Protein 4XBJ (pdb70)

Radius of gyration: 47.72 Å; Cα contacts (8 Å, |Δi|>4): 3645; chains: 4; bounding box: 52×68×166 Å

GO terms:
  GO:0030170 pyridoxal phosphate binding (F, IDA)
  GO:0008784 alanine racemase activity (F, IDA)
  GO:0030632 D-alanine biosynthetic process (P, IMP)
  GO:0042803 protein homodimerization activity (F, IPI)

B-factor: mean 21.95, std 9.31, range [2.0, 69.24]

Sequence (1417 aa):
AATVVINRRALRHNLQRLRELAPASKMVAVVKANAYGHGLLETARTLPDADAFGVARLEEALRLRAGGITKPVLLLEGFFDARDLPTISAQHFHTAVHNEEQLAALEEASLDEPVVTVWMKLDTGMMHRLGVRPEQAEAFYHRLTQCCKNVRQPVNIVSHFARADEPKCGATEKQLAIFNTFCEGKPGQRSIAASGGILLWPQSHFDWVRPGIILYGVSPLEDRSTGADFGCQPVMSLTSSLIAVREHKAGEPVGYGGTWVSERDTRLGVVAMGFGDGYPRAAPSGTPVVLVNGREVPIVGRVAMDMICVDLGPQQAQDKAGDPVILWGEGLPVERIAEMTKVSAYELITRLTSRVAMKYVDQAATVVINRRALRRHNLQRLRELAPASKMVAVVKANAYGHGLLETARTLPDADAFGVARLEEALRLRAGGITKPVLLLEGFFDARDLPTISAQHFHTAVHNEEQLAALEEASLDEPVTVWMKLDTGMHRLGVRPEQAEAFYHRLTQCCKNVRQPVNIVSHFARADEPKCGATEKQLAIFNTFCEGKPGQRSIAASGGILLWPQSHFDWVRPGIILYGVSPLEDRSTGADFGCQPVMSLTSSLIAVREHKAGEPVGYGGTWVSERDTRLGVVAMGFGDGYPRAAPSGTPVLVNGRREVPIVGRVAMDMICVDLGPQAQDKAGDPVILWGEGLPVERIAEMTKVSAYELITRLTSRVAMKYVDAATVVINRRALRHNLQRLRELAPASKMVAVVKANAYGHGLLETARTLPDADAFGVARLEEALRLRAGGITKPVLLLEGFFDARDLPTISAQHFHTAVHNEEQLAALEEALDEPVTVWMKLDTGMHRLGVRPEQAEAFYHRLTQCCKNVRQPVNIVSHFARADEPKCGATEKQLAIFNTFCEGKPGQRSIAASGGILLWPQSHFDWVRPGIILYGVSPLEDRSTGADFGCQPVMSLTSSLIAVREHKAGEPVGYGGTWVSRDTRLGVVAMGFGDGYPRAAPSGTPVLVNREVPIVGRVAMDMICVDLGPQAQDKAGDPVILWGGLPVERIMTKVSAYELITRLTSRVAMKYVDATVVINRRALRHNLQRLRELAPASKMVAVVKANAYGHGLLETARTLPADAFGVARLEEALRLRAGGITKPVLLLEGFFDARDLPTISAQHFHTAVHNEEQLAALEEASDEPVTVWMKLDTGMHRLGVRPEQAEAFYHRLTQCKNVRQPVNIVSHFARADEPCGATEKQLAIFNTFCEGKPGQRSIAASGGILLWPQSHFDWVRPGIILYGVSPLRSTGADFGCQPVMSLTSSLIAVREHKAGEPVGYGGTWVSERRDTRLGVVAMGFGDGYPRAAPSGTPVLVNGREVPIVGRVAMDMICVDLGPQAQDKAGDPVILWGEGLPVERIAEMTKVSAYELITRLTSRVAMKYVD

Structure (mmCIF, N/CA/C/O backbone):
data_4XBJ
#
_entry.id   4XBJ
#
_cell.length_a   147.978
_cell.length_b   147.978
_cell.length_c   163.578
_cell.angle_alpha   90.00
_cell.angle_beta   90.00
_cell.angle_gamma   120.00
#
_symmetry.space_group_name_H-M   'P 6'
#
loop_
_entity.id
_entity.type
_entity.pdbx_description
1 polymer 'Alanine racemase, biosynthetic'
2 non-polymer '{1-[(3-HYDROXY-METHYL-5-PHOSPHONOOXY-METHYL-PYRIDIN-4-YLMETHYL)-AMINO]-ETHYL}-PHOSPHONIC ACID'
3 non-polymer 'SULFATE ION'
4 water water
#
loop_
_atom_site.group_PDB
_atom_site.id
_atom_site.type_symbol
_atom_site.label_atom_id
_atom_site.label_alt_id
_atom_site.label_comp_id
_atom_site.label_asym_id
_atom_site.label_entity_id
_atom_site.label_seq_id
_atom_site.pdbx_PDB_ins_code
_atom_site.Cartn_x
_atom_site.Cartn_y
_atom_site.Cartn_z
_atom_site.occupancy
_atom_site.B_iso_or_equiv
_atom_site.auth_seq_id
_atom_site.auth_comp_id
_atom_site.auth_asym_id
_atom_site.auth_atom_id
_atom_site.pdbx_PDB_model_num
ATOM 1 N N . ALA A 1 3 ? 58.500 12.802 -23.381 1.00 16.87 3 ALA A N 1
ATOM 2 C CA . ALA A 1 3 ? 57.163 12.154 -23.218 1.00 16.78 3 ALA A CA 1
ATOM 3 C C . ALA A 1 3 ? 56.902 11.906 -21.747 1.00 14.42 3 ALA A C 1
ATOM 4 O O . ALA A 1 3 ? 57.340 12.676 -20.910 1.00 16.27 3 ALA A O 1
ATOM 6 N N . ALA A 1 4 ? 56.246 10.793 -21.440 1.00 16.09 4 ALA A N 1
ATOM 7 C CA . ALA A 1 4 ? 55.739 10.529 -20.116 1.00 16.11 4 ALA A CA 1
ATOM 8 C C . ALA A 1 4 ? 56.810 10.791 -19.086 1.00 15.21 4 ALA A C 1
ATOM 9 O O . ALA A 1 4 ? 57.720 9.994 -18.933 1.00 15.74 4 ALA A O 1
ATOM 11 N N . THR A 1 5 ? 56.653 11.875 -18.338 1.00 14.65 5 THR A N 1
ATOM 12 C CA . THR A 1 5 ? 57.532 12.170 -17.220 1.00 13.77 5 THR A CA 1
ATOM 13 C C . THR A 1 5 ? 56.758 12.364 -15.914 1.00 13.17 5 THR A C 1
ATOM 14 O O . THR A 1 5 ? 55.689 12.937 -15.876 1.00 14.81 5 THR A O 1
ATOM 18 N N . VAL A 1 6 ? 57.294 11.777 -14.864 1.00 13.05 6 VAL A N 1
ATOM 19 C CA . VAL A 1 6 ? 56.874 12.034 -13.522 1.00 13.82 6 VAL A CA 1
ATOM 20 C C . VAL A 1 6 ? 57.771 13.136 -12.947 1.00 13.66 6 VAL A C 1
ATOM 21 O O . VAL A 1 6 ? 58.988 13.000 -12.972 1.00 13.78 6 VAL A O 1
ATOM 25 N N . VAL A 1 7 ? 57.177 14.273 -12.565 1.00 14.51 7 VAL A N 1
ATOM 26 C CA . VAL A 1 7 ? 57.917 15.365 -11.929 1.00 13.33 7 VAL A CA 1
ATOM 27 C C . VAL A 1 7 ? 57.638 15.366 -10.434 1.00 12.90 7 VAL A C 1
ATOM 28 O O . VAL A 1 7 ? 56.480 15.466 -10.002 1.00 13.35 7 VAL A O 1
ATOM 32 N N . ILE A 1 8 ? 58.694 15.223 -9.642 1.00 11.17 8 ILE A N 1
ATOM 33 C CA . ILE A 1 8 ? 58.547 15.061 -8.205 1.00 11.49 8 ILE A CA 1
ATOM 34 C C . ILE A 1 8 ? 59.096 16.307 -7.504 1.00 12.21 8 ILE A C 1
ATOM 35 O O . ILE A 1 8 ? 60.290 16.607 -7.615 1.00 13.45 8 ILE A O 1
ATOM 40 N N . ASN A 1 9 ? 58.220 17.042 -6.820 1.00 11.84 9 ASN A N 1
ATOM 41 C CA . ASN A 1 9 ? 58.598 18.269 -6.124 1.00 12.35 9 ASN A CA 1
ATOM 42 C C . ASN A 1 9 ? 59.150 18.015 -4.742 1.00 12.33 9 ASN A C 1
ATOM 43 O O . ASN A 1 9 ? 58.409 17.661 -3.817 1.00 12.36 9 ASN A O 1
ATOM 48 N N . ARG A 1 10 ? 60.455 18.217 -4.589 1.00 12.05 10 ARG A N 1
ATOM 49 C CA . ARG A 1 10 ? 61.132 17.918 -3.328 1.00 12.67 10 ARG A CA 1
ATOM 50 C C . ARG A 1 10 ? 60.696 18.901 -2.231 1.00 13.51 10 ARG A C 1
ATOM 51 O O . ARG A 1 10 ? 60.666 18.561 -1.047 1.00 15.21 10 ARG A O 1
ATOM 59 N N . ARG A 1 11 ? 60.307 20.107 -2.619 1.00 12.86 11 ARG A N 1
ATOM 60 C CA . ARG A 1 11 ? 59.939 21.118 -1.636 1.00 15.11 11 ARG A CA 1
ATOM 61 C C . ARG A 1 11 ? 58.556 20.840 -1.051 1.00 12.46 11 ARG A C 1
ATOM 62 O O . ARG A 1 11 ? 58.325 21.032 0.148 1.00 10.96 11 ARG A O 1
ATOM 70 N N . ALA A 1 12 ? 57.652 20.369 -1.896 1.00 10.87 12 ALA A N 1
ATOM 71 C CA . ALA A 1 12 ? 56.331 19.958 -1.441 1.00 11.35 12 ALA A CA 1
ATOM 72 C C . ALA A 1 12 ? 56.434 18.817 -0.455 1.00 9.79 12 ALA A C 1
ATOM 73 O O . ALA A 1 12 ? 55.710 18.773 0.502 1.00 8.86 12 ALA A O 1
ATOM 75 N N . LEU A 1 13 ? 57.371 17.914 -0.699 1.00 10.67 13 LEU A N 1
ATOM 76 C CA . LEU A 1 13 ? 57.570 16.747 0.149 1.00 12.47 13 LEU A CA 1
ATOM 77 C C . LEU A 1 13 ? 57.990 17.180 1.555 1.00 12.74 13 LEU A C 1
ATOM 78 O O . LEU A 1 13 ? 57.401 16.747 2.547 1.00 12.29 13 LEU A O 1
ATOM 83 N N . ARG A 1 14 ? 58.959 18.092 1.624 1.00 12.38 14 ARG A N 1
ATOM 84 C CA . ARG A 1 14 ? 59.479 18.557 2.903 1.00 14.00 14 ARG A CA 1
ATOM 85 C C . ARG A 1 14 ? 58.409 19.354 3.634 1.00 13.07 14 ARG A C 1
ATOM 86 O O . ARG A 1 14 ? 58.225 19.205 4.834 1.00 12.08 14 ARG A O 1
ATOM 94 N N . HIS A 1 15 ? 57.704 20.212 2.902 1.00 13.54 15 HIS A N 1
ATOM 95 C CA . HIS A 1 15 ? 56.582 20.935 3.481 1.00 13.00 15 HIS A CA 1
ATOM 96 C C . HIS A 1 15 ? 55.569 19.965 4.110 1.00 13.08 15 HIS A C 1
ATOM 97 O O . HIS A 1 15 ? 55.069 20.203 5.218 1.00 11.72 15 HIS A O 1
ATOM 104 N N . ASN A 1 16 ? 55.260 18.887 3.395 1.00 11.87 16 ASN A N 1
ATOM 105 C CA . ASN A 1 16 ? 54.191 17.980 3.823 1.00 11.51 16 ASN A CA 1
ATOM 106 C C . ASN A 1 16 ? 54.544 17.250 5.133 1.00 11.56 16 ASN A C 1
ATOM 107 O O . ASN A 1 16 ? 53.733 17.137 6.021 1.00 11.81 16 ASN A O 1
ATOM 112 N N . LEU A 1 17 ? 55.772 16.779 5.253 1.00 12.09 17 LEU A N 1
ATOM 113 C CA . LEU A 1 17 ? 56.229 16.181 6.483 1.00 13.21 17 LEU A CA 1
ATOM 114 C C . LEU A 1 17 ? 56.143 17.162 7.647 1.00 14.70 17 LEU A C 1
ATOM 115 O O . LEU A 1 17 ? 55.734 16.789 8.756 1.00 12.68 17 LEU A O 1
ATOM 120 N N . GLN A 1 18 ? 56.581 18.400 7.417 1.00 14.14 18 GLN A N 1
ATOM 121 C CA . GLN A 1 18 ? 56.528 19.399 8.484 1.00 16.42 18 GLN A CA 1
ATOM 122 C C . GLN A 1 18 ? 55.080 19.791 8.813 1.00 14.73 18 GLN A C 1
ATOM 123 O O . GLN A 1 18 ? 54.721 19.884 9.985 1.00 13.23 18 GLN A O 1
ATOM 129 N N . ARG A 1 19 ? 54.213 19.821 7.805 1.00 15.63 19 ARG A N 1
ATOM 130 C CA . ARG A 1 19 ? 52.770 20.069 8.029 1.00 14.85 19 ARG A CA 1
ATOM 131 C C . ARG A 1 19 ? 52.155 18.988 8.899 1.00 14.02 19 ARG A C 1
ATOM 132 O O . ARG A 1 19 ? 51.375 19.269 9.808 1.00 12.70 19 ARG A O 1
ATOM 140 N N . LEU A 1 20 ? 52.548 17.745 8.641 1.00 12.90 20 LEU A N 1
ATOM 141 C CA . LEU A 1 20 ? 52.015 16.610 9.367 1.00 13.27 20 LEU A CA 1
ATOM 142 C C . LEU A 1 20 ? 52.587 16.548 10.784 1.00 13.19 20 LEU A C 1
ATOM 143 O O . LEU A 1 20 ? 51.886 16.212 11.723 1.00 10.69 20 LEU A O 1
ATOM 148 N N . ARG A 1 21 ? 53.808 17.020 10.966 1.00 14.56 21 ARG A N 1
ATOM 149 C CA . ARG A 1 21 ? 54.308 17.188 12.321 1.00 15.66 21 ARG A CA 1
ATOM 150 C C . ARG A 1 21 ? 53.441 18.146 13.100 1.00 14.99 21 ARG A C 1
ATOM 151 O O . ARG A 1 21 ? 53.196 17.916 14.270 1.00 14.78 21 ARG A O 1
ATOM 159 N N . GLU A 1 22 ? 52.979 19.215 12.460 1.00 15.63 22 GLU A N 1
ATOM 160 C CA . GLU A 1 22 ? 52.127 20.191 13.159 1.00 18.23 22 GLU A CA 1
ATOM 161 C C . GLU A 1 22 ? 50.737 19.630 13.518 1.00 16.93 22 GLU A C 1
ATOM 162 O O . GLU A 1 22 ? 50.198 19.958 14.557 1.00 20.72 22 GLU A O 1
ATOM 168 N N . LEU A 1 23 ? 50.190 18.747 12.690 1.00 16.72 23 LEU A N 1
ATOM 169 C CA . LEU A 1 23 ? 48.910 18.079 13.006 1.00 17.11 23 LEU A CA 1
ATOM 170 C C . LEU A 1 23 ? 49.017 16.972 14.065 1.00 17.32 23 LEU A C 1
ATOM 171 O O . LEU A 1 23 ? 48.054 16.680 14.783 1.00 16.86 23 LEU A O 1
ATOM 176 N N . ALA A 1 24 ? 50.169 16.323 14.148 1.00 17.34 24 ALA A N 1
ATOM 177 C CA . ALA A 1 24 ? 50.406 15.387 15.243 1.00 18.57 24 ALA A CA 1
ATOM 178 C C . ALA A 1 24 ? 51.749 15.665 15.921 1.00 18.56 24 ALA A C 1
ATOM 179 O O . ALA A 1 24 ? 52.720 14.943 15.707 1.00 16.04 24 ALA A O 1
ATOM 181 N N . PRO A 1 25 ? 51.801 16.710 16.769 1.00 19.39 25 PRO A N 1
ATOM 182 C CA . PRO A 1 25 ? 53.114 17.229 17.179 1.00 19.26 25 PRO A CA 1
ATOM 183 C C . PRO A 1 25 ? 53.744 16.482 18.345 1.00 17.27 25 PRO A C 1
ATOM 184 O O . PRO A 1 25 ? 54.851 16.795 18.741 1.00 18.35 25 PRO A O 1
ATOM 188 N N . ALA A 1 26 ? 53.060 15.485 18.877 1.00 16.95 26 ALA A N 1
ATOM 189 C CA . ALA A 1 26 ? 53.629 14.691 19.954 1.00 19.73 26 ALA A CA 1
ATOM 190 C C . ALA A 1 26 ? 53.995 13.287 19.446 1.00 16.39 26 ALA A C 1
ATOM 191 O O . ALA A 1 26 ? 54.287 12.399 20.234 1.00 18.08 26 ALA A O 1
ATOM 193 N N . SER A 1 27 ? 54.014 13.101 18.129 1.00 15.25 27 SER A N 1
ATOM 194 C CA . SER A 1 27 ? 54.226 11.778 17.552 1.00 13.99 27 SER A CA 1
ATOM 195 C C . SER A 1 27 ? 55.415 11.754 16.591 1.00 13.81 27 SER A C 1
ATOM 196 O O . SER A 1 27 ? 55.652 12.692 15.816 1.00 13.43 27 SER A O 1
ATOM 199 N N . LYS A 1 28 ? 56.142 10.652 16.614 1.00 12.81 28 LYS A N 1
ATOM 200 C CA . LYS A 1 28 ? 57.176 10.412 15.625 1.00 11.76 28 LYS A CA 1
ATOM 201 C C . LYS A 1 28 ? 56.566 9.943 14.299 1.00 11.62 28 LYS A C 1
ATOM 202 O O . LYS A 1 28 ? 55.359 9.641 14.214 1.00 12.45 28 LYS A O 1
ATOM 208 N N . MET A 1 29 ? 57.361 10.003 13.246 1.00 10.42 29 MET A N 1
ATOM 209 C CA . MET A 1 29 ? 56.839 9.853 11.881 1.00 11.56 29 MET A CA 1
ATOM 210 C C . MET A 1 29 ? 57.548 8.723 11.213 1.00 10.73 29 MET A C 1
ATOM 211 O O . MET A 1 29 ? 58.758 8.773 11.071 1.00 10.03 29 MET A O 1
ATOM 216 N N . VAL A 1 30 ? 56.797 7.690 10.838 1.00 10.58 30 VAL A N 1
ATOM 217 C CA . VAL A 1 30 ? 57.253 6.761 9.840 1.00 10.54 30 VAL A CA 1
ATOM 218 C C . VAL A 1 30 ? 56.740 7.228 8.486 1.00 10.24 30 VAL A C 1
ATOM 219 O O . VAL A 1 30 ? 55.560 7.096 8.184 1.00 10.27 30 VAL A O 1
ATOM 223 N N . ALA A 1 31 ? 57.636 7.749 7.662 1.00 10.06 31 ALA A N 1
ATOM 224 C CA . ALA A 1 31 ? 57.276 8.104 6.312 1.00 9.88 31 ALA A CA 1
ATOM 225 C C . ALA A 1 31 ? 57.101 6.828 5.507 1.00 10.03 31 ALA A C 1
ATOM 226 O O . ALA A 1 31 ? 58.036 6.122 5.292 1.00 10.80 31 ALA A O 1
ATOM 228 N N . VAL A 1 32 ? 55.889 6.553 5.057 1.00 9.57 32 VAL A N 1
ATOM 229 C CA . VAL A 1 32 ? 55.607 5.346 4.301 1.00 10.31 32 VAL A CA 1
ATOM 230 C C . VAL A 1 32 ? 55.987 5.523 2.832 1.00 10.34 32 VAL A C 1
ATOM 231 O O . VAL A 1 32 ? 55.465 6.421 2.166 1.00 10.73 32 VAL A O 1
ATOM 235 N N . VAL A 1 33 ? 56.953 4.712 2.370 1.00 10.02 33 VAL A N 1
ATOM 236 C CA . VAL A 1 33 ? 57.625 4.906 1.084 1.00 9.27 33 VAL A CA 1
ATOM 237 C C . VAL A 1 33 ? 57.687 3.615 0.251 1.00 8.79 33 VAL A C 1
ATOM 238 O O . VAL A 1 33 ? 58.366 3.529 -0.762 1.00 8.32 33 VAL A O 1
ATOM 242 N N . LYS A 1 34 ? 56.947 2.617 0.681 1.00 9.57 34 LYS A N 1
ATOM 243 C CA . LYS A 1 34 ? 56.749 1.407 -0.096 1.00 9.60 34 LYS A CA 1
ATOM 244 C C . LYS A 1 34 ? 56.197 1.661 -1.483 1.00 9.82 34 LYS A C 1
ATOM 245 O O . LYS A 1 34 ? 55.718 2.739 -1.780 1.00 11.20 34 LYS A O 1
ATOM 251 N N . ALA A 1 35 ? 56.310 0.640 -2.327 1.00 10.13 35 ALA A N 1
ATOM 252 C CA . ALA A 1 35 ? 55.854 0.655 -3.712 1.00 9.88 35 ALA A CA 1
ATOM 253 C C . ALA A 1 35 ? 56.416 1.860 -4.457 1.00 9.65 35 ALA A C 1
ATOM 254 O O . ALA A 1 35 ? 55.679 2.693 -4.989 1.00 9.46 35 ALA A O 1
ATOM 256 N N . ASN A 1 36 ? 57.733 1.852 -4.587 1.00 9.26 36 ASN A N 1
ATOM 257 C CA . ASN A 1 36 ? 58.491 2.979 -5.145 1.00 9.38 36 ASN A CA 1
ATOM 258 C C . ASN A 1 36 ? 57.951 4.322 -4.646 1.00 8.00 36 ASN A C 1
ATOM 259 O O . ASN A 1 36 ? 57.693 5.231 -5.423 1.00 7.97 36 ASN A O 1
ATOM 264 N N . ALA A 1 37 ? 57.838 4.436 -3.326 1.00 7.34 37 ALA A N 1
ATOM 265 C CA . ALA A 1 37 ? 57.309 5.629 -2.669 1.00 7.68 37 ALA A CA 1
ATOM 266 C C . ALA A 1 37 ? 56.028 6.147 -3.304 1.00 7.87 37 ALA A C 1
ATOM 267 O O . ALA A 1 37 ? 55.889 7.345 -3.571 1.00 7.84 37 ALA A O 1
ATOM 269 N N . TYR A 1 38 ? 55.062 5.240 -3.425 1.00 8.60 38 TYR A N 1
ATOM 270 C CA . TYR A 1 38 ? 53.759 5.488 -4.025 1.00 8.82 38 TYR A CA 1
ATOM 271 C C . TYR A 1 38 ? 53.879 6.101 -5.411 1.00 9.16 38 TYR A C 1
ATOM 272 O O . TYR A 1 38 ? 53.005 6.910 -5.811 1.00 9.27 38 TYR A O 1
ATOM 281 N N . GLY A 1 39 ? 54.905 5.669 -6.146 1.00 8.55 39 GLY A N 1
ATOM 282 C CA . GLY A 1 39 ? 55.212 6.166 -7.517 1.00 9.07 39 GLY A CA 1
ATOM 283 C C . GLY A 1 39 ? 56.209 7.323 -7.623 1.00 9.89 39 GLY A C 1
ATOM 284 O O . GLY A 1 39 ? 56.559 7.753 -8.738 1.00 10.04 39 GLY A O 1
ATOM 285 N N . HIS A 1 40 ? 56.623 7.878 -6.479 1.00 9.73 40 HIS A N 1
ATOM 286 C CA . HIS A 1 40 ? 57.425 9.097 -6.459 1.00 9.12 40 HIS A CA 1
ATOM 287 C C . HIS A 1 40 ? 58.912 8.772 -6.397 1.00 9.65 40 HIS A C 1
ATOM 288 O O . HIS A 1 40 ? 59.762 9.674 -6.517 1.00 9.67 40 HIS A O 1
ATOM 295 N N . GLY A 1 41 ? 59.240 7.493 -6.189 1.00 9.24 41 GLY A N 1
ATOM 296 C CA . GLY A 1 41 ? 60.651 7.061 -6.167 1.00 9.65 41 GLY A CA 1
ATOM 297 C C . GLY A 1 41 ? 61.155 6.743 -4.770 1.00 9.93 41 GLY A C 1
ATOM 298 O O . GLY A 1 41 ? 61.382 7.637 -3.953 1.00 9.75 41 GLY A O 1
ATOM 299 N N . LEU A 1 42 ? 61.358 5.457 -4.509 1.00 11.13 42 LEU A N 1
ATOM 300 C CA . LEU A 1 42 ? 61.746 4.977 -3.181 1.00 10.92 42 LEU A CA 1
ATOM 301 C C . LEU A 1 42 ? 62.900 5.794 -2.626 1.00 11.24 42 LEU A C 1
ATOM 302 O O . LEU A 1 42 ? 62.785 6.456 -1.613 1.00 9.95 42 LEU A O 1
ATOM 307 N N . LEU A 1 43 ? 64.005 5.779 -3.340 1.00 12.95 43 LEU A N 1
ATOM 308 C CA . LEU A 1 43 ? 65.255 6.248 -2.792 1.00 13.07 43 LEU A CA 1
ATOM 309 C C . LEU A 1 43 ? 65.339 7.788 -2.802 1.00 12.86 43 LEU A C 1
ATOM 310 O O . LEU A 1 43 ? 65.740 8.405 -1.827 1.00 12.86 43 LEU A O 1
ATOM 315 N N . GLU A 1 44 ? 64.855 8.418 -3.859 1.00 12.49 44 GLU A N 1
ATOM 316 C CA . GLU A 1 44 ? 64.852 9.874 -3.891 1.00 13.05 44 GLU A CA 1
ATOM 317 C C . GLU A 1 44 ? 63.881 10.470 -2.879 1.00 11.60 44 GLU A C 1
ATOM 318 O O . GLU A 1 44 ? 64.160 11.517 -2.297 1.00 11.77 44 GLU A O 1
ATOM 324 N N . THR A 1 45 ? 62.751 9.813 -2.645 1.00 10.31 45 THR A N 1
ATOM 325 C CA . THR A 1 45 ? 61.835 10.286 -1.632 1.00 10.48 45 THR A CA 1
ATOM 326 C C . THR A 1 45 ? 62.479 10.270 -0.247 1.00 12.03 45 THR A C 1
ATOM 327 O O . THR A 1 45 ? 62.331 11.228 0.527 1.00 11.89 45 THR A O 1
ATOM 331 N N . ALA A 1 46 ? 63.170 9.177 0.066 1.00 12.42 46 ALA A N 1
ATOM 332 C CA . ALA A 1 46 ? 63.824 9.033 1.357 1.00 13.53 46 ALA A CA 1
ATOM 333 C C . ALA A 1 46 ? 64.958 10.047 1.532 1.00 15.17 46 ALA A C 1
ATOM 334 O O . ALA A 1 46 ? 65.136 10.585 2.625 1.00 16.51 46 ALA A O 1
ATOM 336 N N . ARG A 1 47 ? 65.721 10.314 0.470 1.00 15.78 47 ARG A N 1
ATOM 337 C CA . ARG A 1 47 ? 66.806 11.286 0.566 1.00 16.94 47 ARG A CA 1
ATOM 338 C C . ARG A 1 47 ? 66.285 12.736 0.667 1.00 16.54 47 ARG A C 1
ATOM 339 O O . ARG A 1 47 ? 66.980 13.615 1.152 1.00 15.84 47 ARG A O 1
ATOM 347 N N . THR A 1 48 ? 65.044 12.962 0.244 1.00 16.27 48 THR A N 1
ATOM 348 C CA . THR A 1 48 ? 64.397 14.260 0.389 1.00 14.56 48 THR A CA 1
ATOM 349 C C . THR A 1 48 ? 63.966 14.491 1.822 1.00 13.62 48 THR A C 1
ATOM 350 O O . THR A 1 48 ? 63.869 15.630 2.267 1.00 15.60 48 THR A O 1
ATOM 354 N N . LEU A 1 49 ? 63.771 13.414 2.570 1.00 13.49 49 LEU A N 1
ATOM 355 C CA . LEU A 1 49 ? 63.240 13.518 3.918 1.00 13.32 49 LEU A CA 1
ATOM 356 C C . LEU A 1 49 ? 64.178 13.017 5.041 1.00 13.77 49 LEU A C 1
ATOM 357 O O . LEU A 1 49 ? 63.808 12.127 5.815 1.00 14.44 49 LEU A O 1
ATOM 362 N N . PRO A 1 50 ? 65.313 13.698 5.259 1.00 16.03 50 PRO A N 1
ATOM 363 C CA . PRO A 1 50 ? 66.220 13.275 6.356 1.00 19.89 50 PRO A CA 1
ATOM 364 C C . PRO A 1 50 ? 65.618 13.358 7.756 1.00 19.19 50 PRO A C 1
ATOM 365 O O . PRO A 1 50 ? 66.057 12.643 8.649 1.00 22.18 50 PRO A O 1
ATOM 369 N N . ASP A 1 51 ? 64.614 14.212 7.922 1.00 19.78 51 ASP A N 1
ATOM 370 C CA . ASP A 1 51 ? 63.971 14.476 9.212 1.00 19.50 51 ASP A CA 1
ATOM 371 C C . ASP A 1 51 ? 62.957 13.399 9.615 1.00 19.34 51 ASP A C 1
ATOM 372 O O . ASP A 1 51 ? 62.418 13.438 10.732 1.00 16.44 51 ASP A O 1
ATOM 377 N N . ALA A 1 52 ? 62.692 12.427 8.742 1.00 16.97 52 ALA A N 1
ATOM 378 C CA . ALA A 1 52 ? 61.786 11.343 9.151 1.00 15.23 52 ALA A CA 1
ATOM 379 C C . ALA A 1 52 ? 62.393 10.615 10.319 1.00 14.26 52 ALA A C 1
ATOM 380 O O . ALA A 1 52 ? 63.606 10.456 10.387 1.00 14.67 52 ALA A O 1
ATOM 382 N N . ASP A 1 53 ? 61.557 10.109 11.212 1.00 13.39 53 ASP A N 1
ATOM 383 C CA . ASP A 1 53 ? 62.061 9.286 12.301 1.00 14.42 53 ASP A CA 1
ATOM 384 C C . ASP A 1 53 ? 62.248 7.843 11.866 1.00 13.82 53 ASP A C 1
ATOM 385 O O . ASP A 1 53 ? 63.154 7.196 12.320 1.00 14.50 53 ASP A O 1
ATOM 390 N N . ALA A 1 54 ? 61.491 7.404 10.865 1.00 13.34 54 ALA A N 1
ATOM 391 C CA . ALA A 1 54 ? 61.769 6.135 10.199 1.00 12.01 54 ALA A CA 1
ATOM 392 C C . ALA A 1 54 ? 61.116 6.134 8.839 1.00 11.23 54 ALA A C 1
ATOM 393 O O . ALA A 1 54 ? 60.280 6.980 8.566 1.00 11.51 54 ALA A O 1
ATOM 395 N N . PHE A 1 55 ? 61.466 5.141 8.029 1.00 10.30 55 PHE A N 1
ATOM 396 C CA . PHE A 1 55 ? 60.847 4.910 6.738 1.00 11.31 55 PHE A CA 1
ATOM 397 C C . PHE A 1 55 ? 60.096 3.577 6.807 1.00 11.66 55 PHE A C 1
ATOM 398 O O . PHE A 1 55 ? 60.624 2.593 7.313 1.00 12.78 55 PHE A O 1
ATOM 406 N N . GLY A 1 56 ? 58.865 3.541 6.311 1.00 10.53 56 GLY A N 1
ATOM 407 C CA . GLY A 1 56 ? 58.105 2.301 6.298 1.00 10.30 56 GLY A CA 1
ATOM 408 C C . GLY A 1 56 ? 58.075 1.657 4.922 1.00 10.76 56 GLY A C 1
ATOM 409 O O . GLY A 1 56 ? 57.794 2.341 3.927 1.00 11.39 56 GLY A O 1
ATOM 410 N N . VAL A 1 57 ? 58.328 0.344 4.862 1.00 10.03 57 VAL A N 1
ATOM 411 C CA . VAL A 1 57 ? 58.213 -0.404 3.605 1.00 10.87 57 VAL A CA 1
ATOM 412 C C . VAL A 1 57 ? 57.313 -1.628 3.803 1.00 11.26 57 VAL A C 1
ATOM 413 O O . VAL A 1 57 ? 57.128 -2.102 4.913 1.00 11.88 57 VAL A O 1
ATOM 417 N N . ALA A 1 58 ? 56.811 -2.167 2.704 1.00 11.70 58 ALA A N 1
ATOM 418 C CA . ALA A 1 58 ? 56.043 -3.433 2.717 1.00 11.68 58 ALA A CA 1
ATOM 419 C C . ALA A 1 58 ? 56.948 -4.680 2.857 1.00 11.58 58 ALA A C 1
ATOM 420 O O . ALA A 1 58 ? 56.586 -5.661 3.518 1.00 10.67 58 ALA A O 1
ATOM 422 N N . ARG A 1 59 ? 58.085 -4.662 2.170 1.00 11.03 59 ARG A N 1
ATOM 423 C CA . ARG A 1 59 ? 58.887 -5.873 1.974 1.00 12.03 59 ARG A CA 1
ATOM 424 C C . ARG A 1 59 ? 60.348 -5.614 2.283 1.00 10.83 59 ARG A C 1
ATOM 425 O O . ARG A 1 59 ? 60.822 -4.490 2.158 1.00 12.18 59 ARG A O 1
ATOM 433 N N . LEU A 1 60 ? 61.053 -6.664 2.686 1.00 10.85 60 LEU A N 1
ATOM 434 C CA . LEU A 1 60 ? 62.487 -6.588 3.003 1.00 11.83 60 LEU A CA 1
ATOM 435 C C . LEU A 1 60 ? 63.370 -6.104 1.863 1.00 11.60 60 LEU A C 1
ATOM 436 O O . LEU A 1 60 ? 64.368 -5.417 2.087 1.00 11.99 60 LEU A O 1
ATOM 441 N N . GLU A 1 61 ? 63.004 -6.453 0.642 1.00 11.38 61 GLU A N 1
ATOM 442 C CA . GLU A 1 61 ? 63.780 -6.068 -0.521 1.00 11.90 61 GLU A CA 1
ATOM 443 C C . GLU A 1 61 ? 63.792 -4.550 -0.682 1.00 12.18 61 GLU A C 1
ATOM 444 O O . GLU A 1 61 ? 64.831 -3.972 -1.005 1.00 13.51 61 GLU A O 1
ATOM 446 N N . GLU A 1 62 ? 62.653 -3.908 -0.419 1.00 11.80 62 GLU A N 1
ATOM 447 C CA . GLU A 1 62 ? 62.569 -2.447 -0.408 1.00 11.15 62 GLU A CA 1
ATOM 448 C C . GLU A 1 62 ? 63.486 -1.836 0.658 1.00 11.07 62 GLU A C 1
ATOM 449 O O . GLU A 1 62 ? 64.240 -0.899 0.393 1.00 10.82 62 GLU A O 1
ATOM 455 N N . ALA A 1 63 ? 63.435 -2.373 1.861 1.00 11.13 63 ALA A N 1
ATOM 456 C CA . ALA A 1 63 ? 64.334 -1.946 2.911 1.00 11.23 63 ALA A CA 1
ATOM 457 C C . ALA A 1 63 ? 65.837 -2.084 2.543 1.00 12.87 63 ALA A C 1
ATOM 458 O O . ALA A 1 63 ? 66.673 -1.234 2.911 1.00 11.12 63 ALA A O 1
ATOM 460 N N . LEU A 1 64 ? 66.189 -3.171 1.859 1.00 13.61 64 LEU A N 1
ATOM 461 C CA . LEU A 1 64 ? 67.571 -3.367 1.395 1.00 13.56 64 LEU A CA 1
ATOM 462 C C . LEU A 1 64 ? 67.933 -2.396 0.272 1.00 15.09 64 LEU A C 1
ATOM 463 O O . LEU A 1 64 ? 69.075 -1.925 0.188 1.00 14.70 64 LEU A O 1
ATOM 468 N N . ARG A 1 65 ? 66.954 -2.045 -0.564 1.00 14.72 65 ARG A N 1
ATOM 469 C CA . ARG A 1 65 ? 67.205 -1.068 -1.607 1.00 15.51 65 ARG A CA 1
ATOM 470 C C . ARG A 1 65 ? 67.543 0.289 -0.970 1.00 14.33 65 ARG A C 1
ATOM 471 O O . ARG A 1 65 ? 68.403 1.026 -1.469 1.00 13.00 65 ARG A O 1
ATOM 479 N N . LEU A 1 66 ? 66.905 0.594 0.149 1.00 12.12 66 LEU A N 1
ATOM 480 C CA . LEU A 1 66 ? 67.171 1.846 0.818 1.00 12.16 66 LEU A CA 1
ATOM 481 C C . LEU A 1 66 ? 68.625 1.834 1.277 1.00 13.33 66 LEU A C 1
ATOM 482 O O . LEU A 1 66 ? 69.405 2.710 0.897 1.00 13.97 66 LEU A O 1
ATOM 487 N N . ARG A 1 67 ? 68.991 0.819 2.055 1.00 12.66 67 ARG A N 1
ATOM 488 C CA . ARG A 1 67 ? 70.347 0.711 2.556 1.00 13.49 67 ARG A CA 1
ATOM 489 C C . ARG A 1 67 ? 71.378 0.735 1.422 1.00 13.63 67 ARG A C 1
ATOM 490 O O . ARG A 1 67 ? 72.401 1.368 1.568 1.00 12.33 67 ARG A O 1
ATOM 498 N N . ALA A 1 68 ? 71.067 0.121 0.276 1.00 14.81 68 ALA A N 1
ATOM 499 C CA . ALA A 1 68 ? 71.994 0.079 -0.860 1.00 14.89 68 ALA A CA 1
ATOM 500 C C . ALA A 1 68 ? 72.253 1.462 -1.429 1.00 16.23 68 ALA A C 1
ATOM 501 O O . ALA A 1 68 ? 73.365 1.729 -1.913 1.00 14.76 68 ALA A O 1
ATOM 503 N N . GLY A 1 69 ? 71.266 2.354 -1.293 1.00 16.12 69 GLY A N 1
ATOM 504 C CA . GLY A 1 69 ? 71.384 3.738 -1.764 1.00 14.16 69 GLY A CA 1
ATOM 505 C C . GLY A 1 69 ? 71.840 4.710 -0.691 1.00 14.36 69 GLY A C 1
ATOM 506 O O . GLY A 1 69 ? 71.825 5.936 -0.887 1.00 13.73 69 GLY A O 1
ATOM 507 N N . GLY A 1 70 ? 72.223 4.170 0.462 1.00 13.02 70 GLY A N 1
ATOM 508 C CA . GLY A 1 70 ? 72.889 4.953 1.474 1.00 12.99 70 GLY A CA 1
ATOM 509 C C . GLY A 1 70 ? 72.003 5.549 2.556 1.00 11.90 70 GLY A C 1
ATOM 510 O O . GLY A 1 70 ? 72.458 6.369 3.345 1.00 11.68 70 GLY A O 1
ATOM 511 N N . ILE A 1 71 ? 70.745 5.136 2.602 1.00 12.26 71 ILE A N 1
ATOM 512 C CA . ILE A 1 71 ? 69.818 5.539 3.663 1.00 11.39 71 ILE A CA 1
ATOM 513 C C . ILE A 1 71 ? 70.082 4.765 4.959 1.00 11.78 71 ILE A C 1
ATOM 514 O O . ILE A 1 71 ? 70.004 3.541 5.002 1.00 12.77 71 ILE A O 1
ATOM 519 N N . THR A 1 72 ? 70.348 5.491 6.028 1.00 13.69 72 THR A N 1
ATOM 520 C CA . THR A 1 72 ? 70.816 4.903 7.252 1.00 15.60 72 THR A CA 1
ATOM 521 C C . THR A 1 72 ? 69.744 5.010 8.324 1.00 16.66 72 THR A C 1
ATOM 522 O O . THR A 1 72 ? 69.956 4.611 9.458 1.00 16.70 72 THR A O 1
ATOM 526 N N . LYS A 1 73 ? 68.624 5.634 7.973 1.00 15.49 73 LYS A N 1
ATOM 527 C CA . LYS A 1 73 ? 67.552 5.862 8.926 1.00 16.22 73 LYS A CA 1
ATOM 528 C C . LYS A 1 73 ? 66.917 4.527 9.312 1.00 15.75 73 LYS A C 1
ATOM 529 O O . LYS A 1 73 ? 66.952 3.581 8.530 1.00 14.22 73 LYS A O 1
ATOM 535 N N . PRO A 1 74 ? 66.253 4.474 10.473 1.00 14.13 74 PRO A N 1
ATOM 536 C CA . PRO A 1 74 ? 65.540 3.226 10.735 1.00 14.22 74 PRO A CA 1
ATOM 537 C C . PRO A 1 74 ? 64.423 2.923 9.705 1.00 13.09 74 PRO A C 1
ATOM 538 O O . PRO A 1 74 ? 63.670 3.805 9.288 1.00 11.12 74 PRO A O 1
ATOM 542 N N . VAL A 1 75 ? 64.362 1.672 9.276 1.00 12.90 75 VAL A N 1
ATOM 543 C CA . VAL A 1 75 ? 63.375 1.231 8.309 1.00 12.14 75 VAL A CA 1
ATOM 544 C C . VAL A 1 75 ? 62.465 0.180 8.935 1.00 12.54 75 VAL A C 1
ATOM 545 O O . VAL A 1 75 ? 62.960 -0.791 9.510 1.00 12.68 75 VAL A O 1
ATOM 549 N N . LEU A 1 76 ? 61.148 0.408 8.878 1.00 12.04 76 LEU A N 1
ATOM 550 C CA . LEU A 1 76 ? 60.164 -0.552 9.422 1.00 11.10 76 LEU A CA 1
ATOM 551 C C . LEU A 1 76 ? 59.613 -1.464 8.345 1.00 10.06 76 LEU A C 1
ATOM 552 O O . LEU A 1 76 ? 58.960 -1.002 7.411 1.00 10.54 76 LEU A O 1
ATOM 557 N N . LEU A 1 77 ? 59.761 -2.765 8.553 1.00 8.73 77 LEU A N 1
ATOM 558 C CA . LEU A 1 77 ? 59.172 -3.772 7.679 1.00 9.11 77 LEU A CA 1
ATOM 559 C C . LEU A 1 77 ? 57.715 -4.025 8.092 1.00 9.71 77 LEU A C 1
ATOM 560 O O . LEU A 1 77 ? 57.445 -4.753 9.039 1.00 8.72 77 LEU A O 1
ATOM 565 N N . LEU A 1 78 ? 56.786 -3.384 7.390 1.00 9.29 78 LEU A N 1
ATOM 566 C CA . LEU A 1 78 ? 55.383 -3.341 7.812 1.00 9.52 78 LEU A CA 1
ATOM 567 C C . LEU A 1 78 ? 54.723 -4.704 7.840 1.00 9.24 78 LEU A C 1
ATOM 568 O O . LEU A 1 78 ? 53.765 -4.907 8.570 1.00 9.46 78 LEU A O 1
ATOM 573 N N . GLU A 1 79 ? 55.219 -5.638 7.039 1.00 9.68 79 GLU A N 1
ATOM 574 C CA . GLU A 1 79 ? 54.635 -6.970 7.002 1.00 9.91 79 GLU A CA 1
ATOM 575 C C . GLU A 1 79 ? 55.586 -7.993 7.604 1.00 10.34 79 GLU A C 1
ATOM 576 O O . GLU A 1 79 ? 55.365 -9.199 7.498 1.00 10.53 79 GLU A O 1
ATOM 582 N N . GLY A 1 80 ? 56.601 -7.505 8.306 1.00 10.29 80 GLY A N 1
ATOM 583 C CA . GLY A 1 80 ? 57.669 -8.350 8.782 1.00 9.98 80 GLY A CA 1
ATOM 584 C C . GLY A 1 80 ? 58.450 -9.039 7.679 1.00 11.40 80 GLY A C 1
ATOM 585 O O . GLY A 1 80 ? 58.665 -8.496 6.570 1.00 10.63 80 GLY A O 1
ATOM 586 N N . PHE A 1 81 ? 58.942 -10.223 8.012 1.00 11.09 81 PHE A N 1
ATOM 587 C CA . PHE A 1 81 ? 59.897 -10.917 7.161 1.00 12.67 81 PHE A CA 1
ATOM 588 C C . PHE A 1 81 ? 59.330 -12.274 6.774 1.00 12.14 81 PHE A C 1
ATOM 589 O O . PHE A 1 81 ? 58.588 -12.886 7.526 1.00 12.37 81 PHE A O 1
ATOM 597 N N . PHE A 1 82 ? 59.680 -12.738 5.590 1.00 15.61 82 PHE A N 1
ATOM 598 C CA . PHE A 1 82 ? 58.968 -13.836 4.970 1.00 18.06 82 PHE A CA 1
ATOM 599 C C . PHE A 1 82 ? 59.747 -15.148 5.057 1.00 17.60 82 PHE A C 1
ATOM 600 O O . PHE A 1 82 ? 59.203 -16.203 4.766 1.00 16.40 82 PHE A O 1
ATOM 608 N N . ASP A 1 83 ? 61.024 -15.078 5.431 1.00 19.97 83 ASP A N 1
ATOM 609 C CA . ASP A 1 83 ? 61.851 -16.290 5.621 1.00 18.91 83 ASP A CA 1
ATOM 610 C C . ASP A 1 83 ? 62.672 -16.143 6.902 1.00 20.16 83 ASP A C 1
ATOM 611 O O . ASP A 1 83 ? 63.223 -15.066 7.156 1.00 16.55 83 ASP A O 1
ATOM 616 N N . ALA A 1 84 ? 62.853 -17.241 7.635 1.00 17.32 84 ALA A N 1
ATOM 617 C CA . ALA A 1 84 ? 63.663 -17.242 8.857 1.00 16.64 84 ALA A CA 1
ATOM 618 C C . ALA A 1 84 ? 65.151 -16.899 8.609 1.00 16.86 84 ALA A C 1
ATOM 619 O O . ALA A 1 84 ? 65.807 -16.310 9.456 1.00 14.61 84 ALA A O 1
ATOM 621 N N . ARG A 1 85 ? 65.685 -17.258 7.452 1.00 17.60 85 ARG A N 1
ATOM 622 C CA . ARG A 1 85 ? 67.074 -16.923 7.138 1.00 19.94 85 ARG A CA 1
ATOM 623 C C . ARG A 1 85 ? 67.320 -15.422 6.877 1.00 17.83 85 ARG A C 1
ATOM 624 O O . ARG A 1 85 ? 68.471 -15.006 6.722 1.00 20.24 85 ARG A O 1
ATOM 632 N N . ASP A 1 86 ? 66.261 -14.616 6.847 1.00 17.10 86 ASP A N 1
ATOM 633 C CA . ASP A 1 86 ? 66.381 -13.150 6.735 1.00 16.56 86 ASP A CA 1
ATOM 634 C C . ASP A 1 86 ? 66.904 -12.473 7.998 1.00 14.55 86 ASP A C 1
ATOM 635 O O . ASP A 1 86 ? 67.237 -11.283 7.977 1.00 13.96 86 ASP A O 1
ATOM 640 N N . LEU A 1 87 ? 66.774 -13.150 9.128 1.00 15.11 87 LEU A N 1
ATOM 641 C CA . LEU A 1 87 ? 66.902 -12.502 10.427 1.00 14.44 87 LEU A CA 1
ATOM 642 C C . LEU A 1 87 ? 68.301 -11.943 10.719 1.00 12.67 87 LEU A C 1
ATOM 643 O O . LEU A 1 87 ? 68.412 -10.913 11.364 1.00 12.53 87 LEU A O 1
ATOM 648 N N . PRO A 1 88 ? 69.371 -12.651 10.311 1.00 12.52 88 PRO A N 1
ATOM 649 C CA . PRO A 1 88 ? 70.686 -12.032 10.522 1.00 11.55 88 PRO A CA 1
ATOM 650 C C . PRO A 1 88 ? 70.903 -10.725 9.747 1.00 11.95 88 PRO A C 1
ATOM 651 O O . PRO A 1 88 ? 71.478 -9.770 10.283 1.00 11.17 88 PRO A O 1
ATOM 655 N N . THR A 1 89 ? 70.409 -10.676 8.515 1.00 11.96 89 THR A N 1
ATOM 656 C CA . THR A 1 89 ? 70.429 -9.450 7.733 1.00 12.16 89 THR A CA 1
ATOM 657 C C . THR A 1 89 ? 69.623 -8.351 8.429 1.00 11.50 89 THR A C 1
ATOM 658 O O . THR A 1 89 ? 70.139 -7.276 8.713 1.00 12.93 89 THR A O 1
ATOM 662 N N . ILE A 1 90 ? 68.379 -8.660 8.771 1.00 11.33 90 ILE A N 1
ATOM 663 C CA . ILE A 1 90 ? 67.520 -7.728 9.506 1.00 12.53 90 ILE A CA 1
ATOM 664 C C . ILE A 1 90 ? 68.230 -7.182 10.735 1.00 12.63 90 ILE A C 1
ATOM 665 O O . ILE A 1 90 ? 68.138 -5.992 11.030 1.00 12.05 90 ILE A O 1
ATOM 670 N N . SER A 1 91 ? 68.838 -8.084 11.508 1.00 11.88 91 SER A N 1
ATOM 671 C CA . SER A 1 91 ? 69.532 -7.711 12.738 1.00 12.22 91 SER A CA 1
ATOM 672 C C . SER A 1 91 ? 70.710 -6.795 12.451 1.00 11.74 91 SER A C 1
ATOM 673 O O . SER A 1 91 ? 70.839 -5.714 13.023 1.00 13.48 91 SER A O 1
ATOM 676 N N . ALA A 1 92 ? 71.561 -7.229 11.536 1.00 12.04 92 ALA A N 1
ATOM 677 C CA . ALA A 1 92 ? 72.764 -6.489 11.184 1.00 12.13 92 ALA A CA 1
ATOM 678 C C . ALA A 1 92 ? 72.445 -5.190 10.418 1.00 12.48 92 ALA A C 1
ATOM 679 O O . ALA A 1 92 ? 73.214 -4.223 10.479 1.00 12.81 92 ALA A O 1
ATOM 681 N N . GLN A 1 93 ? 71.284 -5.124 9.763 1.00 13.01 93 GLN A N 1
ATOM 682 C CA . GLN A 1 93 ? 70.885 -3.885 9.058 1.00 12.77 93 GLN A CA 1
ATOM 683 C C . GLN A 1 93 ? 70.182 -2.889 9.939 1.00 14.60 93 GLN A C 1
ATOM 684 O O . GLN A 1 93 ? 69.876 -1.772 9.496 1.00 14.34 93 GLN A O 1
ATOM 690 N N . HIS A 1 94 ? 69.869 -3.304 11.167 1.00 15.81 94 HIS A N 1
ATOM 691 C CA . HIS A 1 94 ? 69.028 -2.510 12.066 1.00 18.19 94 HIS A CA 1
ATOM 692 C C . HIS A 1 94 ? 67.670 -2.168 11.455 1.00 16.55 94 HIS A C 1
ATOM 693 O O . HIS A 1 94 ? 67.195 -1.030 11.547 1.00 17.37 94 HIS A O 1
ATOM 700 N N . PHE A 1 95 ? 67.037 -3.162 10.841 1.00 15.36 95 PHE A N 1
ATOM 701 C CA . PHE A 1 95 ? 65.652 -3.012 10.416 1.00 14.52 95 PHE A CA 1
ATOM 702 C C . PHE A 1 95 ? 64.734 -3.316 11.583 1.00 14.03 95 PHE A C 1
ATOM 703 O O . PHE A 1 95 ? 64.908 -4.342 12.234 1.00 15.10 95 PHE A O 1
ATOM 711 N N . HIS A 1 96 ? 63.706 -2.487 11.768 1.00 13.70 96 HIS A N 1
ATOM 712 C CA . HIS A 1 96 ? 62.615 -2.783 12.716 1.00 14.21 96 HIS A CA 1
ATOM 713 C C . HIS A 1 96 ? 61.620 -3.637 11.989 1.00 13.68 96 HIS A C 1
ATOM 714 O O . HIS A 1 96 ? 61.356 -3.410 10.806 1.00 13.50 96 HIS A O 1
ATOM 721 N N . THR A 1 97 ? 61.102 -4.659 12.660 1.00 13.13 97 THR A N 1
ATOM 722 C CA . THR A 1 97 ? 60.232 -5.592 11.992 1.00 11.71 97 THR A CA 1
ATOM 723 C C . THR A 1 97 ? 58.892 -5.712 12.727 1.00 11.72 97 THR A C 1
ATOM 724 O O . THR A 1 97 ? 58.830 -5.837 13.954 1.00 10.46 97 THR A O 1
ATOM 728 N N . ALA A 1 98 ? 57.819 -5.685 11.951 1.00 11.52 98 ALA A N 1
ATOM 729 C CA . ALA A 1 98 ? 56.539 -6.184 12.397 1.00 11.48 98 ALA A CA 1
ATOM 730 C C . ALA A 1 98 ? 56.637 -7.704 12.545 1.00 11.96 98 ALA A C 1
ATOM 731 O O . ALA A 1 98 ? 57.401 -8.369 11.809 1.00 11.92 98 ALA A O 1
ATOM 733 N N . VAL A 1 99 ? 55.914 -8.229 13.529 1.00 11.16 99 VAL A N 1
ATOM 734 C CA . VAL A 1 99 ? 55.807 -9.661 13.771 1.00 11.50 99 VAL A CA 1
ATOM 735 C C . VAL A 1 99 ? 54.322 -10.009 13.925 1.00 12.41 99 VAL A C 1
ATOM 736 O O . VAL A 1 99 ? 53.671 -9.524 14.854 1.00 9.98 99 VAL A O 1
ATOM 740 N N . HIS A 1 100 ? 53.786 -10.815 12.997 1.00 12.24 100 HIS A N 1
ATOM 741 C CA . HIS A 1 100 ? 52.341 -11.070 12.953 1.00 12.79 100 HIS A CA 1
ATOM 742 C C . HIS A 1 100 ? 51.921 -12.543 12.906 1.00 13.01 100 HIS A C 1
ATOM 743 O O . HIS A 1 100 ? 50.737 -12.830 12.951 1.00 12.22 100 HIS A O 1
ATOM 750 N N . ASN A 1 101 ? 52.865 -13.471 12.818 1.00 13.59 101 ASN A N 1
ATOM 751 C CA . ASN A 1 101 ? 52.504 -14.878 12.757 1.00 13.73 101 ASN A CA 1
ATOM 752 C C . ASN A 1 101 ? 53.449 -15.786 13.535 1.00 13.82 101 ASN A C 1
ATOM 753 O O . ASN A 1 101 ? 54.448 -15.322 14.094 1.00 12.90 101 ASN A O 1
ATOM 758 N N . GLU A 1 102 ? 53.068 -17.055 13.653 1.00 15.01 102 GLU A N 1
ATOM 759 C CA . GLU A 1 102 ? 53.814 -18.043 14.470 1.00 13.75 102 GLU A CA 1
ATOM 760 C C . GLU A 1 102 ? 55.180 -18.298 13.886 1.00 14.77 102 GLU A C 1
ATOM 761 O O . GLU A 1 102 ? 56.148 -18.482 14.617 1.00 15.40 102 GLU A O 1
ATOM 767 N N . GLU A 1 103 ? 55.252 -18.357 12.565 1.00 14.08 103 GLU A N 1
ATOM 768 C CA . GLU A 1 103 ? 56.509 -18.663 11.893 1.00 15.58 103 GLU A CA 1
ATOM 769 C C . GLU A 1 103 ? 57.555 -17.613 12.266 1.00 13.82 103 GLU A C 1
ATOM 770 O O . GLU A 1 103 ? 58.690 -17.930 12.596 1.00 15.34 103 GLU A O 1
ATOM 776 N N . GLN A 1 104 ? 57.173 -16.348 12.198 1.00 14.24 104 GLN A N 1
ATOM 777 C CA . GLN A 1 104 ? 58.106 -15.275 12.504 1.00 14.36 104 GLN A CA 1
ATOM 778 C C . GLN A 1 104 ? 58.526 -15.333 13.976 1.00 13.67 104 GLN A C 1
ATOM 779 O O . GLN A 1 104 ? 59.692 -15.181 14.297 1.00 14.80 104 GLN A O 1
ATOM 785 N N . LEU A 1 105 ? 57.574 -15.579 14.860 1.00 13.04 105 LEU A N 1
ATOM 786 C CA . LEU A 1 105 ? 57.852 -15.613 16.307 1.00 14.88 105 LEU A CA 1
ATOM 787 C C . LEU A 1 105 ? 58.788 -16.793 16.653 1.00 15.71 105 LEU A C 1
ATOM 788 O O . LEU A 1 105 ? 59.736 -16.640 17.436 1.00 15.26 105 LEU A O 1
ATOM 793 N N . ALA A 1 106 ? 58.523 -17.963 16.068 1.00 14.56 106 ALA A N 1
ATOM 794 C CA . ALA A 1 106 ? 59.340 -19.144 16.330 1.00 15.70 106 ALA A CA 1
ATOM 795 C C . ALA A 1 106 ? 60.775 -18.953 15.814 1.00 16.50 106 ALA A C 1
ATOM 796 O O . ALA A 1 106 ? 61.737 -19.381 16.456 1.00 16.66 106 ALA A O 1
ATOM 798 N N . ALA A 1 107 ? 60.911 -18.276 14.674 1.00 15.33 107 ALA A N 1
ATOM 799 C CA . ALA A 1 107 ? 62.202 -17.969 14.105 1.00 14.57 107 ALA A CA 1
ATOM 800 C C . ALA A 1 107 ? 62.989 -16.997 14.979 1.00 15.79 107 ALA A C 1
ATOM 801 O O . ALA A 1 107 ? 64.203 -17.126 15.108 1.00 16.73 107 ALA A O 1
ATOM 803 N N . LEU A 1 108 ? 62.299 -16.015 15.561 1.00 16.72 108 LEU A N 1
ATOM 804 C CA . LEU A 1 108 ? 62.910 -15.138 16.565 1.00 15.46 108 LEU A CA 1
ATOM 805 C C . LEU A 1 108 ? 63.411 -15.872 17.808 1.00 16.76 108 LEU A C 1
ATOM 806 O O . LEU A 1 108 ? 64.431 -15.501 18.382 1.00 16.75 108 LEU A O 1
ATOM 811 N N . GLU A 1 109 ? 62.662 -16.870 18.264 1.00 19.20 109 GLU A N 1
ATOM 812 C CA . GLU A 1 109 ? 63.001 -17.610 19.492 1.00 18.23 109 GLU A CA 1
ATOM 813 C C . GLU A 1 109 ? 64.182 -18.572 19.287 1.00 19.18 109 GLU A C 1
ATOM 814 O O . GLU A 1 109 ? 64.946 -18.818 20.210 1.00 18.25 109 GLU A O 1
ATOM 820 N N . GLU A 1 110 ? 64.310 -19.117 18.080 1.00 20.62 110 GLU A N 1
ATOM 821 C CA . GLU A 1 110 ? 65.271 -20.182 17.779 1.00 21.72 110 GLU A CA 1
ATOM 822 C C . GLU A 1 110 ? 66.554 -19.647 17.139 1.00 23.51 110 GLU A C 1
ATOM 823 O O . GLU A 1 110 ? 67.556 -20.355 17.053 1.00 24.36 110 GLU A O 1
ATOM 829 N N . ALA A 1 111 ? 66.534 -18.387 16.718 1.00 22.77 111 ALA A N 1
ATOM 830 C CA . ALA A 1 111 ? 67.707 -17.771 16.099 1.00 22.40 111 ALA A CA 1
ATOM 831 C C . ALA A 1 111 ? 68.803 -17.507 17.128 1.00 22.51 111 ALA A C 1
ATOM 832 O O . ALA A 1 111 ? 68.542 -17.396 18.321 1.00 22.83 111 ALA A O 1
ATOM 834 N N . SER A 1 112 ? 70.029 -17.369 16.650 1.00 25.78 112 SER A N 1
ATOM 835 C CA . SER A 1 112 ? 71.114 -16.798 17.452 1.00 28.12 112 SER A CA 1
ATOM 836 C C . SER A 1 112 ? 71.701 -15.622 16.691 1.00 24.47 112 SER A C 1
ATOM 837 O O . SER A 1 112 ? 72.422 -15.823 15.735 1.00 28.57 112 SER A O 1
ATOM 840 N N . LEU A 1 113 ? 71.398 -14.406 17.116 1.00 25.79 113 LEU A N 1
ATOM 841 C CA . LEU A 1 113 ? 71.734 -13.238 16.323 1.00 26.51 113 LEU A CA 1
ATOM 842 C C . LEU A 1 113 ? 72.751 -12.391 17.078 1.00 25.98 113 LEU A C 1
ATOM 843 O O . LEU A 1 113 ? 72.795 -12.406 18.320 1.00 25.22 113 LEU A O 1
ATOM 848 N N . ASP A 1 114 ? 73.576 -11.666 16.334 1.00 23.96 114 ASP A N 1
ATOM 849 C CA . ASP A 1 114 ? 74.641 -10.858 16.940 1.00 24.62 114 ASP A CA 1
ATOM 850 C C . ASP A 1 114 ? 74.013 -9.719 17.750 1.00 25.90 114 ASP A C 1
ATOM 851 O O . ASP A 1 114 ? 74.534 -9.327 18.800 1.00 21.70 114 ASP A O 1
ATOM 856 N N . GLU A 1 115 ? 72.898 -9.183 17.255 1.00 21.65 115 GLU A N 1
ATOM 857 C CA . GLU A 1 115 ? 72.193 -8.114 17.964 1.00 24.42 115 GLU A CA 1
ATOM 858 C C . GLU A 1 115 ? 70.690 -8.368 18.003 1.00 21.10 115 GLU A C 1
ATOM 859 O O . GLU A 1 115 ? 70.098 -8.742 16.985 1.00 23.48 115 GLU A O 1
ATOM 865 N N . PRO A 1 116 ? 70.042 -8.018 19.122 1.00 17.85 116 PRO A N 1
ATOM 866 C CA . PRO A 1 116 ? 68.580 -8.112 19.173 1.00 17.83 116 PRO A CA 1
ATOM 867 C C . PRO A 1 116 ? 67.855 -7.167 18.197 1.00 16.34 116 PRO A C 1
ATOM 868 O O . PRO A 1 116 ? 68.377 -6.132 17.829 1.00 14.35 116 PRO A O 1
ATOM 872 N N A VAL A 1 117 ? 66.665 -7.547 17.751 0.50 17.17 117 VAL A N 1
ATOM 873 N N B VAL A 1 117 ? 66.618 -7.525 17.860 0.50 16.10 117 VAL A N 1
ATOM 874 C CA A VAL A 1 117 ? 65.944 -6.726 16.796 0.50 16.39 117 VAL A CA 1
ATOM 875 C CA B VAL A 1 117 ? 65.846 -6.849 16.829 0.50 14.72 117 VAL A CA 1
ATOM 876 C C A VAL A 1 117 ? 64.758 -6.040 17.460 0.50 15.44 117 VAL A C 1
ATOM 877 C C B VAL A 1 117 ? 64.729 -6.041 17.492 0.50 14.52 117 VAL A C 1
ATOM 878 O O A VAL A 1 117 ? 64.081 -6.614 18.305 0.50 16.76 117 VAL A O 1
ATOM 879 O O B VAL A 1 117 ? 64.060 -6.537 18.390 0.50 16.04 117 VAL A O 1
ATOM 886 N N . THR A 1 118 ? 64.502 -4.817 17.033 1.00 13.26 118 THR A N 1
ATOM 887 C CA . THR A 1 118 ? 63.340 -4.065 17.465 1.00 13.64 118 THR A CA 1
ATOM 888 C C . THR A 1 118 ? 62.133 -4.546 16.693 1.00 12.63 118 THR A C 1
ATOM 889 O O . THR A 1 118 ? 62.159 -4.594 15.471 1.00 12.15 118 THR A O 1
ATOM 893 N N . VAL A 1 119 ? 61.066 -4.847 17.425 1.00 11.30 119 VAL A N 1
ATOM 894 C CA . VAL A 1 119 ? 59.911 -5.499 16.882 1.00 12.09 119 VAL A CA 1
ATOM 895 C C . VAL A 1 119 ? 58.650 -4.696 17.194 1.00 11.42 119 VAL A C 1
ATOM 896 O O . VAL A 1 119 ? 58.555 -4.042 18.232 1.00 12.30 119 VAL A O 1
ATOM 900 N N . TRP A 1 120 ? 57.750 -4.652 16.222 1.00 11.04 120 TRP A N 1
ATOM 901 C CA . TRP A 1 120 ? 56.420 -4.098 16.389 1.00 11.32 120 TRP A CA 1
ATOM 902 C C . TRP A 1 120 ? 55.451 -5.262 16.278 1.00 11.27 120 TRP A C 1
ATOM 903 O O . TRP A 1 120 ? 55.270 -5.829 15.200 1.00 10.23 120 TRP A O 1
ATOM 914 N N . MET A 1 121 ? 54.809 -5.637 17.375 1.00 12.28 121 MET A N 1
ATOM 915 C CA . MET A 1 121 ? 53.846 -6.729 17.266 1.00 11.90 121 MET A CA 1
ATOM 916 C C . MET A 1 121 ? 52.580 -6.215 16.586 1.00 12.89 121 MET A C 1
ATOM 917 O O . MET A 1 121 ? 52.016 -5.195 16.989 1.00 13.08 121 MET A O 1
ATOM 922 N N . LYS A 1 122 ? 52.118 -6.946 15.577 1.00 13.64 122 LYS A N 1
ATOM 923 C CA . LYS A 1 122 ? 50.939 -6.555 14.827 1.00 14.81 122 LYS A CA 1
ATOM 924 C C . LYS A 1 122 ? 49.671 -7.190 15.378 1.00 16.04 122 LYS A C 1
ATOM 925 O O . LYS A 1 122 ? 49.514 -8.420 15.356 1.00 15.22 122 LYS A O 1
ATOM 931 N N . LEU A 1 123 ? 48.751 -6.333 15.809 1.00 15.81 123 LEU A N 1
ATOM 932 C CA . LEU A 1 123 ? 47.435 -6.753 16.308 1.00 16.06 123 LEU A CA 1
ATOM 933 C C . LEU A 1 123 ? 46.390 -6.584 15.205 1.00 15.47 123 LEU A C 1
ATOM 934 O O . LEU A 1 123 ? 46.403 -5.588 14.460 1.00 15.07 123 LEU A O 1
ATOM 939 N N . ASP A 1 124 ? 45.542 -7.596 15.050 1.00 13.44 124 ASP A N 1
ATOM 940 C CA . ASP A 1 124 ? 44.406 -7.520 14.156 1.00 13.01 124 ASP A CA 1
ATOM 941 C C . ASP A 1 124 ? 43.292 -6.948 14.990 1.00 12.77 124 ASP A C 1
ATOM 942 O O . ASP A 1 124 ? 42.763 -7.604 15.894 1.00 13.55 124 ASP A O 1
ATOM 947 N N . THR A 1 125 ? 43.017 -5.676 14.760 1.00 12.18 125 THR A N 1
ATOM 948 C CA . THR A 1 125 ? 41.949 -5.012 15.448 1.00 12.42 125 THR A CA 1
ATOM 949 C C . THR A 1 125 ? 40.634 -5.012 14.646 1.00 12.59 125 THR A C 1
ATOM 950 O O . THR A 1 125 ? 39.621 -4.549 15.166 1.00 13.01 125 THR A O 1
ATOM 954 N N . GLY A 1 126 ? 40.658 -5.407 13.370 1.00 12.02 126 GLY A N 1
ATOM 955 C CA . GLY A 1 126 ? 39.437 -5.351 12.549 1.00 13.38 126 GLY A CA 1
ATOM 956 C C . GLY A 1 126 ? 39.553 -5.401 11.031 1.00 15.84 126 GLY A C 1
ATOM 957 O O . GLY A 1 126 ? 38.585 -5.704 10.328 1.00 15.65 126 GLY A O 1
ATOM 958 N N A MET A 1 127 ? 40.729 -5.082 10.505 0.50 16.60 127 MET A N 1
ATOM 959 N N B MET A 1 127 ? 40.739 -5.072 10.534 0.50 17.56 127 MET A N 1
ATOM 960 C CA A MET A 1 127 ? 40.946 -5.177 9.071 0.50 16.79 127 MET A CA 1
ATOM 961 C CA B MET A 1 127 ? 41.049 -5.162 9.118 0.50 18.58 127 MET A CA 1
ATOM 962 C C A MET A 1 127 ? 40.956 -6.634 8.627 0.50 16.86 127 MET A C 1
ATOM 963 C C B MET A 1 127 ? 40.997 -6.608 8.637 0.50 17.78 127 MET A C 1
ATOM 964 O O A MET A 1 127 ? 40.598 -6.935 7.490 0.50 17.48 127 MET A O 1
ATOM 965 O O B MET A 1 127 ? 40.650 -6.873 7.488 0.50 18.18 127 MET A O 1
ATOM 974 N N . HIS A 1 128 ? 41.396 -7.524 9.513 1.00 16.73 128 HIS A N 1
ATOM 975 C CA . HIS A 1 128 ? 41.521 -8.953 9.191 1.00 15.64 128 HIS A CA 1
ATOM 976 C C . HIS A 1 128 ? 42.342 -9.189 7.925 1.00 15.24 128 HIS A C 1
ATOM 977 O O . HIS A 1 128 ? 41.928 -9.925 7.004 1.00 16.03 128 HIS A O 1
ATOM 984 N N . ARG A 1 129 ? 43.554 -8.647 7.947 1.00 13.29 129 ARG A N 1
ATOM 985 C CA . ARG A 1 129 ? 44.512 -8.857 6.897 1.00 13.65 129 ARG A CA 1
ATOM 986 C C . ARG A 1 129 ? 45.749 -9.545 7.462 1.00 13.10 129 ARG A C 1
ATOM 987 O O . ARG A 1 129 ? 45.888 -10.767 7.344 1.00 12.59 129 ARG A O 1
ATOM 995 N N . LEU A 1 130 ? 46.597 -8.789 8.152 1.00 12.91 130 LEU A N 1
ATOM 996 C CA . LEU A 1 130 ? 47.664 -9.366 8.939 1.00 12.22 130 LEU A CA 1
ATOM 997 C C . LEU A 1 130 ? 47.393 -9.111 10.407 1.00 12.32 130 LEU A C 1
ATOM 998 O O . LEU A 1 130 ? 46.609 -8.244 10.770 1.00 14.05 130 LEU A O 1
ATOM 1003 N N . GLY A 1 131 ? 48.115 -9.814 11.255 1.00 12.18 131 GLY A N 1
ATOM 1004 C CA . GLY A 1 131 ? 48.148 -9.492 12.664 1.00 13.37 131 GLY A CA 1
ATOM 1005 C C . GLY A 1 131 ? 47.616 -10.642 13.489 1.00 13.37 131 GLY A C 1
ATOM 1006 O O . GLY A 1 131 ? 47.038 -11.596 12.957 1.00 13.73 131 GLY A O 1
ATOM 1007 N N . VAL A 1 132 ? 47.904 -10.569 14.779 1.00 12.82 132 VAL A N 1
ATOM 1008 C CA . VAL A 1 132 ? 47.461 -11.536 15.743 1.00 13.30 132 VAL A CA 1
ATOM 1009 C C . VAL A 1 132 ? 46.089 -11.107 16.252 1.00 14.04 132 VAL A C 1
ATOM 1010 O O . VAL A 1 132 ? 45.884 -9.945 16.619 1.00 13.17 132 VAL A O 1
ATOM 1014 N N . ARG A 1 133 ? 45.140 -12.025 16.164 1.00 14.14 133 ARG A N 1
ATOM 1015 C CA . ARG A 1 133 ? 43.780 -11.835 16.685 1.00 15.54 133 ARG A CA 1
ATOM 1016 C C . ARG A 1 133 ? 43.756 -11.760 18.210 1.00 16.34 133 ARG A C 1
ATOM 1017 O O . ARG A 1 133 ? 44.591 -12.369 18.883 1.00 13.72 133 ARG A O 1
ATOM 1025 N N . PRO A 1 134 ? 42.786 -11.016 18.760 1.00 18.89 134 PRO A N 1
ATOM 1026 C CA . PRO A 1 134 ? 42.858 -10.646 20.179 1.00 18.03 134 PRO A CA 1
ATOM 1027 C C . PRO A 1 134 ? 42.986 -11.844 21.125 1.00 19.17 134 PRO A C 1
ATOM 1028 O O . PRO A 1 134 ? 43.676 -11.783 22.148 1.00 18.61 134 PRO A O 1
ATOM 1032 N N . GLU A 1 135 ? 42.407 -12.965 20.745 1.00 20.16 135 GLU A N 1
ATOM 1033 C CA . GLU A 1 135 ? 42.351 -14.101 21.645 1.00 23.15 135 GLU A CA 1
ATOM 1034 C C . GLU A 1 135 ? 43.673 -14.880 21.667 1.00 20.49 135 GLU A C 1
ATOM 1035 O O . GLU A 1 135 ? 43.874 -15.715 22.523 1.00 20.99 135 GLU A O 1
ATOM 1041 N N . GLN A 1 136 ? 44.572 -14.576 20.744 1.00 20.08 136 GLN A N 1
ATOM 1042 C CA . GLN A 1 136 ? 45.898 -15.185 20.719 1.00 19.73 136 GLN A CA 1
ATOM 1043 C C . GLN A 1 136 ? 46.974 -14.202 21.199 1.00 19.69 136 GLN A C 1
ATOM 1044 O O . GLN A 1 136 ? 48.139 -14.564 21.316 1.00 21.51 136 GLN A O 1
ATOM 1050 N N . ALA A 1 137 ? 46.586 -12.961 21.453 1.00 17.55 137 ALA A N 1
ATOM 1051 C CA . ALA A 1 137 ? 47.543 -11.847 21.548 1.00 17.05 137 ALA A CA 1
ATOM 1052 C C . ALA A 1 137 ? 48.361 -11.773 22.833 1.00 16.33 137 ALA A C 1
ATOM 1053 O O . ALA A 1 137 ? 49.460 -11.220 22.831 1.00 16.33 137 ALA A O 1
ATOM 1055 N N . GLU A 1 138 ? 47.793 -12.165 23.962 1.00 14.93 138 GLU A N 1
ATOM 1056 C CA . GLU A 1 138 ? 48.531 -12.009 25.203 1.00 14.75 138 GLU A CA 1
ATOM 1057 C C . GLU A 1 138 ? 49.672 -12.971 25.244 1.00 15.68 138 GLU A C 1
ATOM 1058 O O . GLU A 1 138 ? 50.794 -12.576 25.580 1.00 15.75 138 GLU A O 1
ATOM 1064 N N . ALA A 1 139 ? 49.417 -14.210 24.802 1.00 15.94 139 ALA A N 1
ATOM 1065 C CA . ALA A 1 139 ? 50.430 -15.253 24.811 1.00 16.21 139 ALA A CA 1
ATOM 1066 C C . ALA A 1 139 ? 51.494 -14.982 23.749 1.00 16.44 139 ALA A C 1
ATOM 1067 O O . ALA A 1 139 ? 52.683 -15.176 23.979 1.00 16.49 139 ALA A O 1
ATOM 1069 N N . PHE A 1 140 ? 51.057 -14.505 22.591 1.00 16.20 140 PHE A N 1
ATOM 1070 C CA . PHE A 1 140 ? 51.982 -14.106 21.529 1.00 16.25 140 PHE A CA 1
ATOM 1071 C C . PHE A 1 140 ? 52.859 -12.933 21.992 1.00 15.32 140 PHE A C 1
ATOM 1072 O O . PHE A 1 140 ? 54.088 -12.941 21.858 1.00 14.58 140 PHE A O 1
ATOM 1080 N N . TYR A 1 141 ? 52.235 -11.958 22.629 1.00 15.64 141 TYR A N 1
ATOM 1081 C CA . TYR A 1 141 ? 53.003 -10.851 23.193 1.00 15.18 141 TYR A CA 1
ATOM 1082 C C . TYR A 1 141 ? 54.011 -11.337 24.233 1.00 16.27 141 TYR A C 1
ATOM 1083 O O . TYR A 1 141 ? 55.196 -10.997 24.183 1.00 15.99 141 TYR A O 1
ATOM 1092 N N . HIS A 1 142 ? 53.535 -12.126 25.194 1.00 17.78 142 HIS A N 1
ATOM 1093 C CA . HIS A 1 142 ? 54.381 -12.618 26.291 1.00 18.25 142 HIS A CA 1
ATOM 1094 C C . HIS A 1 142 ? 55.629 -13.346 25.780 1.00 17.44 142 HIS A C 1
ATOM 1095 O O . HIS A 1 142 ? 56.738 -13.109 26.257 1.00 16.98 142 HIS A O 1
ATOM 1102 N N . ARG A 1 143 ? 55.460 -14.202 24.778 1.00 17.56 143 ARG A N 1
ATOM 1103 C CA . ARG A 1 143 ? 56.606 -14.818 24.120 1.00 16.38 143 ARG A CA 1
ATOM 1104 C C . ARG A 1 143 ? 57.615 -13.821 23.559 1.00 17.11 143 ARG A C 1
ATOM 1105 O O . ARG A 1 143 ? 58.818 -14.060 23.641 1.00 17.49 143 ARG A O 1
ATOM 1113 N N . LEU A 1 144 ? 57.150 -12.715 22.982 1.00 15.51 144 LEU A N 1
ATOM 1114 C CA . LEU A 1 144 ? 58.082 -11.751 22.397 1.00 14.93 144 LEU A CA 1
ATOM 1115 C C . LEU A 1 144 ? 58.918 -11.088 23.475 1.00 14.03 144 LEU A C 1
ATOM 1116 O O . LEU A 1 144 ? 60.071 -10.748 23.243 1.00 14.51 144 LEU A O 1
ATOM 1121 N N . THR A 1 145 ? 58.317 -10.889 24.645 1.00 15.31 145 THR A N 1
ATOM 1122 C CA . THR A 1 145 ? 58.949 -10.178 25.735 1.00 14.85 145 THR A CA 1
ATOM 1123 C C . THR A 1 145 ? 60.006 -11.073 26.379 1.00 15.78 145 THR A C 1
ATOM 1124 O O . THR A 1 145 ? 60.897 -10.594 27.078 1.00 14.11 145 THR A O 1
ATOM 1128 N N . GLN A 1 146 ? 59.925 -12.370 26.094 1.00 17.69 146 GLN A N 1
ATOM 1129 C CA . GLN A 1 146 ? 60.809 -13.346 26.707 1.00 17.57 146 GLN A CA 1
ATOM 1130 C C . GLN A 1 146 ? 61.937 -13.759 25.770 1.00 20.45 146 GLN A C 1
ATOM 1131 O O . GLN A 1 146 ? 62.727 -14.645 26.093 1.00 19.41 146 GLN A O 1
ATOM 1137 N N A CYS A 1 147 ? 62.019 -13.107 24.614 0.50 21.00 147 CYS A N 1
ATOM 1138 N N B CYS A 1 147 ? 62.029 -13.092 24.624 0.50 21.02 147 CYS A N 1
ATOM 1139 C CA A CYS A 1 147 ? 62.958 -13.517 23.577 0.50 22.24 147 CYS A CA 1
ATOM 1140 C CA B CYS A 1 147 ? 62.954 -13.503 23.576 0.50 22.27 147 CYS A CA 1
ATOM 1141 C C A CYS A 1 147 ? 64.221 -12.670 23.610 0.50 19.42 147 CYS A C 1
ATOM 1142 C C B CYS A 1 147 ? 64.223 -12.666 23.607 0.50 19.44 147 CYS A C 1
ATOM 1143 O O A CYS A 1 147 ? 64.158 -11.451 23.498 0.50 19.28 147 CYS A O 1
ATOM 1144 O O B CYS A 1 147 ? 64.167 -11.447 23.493 0.50 19.30 147 CYS A O 1
ATOM 1149 N N . LYS A 1 148 ? 65.371 -13.327 23.713 1.00 18.85 148 LYS A N 1
ATOM 1150 C CA . LYS A 1 148 ? 66.665 -12.630 23.756 1.00 20.40 148 LYS A CA 1
ATOM 1151 C C . LYS A 1 148 ? 66.973 -11.905 22.450 1.00 19.67 148 LYS A C 1
ATOM 1152 O O . LYS A 1 148 ? 67.749 -10.943 22.419 1.00 19.21 148 LYS A O 1
ATOM 1154 N N . ASN A 1 149 ? 66.415 -12.404 21.355 1.00 17.83 149 ASN A N 1
ATOM 1155 C CA . ASN A 1 149 ? 66.637 -11.786 20.065 1.00 17.48 149 ASN A CA 1
ATOM 1156 C C . ASN A 1 149 ? 65.721 -10.596 19.822 1.00 15.86 149 ASN A C 1
ATOM 1157 O O . ASN A 1 149 ? 65.838 -9.914 18.823 1.00 17.10 149 ASN A O 1
ATOM 1162 N N . VAL A 1 150 ? 64.873 -10.285 20.784 1.00 17.41 150 VAL A N 1
ATOM 1163 C CA . VAL A 1 150 ? 63.998 -9.134 20.658 1.00 17.00 150 VAL A CA 1
ATOM 1164 C C . VAL A 1 150 ? 64.396 -8.051 21.642 1.00 16.06 150 VAL A C 1
ATOM 1165 O O . VAL A 1 150 ? 64.431 -8.280 22.832 1.00 17.19 150 VAL A O 1
ATOM 1169 N N . ARG A 1 151 ? 64.706 -6.863 21.137 1.00 17.95 151 ARG A N 1
ATOM 1170 C CA . ARG A 1 151 ? 65.123 -5.754 21.996 1.00 20.39 151 ARG A CA 1
ATOM 1171 C C . ARG A 1 151 ? 63.909 -5.213 22.742 1.00 21.16 151 ARG A C 1
ATOM 1172 O O . ARG A 1 151 ? 62.935 -4.787 22.129 1.00 26.61 151 ARG A O 1
ATOM 1180 N N . GLN A 1 152 ? 63.924 -5.307 24.061 1.00 19.27 152 GLN A N 1
ATOM 1181 C CA . GLN A 1 152 ? 62.810 -4.824 24.872 1.00 18.20 152 GLN A CA 1
ATOM 1182 C C . GLN A 1 152 ? 62.829 -3.297 24.918 1.00 17.31 152 GLN A C 1
ATOM 1183 O O . GLN A 1 152 ? 63.902 -2.705 24.925 1.00 14.35 152 GLN A O 1
ATOM 1189 N N . PRO A 1 153 ? 61.654 -2.650 24.976 1.00 17.70 153 PRO A N 1
ATOM 1190 C CA . PRO A 1 153 ? 60.351 -3.310 24.991 1.00 16.90 153 PRO A CA 1
ATOM 1191 C C . PRO A 1 153 ? 59.811 -3.733 23.592 1.00 16.25 153 PRO A C 1
ATOM 1192 O O . PRO A 1 153 ? 60.312 -3.304 22.566 1.00 13.36 153 PRO A O 1
ATOM 1196 N N . VAL A 1 154 ? 58.777 -4.564 23.578 1.00 15.17 154 VAL A N 1
ATOM 1197 C CA . VAL A 1 154 ? 58.040 -4.877 22.341 1.00 13.08 154 VAL A CA 1
ATOM 1198 C C . VAL A 1 154 ? 57.035 -3.760 22.092 1.00 12.23 154 VAL A C 1
ATOM 1199 O O . VAL A 1 154 ? 56.291 -3.365 22.990 1.00 12.23 154 VAL A O 1
ATOM 1203 N N . ASN A 1 155 ? 57.015 -3.263 20.863 1.00 11.25 155 ASN A N 1
ATOM 1204 C CA . ASN A 1 155 ? 56.093 -2.226 20.459 1.00 11.37 155 ASN A CA 1
ATOM 1205 C C . ASN A 1 155 ? 54.870 -2.838 19.775 1.00 11.37 155 ASN A C 1
ATOM 1206 O O . ASN A 1 155 ? 54.839 -4.039 19.522 1.00 10.08 155 ASN A O 1
ATOM 1211 N N . ILE A 1 156 ? 53.828 -2.023 19.596 1.00 11.53 156 ILE A N 1
ATOM 1212 C CA . ILE A 1 156 ? 52.522 -2.519 19.204 1.00 10.58 156 ILE A CA 1
ATOM 1213 C C . ILE A 1 156 ? 51.949 -1.703 18.062 1.00 10.33 156 ILE A C 1
ATOM 1214 O O . ILE A 1 156 ? 51.824 -0.484 18.163 1.00 10.01 156 ILE A O 1
ATOM 1219 N N . VAL A 1 157 ? 51.597 -2.382 16.968 1.00 10.06 157 VAL A N 1
ATOM 1220 C CA . VAL A 1 157 ? 51.136 -1.695 15.747 1.00 9.40 157 VAL A CA 1
ATOM 1221 C C . VAL A 1 157 ? 49.840 -2.302 15.204 1.00 10.10 157 VAL A C 1
ATOM 1222 O O . VAL A 1 157 ? 49.734 -3.520 15.024 1.00 9.88 157 VAL A O 1
ATOM 1226 N N . SER A 1 158 ? 48.889 -1.449 14.834 1.00 9.54 158 SER A N 1
ATOM 1227 C CA . SER A 1 158 ? 47.770 -1.913 14.068 1.00 9.69 158 SER A CA 1
ATOM 1228 C C . SER A 1 158 ? 47.450 -0.909 12.978 1.00 10.42 158 SER A C 1
ATOM 1229 O O . SER A 1 158 ? 48.219 0.033 12.748 1.00 10.02 158 SER A O 1
ATOM 1232 N N . HIS A 1 159 ? 46.379 -1.167 12.243 1.00 10.29 159 HIS A N 1
ATOM 1233 C CA . HIS A 1 159 ? 46.066 -0.370 11.053 1.00 11.45 159 HIS A CA 1
ATOM 1234 C C . HIS A 1 159 ? 44.565 -0.314 10.818 1.00 10.67 159 HIS A C 1
ATOM 1235 O O . HIS A 1 159 ? 43.876 -1.313 11.004 1.00 12.39 159 HIS A O 1
ATOM 1242 N N . PHE A 1 160 ? 44.060 0.889 10.557 1.00 11.87 160 PHE A N 1
ATOM 1243 C CA . PHE A 1 160 ? 42.615 1.152 10.401 1.00 13.65 160 PHE A CA 1
ATOM 1244 C C . PHE A 1 160 ? 42.104 0.695 9.030 1.00 15.67 160 PHE A C 1
ATOM 1245 O O . PHE A 1 160 ? 42.751 0.922 7.993 1.00 18.26 160 PHE A O 1
ATOM 1253 N N . ALA A 1 161 ? 40.905 0.139 9.024 1.00 15.52 161 ALA A N 1
ATOM 1254 C CA . ALA A 1 161 ? 40.299 -0.401 7.822 1.00 16.79 161 ALA A CA 1
ATOM 1255 C C . ALA A 1 161 ? 39.348 0.597 7.163 1.00 17.37 161 ALA A C 1
ATOM 1256 O O . ALA A 1 161 ? 39.075 0.480 5.981 1.00 16.14 161 ALA A O 1
ATOM 1258 N N . ARG A 1 162 ? 38.809 1.526 7.951 1.00 19.47 162 ARG A N 1
ATOM 1259 C CA . ARG A 1 162 ? 37.748 2.433 7.507 1.00 22.98 162 ARG A CA 1
ATOM 1260 C C . ARG A 1 162 ? 37.894 3.839 8.133 1.00 23.81 162 ARG A C 1
ATOM 1261 O O . ARG A 1 162 ? 36.891 4.453 8.497 1.00 23.55 162 ARG A O 1
ATOM 1269 N N . ALA A 1 163 ? 39.121 4.352 8.243 1.00 22.47 163 ALA A N 1
ATOM 1270 C CA . ALA A 1 163 ? 39.354 5.675 8.848 1.00 24.70 163 ALA A CA 1
ATOM 1271 C C . ALA A 1 163 ? 38.915 6.815 7.946 1.00 26.42 163 ALA A C 1
ATOM 1272 O O . ALA A 1 163 ? 38.892 7.960 8.368 1.00 25.62 163 ALA A O 1
ATOM 1274 N N . ASP A 1 164 ? 38.639 6.501 6.685 1.00 27.62 164 ASP A N 1
ATOM 1275 C CA . ASP A 1 164 ? 38.126 7.477 5.732 1.00 28.12 164 ASP A CA 1
ATOM 1276 C C . ASP A 1 164 ? 36.587 7.585 5.736 1.00 28.44 164 ASP A C 1
ATOM 1277 O O . ASP A 1 164 ? 35.994 8.094 4.782 1.00 29.59 164 ASP A O 1
ATOM 1282 N N . GLU A 1 165 ? 35.943 7.025 6.754 1.00 31.71 165 GLU A N 1
ATOM 1283 C CA . GLU A 1 165 ? 34.479 7.055 6.865 1.00 30.02 165 GLU A CA 1
ATOM 1284 C C . GLU A 1 165 ? 34.110 7.318 8.317 1.00 34.85 165 GLU A C 1
ATOM 1285 O O . GLU A 1 165 ? 33.821 6.377 9.057 1.00 26.98 165 GLU A O 1
ATOM 1291 N N . PRO A 1 166 ? 34.085 8.596 8.725 1.00 37.01 166 PRO A N 1
ATOM 1292 C CA . PRO A 1 166 ? 33.932 8.904 10.149 1.00 42.59 166 PRO A CA 1
ATOM 1293 C C . PRO A 1 166 ? 32.548 8.562 10.703 1.00 44.35 166 PRO A C 1
ATOM 1294 O O . PRO A 1 166 ? 32.408 8.297 11.897 1.00 50.67 166 PRO A O 1
ATOM 1298 N N . LYS A 1 167 ? 31.539 8.550 9.841 1.00 47.16 167 LYS A N 1
ATOM 1299 C CA . LYS A 1 167 ? 30.180 8.266 10.275 1.00 49.29 167 LYS A CA 1
ATOM 1300 C C . LYS A 1 167 ? 29.988 6.794 10.623 1.00 49.54 167 LYS A C 1
ATOM 1301 O O . LYS A 1 167 ? 28.899 6.394 11.036 1.00 46.66 167 LYS A O 1
ATOM 1307 N N . CYS A 1 168 ? 31.043 5.992 10.472 1.00 46.46 168 CYS A N 1
ATOM 1308 C CA . CYS A 1 168 ? 30.892 4.538 10.461 1.00 46.68 168 CYS A CA 1
ATOM 1309 C C . CYS A 1 168 ? 30.838 3.936 11.868 1.00 39.78 168 CYS A C 1
ATOM 1310 O O . CYS A 1 168 ? 29.893 3.214 12.192 1.00 43.76 168 CYS A O 1
ATOM 1313 N N . GLY A 1 169 ? 31.857 4.208 12.683 1.00 35.83 169 GLY A N 1
ATOM 1314 C CA . GLY A 1 169 ? 31.998 3.566 14.004 1.00 33.36 169 GLY A CA 1
ATOM 1315 C C . GLY A 1 169 ? 32.951 2.373 14.023 1.00 29.51 169 GLY A C 1
ATOM 1316 O O . GLY A 1 169 ? 33.155 1.726 15.057 1.00 22.47 169 GLY A O 1
ATOM 1317 N N . ALA A 1 170 ? 33.552 2.073 12.878 1.00 29.28 170 ALA A N 1
ATOM 1318 C CA . ALA A 1 170 ? 34.503 0.962 12.799 1.00 25.85 170 ALA A CA 1
ATOM 1319 C C . ALA A 1 170 ? 35.831 1.377 13.428 1.00 24.67 170 ALA A C 1
ATOM 1320 O O . ALA A 1 170 ? 36.438 0.634 14.206 1.00 23.34 170 ALA A O 1
ATOM 1322 N N . THR A 1 171 ? 36.219 2.618 13.164 1.00 21.38 171 THR A N 1
ATOM 1323 C CA . THR A 1 171 ? 37.451 3.158 13.718 1.00 22.23 171 THR A CA 1
ATOM 1324 C C . THR A 1 171 ? 37.451 3.177 15.262 1.00 20.21 171 THR A C 1
ATOM 1325 O O . THR A 1 171 ? 38.435 2.759 15.878 1.00 22.40 171 THR A O 1
ATOM 1329 N N . GLU A 1 172 ? 36.353 3.598 15.883 0.50 17.93 172 GLU A N 1
ATOM 1330 C CA . GLU A 1 172 ? 36.286 3.622 17.345 0.50 17.35 172 GLU A CA 1
ATOM 1331 C C . GLU A 1 172 ? 36.336 2.216 17.945 0.50 17.01 172 GLU A C 1
ATOM 1332 O O . GLU A 1 172 ? 36.958 2.017 18.976 0.50 15.73 172 GLU A O 1
ATOM 1338 N N . LYS A 1 173 ? 35.721 1.230 17.289 1.00 17.95 173 LYS A N 1
ATOM 1339 C CA . LYS A 1 173 ? 35.865 -0.158 17.737 1.00 18.79 173 LYS A CA 1
ATOM 1340 C C . LYS A 1 173 ? 37.306 -0.629 17.609 1.00 19.21 173 LYS A C 1
ATOM 1341 O O . LYS A 1 173 ? 37.823 -1.305 18.493 1.00 17.34 173 LYS A O 1
ATOM 1347 N N . GLN A 1 174 ? 37.915 -0.380 16.451 1.00 19.40 174 GLN A N 1
ATOM 1348 C CA . GLN A 1 174 ? 39.286 -0.800 16.245 1.00 17.31 174 GLN A CA 1
ATOM 1349 C C . GLN A 1 174 ? 40.170 -0.208 17.382 1.00 16.21 174 GLN A C 1
ATOM 1350 O O . GLN A 1 174 ? 41.023 -0.888 17.924 1.00 17.59 174 GLN A O 1
ATOM 1356 N N . LEU A 1 175 ? 39.939 1.049 17.719 1.00 14.85 175 LEU A N 1
ATOM 1357 C CA . LEU A 1 175 ? 40.688 1.770 18.755 1.00 17.00 175 LEU A CA 1
ATOM 1358 C C . LEU A 1 175 ? 40.487 1.192 20.159 1.00 17.13 175 LEU A C 1
ATOM 1359 O O . LEU A 1 175 ? 41.431 1.170 20.966 1.00 17.61 175 LEU A O 1
ATOM 1364 N N . ALA A 1 176 ? 39.273 0.749 20.463 1.00 16.37 176 ALA A N 1
ATOM 1365 C CA . ALA A 1 176 ? 38.981 0.191 21.801 1.00 19.49 176 ALA A CA 1
ATOM 1366 C C . ALA A 1 176 ? 39.634 -1.174 21.991 1.00 18.54 176 ALA A C 1
ATOM 1367 O O . ALA A 1 176 ? 40.068 -1.529 23.090 1.00 18.05 176 ALA A O 1
ATOM 1369 N N . ILE A 1 177 ? 39.663 -1.967 20.929 1.00 16.89 177 ILE A N 1
ATOM 1370 C CA . ILE A 1 177 ? 40.417 -3.216 20.957 1.00 16.48 177 ILE A CA 1
ATOM 1371 C C . ILE A 1 177 ? 41.894 -2.901 21.162 1.00 16.20 177 ILE A C 1
ATOM 1372 O O . ILE A 1 177 ? 42.556 -3.501 22.004 1.00 16.97 177 ILE A O 1
ATOM 1377 N N . PHE A 1 178 ? 42.388 -1.904 20.432 1.00 17.18 178 PHE A N 1
ATOM 1378 C CA . PHE A 1 178 ? 43.789 -1.464 20.546 1.00 17.26 178 PHE A CA 1
ATOM 1379 C C . PHE A 1 178 ? 44.139 -0.997 21.962 1.00 16.17 178 PHE A C 1
ATOM 1380 O O . PHE A 1 178 ? 45.167 -1.383 22.509 1.00 16.81 178 PHE A O 1
ATOM 1388 N N . ASN A 1 179 ? 43.335 -0.100 22.522 1.00 16.83 179 ASN A N 1
ATOM 1389 C CA . ASN A 1 179 ? 43.638 0.470 23.847 1.00 16.49 179 ASN A CA 1
ATOM 1390 C C . ASN A 1 179 ? 43.524 -0.599 24.939 1.00 18.22 179 ASN A C 1
ATOM 1391 O O . ASN A 1 179 ? 44.393 -0.722 25.793 1.00 18.63 179 ASN A O 1
ATOM 1396 N N . THR A 1 180 ? 42.497 -1.432 24.852 1.00 18.45 180 THR A N 1
ATOM 1397 C CA . THR A 1 180 ? 42.358 -2.552 25.767 1.00 17.76 180 THR A CA 1
ATOM 1398 C C . THR A 1 180 ? 43.641 -3.377 25.782 1.00 18.08 180 THR A C 1
ATOM 1399 O O . THR A 1 180 ? 44.205 -3.623 26.838 1.00 19.63 180 THR A O 1
ATOM 1403 N N . PHE A 1 181 ? 44.187 -3.692 24.616 1.00 18.32 181 PHE A N 1
ATOM 1404 C CA . PHE A 1 181 ? 45.359 -4.561 24.578 1.00 16.48 181 PHE A CA 1
ATOM 1405 C C . PHE A 1 181 ? 46.608 -3.867 25.107 1.00 17.74 181 PHE A C 1
ATOM 1406 O O . PHE A 1 181 ? 47.477 -4.510 25.701 1.00 14.33 181 PHE A O 1
ATOM 1414 N N . CYS A 1 182 ? 46.747 -2.585 24.774 1.00 18.20 182 CYS A N 1
ATOM 1415 C CA . CYS A 1 182 ? 47.915 -1.803 25.157 1.00 18.33 182 CYS A CA 1
ATOM 1416 C C . CYS A 1 182 ? 47.993 -1.491 26.651 1.00 19.03 182 CYS A C 1
ATOM 1417 O O . CYS A 1 182 ? 49.085 -1.274 27.175 1.00 18.12 182 CYS A O 1
ATOM 1420 N N . GLU A 1 183 ? 46.846 -1.418 27.329 1.00 19.94 183 GLU A N 1
ATOM 1421 C CA . GLU A 1 183 ? 46.825 -1.089 28.760 1.00 19.62 183 GLU A CA 1
ATOM 1422 C C . GLU A 1 183 ? 47.915 -1.822 29.473 1.00 19.04 183 GLU A C 1
ATOM 1423 O O . GLU A 1 183 ? 47.964 -3.049 29.430 1.00 20.27 183 GLU A O 1
ATOM 1429 N N . GLY A 1 184 ? 48.794 -1.073 30.125 1.00 19.36 184 GLY A N 1
ATOM 1430 C CA . GLY A 1 184 ? 49.734 -1.663 31.064 1.00 20.36 184 GLY A CA 1
ATOM 1431 C C . GLY A 1 184 ? 50.994 -2.229 30.430 1.00 19.82 184 GLY A C 1
ATOM 1432 O O . GLY A 1 184 ? 51.764 -2.905 31.108 1.00 19.86 184 GLY A O 1
ATOM 1433 N N . LYS A 1 185 ? 51.216 -1.956 29.143 1.00 17.63 185 LYS A N 1
ATOM 1434 C CA . LYS A 1 185 ? 52.437 -2.428 28.450 1.00 15.29 185 LYS A CA 1
ATOM 1435 C C . LYS A 1 185 ? 53.382 -1.283 28.096 1.00 14.11 185 LYS A C 1
ATOM 1436 O O . LYS A 1 185 ? 52.957 -0.159 27.947 1.00 13.30 185 LYS A O 1
ATOM 1442 N N . PRO A 1 186 ? 54.696 -1.550 28.075 1.00 14.50 186 PRO A N 1
ATOM 1443 C CA . PRO A 1 186 ? 55.673 -0.477 28.052 1.00 14.47 186 PRO A CA 1
ATOM 1444 C C . PRO A 1 186 ? 55.988 0.058 26.642 1.00 16.27 186 PRO A C 1
ATOM 1445 O O . PRO A 1 186 ? 56.560 1.143 26.498 1.00 14.73 186 PRO A O 1
ATOM 1449 N N . GLY A 1 187 ? 55.650 -0.715 25.621 1.00 15.54 187 GLY A N 1
ATOM 1450 C CA . GLY A 1 187 ? 56.177 -0.452 24.292 1.00 16.91 187 GLY A CA 1
ATOM 1451 C C . GLY A 1 187 ? 55.525 0.742 23.636 1.00 15.58 187 GLY A C 1
ATOM 1452 O O . GLY A 1 187 ? 54.451 1.169 24.042 1.00 16.08 187 GLY A O 1
ATOM 1453 N N . GLN A 1 188 ? 56.160 1.258 22.594 1.00 15.14 188 GLN A N 1
ATOM 1454 C CA . GLN A 1 188 ? 55.528 2.276 21.769 1.00 15.14 188 GLN A CA 1
ATOM 1455 C C . GLN A 1 188 ? 54.257 1.729 21.114 1.00 13.78 188 GLN A C 1
ATOM 1456 O O . GLN A 1 188 ? 54.102 0.510 20.969 1.00 12.95 188 GLN A O 1
ATOM 1462 N N . ARG A 1 189 ? 53.395 2.648 20.667 1.00 15.15 189 ARG A N 1
ATOM 1463 C CA . ARG A 1 189 ? 52.111 2.321 20.017 1.00 14.05 189 ARG A CA 1
ATOM 1464 C C . ARG A 1 189 ? 51.852 3.140 18.721 1.00 13.47 189 ARG A C 1
ATOM 1465 O O . ARG A 1 189 ? 52.020 4.351 18.686 1.00 11.05 189 ARG A O 1
ATOM 1473 N N . SER A 1 190 ? 51.356 2.474 17.684 1.00 12.58 190 SER A N 1
ATOM 1474 C CA . SER A 1 190 ? 51.105 3.132 16.406 1.00 12.56 190 SER A CA 1
ATOM 1475 C C . SER A 1 190 ? 49.913 2.514 15.686 1.00 11.42 190 SER A C 1
ATOM 1476 O O . SER A 1 190 ? 49.882 1.324 15.477 1.00 10.84 190 SER A O 1
ATOM 1479 N N . ILE A 1 191 ? 48.904 3.311 15.350 1.00 13.39 191 ILE A N 1
ATOM 1480 C CA . ILE A 1 191 ? 47.736 2.790 14.597 1.00 12.49 191 ILE A CA 1
ATOM 1481 C C . ILE A 1 191 ? 47.358 3.649 13.382 1.00 11.17 191 ILE A C 1
ATOM 1482 O O . ILE A 1 191 ? 46.731 3.164 12.432 1.00 10.33 191 ILE A O 1
ATOM 1487 N N . ALA A 1 192 ? 47.752 4.918 13.388 1.00 11.45 192 ALA A N 1
ATOM 1488 C CA . ALA A 1 192 ? 47.241 5.857 12.391 1.00 10.41 192 ALA A CA 1
ATOM 1489 C C . ALA A 1 192 ? 48.164 6.011 11.205 1.00 10.79 192 ALA A C 1
ATOM 1490 O O . ALA A 1 192 ? 49.372 6.194 11.357 1.00 11.93 192 ALA A O 1
ATOM 1492 N N . ALA A 1 193 ? 47.561 5.915 10.023 1.00 10.26 193 ALA A N 1
ATOM 1493 C CA . ALA A 1 193 ? 48.145 6.314 8.769 1.00 10.14 193 ALA A CA 1
ATOM 1494 C C . ALA A 1 193 ? 47.516 7.654 8.376 1.00 10.92 193 ALA A C 1
ATOM 1495 O O . ALA A 1 193 ? 47.059 8.392 9.253 1.00 12.02 193 ALA A O 1
ATOM 1497 N N . SER A 1 194 ? 47.461 7.969 7.080 1.00 10.21 194 SER A N 1
ATOM 1498 C CA . SER A 1 194 ? 47.009 9.301 6.650 1.00 11.44 194 SER A CA 1
ATOM 1499 C C . SER A 1 194 ? 45.657 9.688 7.254 1.00 11.57 194 SER A C 1
ATOM 1500 O O . SER A 1 194 ? 45.480 10.809 7.751 1.00 14.15 194 SER A O 1
ATOM 1503 N N . GLY A 1 195 ? 44.701 8.769 7.203 1.00 11.18 195 GLY A N 1
ATOM 1504 C CA . GLY A 1 195 ? 43.352 9.036 7.689 1.00 11.71 195 GLY A CA 1
ATOM 1505 C C . GLY A 1 195 ? 43.261 9.281 9.181 1.00 11.74 195 GLY A C 1
ATOM 1506 O O . GLY A 1 195 ? 42.500 10.152 9.647 1.00 11.84 195 GLY A O 1
ATOM 1507 N N . GLY A 1 196 ? 43.974 8.471 9.948 1.00 11.68 196 GLY A N 1
ATOM 1508 C CA . GLY A 1 196 ? 44.006 8.638 11.394 1.00 12.62 196 GLY A CA 1
ATOM 1509 C C . GLY A 1 196 ? 44.628 9.959 11.796 1.00 14.18 196 GLY A C 1
ATOM 1510 O O . GLY A 1 196 ? 44.132 10.646 12.701 1.00 15.60 196 GLY A O 1
ATOM 1511 N N . ILE A 1 197 ? 45.690 10.357 11.095 1.00 13.16 197 ILE A N 1
ATOM 1512 C CA . ILE A 1 197 ? 46.344 11.603 11.436 1.00 12.54 197 ILE A CA 1
ATOM 1513 C C . ILE A 1 197 ? 45.397 12.760 11.208 1.00 14.02 197 ILE A C 1
ATOM 1514 O O . ILE A 1 197 ? 45.382 13.707 11.977 1.00 15.08 197 ILE A O 1
ATOM 1519 N N . LEU A 1 198 ? 44.689 12.740 10.085 1.00 16.00 198 LEU A N 1
ATOM 1520 C CA . LEU A 1 198 ? 43.857 13.868 9.716 1.00 15.32 198 LEU A CA 1
ATOM 1521 C C . LEU A 1 198 ? 42.573 13.947 10.552 1.00 15.94 198 LEU A C 1
ATOM 1522 O O . LEU A 1 198 ? 42.240 15.014 11.046 1.00 17.53 198 LEU A O 1
ATOM 1527 N N . LEU A 1 199 ? 41.878 12.828 10.744 1.00 16.60 199 LEU A N 1
ATOM 1528 C CA . LEU A 1 199 ? 40.504 12.872 11.253 1.00 17.50 199 LEU A CA 1
ATOM 1529 C C . LEU A 1 199 ? 40.268 12.288 12.649 1.00 19.61 199 LEU A C 1
ATOM 1530 O O . LEU A 1 199 ? 39.134 12.347 13.146 1.00 18.43 199 LEU A O 1
ATOM 1535 N N . TRP A 1 200 ? 41.329 11.783 13.285 1.00 19.80 200 TRP A N 1
ATOM 1536 C CA . TRP A 1 200 ? 41.218 11.027 14.541 1.00 19.48 200 TRP A CA 1
ATOM 1537 C C . TRP A 1 200 ? 42.398 11.345 15.469 1.00 19.75 200 TRP A C 1
ATOM 1538 O O . TRP A 1 200 ? 43.309 10.536 15.630 1.00 18.39 200 TRP A O 1
ATOM 1549 N N . PRO A 1 201 ? 42.384 12.535 16.097 1.00 21.03 201 PRO A N 1
ATOM 1550 C CA . PRO A 1 201 ? 43.544 12.946 16.894 1.00 19.68 201 PRO A CA 1
ATOM 1551 C C . PRO A 1 201 ? 43.796 12.052 18.103 1.00 18.66 201 PRO A C 1
ATOM 1552 O O . PRO A 1 201 ? 44.927 11.933 18.561 1.00 18.29 201 PRO A O 1
ATOM 1556 N N . GLN A 1 202 ? 42.759 11.382 18.570 1.00 15.76 202 GLN A N 1
ATOM 1557 C CA . GLN A 1 202 ? 42.916 10.412 19.620 1.00 17.80 202 GLN A CA 1
ATOM 1558 C C . GLN A 1 202 ? 43.590 9.107 19.136 1.00 15.56 202 GLN A C 1
ATOM 1559 O O . GLN A 1 202 ? 43.861 8.248 19.942 1.00 16.60 202 GLN A O 1
ATOM 1565 N N . SER A 1 203 ? 43.958 9.022 17.855 1.00 15.81 203 SER A N 1
ATOM 1566 C CA . SER A 1 203 ? 44.639 7.844 17.293 1.00 13.72 203 SER A CA 1
ATOM 1567 C C . SER A 1 203 ? 46.130 8.044 17.035 1.00 14.28 203 SER A C 1
ATOM 1568 O O . SER A 1 203 ? 46.758 7.209 16.405 1.00 15.38 203 SER A O 1
ATOM 1571 N N . HIS A 1 204 ? 46.703 9.150 17.503 1.00 14.76 204 HIS A N 1
ATOM 1572 C CA . HIS A 1 204 ? 48.073 9.532 17.113 1.00 13.78 204 HIS A CA 1
ATOM 1573 C C . HIS A 1 204 ? 49.137 8.767 17.901 1.00 15.41 204 HIS A C 1
ATOM 1574 O O . HIS A 1 204 ? 50.159 8.347 17.343 1.00 13.70 204 HIS A O 1
ATOM 1581 N N . PHE A 1 205 ? 48.926 8.640 19.210 1.00 15.43 205 PHE A N 1
ATOM 1582 C CA . PHE A 1 205 ? 49.853 7.893 20.093 1.00 15.49 205 PHE A CA 1
ATOM 1583 C C . PHE A 1 205 ? 51.339 8.258 19.910 1.00 15.02 205 PHE A C 1
ATOM 1584 O O . PHE A 1 205 ? 51.672 9.438 19.871 1.00 15.25 205 PHE A O 1
ATOM 1592 N N . ASP A 1 206 ? 52.243 7.268 19.811 1.00 12.91 206 ASP A N 1
ATOM 1593 C CA . ASP A 1 206 ? 53.677 7.570 19.842 1.00 12.23 206 ASP A CA 1
ATOM 1594 C C . ASP A 1 206 ? 54.222 7.858 18.449 1.00 11.93 206 ASP A C 1
ATOM 1595 O O . ASP A 1 206 ? 55.154 8.636 18.288 1.00 13.34 206 ASP A O 1
ATOM 1600 N N . TRP A 1 207 ? 53.740 7.095 17.487 1.00 11.45 207 TRP A N 1
ATOM 1601 C CA . TRP A 1 207 ? 54.197 7.155 16.100 1.00 12.14 207 TRP A CA 1
ATOM 1602 C C . TRP A 1 207 ? 52.980 7.139 15.206 1.00 10.82 207 TRP A C 1
ATOM 1603 O O . TRP A 1 207 ? 52.027 6.384 15.436 1.00 9.87 207 TRP A O 1
ATOM 1614 N N . VAL A 1 208 ? 53.038 7.915 14.136 1.00 11.85 208 VAL A N 1
ATOM 1615 C CA . VAL A 1 208 ? 52.042 7.815 13.076 1.00 10.40 208 VAL A CA 1
ATOM 1616 C C . VAL A 1 208 ? 52.751 7.469 11.774 1.00 9.97 208 VAL A C 1
ATOM 1617 O O . VAL A 1 208 ? 53.967 7.591 11.693 1.00 11.24 208 VAL A O 1
ATOM 1621 N N . ARG A 1 209 ? 51.992 7.139 10.729 1.00 9.82 209 ARG A N 1
ATOM 1622 C CA . ARG A 1 209 ? 52.576 6.556 9.535 1.00 10.08 209 ARG A CA 1
ATOM 1623 C C . ARG A 1 209 ? 51.957 7.120 8.267 1.00 9.88 209 ARG A C 1
ATOM 1624 O O . ARG A 1 209 ? 51.215 6.436 7.575 1.00 9.07 209 ARG A O 1
ATOM 1632 N N . PRO A 1 210 ? 52.301 8.364 7.923 1.00 10.71 210 PRO A N 1
ATOM 1633 C CA . PRO A 1 210 ? 51.739 8.901 6.681 1.00 10.15 210 PRO A CA 1
ATOM 1634 C C . PRO A 1 210 ? 52.267 8.213 5.439 1.00 10.02 210 PRO A C 1
ATOM 1635 O O . PRO A 1 210 ? 53.491 8.146 5.235 1.00 10.27 210 PRO A O 1
ATOM 1639 N N . GLY A 1 211 ? 51.346 7.735 4.596 1.00 9.40 211 GLY A N 1
ATOM 1640 C CA . GLY A 1 211 ? 51.653 7.451 3.196 1.00 9.71 211 GLY A CA 1
ATOM 1641 C C . GLY A 1 211 ? 51.097 8.518 2.250 1.00 10.15 211 GLY A C 1
ATOM 1642 O O . GLY A 1 211 ? 51.774 9.502 1.938 1.00 9.46 211 GLY A O 1
ATOM 1643 N N . ILE A 1 212 ? 49.832 8.370 1.870 1.00 9.91 212 ILE A N 1
ATOM 1644 C CA . ILE A 1 212 ? 49.282 9.158 0.770 1.00 10.85 212 ILE A CA 1
ATOM 1645 C C . ILE A 1 212 ? 49.332 10.660 1.021 1.00 10.16 212 ILE A C 1
ATOM 1646 O O . ILE A 1 212 ? 49.762 11.394 0.144 1.00 10.43 212 ILE A O 1
ATOM 1651 N N . ILE A 1 213 ? 49.037 11.106 2.246 1.00 10.16 213 ILE A N 1
ATOM 1652 C CA . ILE A 1 213 ? 49.021 12.533 2.541 1.00 10.25 213 ILE A CA 1
ATOM 1653 C C . ILE A 1 213 ? 50.427 13.157 2.493 1.00 10.06 213 ILE A C 1
ATOM 1654 O O . ILE A 1 213 ? 50.587 14.327 2.145 1.00 9.75 213 ILE A O 1
ATOM 1659 N N . LEU A 1 214 ? 51.451 12.364 2.771 1.00 9.74 214 LEU A N 1
ATOM 1660 C CA . LEU A 1 214 ? 52.824 12.825 2.618 1.00 10.30 214 LEU A CA 1
ATOM 1661 C C . LEU A 1 214 ? 53.153 13.297 1.196 1.00 9.52 214 LEU A C 1
ATOM 1662 O O . LEU A 1 214 ? 53.922 14.232 1.000 1.00 10.84 214 LEU A O 1
ATOM 1667 N N . TYR A 1 215 ? 52.536 12.675 0.209 1.00 9.26 215 TYR A N 1
ATOM 1668 C CA . TYR A 1 215 ? 52.695 13.080 -1.178 1.00 9.00 215 TYR A CA 1
ATOM 1669 C C . TYR A 1 215 ? 51.674 14.114 -1.638 1.00 8.62 215 TYR A C 1
ATOM 1670 O O . TYR A 1 215 ? 51.574 14.388 -2.830 1.00 8.65 215 TYR A O 1
ATOM 1679 N N . GLY A 1 216 ? 50.877 14.630 -0.706 1.00 7.61 216 GLY A N 1
ATOM 1680 C CA . GLY A 1 216 ? 49.949 15.728 -1.002 1.00 8.00 216 GLY A CA 1
ATOM 1681 C C . GLY A 1 216 ? 48.699 15.297 -1.738 1.00 7.34 216 GLY A C 1
ATOM 1682 O O . GLY A 1 216 ? 48.151 16.047 -2.532 1.00 7.28 216 GLY A O 1
ATOM 1683 N N . VAL A 1 217 ? 48.263 14.073 -1.473 1.00 8.53 217 VAL A N 1
ATOM 1684 C CA . VAL A 1 217 ? 47.060 13.498 -2.061 1.00 8.38 217 VAL A CA 1
ATOM 1685 C C . VAL A 1 217 ? 46.185 12.977 -0.920 1.00 8.80 217 VAL A C 1
ATOM 1686 O O . VAL A 1 217 ? 46.689 12.378 0.027 1.00 9.11 217 VAL A O 1
ATOM 1690 N N . SER A 1 218 ? 44.880 13.207 -1.007 1.00 8.68 218 SER A N 1
ATOM 1691 C CA . SER A 1 218 ? 43.980 12.951 0.113 1.00 8.94 218 SER A CA 1
ATOM 1692 C C . SER A 1 218 ? 43.723 11.461 0.251 1.00 9.09 218 SER A C 1
ATOM 1693 O O . SER A 1 218 ? 43.518 10.784 -0.729 1.00 8.00 218 SER A O 1
ATOM 1696 N N . PRO A 1 219 ? 43.590 10.978 1.488 1.00 9.59 219 PRO A N 1
ATOM 1697 C CA . PRO A 1 219 ? 43.265 9.568 1.642 1.00 10.60 219 PRO A CA 1
ATOM 1698 C C . PRO A 1 219 ? 41.780 9.285 1.447 1.00 11.29 219 PRO A C 1
ATOM 1699 O O . PRO A 1 219 ? 41.402 8.136 1.456 1.00 9.88 219 PRO A O 1
ATOM 1703 N N . LEU A 1 220 ? 40.957 10.323 1.303 1.00 12.97 220 LEU A N 1
ATOM 1704 C CA . LEU A 1 220 ? 39.511 10.189 1.460 1.00 16.12 220 LEU A CA 1
ATOM 1705 C C . LEU A 1 220 ? 38.813 10.155 0.118 1.00 17.86 220 LEU A C 1
ATOM 1706 O O . LEU A 1 220 ? 39.364 10.602 -0.887 1.00 24.06 220 LEU A O 1
ATOM 1711 N N . GLU A 1 221 ? 37.570 9.684 0.101 1.00 22.41 221 GLU A N 1
ATOM 1712 C CA . GLU A 1 221 ? 36.793 9.623 -1.149 1.00 24.03 221 GLU A CA 1
ATOM 1713 C C . GLU A 1 221 ? 35.564 10.525 -1.031 1.00 28.23 221 GLU A C 1
ATOM 1714 O O . GLU A 1 221 ? 34.423 10.051 -1.061 1.00 32.64 221 GLU A O 1
ATOM 1720 N N . ASP A 1 222 ? 35.816 11.824 -0.902 1.00 24.97 222 ASP A N 1
ATOM 1721 C CA . ASP A 1 222 ? 34.773 12.825 -0.767 1.00 25.56 222 ASP A CA 1
ATOM 1722 C C . ASP A 1 222 ? 35.152 14.070 -1.583 1.00 26.81 222 ASP A C 1
ATOM 1723 O O . ASP A 1 222 ? 34.635 15.171 -1.348 1.00 30.28 222 ASP A O 1
ATOM 1728 N N . ARG A 1 223 ? 36.062 13.885 -2.531 1.00 22.14 223 ARG A N 1
ATOM 1729 C CA . ARG A 1 223 ? 36.570 14.960 -3.383 1.00 22.88 223 ARG A CA 1
ATOM 1730 C C . ARG A 1 223 ? 37.494 15.978 -2.718 1.00 17.78 223 ARG A C 1
ATOM 1731 O O . ARG A 1 223 ? 37.909 16.944 -3.354 1.00 20.86 223 ARG A O 1
ATOM 1739 N N . SER A 1 224 ? 37.903 15.725 -1.485 1.00 16.59 224 SER A N 1
ATOM 1740 C CA . SER A 1 224 ? 39.003 16.480 -0.871 1.00 14.36 224 SER A CA 1
ATOM 1741 C C . SER A 1 224 ? 40.331 16.153 -1.543 1.00 14.03 224 SER A C 1
ATOM 1742 O O . SER A 1 224 ? 40.515 15.082 -2.132 1.00 13.57 224 SER A O 1
ATOM 1745 N N . THR A 1 225 ? 41.232 17.119 -1.498 1.00 13.10 225 THR A N 1
ATOM 1746 C CA . THR A 1 225 ? 42.546 17.000 -2.102 1.00 11.96 225 THR A CA 1
ATOM 1747 C C . THR A 1 225 ? 43.497 17.282 -0.952 1.00 11.68 225 THR A C 1
ATOM 1748 O O . THR A 1 225 ? 43.054 17.714 0.104 1.00 10.80 225 THR A O 1
ATOM 1752 N N . GLY A 1 226 ? 44.781 17.013 -1.137 1.00 10.76 226 GLY A N 1
ATOM 1753 C CA . GLY A 1 226 ? 45.754 17.256 -0.092 1.00 11.30 226 GLY A CA 1
ATOM 1754 C C . GLY A 1 226 ? 45.731 18.695 0.397 1.00 11.75 226 GLY A C 1
ATOM 1755 O O . GLY A 1 226 ? 45.849 18.940 1.590 1.00 12.85 226 GLY A O 1
ATOM 1756 N N . ALA A 1 227 ? 45.499 19.635 -0.509 1.00 11.41 227 ALA A N 1
ATOM 1757 C CA . ALA A 1 227 ? 45.488 21.068 -0.178 1.00 12.05 227 ALA A CA 1
ATOM 1758 C C . ALA A 1 227 ? 44.358 21.421 0.799 1.00 12.15 227 ALA A C 1
ATOM 1759 O O . ALA A 1 227 ? 44.447 22.426 1.493 1.00 13.41 227 ALA A O 1
ATOM 1761 N N . ASP A 1 228 ? 43.325 20.579 0.882 1.00 12.30 228 ASP A N 1
ATOM 1762 C CA . ASP A 1 228 ? 42.301 20.695 1.929 1.00 12.39 228 ASP A CA 1
ATOM 1763 C C . ASP A 1 228 ? 42.893 20.502 3.303 1.00 12.48 228 ASP A C 1
ATOM 1764 O O . ASP A 1 228 ? 42.302 20.909 4.286 1.00 12.99 228 ASP A O 1
ATOM 1769 N N . PHE A 1 229 ? 43.990 19.758 3.363 1.00 12.82 229 PHE A N 1
ATOM 1770 C CA . PHE A 1 229 ? 44.690 19.478 4.606 1.00 11.92 229 PHE A CA 1
ATOM 1771 C C . PHE A 1 229 ? 46.027 20.179 4.680 1.00 12.56 229 PHE A C 1
ATOM 1772 O O . PHE A 1 229 ? 46.787 19.977 5.629 1.00 13.83 229 PHE A O 1
ATOM 1780 N N . GLY A 1 230 ? 46.240 21.122 3.770 1.00 12.54 230 GLY A N 1
ATOM 1781 C CA . GLY A 1 230 ? 47.404 22.006 3.842 1.00 12.30 230 GLY A CA 1
ATOM 1782 C C . GLY A 1 230 ? 48.672 21.341 3.333 1.00 12.84 230 GLY A C 1
ATOM 1783 O O . GLY A 1 230 ? 49.786 21.783 3.630 1.00 12.28 230 GLY A O 1
ATOM 1784 N N . CYS A 1 231 ? 48.499 20.308 2.512 1.00 12.49 231 CYS A N 1
ATOM 1785 C CA . CYS A 1 231 ? 49.631 19.548 1.986 1.00 13.04 231 CYS A CA 1
ATOM 1786 C C . CYS A 1 231 ? 49.674 19.808 0.489 1.00 13.91 231 CYS A C 1
ATOM 1787 O O . CYS A 1 231 ? 48.645 20.069 -0.137 1.00 16.01 231 CYS A O 1
ATOM 1790 N N . GLN A 1 232 ? 50.874 19.884 -0.056 1.00 13.22 232 GLN A N 1
ATOM 1791 C CA . GLN A 1 232 ? 51.044 20.308 -1.429 1.00 13.48 232 GLN A CA 1
ATOM 1792 C C . GLN A 1 232 ? 51.283 19.100 -2.326 1.00 12.01 232 GLN A C 1
ATOM 1793 O O . GLN A 1 232 ? 52.030 18.203 -1.975 1.00 12.39 232 GLN A O 1
ATOM 1799 N N . PRO A 1 233 ? 50.600 19.043 -3.468 1.00 11.75 233 PRO A N 1
ATOM 1800 C CA . PRO A 1 233 ? 50.790 17.852 -4.310 1.00 11.45 233 PRO A CA 1
ATOM 1801 C C . PRO A 1 233 ? 52.233 17.695 -4.770 1.00 10.03 233 PRO A C 1
ATOM 1802 O O . PRO A 1 233 ? 52.823 18.653 -5.218 1.00 10.96 233 PRO A O 1
ATOM 1806 N N . VAL A 1 234 ? 52.798 16.500 -4.619 1.00 9.54 234 VAL A N 1
ATOM 1807 C CA . VAL A 1 234 ? 54.198 16.274 -4.923 1.00 9.63 234 VAL A CA 1
ATOM 1808 C C . VAL A 1 234 ? 54.418 15.920 -6.384 1.00 10.15 234 VAL A C 1
ATOM 1809 O O . VAL A 1 234 ? 55.367 16.396 -6.998 1.00 9.68 234 VAL A O 1
ATOM 1813 N N . MET A 1 235 ? 53.592 15.025 -6.912 1.00 10.09 235 MET A N 1
ATOM 1814 C CA . MET A 1 235 ? 53.764 14.522 -8.258 1.00 9.84 235 MET A CA 1
ATOM 1815 C C . MET A 1 235 ? 52.994 15.327 -9.307 1.00 10.03 235 MET A C 1
ATOM 1816 O O . MET A 1 235 ? 51.800 15.586 -9.134 1.00 8.81 235 MET A O 1
ATOM 1821 N N . SER A 1 236 ? 53.662 15.615 -10.433 1.00 9.66 236 SER A N 1
ATOM 1822 C CA . SER A 1 236 ? 52.987 15.938 -11.695 1.00 10.75 236 SER A CA 1
ATOM 1823 C C . SER A 1 236 ? 53.302 14.836 -12.689 1.00 10.69 236 SER A C 1
ATOM 1824 O O . SER A 1 236 ? 54.464 14.464 -12.863 1.00 13.58 236 SER A O 1
ATOM 1827 N N . LEU A 1 237 ? 52.287 14.330 -13.372 1.00 10.34 237 LEU A N 1
ATOM 1828 C CA . LEU A 1 237 ? 52.509 13.465 -14.537 1.00 10.40 237 LEU A CA 1
ATOM 1829 C C . LE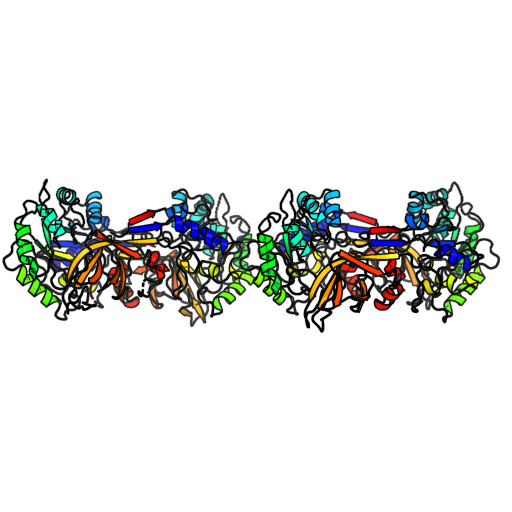U A 1 237 ? 52.366 14.309 -15.797 1.00 10.48 237 LEU A C 1
ATOM 1830 O O . LEU A 1 237 ? 51.289 14.816 -16.070 1.00 11.34 237 LEU A O 1
ATOM 1835 N N . THR A 1 238 ? 53.400 14.378 -16.620 1.00 10.54 238 THR A N 1
ATOM 1836 C CA . THR A 1 238 ? 53.333 15.250 -17.783 1.00 10.80 238 THR A CA 1
ATOM 1837 C C . THR A 1 238 ? 53.830 14.609 -19.071 1.00 10.68 238 THR A C 1
ATOM 1838 O O . THR A 1 238 ? 54.440 13.541 -19.078 1.00 11.59 238 THR A O 1
ATOM 1842 N N . SER A 1 239 ? 53.590 15.294 -20.172 1.00 10.69 239 SER A N 1
ATOM 1843 C CA . SER A 1 239 ? 54.024 14.797 -21.480 1.00 10.18 239 SER A CA 1
ATOM 1844 C C . SER A 1 239 ? 53.982 15.944 -22.479 1.00 10.12 239 SER A C 1
ATOM 1845 O O . SER A 1 239 ? 5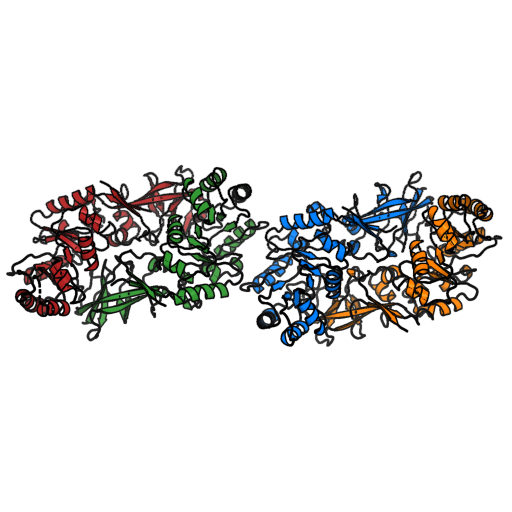4.022 17.101 -22.083 1.00 10.03 239 SER A O 1
ATOM 1848 N N . SER A 1 240 ? 53.774 15.615 -23.746 1.00 10.39 240 SER A N 1
ATOM 1849 C CA . SER A 1 240 ? 53.587 16.604 -24.781 1.00 11.25 240 SER A CA 1
ATOM 1850 C C . SER A 1 240 ? 52.720 16.043 -25.916 1.00 11.50 240 SER A C 1
ATOM 1851 O O . SER A 1 240 ? 52.578 14.826 -26.078 1.00 10.33 240 SER A O 1
ATOM 1854 N N . LEU A 1 241 ? 52.179 16.941 -26.724 1.00 11.08 241 LEU A N 1
ATOM 1855 C CA . LEU A 1 241 ? 51.488 16.534 -27.918 1.00 12.76 241 LEU A CA 1
ATOM 1856 C C . LEU A 1 241 ? 52.514 15.978 -28.895 1.00 13.49 241 LEU A C 1
ATOM 1857 O O . LEU A 1 241 ? 53.627 16.518 -29.015 1.00 11.61 241 LEU A O 1
ATOM 1862 N N . ILE A 1 242 ? 52.124 14.937 -29.621 1.00 12.64 242 ILE A N 1
ATOM 1863 C CA . ILE A 1 242 ? 52.892 14.513 -30.788 1.00 15.09 242 ILE A CA 1
ATOM 1864 C C . ILE A 1 242 ? 52.192 14.812 -32.108 1.00 13.40 242 ILE A C 1
ATOM 1865 O O . ILE A 1 242 ? 52.817 14.783 -33.161 1.00 13.80 242 ILE A O 1
ATOM 1870 N N . ALA A 1 243 ? 50.895 15.080 -32.060 1.00 12.73 243 ALA A N 1
ATOM 1871 C CA . ALA A 1 243 ? 50.172 15.461 -33.254 1.00 11.61 243 ALA A CA 1
ATOM 1872 C C . ALA A 1 243 ? 48.944 16.323 -32.985 1.00 11.61 243 ALA A C 1
ATOM 1873 O O . ALA A 1 243 ? 48.341 16.273 -31.924 1.00 9.96 243 ALA A O 1
ATOM 1875 N N . VAL A 1 244 ? 48.660 17.183 -33.957 1.00 12.32 244 VAL A N 1
ATOM 1876 C CA . VAL A 1 244 ? 47.446 17.971 -33.975 1.00 12.15 244 VAL A CA 1
ATOM 1877 C C . VAL A 1 244 ? 46.880 17.844 -35.372 1.00 10.73 244 VAL A C 1
ATOM 1878 O O . VAL A 1 244 ? 47.548 18.179 -36.349 1.00 9.96 244 VAL A O 1
ATOM 1882 N N . ARG A 1 245 ? 45.676 17.309 -35.462 1.00 11.21 245 ARG A N 1
ATOM 1883 C CA . ARG A 1 245 ? 45.135 16.860 -36.736 1.00 12.54 245 ARG A CA 1
ATOM 1884 C C . ARG A 1 245 ? 43.728 17.422 -36.918 1.00 13.12 245 ARG A C 1
ATOM 1885 O O . ARG A 1 245 ? 42.984 17.602 -35.951 1.00 12.33 245 ARG A O 1
ATOM 1893 N N . GLU A 1 246 ? 43.344 17.599 -38.172 1.00 14.19 246 GLU A N 1
ATOM 1894 C CA . GLU A 1 246 ? 41.961 17.909 -38.537 1.00 13.93 246 GLU A CA 1
ATOM 1895 C C . GLU A 1 246 ? 41.076 16.681 -38.375 1.00 14.97 246 GLU A C 1
ATOM 1896 O O . GLU A 1 246 ? 41.551 15.543 -38.481 1.00 16.61 246 GLU A O 1
ATOM 1902 N N . HIS A 1 247 ? 39.825 16.923 -37.983 1.00 14.57 247 HIS A N 1
ATOM 1903 C CA . HIS A 1 247 ? 38.841 15.880 -37.761 1.00 14.43 247 HIS A CA 1
ATOM 1904 C C . HIS A 1 247 ? 37.447 16.443 -38.079 1.00 15.86 247 HIS A C 1
ATOM 1905 O O . HIS A 1 247 ? 37.216 17.638 -37.912 1.00 15.55 247 HIS A O 1
ATOM 1912 N N . LYS A 1 248 ? 36.524 15.592 -38.529 1.00 16.45 248 LYS A N 1
ATOM 1913 C CA . LYS A 1 248 ? 35.215 16.070 -39.006 1.00 17.00 248 LYS A CA 1
ATOM 1914 C C . LYS A 1 248 ? 34.000 15.594 -38.218 1.00 17.85 248 LYS A C 1
ATOM 1915 O O . LYS A 1 248 ? 34.081 14.692 -37.379 1.00 15.03 248 LYS A O 1
ATOM 1921 N N . ALA A 1 249 ? 32.883 16.289 -38.422 1.00 18.52 249 ALA A N 1
ATOM 1922 C CA . ALA A 1 249 ? 31.666 15.977 -37.700 1.00 18.39 249 ALA A CA 1
ATOM 1923 C C . ALA A 1 249 ? 31.222 14.601 -38.147 1.00 18.02 249 ALA A C 1
ATOM 1924 O O . ALA A 1 249 ? 31.422 14.238 -39.301 1.00 17.42 249 ALA A O 1
ATOM 1926 N N . GLY A 1 250 ? 30.684 13.822 -37.207 1.00 16.99 250 GLY A N 1
ATOM 1927 C CA . GLY A 1 250 ? 30.227 12.465 -37.477 1.00 15.75 250 GLY A CA 1
ATOM 1928 C C . GLY A 1 250 ? 31.343 11.431 -37.518 1.00 17.62 250 GLY A C 1
ATOM 1929 O O . GLY A 1 250 ? 31.113 10.268 -37.882 1.00 17.86 250 GLY A O 1
ATOM 1930 N N . GLU A 1 251 ? 32.561 11.828 -37.161 1.00 17.20 251 GLU A N 1
ATOM 1931 C CA . GLU A 1 251 ? 33.706 10.908 -37.267 1.00 14.35 251 GLU A CA 1
ATOM 1932 C C . GLU A 1 251 ? 34.117 10.310 -35.908 1.00 14.81 251 GLU A C 1
ATOM 1933 O O . GLU A 1 251 ? 34.244 11.027 -34.920 1.00 13.98 251 GLU A O 1
ATOM 1939 N N . PRO A 1 252 ? 34.258 8.972 -35.840 1.00 14.51 252 PRO A N 1
ATOM 1940 C CA . PRO A 1 252 ? 34.705 8.352 -34.601 1.00 14.22 252 PRO A CA 1
ATOM 1941 C C . PRO A 1 252 ? 36.189 8.590 -34.290 1.00 12.81 252 PRO A C 1
ATOM 1942 O O . PRO A 1 252 ? 36.930 9.095 -35.123 1.00 12.89 252 PRO A O 1
ATOM 1946 N N . VAL A 1 253 ? 36.591 8.301 -33.059 1.00 12.36 253 VAL A N 1
ATOM 1947 C CA . VAL A 1 253 ? 37.993 8.280 -32.692 1.00 12.90 253 VAL A CA 1
ATOM 1948 C C . VAL A 1 253 ? 38.276 7.061 -31.848 1.00 13.14 253 VAL A C 1
ATOM 1949 O O . VAL A 1 253 ? 37.564 6.768 -30.880 1.00 13.65 253 VAL A O 1
ATOM 1953 N N . GLY A 1 254 ? 39.302 6.336 -32.249 1.00 14.51 254 GLY A N 1
ATOM 1954 C CA . GLY A 1 254 ? 39.904 5.326 -31.415 1.00 16.50 254 GLY A CA 1
ATOM 1955 C C . GLY A 1 254 ? 39.263 3.975 -31.571 1.00 17.09 254 GLY A C 1
ATOM 1956 O O . GLY A 1 254 ? 38.364 3.793 -32.394 1.00 17.13 254 GLY A O 1
ATOM 1957 N N . TYR A 1 255 ? 39.739 3.037 -30.756 1.00 18.16 255 TYR A N 1
ATOM 1958 C CA . TYR A 1 255 ? 39.243 1.656 -30.747 1.00 20.64 255 TYR A CA 1
ATOM 1959 C C . TYR A 1 255 ? 37.758 1.635 -30.429 1.00 20.73 255 TYR A C 1
ATOM 1960 O O . TYR A 1 255 ? 37.318 2.331 -29.525 1.00 20.90 255 TYR A O 1
ATOM 1969 N N . GLY A 1 256 ? 37.015 0.781 -31.132 1.00 20.16 256 GLY A N 1
ATOM 1970 C CA . GLY A 1 256 ? 35.596 0.627 -30.893 1.00 19.34 256 GLY A CA 1
ATOM 1971 C C . GLY A 1 256 ? 34.783 1.816 -31.362 1.00 20.21 256 GLY A C 1
ATOM 1972 O O . GLY A 1 256 ? 33.559 1.799 -31.284 1.00 23.02 256 GLY A O 1
ATOM 1973 N N . GLY A 1 257 ? 35.452 2.822 -31.927 1.00 25.01 257 GLY A N 1
ATOM 1974 C CA . GLY A 1 257 ? 34.786 4.059 -32.298 1.00 22.83 257 GLY A CA 1
ATOM 1975 C C . GLY A 1 257 ? 33.872 4.595 -31.204 1.00 26.02 257 GLY A C 1
ATOM 1976 O O . GLY A 1 257 ? 32.744 5.012 -31.486 1.00 29.09 257 GLY A O 1
ATOM 1977 N N . THR A 1 258 ? 34.359 4.607 -29.961 1.00 22.32 258 THR A N 1
ATOM 1978 C CA . THR A 1 258 ? 33.511 4.885 -28.787 1.00 22.80 258 THR A CA 1
ATOM 1979 C C . THR A 1 258 ? 33.135 6.368 -28.580 1.00 22.91 258 THR A C 1
ATOM 1980 O O . THR A 1 258 ? 32.118 6.679 -27.933 1.00 21.39 258 THR A O 1
ATOM 1984 N N . TRP A 1 259 ? 33.920 7.282 -29.148 1.00 20.74 259 TRP A N 1
ATOM 1985 C CA . TRP A 1 259 ? 33.503 8.679 -29.208 1.00 18.77 259 TRP A CA 1
ATOM 1986 C C . TRP A 1 259 ? 33.328 9.152 -30.647 1.00 17.85 259 TRP A C 1
ATOM 1987 O O . TRP A 1 259 ? 34.218 8.967 -31.494 1.00 17.57 259 TRP A O 1
ATOM 1998 N N . VAL A 1 260 ? 32.203 9.813 -30.899 1.00 16.00 260 VAL A N 1
ATOM 1999 C CA . VAL A 1 260 ? 31.909 10.393 -32.202 1.00 17.05 260 VAL A CA 1
ATOM 2000 C C . VAL A 1 260 ? 31.829 11.927 -32.110 1.00 17.18 260 VAL A C 1
ATOM 2001 O O . VAL A 1 260 ? 31.115 12.471 -31.263 1.00 17.25 260 VAL A O 1
ATOM 2005 N N . SER A 1 261 ? 32.518 12.624 -33.010 1.00 17.24 261 SER A N 1
ATOM 2006 C CA . SER A 1 261 ? 32.533 14.095 -32.980 1.00 16.92 261 SER A CA 1
ATOM 2007 C C . SER A 1 261 ? 31.243 14.644 -33.587 1.00 18.34 261 SER A C 1
ATOM 2008 O O . SER A 1 261 ? 30.765 14.160 -34.616 1.00 17.46 261 SER A O 1
ATOM 2011 N N . GLU A 1 262 ? 30.664 15.633 -32.923 1.00 17.48 262 GLU A N 1
ATOM 2012 C CA . GLU A 1 262 ? 29.458 16.248 -33.413 1.00 20.13 262 GLU A CA 1
ATOM 2013 C C . GLU A 1 262 ? 29.759 17.545 -34.191 1.00 20.34 262 GLU A C 1
ATOM 2014 O O . GLU A 1 262 ? 28.866 18.105 -34.830 1.00 19.46 262 GLU A O 1
ATOM 2020 N N . ARG A 1 263 ? 31.031 17.946 -34.214 1.00 17.61 263 ARG A N 1
ATOM 2021 C CA . ARG A 1 263 ? 31.482 19.108 -34.990 1.00 17.63 263 ARG A CA 1
ATOM 2022 C C . ARG A 1 263 ? 32.821 18.809 -35.647 1.00 17.42 263 ARG A C 1
ATOM 2023 O O . ARG A 1 263 ? 33.553 17.905 -35.214 1.00 17.64 263 ARG A O 1
ATOM 2031 N N . ASP A 1 264 ? 33.160 19.599 -36.659 1.00 15.91 264 ASP A N 1
ATOM 2032 C CA . ASP A 1 264 ? 34.531 19.687 -37.125 1.00 15.91 264 ASP A CA 1
ATOM 2033 C C . ASP A 1 264 ? 35.425 20.243 -36.012 1.00 15.49 264 ASP A C 1
ATOM 2034 O O . ASP A 1 264 ? 35.072 21.192 -35.327 1.00 11.79 264 ASP A O 1
ATOM 2039 N N . THR A 1 265 ? 36.617 19.681 -35.882 1.00 15.05 265 THR A N 1
ATOM 2040 C CA . THR A 1 265 ? 37.467 20.016 -34.771 1.00 14.41 265 THR A CA 1
ATOM 2041 C C . THR A 1 265 ? 38.900 19.646 -35.058 1.00 14.09 265 THR A C 1
ATOM 2042 O O . THR A 1 265 ? 39.208 19.112 -36.133 1.00 14.26 265 THR A O 1
ATOM 2046 N N . ARG A 1 266 ? 39.783 20.042 -34.141 1.00 13.40 266 ARG A N 1
ATOM 2047 C CA . ARG A 1 266 ? 41.160 19.583 -34.143 1.00 13.64 266 ARG A CA 1
ATOM 2048 C C . ARG A 1 266 ? 41.390 18.714 -32.908 1.00 12.78 266 ARG A C 1
ATOM 2049 O O . ARG A 1 266 ? 40.974 19.069 -31.781 1.00 12.66 266 ARG A O 1
ATOM 2057 N N . LEU A 1 267 ? 41.954 17.532 -33.136 1.00 11.66 267 LEU A N 1
ATOM 2058 C CA . LEU A 1 267 ? 42.281 16.618 -32.041 1.00 11.73 267 LEU A CA 1
ATOM 2059 C C . LEU A 1 267 ? 43.775 16.675 -31.756 1.00 12.64 267 LEU A C 1
ATOM 2060 O O . LEU A 1 267 ? 44.583 16.881 -32.668 1.00 12.00 267 LEU A O 1
ATOM 2065 N N . GLY A 1 268 ? 44.134 16.486 -30.493 1.00 11.20 268 GLY A N 1
ATOM 2066 C CA . GLY A 1 268 ? 45.537 16.405 -30.115 1.00 11.76 268 GLY A CA 1
ATOM 2067 C C . GLY A 1 268 ? 45.903 14.999 -29.690 1.00 11.37 268 GLY A C 1
ATOM 2068 O O . GLY A 1 268 ? 45.095 14.314 -29.088 1.00 11.19 268 GLY A O 1
ATOM 2069 N N . VAL A 1 269 ? 47.128 14.572 -29.982 1.00 11.01 269 VAL A N 1
ATOM 2070 C CA . VAL A 1 269 ? 47.599 13.275 -29.487 1.00 9.85 269 VAL A CA 1
ATOM 2071 C C . VAL A 1 269 ? 48.745 13.434 -28.472 1.00 10.12 269 VAL A C 1
ATOM 2072 O O . VAL A 1 269 ? 49.757 14.102 -28.734 1.00 8.72 269 VAL A O 1
ATOM 2076 N N . VAL A 1 270 ? 48.534 12.869 -27.286 1.00 9.67 270 VAL A N 1
ATOM 2077 C CA . VAL A 1 270 ? 49.484 13.006 -26.187 1.00 10.14 270 VAL A CA 1
ATOM 2078 C C . VAL A 1 270 ? 50.356 11.739 -26.165 1.00 10.07 270 VAL A C 1
ATOM 2079 O O . VAL A 1 270 ? 49.826 10.653 -26.319 1.00 10.75 270 VAL A O 1
ATOM 2083 N N . ALA A 1 271 ? 51.675 11.883 -26.010 1.00 9.70 271 ALA A N 1
ATOM 2084 C CA . ALA A 1 271 ? 52.568 10.731 -25.806 1.00 8.86 271 ALA A CA 1
ATOM 2085 C C . ALA A 1 271 ? 52.424 10.166 -24.397 1.00 9.31 271 ALA A C 1
ATOM 2086 O O . ALA A 1 271 ? 53.348 10.222 -23.605 1.00 8.59 271 ALA A O 1
ATOM 2088 N N . MET A 1 272 ? 51.252 9.607 -24.107 1.00 9.95 272 MET A N 1
ATOM 2089 C CA . MET A 1 272 ? 50.937 9.029 -22.818 1.00 9.54 272 MET A CA 1
ATOM 2090 C C . MET A 1 272 ? 49.842 7.970 -23.043 1.00 9.63 272 MET A C 1
ATOM 2091 O O . MET A 1 272 ? 48.864 8.221 -23.725 1.00 9.34 272 MET A O 1
ATOM 2096 N N . GLY A 1 273 ? 49.992 6.809 -22.422 1.00 9.67 273 GLY A N 1
ATOM 2097 C CA . GLY A 1 273 ? 48.924 5.814 -22.376 1.00 9.64 273 GLY A CA 1
ATOM 2098 C C . GLY A 1 273 ? 49.015 4.904 -21.167 1.00 8.85 273 GLY A C 1
ATOM 2099 O O . GLY A 1 273 ? 49.660 5.229 -20.165 1.00 8.56 273 GLY A O 1
ATOM 2100 N N . PHE A 1 274 ? 48.364 3.754 -21.250 1.00 8.55 274 PHE A N 1
ATOM 2101 C CA . PHE A 1 274 ? 48.408 2.841 -20.139 1.00 8.45 274 PHE A CA 1
ATOM 2102 C C . PHE A 1 274 ? 49.745 2.098 -20.039 1.00 8.79 274 PHE A C 1
ATOM 2103 O O . PHE A 1 274 ? 50.077 1.584 -18.986 1.00 10.15 274 PHE A O 1
ATOM 2111 N N . GLY A 1 275 ? 50.556 2.151 -21.089 1.00 9.34 275 GLY A N 1
ATOM 2112 C CA . GLY A 1 275 ? 51.893 1.545 -21.081 1.00 9.68 275 GLY A CA 1
ATOM 2113 C C . GLY A 1 275 ? 52.843 2.385 -20.261 1.00 9.06 275 GLY A C 1
ATOM 2114 O O . GLY A 1 275 ? 53.983 2.005 -19.987 1.00 9.20 275 GLY A O 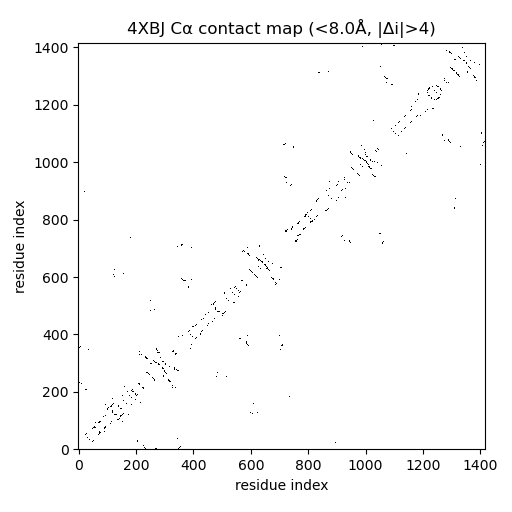1
ATOM 2115 N N . ASP A 1 276 ? 52.325 3.510 -19.799 1.00 8.98 276 ASP A N 1
ATOM 2116 C CA . ASP A 1 276 ? 53.059 4.408 -18.946 1.00 8.40 276 ASP A CA 1
ATOM 2117 C C . ASP A 1 276 ? 52.492 4.363 -17.534 1.00 8.35 276 ASP A C 1
ATOM 2118 O O . ASP A 1 276 ? 53.139 4.778 -16.594 1.00 8.56 276 ASP A O 1
ATOM 2123 N N . GLY A 1 277 ? 51.259 3.921 -17.394 1.00 8.37 277 GLY A N 1
ATOM 2124 C CA . GLY A 1 277 ? 50.608 3.961 -16.102 1.00 9.57 277 GLY A CA 1
ATOM 2125 C C . GLY A 1 277 ? 49.275 4.682 -16.081 1.00 10.59 277 GLY A C 1
ATOM 2126 O O . GLY A 1 277 ? 48.527 4.553 -15.097 1.00 9.83 277 GLY A O 1
ATOM 2127 N N . TYR A 1 278 ? 48.986 5.458 -17.139 1.00 10.30 278 TYR A N 1
ATOM 2128 C CA . TYR A 1 278 ? 47.719 6.194 -17.226 1.00 10.61 278 TYR A CA 1
ATOM 2129 C C . TYR A 1 278 ? 46.546 5.244 -17.378 1.00 9.59 278 TYR A C 1
ATOM 2130 O O . TYR A 1 278 ? 46.655 4.240 -18.059 1.00 9.98 278 TYR A O 1
ATOM 2139 N N . PRO A 1 279 ? 45.440 5.505 -16.676 1.00 10.57 279 PRO A N 1
ATOM 2140 C CA . PRO A 1 279 ? 44.396 4.446 -16.608 1.00 11.52 279 PRO A CA 1
ATOM 2141 C C . PRO A 1 279 ? 43.600 4.260 -17.881 1.00 13.18 279 PRO A C 1
ATOM 2142 O O . PRO A 1 279 ? 43.072 5.222 -18.431 1.00 13.31 279 PRO A O 1
ATOM 2146 N N . ARG A 1 280 ? 43.458 3.019 -18.322 1.00 14.43 280 ARG A N 1
ATOM 2147 C CA . ARG A 1 280 ? 42.618 2.755 -19.479 1.00 14.31 280 ARG A CA 1
ATOM 2148 C C . ARG A 1 280 ? 41.153 2.925 -19.156 1.00 14.14 280 ARG A C 1
ATOM 2149 O O . ARG A 1 280 ? 40.352 3.119 -20.048 1.00 15.57 280 ARG A O 1
ATOM 2157 N N . ALA A 1 281 ? 40.791 2.892 -17.881 1.00 14.80 281 ALA A N 1
ATOM 2158 C CA . ALA A 1 281 ? 39.392 3.149 -17.511 1.00 18.14 281 ALA A CA 1
ATOM 2159 C C . ALA A 1 281 ? 38.962 4.635 -17.599 1.00 19.34 281 ALA A C 1
ATOM 2160 O O . ALA A 1 281 ? 37.822 4.948 -17.283 1.00 18.14 281 ALA A O 1
ATOM 2162 N N . ALA A 1 282 ? 39.860 5.550 -17.975 1.00 18.77 282 ALA A N 1
ATOM 2163 C CA . ALA A 1 282 ? 39.491 6.978 -18.020 1.00 19.84 282 ALA A CA 1
ATOM 2164 C C . ALA A 1 282 ? 38.547 7.247 -19.183 1.00 16.99 282 ALA A C 1
ATOM 2165 O O . ALA A 1 282 ? 38.900 6.958 -20.320 1.00 16.75 282 ALA A O 1
ATOM 2167 N N . PRO A 1 283 ? 37.327 7.756 -18.898 1.00 16.52 283 PRO A N 1
ATOM 2168 C CA . PRO A 1 283 ? 36.306 7.933 -19.934 1.00 17.04 283 PRO A CA 1
ATOM 2169 C C . PRO A 1 283 ? 36.554 9.167 -20.798 1.00 16.90 283 PRO A C 1
ATOM 2170 O O . PRO A 1 283 ? 37.282 10.072 -20.386 1.00 17.50 283 PRO A O 1
ATOM 2174 N N . SER A 1 284 ? 35.880 9.215 -21.944 1.00 14.94 284 SER A N 1
ATOM 2175 C CA . SER A 1 284 ? 35.798 10.416 -22.732 1.00 15.73 284 SER A CA 1
ATOM 2176 C C . SER A 1 284 ? 35.322 11.548 -21.846 1.00 14.30 284 SER A C 1
ATOM 2177 O O . SER A 1 284 ? 34.461 11.344 -20.987 1.00 12.84 284 SER A O 1
ATOM 2180 N N . GLY A 1 285 ? 35.993 12.689 -21.957 1.00 12.24 285 GLY A N 1
ATOM 2181 C CA . GLY A 1 285 ? 35.638 13.849 -21.151 1.00 13.08 285 GLY A CA 1
ATOM 2182 C C . GLY A 1 285 ? 36.517 13.970 -19.925 1.00 13.54 285 GLY A C 1
ATOM 2183 O O . GLY A 1 285 ? 36.555 14.990 -19.296 1.00 13.83 285 GLY A O 1
ATOM 2184 N N . THR A 1 286 ? 37.330 12.967 -19.640 1.00 14.66 286 THR A N 1
ATOM 2185 C CA . THR A 1 286 ? 38.340 13.159 -18.616 1.00 13.36 286 THR A CA 1
ATOM 2186 C C . THR A 1 286 ? 39.215 14.355 -18.969 1.00 13.05 286 THR A C 1
ATOM 2187 O O . THR A 1 286 ? 39.634 14.493 -20.109 1.00 13.48 286 THR A O 1
ATOM 2191 N N . PRO A 1 287 ? 39.525 15.215 -17.981 1.00 13.01 287 PRO A N 1
ATOM 2192 C CA . PRO A 1 287 ? 40.316 16.395 -18.304 1.00 11.37 287 PRO A CA 1
ATOM 2193 C C . PRO A 1 287 ? 41.824 16.177 -18.418 1.00 11.54 287 PRO A C 1
ATOM 2194 O O . PRO A 1 287 ? 42.419 15.445 -17.644 1.00 11.57 287 PRO A O 1
ATOM 2198 N N A VAL A 1 288 ? 42.428 16.784 -19.428 0.50 12.18 288 VAL A N 1
ATOM 2199 N N B VAL A 1 288 ? 42.416 16.852 -19.396 0.50 11.44 288 VAL A N 1
ATOM 2200 C CA A VAL A 1 288 ? 43.863 16.959 -19.460 0.50 12.51 288 VAL A CA 1
ATOM 2201 C CA B VAL A 1 288 ? 43.854 16.933 -19.568 0.50 11.21 288 VAL A CA 1
ATOM 2202 C C A VAL A 1 288 ? 44.122 18.428 -19.691 0.50 12.45 288 VAL A C 1
ATOM 2203 C C B VAL A 1 288 ? 44.159 18.409 -19.782 0.50 11.73 288 VAL A C 1
ATOM 2204 O O A VAL A 1 288 ? 43.288 19.116 -20.275 0.50 12.88 288 VAL A O 1
ATOM 2205 O O B VAL A 1 288 ? 43.369 19.099 -20.427 0.50 12.17 288 VAL A O 1
ATOM 2212 N N . LEU A 1 289 ? 45.293 18.897 -19.275 1.00 11.37 289 LEU A N 1
ATOM 2213 C CA . LEU A 1 289 ? 45.700 20.270 -19.546 1.00 11.80 289 LEU A CA 1
ATOM 2214 C C . LEU A 1 289 ? 46.670 20.289 -20.709 1.00 12.54 289 LEU A C 1
ATOM 2215 O O . LEU A 1 289 ? 47.662 19.531 -20.722 1.00 11.98 289 LEU A O 1
ATOM 2220 N N . VAL A 1 290 ? 46.338 21.117 -21.699 1.00 12.22 290 VAL A N 1
ATOM 2221 C CA . VAL A 1 290 ? 47.234 21.438 -22.812 1.00 13.26 290 VAL A CA 1
ATOM 2222 C C . VAL A 1 290 ? 47.521 22.948 -22.902 1.00 13.65 290 VAL A C 1
ATOM 2223 O O . VAL A 1 290 ? 46.611 23.759 -23.002 1.00 13.58 290 VAL A O 1
ATOM 2227 N N . ASN A 1 291 ? 48.795 23.317 -22.837 1.00 14.84 291 ASN A N 1
ATOM 2228 C CA . ASN A 1 291 ? 49.187 24.707 -22.660 1.00 15.76 291 ASN A CA 1
ATOM 2229 C C . ASN A 1 291 ? 48.369 25.362 -21.548 1.00 18.48 291 ASN A C 1
ATOM 2230 O O . ASN A 1 291 ? 47.898 26.479 -21.704 1.00 18.07 291 ASN A O 1
ATOM 2235 N N . GLY A 1 292 ? 48.153 24.632 -20.451 1.00 19.68 292 GLY A N 1
ATOM 2236 C CA . GLY A 1 292 ? 47.500 25.192 -19.268 1.00 20.01 292 GLY A CA 1
ATOM 2237 C C . GLY A 1 292 ? 45.985 25.337 -19.339 1.00 19.67 292 GLY A C 1
ATOM 2238 O O . GLY A 1 292 ? 45.386 25.875 -18.430 1.00 18.82 292 GLY A O 1
ATOM 2239 N N . ARG A 1 293 ? 45.357 24.965 -20.448 1.00 18.34 293 ARG A N 1
ATOM 2240 C CA . ARG A 1 293 ? 43.903 24.937 -20.466 1.00 17.31 293 ARG A CA 1
ATOM 2241 C C . ARG A 1 293 ? 43.375 23.526 -20.537 1.00 15.49 293 ARG A C 1
ATOM 2242 O O . ARG A 1 293 ? 43.983 22.655 -21.135 1.00 15.20 293 ARG A O 1
ATOM 2250 N N . GLU A 1 294 ? 42.275 23.295 -19.838 1.00 14.47 294 GLU A N 1
ATOM 2251 C CA . GLU A 1 294 ? 41.639 21.998 -19.806 1.00 13.68 294 GLU A CA 1
ATOM 2252 C C . GLU A 1 294 ? 41.000 21.622 -21.144 1.00 12.96 294 GLU A C 1
ATOM 2253 O O . GLU A 1 294 ? 40.243 22.403 -21.754 1.00 11.74 294 GLU A O 1
ATOM 2259 N N . VAL A 1 295 ? 41.327 20.427 -21.616 1.00 11.19 295 VAL A N 1
ATOM 2260 C CA . VAL A 1 295 ? 40.622 19.842 -22.731 1.00 10.63 295 VAL A CA 1
ATOM 2261 C C . VAL A 1 295 ? 40.262 18.411 -22.399 1.00 12.31 295 VAL A C 1
ATOM 2262 O O . VAL A 1 295 ? 40.833 17.818 -21.450 1.00 12.00 295 VAL A O 1
ATOM 2266 N N . PRO A 1 296 ? 39.309 17.839 -23.160 1.00 11.77 296 PRO A N 1
ATOM 2267 C CA . PRO A 1 296 ? 38.859 16.516 -22.776 1.00 12.06 296 PRO A CA 1
ATOM 2268 C C . PRO A 1 296 ? 39.488 15.360 -23.570 1.00 12.21 296 PRO A C 1
ATOM 2269 O O . PRO A 1 296 ? 39.703 15.445 -24.788 1.00 11.08 296 PRO A O 1
ATOM 2273 N N . ILE A 1 297 ? 39.728 14.257 -22.867 1.00 12.30 297 ILE A N 1
ATOM 2274 C CA . ILE A 1 297 ? 40.066 12.996 -23.518 1.00 11.76 297 ILE A CA 1
ATOM 2275 C C . ILE A 1 297 ? 38.908 12.549 -24.400 1.00 10.69 297 ILE A C 1
ATOM 2276 O O . ILE A 1 297 ? 37.747 12.614 -24.003 1.00 10.05 297 ILE A O 1
ATOM 2281 N N . VAL A 1 298 ? 39.206 12.170 -25.634 1.00 11.30 298 VAL A N 1
ATOM 2282 C CA . VAL A 1 298 ? 38.163 11.642 -26.480 1.00 12.05 298 VAL A CA 1
ATOM 2283 C C . VAL A 1 298 ? 38.518 10.259 -27.010 1.00 12.84 298 VAL A C 1
ATOM 2284 O O . VAL A 1 298 ? 39.651 10.004 -27.423 1.00 13.42 298 VAL A O 1
ATOM 2288 N N . GLY A 1 299 ? 37.545 9.354 -26.962 1.00 12.48 299 GLY A N 1
ATOM 2289 C CA . GLY A 1 299 ? 37.790 7.956 -27.336 1.00 13.95 299 GLY A CA 1
ATOM 2290 C C . GLY A 1 299 ? 38.644 7.238 -26.309 1.00 13.08 299 GLY A C 1
ATOM 2291 O O . GLY A 1 299 ? 39.111 7.846 -25.372 1.00 14.16 299 GLY A O 1
ATOM 2292 N N . ARG A 1 300 ? 38.856 5.941 -26.500 1.00 15.16 300 ARG A N 1
ATOM 2293 C CA . ARG A 1 300 ? 39.598 5.133 -25.540 1.00 17.86 300 ARG A CA 1
ATOM 2294 C C . ARG A 1 300 ? 41.066 5.533 -25.424 1.00 17.51 300 ARG A C 1
ATOM 2295 O O . ARG A 1 300 ? 41.718 5.845 -26.412 1.00 13.07 300 ARG A O 1
ATOM 2303 N N . VAL A 1 301 ? 41.569 5.532 -24.185 1.00 16.87 301 VAL A N 1
ATOM 2304 C CA . VAL A 1 301 ? 43.003 5.587 -23.927 1.00 15.85 301 VAL A CA 1
ATOM 2305 C C . VAL A 1 301 ? 43.701 4.373 -24.550 1.00 16.27 301 VAL A C 1
ATOM 2306 O O . VAL A 1 301 ? 43.208 3.260 -24.457 1.00 15.82 301 VAL A O 1
ATOM 2310 N N . ALA A 1 302 ? 44.869 4.591 -25.141 1.00 13.97 302 ALA A N 1
ATOM 2311 C CA . ALA A 1 302 ? 45.600 3.510 -25.779 1.00 14.33 302 ALA A CA 1
ATOM 2312 C C . ALA A 1 302 ? 46.850 3.195 -24.967 1.00 11.68 302 ALA A C 1
ATOM 2313 O O . ALA A 1 302 ? 47.080 3.802 -23.919 1.00 12.69 302 ALA A O 1
ATOM 2315 N N . MET A 1 303 ? 47.663 2.261 -25.444 1.00 11.47 303 MET A N 1
ATOM 2316 C CA . MET A 1 303 ? 48.876 1.864 -24.710 1.00 11.69 303 MET A CA 1
ATOM 2317 C C . MET A 1 303 ? 49.892 3.000 -24.594 1.00 12.35 303 MET A C 1
ATOM 2318 O O . MET A 1 303 ? 50.531 3.158 -23.545 1.00 12.96 303 MET A O 1
ATOM 2323 N N . ASP A 1 304 ? 50.035 3.804 -25.651 1.00 12.30 304 ASP A N 1
ATOM 2324 C CA . ASP A 1 304 ? 51.096 4.831 -25.696 1.00 11.07 304 ASP A CA 1
ATOM 2325 C C . ASP A 1 304 ? 50.562 6.233 -26.027 1.00 11.39 304 ASP A C 1
ATOM 2326 O O . ASP A 1 304 ? 51.322 7.242 -26.062 1.00 11.20 304 ASP A O 1
ATOM 2331 N N . MET A 1 305 ? 49.262 6.308 -26.277 1.00 11.01 305 MET A N 1
ATOM 2332 C CA . MET A 1 305 ? 48.670 7.520 -26.808 1.00 11.04 305 MET A CA 1
ATOM 2333 C C . MET A 1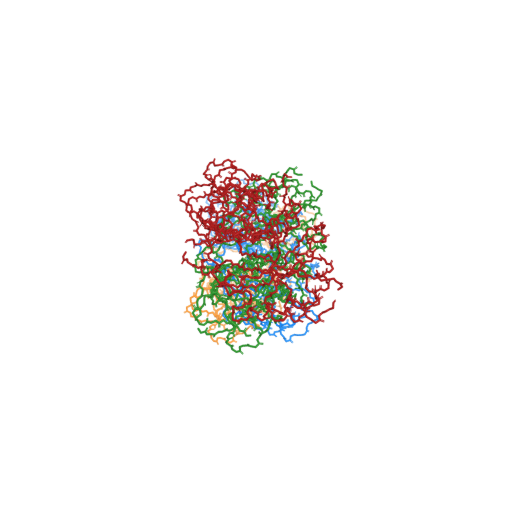 305 ? 47.284 7.781 -26.220 1.00 11.80 305 MET A C 1
ATOM 2334 O O . MET A 1 305 ? 46.464 6.874 -26.090 1.00 11.03 305 MET A O 1
ATOM 2339 N N . ILE A 1 306 ? 47.011 9.059 -25.965 1.00 12.04 306 ILE A N 1
ATOM 2340 C CA . ILE A 1 306 ? 45.671 9.518 -25.631 1.00 11.47 306 ILE A CA 1
ATOM 2341 C C . ILE A 1 306 ? 45.292 10.599 -26.627 1.00 10.18 306 ILE A C 1
ATOM 2342 O O . ILE A 1 306 ? 46.128 11.349 -27.050 1.00 10.43 306 ILE A O 1
ATOM 2347 N N . CYS A 1 307 ? 44.036 10.618 -27.045 1.00 11.34 307 CYS A N 1
ATOM 2348 C CA . CYS A 1 307 ? 43.514 11.648 -27.931 1.00 12.53 307 CYS A CA 1
ATOM 2349 C C . CYS A 1 307 ? 42.643 12.637 -27.135 1.00 11.89 307 CYS A C 1
ATOM 2350 O O . CYS A 1 307 ? 41.874 12.232 -26.275 1.00 10.71 307 CYS A O 1
ATOM 2353 N N . VAL A 1 308 ? 42.839 13.928 -27.385 1.00 11.72 308 VAL A N 1
ATOM 2354 C CA . VAL A 1 308 ? 42.063 14.984 -26.756 1.00 12.81 308 VAL A CA 1
ATOM 2355 C C . VAL A 1 308 ? 41.456 15.889 -27.831 1.00 13.80 308 VAL A C 1
ATOM 2356 O O . VAL A 1 308 ? 42.011 16.016 -28.899 1.00 13.89 308 VAL A O 1
ATOM 2360 N N . ASP A 1 309 ? 40.303 16.491 -27.538 1.00 15.12 309 ASP A N 1
ATOM 2361 C CA . ASP A 1 309 ? 39.659 17.453 -28.439 1.00 15.56 309 ASP A CA 1
ATOM 2362 C C . ASP A 1 309 ? 40.100 18.900 -28.140 1.00 14.35 309 ASP A C 1
ATOM 2363 O O . ASP A 1 309 ? 39.805 19.458 -27.083 1.00 13.36 309 ASP A O 1
ATOM 2368 N N . LEU A 1 310 ? 40.774 19.508 -29.102 1.00 14.35 310 LEU A N 1
ATOM 2369 C CA . LEU A 1 310 ? 41.363 20.822 -28.897 1.00 13.33 310 LEU A CA 1
ATOM 2370 C C . LEU A 1 310 ? 40.473 21.966 -29.401 1.00 13.45 310 LEU A C 1
ATOM 2371 O O . LEU A 1 310 ? 40.620 23.094 -28.938 1.00 14.58 310 LEU A O 1
ATOM 2376 N N . GLY A 1 311 ? 39.646 21.693 -30.412 1.00 13.88 311 GLY A N 1
ATOM 2377 C CA . GLY A 1 311 ? 38.744 22.699 -31.025 1.00 14.64 311 GLY A CA 1
ATOM 2378 C C . GLY A 1 311 ? 39.145 23.080 -32.447 1.00 13.90 311 GLY A C 1
ATOM 2379 O O . GLY A 1 311 ? 40.296 22.857 -32.838 1.00 14.58 311 GLY A O 1
ATOM 2380 N N . PRO A 1 312 ? 38.207 23.653 -33.236 1.00 13.30 312 PRO A N 1
ATOM 2381 C CA . PRO A 1 312 ? 38.448 23.630 -34.697 1.00 13.14 312 PRO A CA 1
ATOM 2382 C C . PRO A 1 312 ? 39.562 24.531 -35.205 1.00 13.60 312 PRO A C 1
ATOM 2383 O O . PRO A 1 312 ? 40.139 24.260 -36.249 1.00 16.71 312 PRO A O 1
ATOM 2387 N N A GLN A 1 313 ? 39.847 25.613 -34.494 0.50 13.87 313 GLN A N 1
ATOM 2388 N N B GLN A 1 313 ? 39.859 25.601 -34.480 0.50 13.16 313 GLN A N 1
ATOM 2389 C CA A GLN A 1 313 ? 40.902 26.518 -34.911 0.50 14.19 313 GLN A CA 1
ATOM 2390 C CA B GLN A 1 313 ? 40.893 26.526 -34.905 0.50 13.00 313 GLN A CA 1
ATOM 2391 C C A GLN A 1 313 ? 41.914 26.748 -33.805 0.50 13.43 313 GLN A C 1
ATOM 2392 C C B GLN A 1 313 ? 41.918 26.748 -33.808 0.50 12.81 313 GLN A C 1
ATOM 2393 O O A GLN A 1 313 ? 42.515 27.814 -33.728 0.50 12.76 313 GLN A O 1
ATOM 2394 O O B GLN A 1 313 ? 42.529 27.808 -33.739 0.50 12.25 313 GLN A O 1
ATOM 2405 N N . ALA A 1 314 ? 42.139 25.718 -32.992 1.00 14.11 314 ALA A N 1
ATOM 2406 C CA . ALA A 1 314 ? 43.106 25.770 -31.892 1.00 13.26 314 ALA A CA 1
ATOM 2407 C C . ALA A 1 314 ? 44.502 25.838 -32.431 1.00 12.76 314 ALA A C 1
ATOM 2408 O O . ALA A 1 314 ? 44.790 25.232 -33.446 1.00 14.66 314 ALA A O 1
ATOM 2410 N N . GLN A 1 315 ? 45.394 26.539 -31.730 1.00 13.64 315 GLN A N 1
ATOM 2411 C CA . GLN A 1 315 ? 46.735 26.783 -32.239 1.00 13.06 315 GLN A CA 1
ATOM 2412 C C . GLN A 1 315 ? 47.799 25.934 -31.543 1.00 13.21 315 GLN A C 1
ATOM 2413 O O . GLN A 1 315 ? 49.007 26.151 -31.738 1.00 10.94 315 GLN A O 1
ATOM 2419 N N . ASP A 1 316 ? 47.347 24.939 -30.776 1.00 13.49 316 ASP A N 1
ATOM 2420 C CA . ASP A 1 316 ? 48.226 23.965 -30.142 1.00 12.96 316 ASP A CA 1
ATOM 2421 C C . ASP A 1 316 ? 48.957 23.181 -31.217 1.00 13.32 316 ASP A C 1
ATOM 2422 O O . ASP A 1 316 ? 48.436 22.976 -32.314 1.00 12.51 316 ASP A O 1
ATOM 2427 N N . LYS A 1 317 ? 50.199 22.832 -30.923 1.00 13.11 317 LYS A N 1
ATOM 2428 C CA . LYS A 1 317 ? 51.079 22.195 -31.892 1.00 13.75 317 LYS A CA 1
ATOM 2429 C C . LYS A 1 317 ? 51.788 20.996 -31.273 1.00 12.32 317 LYS A C 1
ATOM 2430 O O . LYS A 1 317 ? 52.113 20.990 -30.093 1.00 10.90 317 LYS A O 1
ATOM 2436 N N . ALA A 1 318 ? 52.079 20.002 -32.090 1.00 12.90 318 ALA A N 1
ATOM 2437 C CA . ALA A 1 318 ? 53.045 19.000 -31.715 1.00 12.86 318 ALA A CA 1
ATOM 2438 C C . ALA A 1 318 ? 54.223 19.630 -30.940 1.00 12.85 318 ALA A C 1
ATOM 2439 O O . ALA A 1 318 ? 54.757 20.664 -31.317 1.00 12.53 318 ALA A O 1
ATOM 2441 N N . GLY A 1 319 ? 54.577 19.025 -29.816 1.00 12.58 319 GLY A N 1
ATOM 2442 C CA . GLY A 1 319 ? 55.653 19.531 -28.984 1.00 11.42 319 GLY A CA 1
ATOM 2443 C C . GLY A 1 319 ? 55.152 20.382 -27.833 1.00 11.19 319 GLY A C 1
ATOM 2444 O O . GLY A 1 319 ? 55.930 20.777 -27.010 1.00 11.80 319 GLY A O 1
ATOM 2445 N N . ASP A 1 320 ? 53.855 20.675 -27.764 1.00 10.15 320 ASP A N 1
ATOM 2446 C CA . ASP A 1 320 ? 53.350 21.548 -26.694 1.00 10.90 320 ASP A CA 1
ATOM 2447 C C . ASP A 1 320 ? 53.113 20.753 -25.408 1.00 10.51 320 ASP A C 1
ATOM 2448 O O . ASP A 1 320 ? 52.744 19.580 -25.468 1.00 10.73 320 ASP A O 1
ATOM 2453 N N . PRO A 1 321 ? 53.326 21.389 -24.243 1.00 10.57 321 PRO A N 1
ATOM 2454 C CA . PRO A 1 321 ? 53.299 20.666 -22.970 1.00 10.45 321 PRO A CA 1
ATOM 2455 C C . PRO A 1 321 ? 51.916 20.186 -22.575 1.00 10.50 321 PRO A C 1
ATOM 2456 O O . PRO A 1 321 ? 50.934 20.894 -22.771 1.00 10.92 321 PRO A O 1
ATOM 2460 N N . VAL A 1 322 ? 51.851 19.000 -21.969 1.00 10.08 322 VAL A N 1
ATOM 2461 C CA . VAL A 1 322 ? 50.589 18.446 -21.495 1.00 9.45 322 VAL A CA 1
ATOM 2462 C C . VAL A 1 322 ? 50.707 18.031 -20.013 1.00 9.07 322 VAL A C 1
ATOM 2463 O O . VAL A 1 322 ? 51.751 17.567 -19.574 1.00 8.93 322 VAL A O 1
ATOM 2467 N N . ILE A 1 323 ? 49.640 18.213 -19.242 1.00 10.03 323 ILE A N 1
ATOM 2468 C CA . ILE A 1 323 ? 49.670 17.855 -17.806 1.00 10.52 323 ILE A CA 1
ATOM 2469 C C . ILE A 1 323 ? 48.512 16.905 -17.522 1.00 10.30 323 ILE A C 1
ATOM 2470 O O . ILE A 1 323 ? 47.352 17.304 -17.573 1.00 10.44 323 ILE A O 1
ATOM 2475 N N . LEU A 1 324 ? 48.833 15.652 -17.234 1.00 9.16 324 LEU A N 1
ATOM 2476 C CA . LEU A 1 324 ? 47.812 14.644 -16.933 1.00 9.38 324 LEU A CA 1
ATOM 2477 C C . LEU A 1 324 ? 47.324 14.809 -15.507 1.00 9.96 324 LEU A C 1
ATOM 2478 O O . LEU A 1 324 ? 46.156 14.536 -15.214 1.00 10.73 324 LEU A O 1
ATOM 2483 N N . TRP A 1 325 ? 48.247 15.151 -14.614 1.00 9.95 325 TRP A N 1
ATOM 2484 C CA . TRP A 1 325 ? 47.916 15.703 -13.304 1.00 11.58 325 TRP A CA 1
ATOM 2485 C C . TRP A 1 325 ? 49.132 16.413 -12.715 1.00 13.30 325 TRP A C 1
ATOM 2486 O O . TRP A 1 325 ? 50.286 16.119 -13.063 1.00 12.99 325 TRP A O 1
ATOM 2497 N N . GLY A 1 326 ? 48.855 17.502 -12.018 1.00 15.65 326 GLY A N 1
ATOM 2498 C CA . GLY A 1 326 ? 49.906 18.382 -11.502 1.00 17.69 326 GLY A CA 1
ATOM 2499 C C . GLY A 1 326 ? 49.300 19.710 -11.105 1.00 19.85 326 GLY A C 1
ATOM 2500 O O . GLY A 1 326 ? 48.242 19.727 -10.450 1.00 18.51 326 GLY A O 1
ATOM 2501 N N . GLU A 1 327 ? 49.919 20.802 -11.574 1.00 20.15 327 GLU A N 1
ATOM 2502 C CA . GLU A 1 327 ? 49.464 22.167 -11.262 1.00 22.31 327 GLU A CA 1
ATOM 2503 C C . GLU A 1 327 ? 48.222 22.537 -12.049 1.00 20.23 327 GLU A C 1
ATOM 2504 O O . GLU A 1 327 ? 48.264 22.673 -13.279 1.00 26.52 327 GLU A O 1
ATOM 2510 N N . GLY A 1 328 ? 47.126 22.739 -11.339 1.00 17.63 328 GLY A N 1
ATOM 2511 C CA . GLY A 1 328 ? 45.883 23.100 -11.977 1.00 15.53 328 GLY A CA 1
ATOM 2512 C C . GLY A 1 328 ? 45.006 21.892 -12.169 1.00 13.31 328 GLY A C 1
ATOM 2513 O O . GLY A 1 328 ? 43.840 22.021 -12.524 1.00 16.11 328 GLY A O 1
ATOM 2514 N N . LEU A 1 329 ? 45.515 20.715 -11.860 1.00 13.22 329 LEU A N 1
ATOM 2515 C CA . LEU A 1 329 ? 44.724 19.479 -12.059 1.00 12.69 329 LEU A CA 1
ATOM 2516 C C . LEU A 1 329 ? 45.142 18.397 -11.071 1.00 14.30 329 LEU A C 1
ATOM 2517 O O . LEU A 1 329 ? 45.947 17.534 -11.406 1.00 12.98 329 LEU A O 1
ATOM 2522 N N . PRO A 1 330 ? 44.567 18.430 -9.853 1.00 14.13 330 PRO A N 1
ATOM 2523 C CA . PRO A 1 330 ? 44.906 17.452 -8.857 1.00 13.15 330 PRO A CA 1
ATOM 2524 C C . PRO A 1 330 ? 44.538 16.029 -9.271 1.00 13.66 330 PRO A C 1
ATOM 2525 O O . PRO A 1 330 ? 43.457 15.797 -9.828 1.00 12.49 330 PRO A O 1
ATOM 2529 N N . VAL A 1 331 ? 45.405 15.081 -8.904 1.00 12.60 331 VAL A N 1
ATOM 2530 C CA . VAL A 1 331 ? 45.189 13.671 -9.142 1.00 11.53 331 VAL A CA 1
ATOM 2531 C C . VAL A 1 331 ? 43.906 13.107 -8.518 1.00 11.64 331 VAL A C 1
ATOM 2532 O O . VAL A 1 331 ? 43.324 12.181 -9.058 1.00 12.15 331 VAL A O 1
ATOM 2536 N N . GLU A 1 332 ? 43.372 13.753 -7.494 1.00 12.52 332 GLU A N 1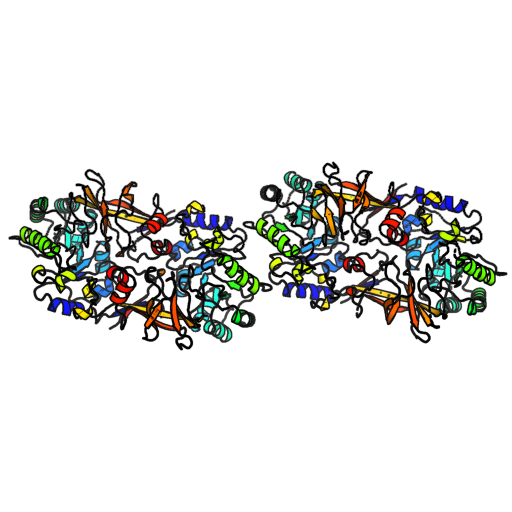
ATOM 2537 C CA . GLU A 1 332 ? 42.047 13.375 -6.984 1.00 13.55 332 GLU A CA 1
ATOM 2538 C C . GLU A 1 332 ? 40.886 13.626 -7.974 1.00 14.30 332 GLU A C 1
ATOM 2539 O O . GLU A 1 332 ? 39.898 12.873 -8.003 1.00 14.65 332 GLU A O 1
ATOM 2545 N N . ARG A 1 333 ? 40.981 14.701 -8.744 1.00 15.22 333 ARG A N 1
ATOM 2546 C CA . ARG A 1 333 ? 39.982 15.006 -9.767 1.00 16.82 333 ARG A CA 1
ATOM 2547 C C . ARG A 1 333 ? 40.048 13.961 -10.886 1.00 15.70 333 ARG A C 1
ATOM 2548 O O . ARG A 1 333 ? 39.018 13.553 -11.421 1.00 16.46 333 ARG A O 1
ATOM 2556 N N . ILE A 1 334 ? 41.241 13.441 -11.179 1.00 14.46 334 ILE A N 1
ATOM 2557 C CA . ILE A 1 334 ? 41.334 12.369 -12.165 1.00 14.18 334 ILE A CA 1
ATOM 2558 C C . ILE A 1 334 ? 40.716 11.084 -11.610 1.00 14.79 334 ILE A C 1
ATOM 2559 O O . ILE A 1 334 ? 40.002 10.374 -12.313 1.00 11.03 334 ILE A O 1
ATOM 2564 N N . ALA A 1 335 ? 40.887 10.864 -10.308 1.00 16.53 335 ALA A N 1
ATOM 2565 C CA . ALA A 1 335 ? 40.396 9.643 -9.654 1.00 16.60 335 ALA A CA 1
ATOM 2566 C C . ALA A 1 335 ? 38.868 9.586 -9.664 1.00 18.63 335 ALA A C 1
ATOM 2567 O O . ALA A 1 335 ? 38.265 8.522 -9.877 1.00 20.34 335 ALA A O 1
ATOM 2569 N N . GLU A 1 336 ? 38.275 10.702 -9.264 1.00 21.18 336 GLU A N 1
ATOM 2570 C CA . GLU A 1 336 ? 36.840 10.894 -9.283 1.00 24.38 336 GLU A CA 1
ATOM 2571 C C . GLU A 1 336 ? 36.301 10.594 -10.683 1.00 25.26 336 GLU A C 1
ATOM 2572 O O . GLU A 1 336 ? 35.412 9.753 -10.832 1.00 23.60 336 GLU A O 1
ATOM 2578 N N . MET A 1 337 ? 36.844 11.268 -11.700 1.00 23.69 337 MET A N 1
ATOM 2579 C CA . MET A 1 337 ? 36.335 11.130 -13.078 1.00 23.94 337 MET A CA 1
ATOM 2580 C C . MET A 1 337 ? 36.540 9.715 -13.609 1.00 23.13 337 MET A C 1
ATOM 2581 O O . MET A 1 337 ? 35.686 9.175 -14.305 1.00 23.90 337 MET A O 1
ATOM 2586 N N . THR A 1 338 ? 37.651 9.084 -13.247 1.00 22.82 338 THR A N 1
ATOM 2587 C CA . THR A 1 338 ? 37.935 7.740 -13.750 1.00 18.16 338 THR A CA 1
ATOM 2588 C C . THR A 1 338 ? 37.407 6.645 -12.826 1.00 18.47 338 THR A C 1
ATOM 2589 O O . THR A 1 338 ? 37.375 5.475 -13.191 1.00 18.60 338 THR A O 1
ATOM 2593 N N . LYS A 1 339 ? 37.058 7.017 -11.598 1.00 20.82 339 LYS A N 1
ATOM 2594 C CA . LYS A 1 339 ? 36.559 6.058 -10.603 1.00 20.37 339 LYS A CA 1
ATOM 2595 C C . LYS A 1 339 ? 37.658 5.039 -10.266 1.00 20.93 339 LYS A C 1
ATOM 2596 O O . LYS A 1 339 ? 37.407 3.835 -10.146 1.00 21.91 339 LYS A O 1
ATOM 2602 N N . VAL A 1 340 ? 38.884 5.541 -10.186 1.00 19.50 340 VAL A N 1
ATOM 2603 C CA . VAL A 1 340 ? 40.027 4.769 -9.731 1.00 20.04 340 VAL A CA 1
ATOM 2604 C C . VAL A 1 340 ? 40.533 5.425 -8.441 1.00 19.21 340 VAL A C 1
ATOM 2605 O O . VAL A 1 340 ? 40.549 6.644 -8.319 1.00 18.43 340 VAL A O 1
ATOM 2609 N N . SER A 1 341 ? 40.928 4.620 -7.472 1.00 15.62 341 SER A N 1
ATOM 2610 C CA . SER A 1 341 ? 41.576 5.163 -6.292 1.00 14.50 341 SER A CA 1
ATOM 2611 C C . SER A 1 341 ? 42.781 6.019 -6.641 1.00 12.65 341 SER A C 1
ATOM 2612 O O . SER A 1 341 ? 43.653 5.640 -7.407 1.00 12.64 341 SER A O 1
ATOM 2615 N N . ALA A 1 342 ? 42.869 7.169 -6.013 1.00 12.58 342 ALA A N 1
ATOM 2616 C CA . ALA A 1 342 ? 44.025 8.002 -6.217 1.00 11.22 342 ALA A CA 1
ATOM 2617 C C . ALA A 1 342 ? 45.304 7.260 -5.787 1.00 10.33 342 ALA A C 1
ATOM 2618 O O . ALA A 1 342 ? 46.358 7.501 -6.322 1.00 10.39 342 ALA A O 1
ATOM 2620 N N . TYR A 1 343 ? 45.202 6.371 -4.807 1.00 10.60 343 TYR A N 1
ATOM 2621 C CA . TYR A 1 343 ? 46.331 5.526 -4.416 1.00 10.44 343 TYR A CA 1
ATOM 2622 C C . TYR A 1 343 ? 46.896 4.779 -5.601 1.00 9.48 343 TYR A C 1
ATOM 2623 O O . TYR A 1 343 ? 48.119 4.634 -5.738 1.00 9.07 343 TYR A O 1
ATOM 2632 N N . GLU A 1 344 ? 46.004 4.208 -6.396 1.00 10.01 344 GLU A N 1
ATOM 2633 C CA . GLU A 1 344 ? 46.421 3.409 -7.533 1.00 10.32 344 GLU A CA 1
ATOM 2634 C C . GLU A 1 344 ? 46.919 4.239 -8.700 1.00 10.78 344 GLU A C 1
ATOM 2635 O O . GLU A 1 344 ? 47.878 3.849 -9.384 1.00 10.84 344 GLU A O 1
ATOM 2641 N N . LEU A 1 345 ? 46.313 5.402 -8.920 1.00 10.88 345 LEU A N 1
ATOM 2642 C CA . LEU A 1 345 ? 46.766 6.266 -9.996 1.00 11.38 345 LEU A CA 1
ATOM 2643 C C . LEU A 1 345 ? 48.222 6.706 -9.811 1.00 10.50 345 LEU A C 1
ATOM 2644 O O . LEU A 1 345 ? 49.007 6.633 -10.723 1.00 9.35 345 LEU A O 1
ATOM 2649 N N . ILE A 1 346 ? 48.573 7.186 -8.629 1.00 11.26 346 ILE A N 1
ATOM 2650 C CA . ILE A 1 346 ? 49.944 7.625 -8.401 1.00 9.89 346 ILE A CA 1
ATOM 2651 C C . ILE A 1 346 ? 50.937 6.468 -8.309 1.00 9.80 346 ILE A C 1
ATOM 2652 O O . ILE A 1 346 ? 52.135 6.663 -8.507 1.00 9.54 346 ILE A O 1
ATOM 2657 N N . THR A 1 347 ? 50.463 5.274 -7.960 1.00 9.50 347 THR A N 1
ATOM 2658 C CA . THR A 1 347 ? 51.378 4.197 -7.672 1.00 9.15 347 THR A CA 1
ATOM 2659 C C . THR A 1 347 ? 51.596 3.292 -8.884 1.00 9.66 347 THR A C 1
ATOM 2660 O O . THR A 1 347 ? 52.662 2.701 -9.016 1.00 9.98 347 THR A O 1
ATOM 2664 N N . ARG A 1 348 ? 50.545 3.042 -9.653 1.00 10.21 348 ARG A N 1
ATOM 2665 C CA . ARG A 1 348 ? 50.591 1.990 -10.677 1.00 11.09 348 ARG A CA 1
ATOM 2666 C C . ARG A 1 348 ? 51.058 2.543 -12.025 1.00 10.77 348 ARG A C 1
ATOM 2667 O O . ARG A 1 348 ? 50.446 2.318 -13.076 1.00 11.52 348 ARG A O 1
ATOM 2675 N N . LEU A 1 349 ? 52.228 3.158 -11.986 1.00 10.97 349 LEU A N 1
ATOM 2676 C CA . LEU A 1 349 ? 52.890 3.655 -13.168 1.00 10.49 349 LEU A CA 1
ATOM 2677 C C . LEU A 1 349 ? 54.037 2.723 -13.494 1.00 11.09 349 LEU A C 1
ATOM 2678 O O . LEU A 1 349 ? 54.609 2.096 -12.598 1.00 13.38 349 LEU A O 1
ATOM 2683 N N . THR A 1 350 ? 54.34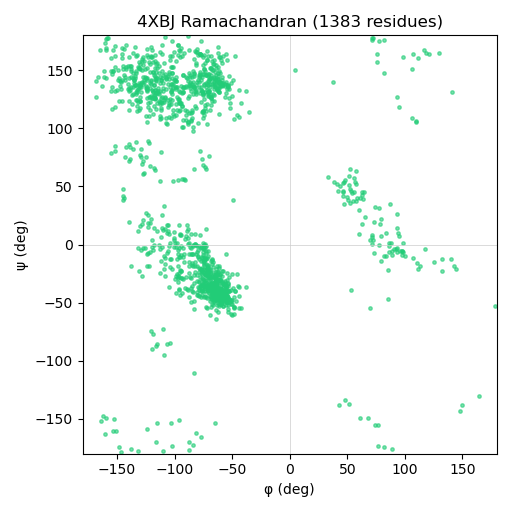3 2.587 -14.782 1.00 11.32 350 THR A N 1
ATOM 2684 C CA . THR A 1 350 ? 55.319 1.610 -15.251 1.00 10.49 350 THR A CA 1
ATOM 2685 C C . THR A 1 350 ? 56.705 2.222 -15.234 1.00 10.90 350 THR A C 1
ATOM 2686 O O . THR A 1 350 ? 56.865 3.405 -14.905 1.00 10.28 350 THR A O 1
ATOM 2690 N N . SER A 1 351 ? 57.699 1.427 -15.639 1.00 11.69 351 SER A N 1
ATOM 2691 C CA . SER A 1 351 ? 59.089 1.903 -15.760 1.00 12.75 351 SER A CA 1
ATOM 2692 C C . SER A 1 351 ? 59.316 2.819 -16.976 1.00 13.22 351 SER A C 1
ATOM 2693 O O . SER A 1 351 ? 60.364 3.490 -17.098 1.00 13.49 351 SER A O 1
ATOM 2696 N N . ARG A 1 352 ? 58.365 2.871 -17.891 1.00 12.33 352 ARG A N 1
ATOM 2697 C CA . ARG A 1 352 ? 58.580 3.727 -19.043 1.00 13.63 352 ARG A CA 1
ATOM 2698 C C . ARG A 1 352 ? 58.659 5.224 -18.718 1.00 13.71 352 ARG A C 1
ATOM 2699 O O . ARG A 1 352 ? 59.281 5.947 -19.436 1.00 14.34 352 ARG A O 1
ATOM 2707 N N . VAL A 1 353 ? 58.021 5.686 -17.652 1.00 15.01 353 VAL A N 1
ATOM 2708 C CA . VAL A 1 353 ? 58.027 7.105 -17.352 1.00 15.91 353 VAL A CA 1
ATOM 2709 C C . VAL A 1 353 ? 59.391 7.563 -16.840 1.00 16.15 353 VAL A C 1
ATOM 2710 O O . VAL A 1 353 ? 60.014 6.906 -16.011 1.00 16.57 353 VAL A O 1
ATOM 2714 N N . ALA A 1 354 ? 59.865 8.692 -17.344 1.00 15.80 354 ALA A N 1
ATOM 2715 C CA . ALA A 1 354 ? 61.088 9.284 -16.824 1.00 16.32 354 ALA A CA 1
ATOM 2716 C C . ALA A 1 354 ? 60.773 9.889 -15.447 1.00 16.61 354 ALA A C 1
ATOM 2717 O O . ALA A 1 354 ? 59.614 10.250 -15.196 1.00 17.54 354 ALA A O 1
ATOM 2719 N N . MET A 1 355 ? 61.743 9.851 -14.527 1.00 16.24 355 MET A N 1
ATOM 2720 C CA . MET A 1 355 ? 61.618 10.486 -13.206 1.00 16.35 355 MET A CA 1
ATOM 2721 C C . MET A 1 355 ? 62.448 11.758 -13.191 1.00 15.86 355 MET A C 1
ATOM 2722 O O . MET A 1 355 ? 63.641 11.722 -13.460 1.00 15.49 355 MET A O 1
ATOM 2727 N N . LYS A 1 356 ? 61.801 12.884 -12.914 1.00 14.71 356 LYS A N 1
ATOM 2728 C CA . LYS A 1 356 ? 62.494 14.158 -12.778 1.00 15.55 356 LYS A CA 1
ATOM 2729 C C . LYS A 1 356 ? 62.246 14.756 -11.392 1.00 14.59 356 LYS A C 1
ATOM 2730 O O . LYS A 1 356 ? 61.135 14.698 -10.864 1.00 13.53 356 LYS A O 1
ATOM 2732 N N . TYR A 1 357 ? 63.286 15.324 -10.803 1.00 14.39 357 TYR A N 1
ATOM 2733 C CA . TYR A 1 357 ? 63.178 15.863 -9.469 1.00 13.74 357 TYR A CA 1
ATOM 2734 C C . TYR A 1 357 ? 63.450 17.350 -9.535 1.00 15.09 357 TYR A C 1
ATOM 2735 O O . TYR A 1 357 ? 64.453 17.785 -10.106 1.00 15.63 357 TYR A O 1
ATOM 2744 N N . VAL A 1 358 ? 62.540 18.133 -8.967 1.00 16.43 358 VAL A N 1
ATOM 2745 C CA . VAL A 1 358 ? 62.746 19.573 -8.882 1.00 18.37 358 VAL A CA 1
ATOM 2746 C C . VAL A 1 358 ? 62.726 20.124 -7.457 1.00 20.60 358 VAL A C 1
ATOM 2747 O O . VAL A 1 358 ? 62.116 19.550 -6.536 1.00 17.73 358 VAL A O 1
ATOM 2751 N N . ASP A 1 359 ? 63.392 21.267 -7.321 1.00 23.41 359 ASP A N 1
ATOM 2752 C CA . ASP A 1 359 ? 63.445 22.052 -6.085 1.00 28.13 359 ASP A CA 1
ATOM 2753 C C . ASP A 1 359 ? 64.238 21.279 -5.020 1.00 28.63 359 ASP A C 1
ATOM 2754 O O . ASP A 1 359 ? 63.887 21.301 -3.834 1.00 39.18 359 ASP A O 1
ATOM 2759 N N . GLN B 1 2 ? 60.410 -15.634 -5.135 1.00 32.73 2 GLN B N 1
ATOM 2760 C CA . GLN B 1 2 ? 59.287 -16.065 -4.243 1.00 31.47 2 GLN B CA 1
ATOM 2761 C C . GLN B 1 2 ? 58.267 -14.955 -4.064 1.00 31.33 2 GLN B C 1
ATOM 2762 O O . GLN B 1 2 ? 57.084 -15.220 -3.844 1.00 35.29 2 GLN B O 1
ATOM 2768 N N . ALA B 1 3 ? 58.722 -13.712 -4.140 1.00 29.08 3 ALA B N 1
ATOM 2769 C CA . ALA B 1 3 ? 57.806 -12.574 -4.168 1.00 27.62 3 ALA B CA 1
ATOM 2770 C C . ALA B 1 3 ? 57.352 -12.243 -5.590 1.00 21.84 3 ALA B C 1
ATOM 2771 O O . ALA B 1 3 ? 57.647 -12.964 -6.539 1.00 26.39 3 ALA B O 1
ATOM 2773 N N . ALA B 1 4 ? 56.690 -11.105 -5.721 1.00 19.96 4 ALA B N 1
ATOM 2774 C CA . ALA B 1 4 ? 56.086 -10.680 -6.963 1.00 18.81 4 ALA B CA 1
ATOM 2775 C C . ALA B 1 4 ? 57.024 -10.903 -8.143 1.00 17.34 4 ALA B C 1
ATOM 2776 O O . ALA B 1 4 ? 58.062 -10.263 -8.260 1.00 17.82 4 ALA B O 1
ATOM 2778 N N . THR B 1 5 ? 56.684 -11.868 -8.984 1.00 16.66 5 THR B N 1
ATOM 2779 C CA . THR B 1 5 ? 57.567 -12.259 -10.075 1.00 16.57 5 THR B CA 1
ATOM 2780 C C . THR B 1 5 ? 56.772 -12.542 -11.357 1.00 15.82 5 THR B C 1
ATOM 2781 O O . THR B 1 5 ? 55.746 -13.197 -11.325 1.00 19.13 5 THR B O 1
ATOM 2785 N N . VAL B 1 6 ? 57.240 -11.966 -12.457 1.00 15.72 6 VAL B N 1
ATOM 2786 C CA . VAL B 1 6 ? 56.760 -12.245 -13.801 1.00 14.50 6 VAL B CA 1
ATOM 2787 C C . VAL B 1 6 ? 57.712 -13.242 -14.461 1.00 14.01 6 VAL B C 1
ATOM 2788 O O . VAL B 1 6 ? 58.893 -12.936 -14.675 1.00 14.08 6 VAL B O 1
ATOM 2792 N N . VAL B 1 7 ? 57.232 -14.462 -14.695 1.00 13.47 7 VAL B N 1
ATOM 2793 C CA . VAL B 1 7 ? 58.046 -15.496 -15.326 1.00 12.42 7 VAL B CA 1
ATOM 2794 C C . VAL B 1 7 ? 57.739 -15.490 -16.827 1.00 13.48 7 VAL B C 1
ATOM 2795 O O . VAL B 1 7 ? 56.565 -15.587 -17.239 1.00 13.75 7 VAL B O 1
ATOM 2799 N N . ILE B 1 8 ? 58.780 -15.284 -17.636 1.00 11.44 8 ILE B N 1
ATOM 2800 C CA . ILE B 1 8 ? 58.637 -15.198 -19.084 1.00 12.02 8 ILE B CA 1
ATOM 2801 C C . ILE B 1 8 ? 59.158 -16.476 -19.742 1.00 12.20 8 ILE B C 1
ATOM 2802 O O . ILE B 1 8 ? 60.284 -16.873 -19.515 1.00 13.70 8 ILE B O 1
ATOM 2807 N N . ASN B 1 9 ? 58.275 -17.185 -20.426 1.00 13.57 9 ASN B N 1
ATOM 2808 C CA . ASN B 1 9 ? 58.590 -18.470 -21.041 1.00 14.78 9 ASN B CA 1
ATOM 2809 C C . ASN B 1 9 ? 59.026 -18.224 -22.473 1.00 13.86 9 ASN B C 1
ATOM 2810 O O . ASN B 1 9 ? 58.199 -17.961 -23.339 1.00 13.41 9 ASN B O 1
ATOM 2815 N N . ARG B 1 10 ? 60.336 -18.260 -22.703 1.00 16.62 10 ARG B N 1
ATOM 2816 C CA . ARG B 1 10 ? 60.913 -17.945 -24.016 1.00 16.67 10 ARG B CA 1
ATOM 2817 C C . ARG B 1 10 ? 60.466 -18.911 -25.090 1.00 16.26 10 ARG B C 1
ATOM 2818 O O . ARG B 1 10 ? 60.362 -18.525 -26.258 1.00 18.80 10 ARG B O 1
ATOM 2826 N N . ARG B 1 11 ? 60.257 -20.167 -24.707 1.00 15.16 11 ARG B N 1
ATOM 2827 C CA . ARG B 1 11 ? 59.828 -21.209 -25.652 1.00 16.28 11 ARG B CA 1
ATOM 2828 C C . ARG B 1 11 ? 58.438 -20.918 -26.200 1.00 13.62 11 ARG B C 1
ATOM 2829 O O . ARG B 1 11 ? 58.150 -21.152 -27.371 1.00 13.05 11 ARG B O 1
ATOM 2837 N N . ALA B 1 12 ? 57.599 -20.327 -25.364 1.00 13.42 12 ALA B N 1
ATOM 2838 C CA . ALA B 1 12 ? 56.264 -19.955 -25.770 1.00 12.86 12 ALA B CA 1
ATOM 2839 C C . ALA B 1 12 ? 56.349 -18.874 -26.812 1.00 12.02 12 ALA B C 1
ATOM 2840 O O . ALA B 1 12 ? 55.601 -18.878 -27.779 1.00 11.78 12 ALA B O 1
ATOM 2842 N N . LEU B 1 13 ? 57.271 -17.947 -26.582 1.00 11.95 13 LEU B N 1
ATOM 2843 C CA . LEU B 1 13 ? 57.492 -16.803 -27.459 1.00 12.73 13 LEU B CA 1
ATOM 2844 C C . LEU B 1 13 ? 57.961 -17.251 -28.833 1.00 13.22 13 LEU B C 1
ATOM 2845 O O . LEU B 1 13 ? 57.338 -16.909 -29.834 1.00 14.14 13 LEU B O 1
ATOM 2850 N N A ARG B 1 14 ? 59.034 -18.042 -28.870 0.50 12.40 14 ARG B N 1
ATOM 2851 N N B ARG B 1 14 ? 59.020 -18.056 -28.877 0.50 12.92 14 ARG B N 1
ATOM 2852 C CA A ARG B 1 14 ? 59.550 -18.577 -30.126 0.50 13.04 14 ARG B CA 1
ATOM 2853 C CA B ARG B 1 14 ? 59.535 -18.551 -30.146 0.50 13.96 14 ARG B CA 1
ATOM 2854 C C A ARG B 1 14 ? 58.449 -19.298 -30.895 0.50 13.32 14 ARG B C 1
ATOM 2855 C C B ARG B 1 14 ? 58.467 -19.326 -30.909 0.50 13.84 14 ARG B C 1
ATOM 2856 O O A ARG B 1 14 ? 58.249 -19.051 -32.089 0.50 14.36 14 ARG B O 1
ATOM 2857 O O B ARG B 1 14 ? 58.284 -19.118 -32.113 0.50 14.91 14 ARG B O 1
ATOM 2872 N N . HIS B 1 15 ? 57.688 -20.131 -30.189 1.00 13.75 15 HIS B N 1
ATOM 2873 C CA . HIS B 1 15 ? 56.560 -20.844 -30.798 1.00 13.23 15 HIS B CA 1
ATOM 2874 C C . HIS B 1 15 ? 55.565 -19.876 -31.420 1.00 12.08 15 HIS B C 1
ATOM 2875 O O . HIS B 1 15 ? 55.098 -20.104 -32.538 1.00 12.12 15 HIS B O 1
ATOM 2882 N N . ASN B 1 16 ? 55.182 -18.841 -30.680 1.00 11.06 16 ASN B N 1
ATOM 2883 C CA . ASN B 1 16 ? 54.140 -17.921 -31.163 1.00 10.92 16 ASN B CA 1
ATOM 2884 C C . ASN B 1 16 ? 54.514 -17.230 -32.475 1.00 11.94 16 ASN B C 1
ATOM 2885 O O . ASN B 1 16 ? 53.683 -17.057 -33.344 1.00 11.66 16 ASN B O 1
ATOM 2890 N N . LEU B 1 17 ? 55.772 -16.832 -32.616 1.00 13.13 17 LEU B N 1
ATOM 2891 C CA . LEU B 1 17 ? 56.202 -16.163 -33.833 1.00 13.54 17 LEU B CA 1
ATOM 2892 C C . LEU B 1 17 ? 56.113 -17.125 -35.007 1.00 15.38 17 LEU B C 1
ATOM 2893 O O . LEU B 1 17 ? 55.649 -16.765 -36.096 1.00 13.15 17 LEU B O 1
ATOM 2898 N N . GLN B 1 18 ? 56.621 -18.339 -34.796 1.00 15.20 18 GLN B N 1
ATOM 2899 C CA . GLN B 1 18 ? 56.520 -19.371 -35.800 1.00 14.71 18 GLN B CA 1
ATOM 2900 C C . GLN B 1 18 ? 55.058 -19.657 -36.145 1.00 14.70 18 GLN B C 1
ATOM 2901 O O . GLN B 1 18 ? 54.657 -19.648 -37.320 1.00 13.12 18 GLN B O 1
ATOM 2907 N N . ARG B 1 19 ? 54.236 -19.816 -35.121 1.00 14.27 19 ARG B N 1
ATOM 2908 C CA . ARG B 1 19 ? 52.832 -20.120 -35.341 1.00 14.42 19 ARG B CA 1
ATOM 2909 C C . ARG B 1 19 ? 52.131 -18.995 -36.120 1.00 14.95 19 ARG B C 1
ATOM 2910 O O . ARG B 1 19 ? 51.226 -19.261 -36.928 1.00 12.04 19 ARG B O 1
ATOM 2918 N N . LEU B 1 20 ? 52.563 -17.747 -35.906 1.00 13.34 20 LEU B N 1
ATOM 2919 C CA . LEU B 1 20 ? 51.988 -16.618 -36.628 1.00 15.32 20 LEU B CA 1
ATOM 2920 C C . LEU B 1 20 ? 52.477 -16.543 -38.076 1.00 16.32 20 LEU B C 1
ATOM 2921 O O . LEU B 1 20 ? 51.738 -16.123 -38.958 1.00 14.90 20 LEU B O 1
ATOM 2926 N N . ARG B 1 21 ? 53.726 -16.936 -38.319 1.00 18.09 21 ARG B N 1
ATOM 2927 C CA . ARG B 1 21 ? 54.194 -17.102 -39.681 1.00 19.64 21 ARG B CA 1
ATOM 2928 C C . ARG B 1 21 ? 53.360 -18.137 -40.430 1.00 18.70 21 ARG B C 1
ATOM 2929 O O . ARG B 1 21 ? 53.084 -17.977 -41.612 1.00 21.44 21 ARG B O 1
ATOM 2937 N N . GLU B 1 22 ? 52.951 -19.188 -39.736 1.00 19.41 22 GLU B N 1
ATOM 2938 C CA . GLU B 1 22 ? 52.111 -20.212 -40.340 1.00 20.58 22 GLU B CA 1
ATOM 2939 C C . GLU B 1 22 ? 50.752 -19.651 -40.748 1.00 17.73 22 GLU B C 1
ATOM 2940 O O . GLU B 1 22 ? 50.161 -20.122 -41.696 1.00 18.24 22 GLU B O 1
ATOM 2946 N N . LEU B 1 23 ? 50.257 -18.650 -40.028 1.00 16.37 23 LEU B N 1
ATOM 2947 C CA . LEU B 1 23 ? 48.928 -18.093 -40.305 1.00 17.37 23 LEU B CA 1
ATOM 2948 C C . LEU B 1 23 ? 48.980 -16.983 -41.358 1.00 19.28 23 LEU B C 1
ATOM 2949 O O . LEU B 1 23 ? 47.962 -16.646 -41.997 1.00 18.00 23 LEU B O 1
ATOM 2954 N N . ALA B 1 24 ? 50.150 -16.359 -41.469 1.00 17.89 24 ALA B N 1
ATOM 2955 C CA . ALA B 1 24 ? 50.390 -15.328 -42.474 1.00 17.51 24 ALA B CA 1
ATOM 2956 C C . ALA B 1 24 ? 51.648 -15.684 -43.254 1.00 16.01 24 ALA B C 1
ATOM 2957 O O . ALA B 1 24 ? 52.664 -15.020 -43.110 1.00 13.69 24 ALA B O 1
ATOM 2959 N N . PRO B 1 25 ? 51.564 -16.713 -44.116 1.00 16.22 25 PRO B N 1
ATOM 2960 C CA . PRO B 1 25 ? 52.755 -17.346 -44.667 1.00 16.72 25 PRO B CA 1
ATOM 2961 C C . PRO B 1 25 ? 53.521 -16.514 -45.661 1.00 15.48 25 PRO B C 1
ATOM 2962 O O . PRO B 1 25 ? 54.681 -16.796 -45.913 1.00 16.32 25 PRO B O 1
ATOM 2966 N N . ALA B 1 26 ? 52.882 -15.540 -46.287 1.00 16.29 26 ALA B N 1
ATOM 2967 C CA . ALA B 1 26 ? 53.589 -14.742 -47.285 1.00 17.97 26 ALA B CA 1
ATOM 2968 C C . ALA B 1 26 ? 54.041 -13.382 -46.710 1.00 16.39 26 ALA B C 1
ATOM 2969 O O . ALA B 1 26 ? 54.526 -12.537 -47.452 1.00 16.10 26 ALA B O 1
ATOM 2971 N N . SER B 1 27 ? 53.937 -13.198 -45.386 1.00 17.96 27 SER B N 1
ATOM 2972 C CA . SER B 1 27 ? 54.144 -11.883 -44.751 1.00 15.37 27 SER B CA 1
ATOM 2973 C C . SER B 1 27 ? 55.350 -11.873 -43.809 1.00 16.91 27 SER B C 1
ATOM 2974 O O . SER B 1 27 ? 55.567 -12.797 -43.013 1.00 14.83 27 SER B O 1
ATOM 2977 N N . LYS B 1 28 ? 56.076 -10.764 -43.822 1.00 16.53 28 LYS B N 1
ATOM 2978 C CA . LYS B 1 28 ? 57.137 -10.545 -42.859 1.00 15.03 28 LYS B CA 1
ATOM 2979 C C . LYS B 1 28 ? 56.570 -9.985 -41.537 1.00 13.66 28 LYS B C 1
ATOM 2980 O O . LYS B 1 28 ? 55.452 -9.476 -41.515 1.00 12.61 28 LYS B O 1
ATOM 2986 N N . MET B 1 29 ? 57.323 -10.122 -40.448 1.00 13.17 29 MET B N 1
ATOM 2987 C CA . MET B 1 29 ? 56.800 -9.899 -39.078 1.00 13.26 29 MET B CA 1
ATOM 2988 C C . MET B 1 29 ? 57.517 -8.726 -38.426 1.00 12.22 29 MET B C 1
ATOM 2989 O O . MET B 1 29 ? 58.732 -8.757 -38.282 1.00 10.97 29 MET B O 1
ATOM 2994 N N . VAL B 1 30 ? 56.771 -7.657 -38.118 1.00 12.16 30 VAL B N 1
ATOM 2995 C CA . VAL B 1 30 ? 57.183 -6.691 -37.107 1.00 10.81 30 VAL B CA 1
ATOM 2996 C C . VAL B 1 30 ? 56.726 -7.200 -35.744 1.00 10.52 30 VAL B C 1
ATOM 2997 O O . VAL B 1 30 ? 55.554 -7.132 -35.401 1.00 9.98 30 VAL B O 1
ATOM 3001 N N . ALA B 1 31 ? 57.670 -7.664 -34.948 1.00 10.60 31 ALA B N 1
ATOM 3002 C CA . ALA B 1 31 ? 57.390 -8.064 -33.585 1.00 9.88 31 ALA B CA 1
ATOM 3003 C C . ALA B 1 31 ? 57.220 -6.807 -32.756 1.00 9.57 31 ALA B C 1
ATOM 3004 O O . ALA B 1 31 ? 58.138 -6.022 -32.639 1.00 9.74 31 ALA B O 1
ATOM 3006 N N . VAL B 1 32 ? 56.018 -6.584 -32.235 1.00 8.79 32 VAL B N 1
ATOM 3007 C CA . VAL B 1 32 ? 55.749 -5.390 -31.520 1.00 8.72 32 VAL B CA 1
ATOM 3008 C C . VAL B 1 32 ? 56.115 -5.546 -30.038 1.00 8.77 32 VAL B C 1
ATOM 3009 O O . VAL B 1 32 ? 55.511 -6.333 -29.316 1.00 8.70 32 VAL B O 1
ATOM 3013 N N . VAL B 1 33 ? 57.131 -4.800 -29.610 1.00 8.35 33 VAL B N 1
ATOM 3014 C CA . VAL B 1 33 ? 57.724 -4.938 -28.283 1.00 8.73 33 VAL B CA 1
ATOM 3015 C C . VAL B 1 33 ? 57.682 -3.606 -27.495 1.00 8.99 33 VAL B C 1
ATOM 3016 O O . VAL B 1 33 ? 58.376 -3.429 -26.491 1.00 8.06 33 VAL B O 1
ATOM 3020 N N . LYS B 1 34 ? 56.827 -2.690 -27.925 1.00 9.42 34 LYS B N 1
ATOM 3021 C CA . LYS B 1 34 ? 56.602 -1.453 -27.200 1.00 9.85 34 LYS B CA 1
ATOM 3022 C C . LYS B 1 34 ? 56.093 -1.636 -25.757 1.00 10.75 34 LYS B C 1
ATOM 3023 O O . LYS B 1 34 ? 55.583 -2.693 -25.398 1.00 11.62 34 LYS B O 1
ATOM 3029 N N . ALA B 1 35 ? 56.286 -0.608 -24.922 1.00 10.16 35 ALA B N 1
ATOM 3030 C CA . ALA B 1 35 ? 55.920 -0.640 -23.502 1.00 9.78 35 ALA B CA 1
ATOM 3031 C C . ALA B 1 35 ? 56.486 -1.877 -22.803 1.00 10.38 35 ALA B C 1
ATOM 3032 O O . ALA B 1 35 ? 55.751 -2.669 -22.184 1.00 10.12 35 ALA B O 1
ATOM 3034 N N . ASN B 1 36 ? 57.803 -1.981 -22.854 1.00 9.86 36 ASN B N 1
ATOM 3035 C CA . ASN B 1 36 ? 58.535 -3.076 -22.247 1.00 10.23 36 ASN B CA 1
ATOM 3036 C C . ASN B 1 36 ? 58.003 -4.428 -22.709 1.00 9.06 36 ASN B C 1
ATOM 3037 O O . ASN B 1 36 ? 57.842 -5.358 -21.927 1.00 8.41 36 ASN B O 1
ATOM 3042 N N . ALA B 1 37 ? 57.807 -4.535 -24.016 1.00 9.42 37 ALA B N 1
ATOM 3043 C CA . ALA B 1 37 ? 57.265 -5.734 -24.645 1.00 9.04 37 ALA B CA 1
ATOM 3044 C C . ALA B 1 37 ? 55.976 -6.189 -23.968 1.00 9.41 37 ALA B C 1
ATOM 3045 O O . ALA B 1 37 ? 55.854 -7.344 -23.551 1.00 9.05 37 ALA B O 1
ATOM 3047 N N . TYR B 1 38 ? 55.038 -5.264 -23.808 1.00 9.96 38 TYR B N 1
ATOM 3048 C CA . TYR B 1 38 ? 53.747 -5.575 -23.191 1.00 9.46 38 TYR B CA 1
ATOM 3049 C C . TYR B 1 38 ? 53.968 -6.201 -21.808 1.00 8.72 38 TYR B C 1
ATOM 3050 O O . TYR B 1 38 ? 53.174 -7.043 -21.353 1.00 8.72 38 TYR B O 1
ATOM 3059 N N . GLY B 1 39 ? 54.971 -5.694 -21.105 1.00 8.39 39 GLY B N 1
ATOM 3060 C CA . GLY B 1 39 ? 55.279 -6.120 -19.724 1.00 8.35 39 GLY B CA 1
ATOM 3061 C C . GLY B 1 39 ? 56.262 -7.269 -19.607 1.00 7.93 39 GLY B C 1
ATOM 3062 O O . GLY B 1 39 ? 56.636 -7.663 -18.502 1.00 8.86 39 GLY B O 1
ATOM 3063 N N . HIS B 1 40 ? 56.675 -7.825 -20.738 1.00 7.65 40 HIS B N 1
ATOM 3064 C CA . HIS B 1 40 ? 57.499 -9.022 -20.754 1.00 7.53 40 HIS B CA 1
ATOM 3065 C C . HIS B 1 40 ? 58.994 -8.739 -20.797 1.00 7.48 40 HIS B C 1
ATOM 3066 O O . HIS B 1 40 ? 59.794 -9.637 -20.514 1.00 8.01 40 HIS B O 1
ATOM 3073 N N . GLY B 1 41 ? 59.377 -7.488 -21.032 1.00 6.97 41 GLY B N 1
ATOM 3074 C CA . GLY B 1 41 ? 60.784 -7.134 -21.064 1.00 7.88 41 GLY B CA 1
ATOM 3075 C C . GLY B 1 41 ? 61.188 -6.803 -22.491 1.00 8.65 41 GLY B C 1
ATOM 3076 O O . GLY B 1 41 ? 61.391 -7.695 -23.311 1.00 8.15 41 GLY B O 1
ATOM 3077 N N . LEU B 1 42 ? 61.382 -5.519 -22.755 1.00 9.75 42 LEU B N 1
ATOM 3078 C CA . LEU B 1 42 ? 61.710 -5.046 -24.093 1.00 11.07 42 LEU B CA 1
ATOM 3079 C C . LEU B 1 42 ? 62.923 -5.757 -24.696 1.00 11.46 42 LEU B C 1
ATOM 3080 O O . LEU B 1 42 ? 62.829 -6.341 -25.765 1.00 11.26 42 LEU B O 1
ATOM 3085 N N . LEU B 1 43 ? 64.066 -5.682 -24.032 1.00 12.88 43 LEU B N 1
ATOM 3086 C CA . LEU B 1 43 ? 65.319 -6.164 -24.616 1.00 12.33 43 LEU B CA 1
ATOM 3087 C C . LEU B 1 43 ? 65.378 -7.693 -24.642 1.00 12.61 43 LEU B C 1
ATOM 3088 O O . LEU B 1 43 ? 65.697 -8.289 -25.670 1.00 14.35 43 LEU B O 1
ATOM 3093 N N . GLU B 1 44 ? 64.990 -8.329 -23.544 1.00 11.96 44 GLU B N 1
ATOM 3094 C CA . GLU B 1 44 ? 64.950 -9.793 -23.479 1.00 11.49 44 GLU B CA 1
ATOM 3095 C C . GLU B 1 44 ? 63.961 -10.429 -24.440 1.00 10.49 44 GLU B C 1
ATOM 3096 O O . GLU B 1 44 ? 64.199 -11.544 -24.933 1.00 11.20 44 GLU B O 1
ATOM 3102 N N . THR B 1 45 ? 62.830 -9.772 -24.672 1.00 9.73 45 THR B N 1
ATOM 3103 C CA . THR B 1 45 ? 61.892 -10.259 -25.670 1.00 9.49 45 THR B CA 1
ATOM 3104 C C . THR B 1 45 ? 62.490 -10.182 -27.075 1.00 9.78 45 THR B C 1
ATOM 3105 O O . THR B 1 45 ? 62.281 -11.091 -27.867 1.00 10.70 45 THR B O 1
ATOM 3109 N N . ALA B 1 46 ? 63.163 -9.084 -27.413 1.00 10.44 46 ALA B N 1
ATOM 3110 C CA . ALA B 1 46 ? 63.849 -8.998 -28.704 1.00 12.41 46 ALA B CA 1
ATOM 3111 C C . ALA B 1 46 ? 64.949 -10.050 -28.838 1.00 12.38 46 ALA B C 1
ATOM 3112 O O . ALA B 1 46 ? 65.100 -10.656 -29.901 1.00 13.62 46 ALA B O 1
ATOM 3114 N N . ARG B 1 47 ? 65.658 -10.321 -27.743 1.00 12.33 47 ARG B N 1
ATOM 3115 C CA . ARG B 1 47 ? 66.728 -11.313 -27.751 1.00 12.22 47 ARG B CA 1
ATOM 3116 C C . ARG B 1 47 ? 66.209 -12.720 -28.009 1.00 12.25 47 ARG B C 1
ATOM 3117 O O . ARG B 1 47 ? 66.898 -13.531 -28.590 1.00 12.96 47 ARG B O 1
ATOM 3125 N N . THR B 1 48 ? 64.988 -12.987 -27.558 1.00 12.26 48 THR B N 1
ATOM 3126 C CA . THR B 1 48 ? 64.322 -14.261 -27.747 1.00 11.13 48 THR B CA 1
ATOM 3127 C C . THR B 1 48 ? 63.904 -14.478 -29.184 1.00 11.85 48 THR B C 1
ATOM 3128 O O . THR B 1 48 ? 63.687 -15.619 -29.589 1.00 13.09 48 THR B O 1
ATOM 3132 N N . LEU B 1 49 ? 63.851 -13.408 -29.981 1.00 12.32 49 LEU B N 1
ATOM 3133 C CA . LEU B 1 49 ? 63.226 -13.488 -31.307 1.00 12.37 49 LEU B CA 1
ATOM 3134 C C . LEU B 1 49 ? 64.133 -12.985 -32.442 1.00 13.65 49 LEU B C 1
ATOM 3135 O O . LEU B 1 49 ? 63.761 -12.079 -33.200 1.00 12.59 49 LEU B O 1
ATOM 3140 N N . PRO B 1 50 ? 65.291 -13.632 -32.631 1.00 14.63 50 PRO B N 1
ATOM 3141 C CA . PRO B 1 50 ? 66.110 -13.191 -33.757 1.00 17.85 50 PRO B CA 1
ATOM 3142 C C . PRO B 1 50 ? 65.522 -13.585 -35.125 1.00 17.60 50 PRO B C 1
ATOM 3143 O O . PRO B 1 50 ? 65.931 -13.034 -36.124 1.00 19.99 50 PRO B O 1
ATOM 3147 N N . ASP B 1 51 ? 64.507 -14.449 -35.167 1.00 23.19 51 ASP B N 1
ATOM 3148 C CA . ASP B 1 51 ? 63.783 -14.712 -36.450 1.00 23.93 51 ASP B CA 1
ATOM 3149 C C . ASP B 1 51 ? 62.836 -13.582 -36.902 1.00 22.05 51 ASP B C 1
ATOM 3150 O O . ASP B 1 51 ? 62.354 -13.597 -38.036 1.00 21.63 51 ASP B O 1
ATOM 3155 N N . ALA B 1 52 ? 62.502 -12.646 -36.014 1.00 19.08 52 ALA B N 1
ATOM 3156 C CA . ALA B 1 52 ? 61.613 -11.532 -36.419 1.00 16.38 52 ALA B CA 1
ATOM 3157 C C . ALA B 1 52 ? 62.252 -10.732 -37.559 1.00 14.42 52 ALA B C 1
ATOM 3158 O O . ALA B 1 52 ? 63.470 -10.544 -37.583 1.00 15.13 52 ALA B O 1
ATOM 3160 N N . ASP B 1 53 ? 61.443 -10.184 -38.456 1.00 13.49 53 ASP B N 1
ATOM 3161 C CA . ASP B 1 53 ? 61.994 -9.336 -39.524 1.00 13.97 53 ASP B CA 1
ATOM 3162 C C . ASP B 1 53 ? 62.279 -7.911 -39.053 1.00 13.22 53 ASP B C 1
ATOM 3163 O O . ASP B 1 53 ? 63.212 -7.298 -39.511 1.00 13.58 53 ASP B O 1
ATOM 3168 N N . ALA B 1 54 ? 61.490 -7.409 -38.108 1.00 12.63 54 ALA B N 1
ATOM 3169 C CA . ALA B 1 54 ? 61.785 -6.140 -37.459 1.00 11.38 54 ALA B CA 1
ATOM 3170 C C . ALA B 1 54 ? 61.222 -6.132 -36.048 1.00 10.78 54 ALA B C 1
ATOM 3171 O O . ALA B 1 54 ? 60.400 -6.957 -35.714 1.00 10.26 54 ALA B O 1
ATOM 3173 N N . PHE B 1 55 ? 61.578 -5.115 -35.272 1.00 10.23 55 PHE B N 1
ATOM 3174 C CA . PHE B 1 55 ? 60.923 -4.857 -34.020 1.00 10.50 55 PHE B CA 1
ATOM 3175 C C . PHE B 1 55 ? 60.127 -3.559 -34.109 1.00 10.97 55 PHE B C 1
ATOM 3176 O O . PHE B 1 55 ? 60.561 -2.609 -34.736 1.00 13.71 55 PHE B O 1
ATOM 3184 N N . GLY B 1 56 ? 58.955 -3.528 -33.492 1.00 10.05 56 GLY B N 1
ATOM 3185 C CA . GLY B 1 56 ? 58.082 -2.356 -33.554 1.00 9.67 56 GLY B CA 1
ATOM 3186 C C . GLY B 1 56 ? 57.991 -1.708 -32.190 1.00 9.38 56 GLY B C 1
ATOM 3187 O O . GLY B 1 56 ? 57.678 -2.381 -31.223 1.00 8.60 56 GLY B O 1
ATOM 3188 N N . VAL B 1 57 ? 58.380 -0.431 -32.101 1.00 9.00 57 VAL B N 1
ATOM 3189 C CA . VAL B 1 57 ? 58.300 0.312 -30.857 1.00 8.98 57 VAL B CA 1
ATOM 3190 C C . VAL B 1 57 ? 57.416 1.542 -31.016 1.00 8.95 57 VAL B C 1
ATOM 3191 O O . VAL B 1 57 ? 57.230 2.029 -32.130 1.00 9.15 57 VAL B O 1
ATOM 3195 N N . ALA B 1 58 ? 56.972 2.101 -29.887 1.00 9.28 58 ALA B N 1
ATOM 3196 C CA . ALA B 1 58 ? 56.139 3.331 -29.857 1.00 9.34 58 ALA B CA 1
ATOM 3197 C C . ALA B 1 58 ? 56.937 4.638 -29.941 1.00 9.35 58 ALA B C 1
ATOM 3198 O O . ALA B 1 58 ? 56.457 5.636 -30.488 1.00 9.59 58 ALA B O 1
ATOM 3200 N N . ARG B 1 59 ? 58.130 4.641 -29.370 1.00 9.12 59 ARG B N 1
ATOM 3201 C CA . ARG B 1 59 ? 58.924 5.871 -29.211 1.00 9.35 59 ARG B CA 1
ATOM 3202 C C . ARG B 1 59 ? 60.391 5.646 -29.518 1.00 8.73 59 ARG B C 1
ATOM 3203 O O . ARG B 1 59 ? 60.918 4.564 -29.261 1.00 9.98 59 ARG B O 1
ATOM 3211 N N . LEU B 1 60 ? 61.073 6.696 -29.984 1.00 8.93 60 LEU B N 1
ATOM 3212 C CA . LEU B 1 60 ? 62.500 6.619 -30.338 1.00 8.95 60 LEU B CA 1
ATOM 3213 C C . LEU B 1 60 ? 63.367 6.052 -29.213 1.00 9.94 60 LEU B C 1
ATOM 3214 O O . LEU B 1 60 ? 64.297 5.273 -29.474 1.00 10.18 60 LEU B O 1
ATOM 3219 N N . GLU B 1 61 ? 63.065 6.457 -27.978 1.00 9.44 61 GLU B N 1
ATOM 3220 C CA . GLU B 1 61 ? 63.783 6.003 -26.774 1.00 10.88 61 GLU B CA 1
ATOM 3221 C C . GLU B 1 61 ? 63.806 4.467 -26.670 1.00 10.10 61 GLU B C 1
ATOM 3222 O O . GLU B 1 61 ? 64.813 3.889 -26.293 1.00 10.15 61 GLU B O 1
ATOM 3228 N N . GLU B 1 62 ? 62.670 3.822 -26.947 1.00 10.08 62 GLU B N 1
ATOM 3229 C CA . GLU B 1 62 ? 62.593 2.350 -26.979 1.00 9.25 62 GLU B CA 1
ATOM 3230 C C . GLU B 1 62 ? 63.522 1.704 -28.004 1.00 9.31 62 GLU B C 1
ATOM 3231 O O . GLU B 1 62 ? 64.204 0.742 -27.696 1.00 9.31 62 GLU B O 1
ATOM 3237 N N . ALA B 1 63 ? 63.566 2.254 -29.209 1.00 11.22 63 ALA B N 1
ATOM 3238 C CA . ALA B 1 63 ? 64.464 1.784 -30.257 1.00 11.85 63 ALA B CA 1
ATOM 3239 C C . ALA B 1 63 ? 65.942 1.881 -29.844 1.00 13.72 63 ALA B C 1
ATOM 3240 O O . ALA B 1 63 ? 66.704 0.904 -29.922 1.00 12.10 63 ALA B O 1
ATOM 3242 N N . LEU B 1 64 ? 66.315 3.045 -29.340 1.00 13.12 64 LEU B N 1
ATOM 3243 C CA . LEU B 1 64 ? 67.653 3.262 -28.805 1.00 13.33 64 LEU B CA 1
ATOM 3244 C C . LEU B 1 64 ? 68.025 2.274 -27.710 1.00 14.03 64 LEU B C 1
ATOM 3245 O O . LEU B 1 64 ? 69.158 1.797 -27.668 1.00 14.53 64 LEU B O 1
ATOM 3250 N N . ARG B 1 65 ? 67.089 1.964 -26.821 1.00 13.64 65 ARG B N 1
ATOM 3251 C CA . ARG B 1 65 ? 67.366 0.984 -25.769 1.00 14.95 65 ARG B CA 1
ATOM 3252 C C . ARG B 1 65 ? 67.698 -0.383 -26.383 1.00 14.72 65 ARG B C 1
ATOM 3253 O O . ARG B 1 65 ? 68.576 -1.093 -25.890 1.00 14.20 65 ARG B O 1
ATOM 3261 N N . LEU B 1 66 ? 66.945 -0.762 -27.414 1.00 13.45 66 LEU B N 1
ATOM 3262 C CA . LEU B 1 66 ? 67.226 -1.963 -28.173 1.00 13.71 66 LEU B CA 1
ATOM 3263 C C . LEU B 1 66 ? 68.625 -1.913 -28.768 1.00 14.43 66 LEU B C 1
ATOM 3264 O O . LEU B 1 66 ? 69.425 -2.812 -28.516 1.00 17.01 66 LEU B O 1
ATOM 3269 N N . ARG B 1 67 ? 68.956 -0.847 -29.500 1.00 14.17 67 ARG B N 1
ATOM 3270 C CA . ARG B 1 67 ? 70.323 -0.696 -29.985 1.00 14.81 67 ARG B CA 1
ATOM 3271 C C . ARG B 1 67 ? 71.342 -0.788 -28.835 1.00 14.12 67 ARG B C 1
ATOM 3272 O O . ARG B 1 67 ? 72.359 -1.444 -28.975 1.00 14.22 67 ARG B O 1
ATOM 3280 N N . ALA B 1 68 ? 71.032 -0.194 -27.690 1.00 13.60 68 ALA B N 1
ATOM 3281 C CA . ALA B 1 68 ? 71.937 -0.177 -26.545 1.00 14.24 68 ALA B CA 1
ATOM 3282 C C . ALA B 1 68 ? 72.220 -1.564 -25.962 1.00 14.23 68 ALA B C 1
ATOM 3283 O O . ALA B 1 68 ? 73.270 -1.784 -25.341 1.00 14.40 68 ALA B O 1
ATOM 3285 N N . GLY B 1 69 ? 71.263 -2.469 -26.100 1.00 15.23 69 GLY B N 1
ATOM 3286 C CA . GLY B 1 69 ? 71.400 -3.823 -25.561 1.00 15.24 69 GLY B CA 1
ATOM 3287 C C . GLY B 1 69 ? 71.911 -4.787 -26.609 1.00 14.49 69 GLY B C 1
ATOM 3288 O O . GLY B 1 69 ? 71.964 -6.003 -26.383 1.00 14.82 69 GLY B O 1
ATOM 3289 N N . GLY B 1 70 ? 72.313 -4.238 -27.753 1.00 14.70 70 GLY B N 1
ATOM 3290 C CA . GLY B 1 70 ? 73.029 -4.996 -28.791 1.00 13.51 70 GLY B CA 1
ATOM 3291 C C . GLY B 1 70 ? 72.139 -5.589 -29.867 1.00 12.15 70 GLY B C 1
ATOM 3292 O O . GLY B 1 70 ? 72.569 -6.437 -30.632 1.00 12.45 70 GLY B O 1
ATOM 3293 N N . ILE B 1 71 ? 70.893 -5.141 -29.934 1.00 11.82 71 ILE B N 1
ATOM 3294 C CA . ILE B 1 71 ? 69.973 -5.551 -31.001 1.00 11.34 71 ILE B CA 1
ATOM 3295 C C . ILE B 1 71 ? 70.225 -4.726 -32.260 1.00 10.92 71 ILE B C 1
ATOM 3296 O O . ILE B 1 71 ? 70.371 -3.502 -32.205 1.00 12.30 71 ILE B O 1
ATOM 3301 N N . THR B 1 72 ? 70.304 -5.392 -33.394 1.00 10.84 72 THR B N 1
ATOM 3302 C CA . THR B 1 72 ? 70.821 -4.779 -34.588 1.00 11.94 72 THR B CA 1
ATOM 3303 C C . THR B 1 72 ? 69.821 -4.820 -35.729 1.00 14.44 72 THR B C 1
ATOM 3304 O O . THR B 1 72 ? 69.954 -4.067 -36.691 1.00 14.46 72 THR B O 1
ATOM 3308 N N . LYS B 1 73 ? 68.827 -5.698 -35.624 1.00 13.07 73 LYS B N 1
ATOM 3309 C CA . LYS B 1 73 ? 67.742 -5.773 -36.610 1.00 13.70 73 LYS B CA 1
ATOM 3310 C C . LYS B 1 73 ? 66.988 -4.418 -36.850 1.00 14.31 73 LYS B C 1
ATOM 3311 O O . LYS B 1 73 ? 67.006 -3.498 -36.019 1.00 12.77 73 LYS B O 1
ATOM 3317 N N . PRO B 1 74 ? 66.323 -4.294 -37.999 1.00 13.48 74 PRO B N 1
ATOM 3318 C CA . PRO B 1 74 ? 65.508 -3.116 -38.194 1.00 13.19 74 PRO B CA 1
ATOM 3319 C C . PRO B 1 74 ? 64.534 -2.846 -37.042 1.00 14.04 74 PRO B C 1
ATOM 3320 O O . PRO B 1 74 ? 63.905 -3.765 -36.504 1.00 12.82 74 PRO B O 1
ATOM 3324 N N . VAL B 1 75 ? 64.414 -1.581 -36.678 1.00 14.45 75 VAL B N 1
ATOM 3325 C CA . VAL B 1 75 ? 63.380 -1.155 -35.783 1.00 14.34 75 VAL B CA 1
ATOM 3326 C C . VAL B 1 75 ? 62.476 -0.154 -36.471 1.00 13.81 75 VAL B C 1
ATOM 3327 O O . VAL B 1 75 ? 62.940 0.825 -37.037 1.00 15.08 75 VAL B O 1
ATOM 3331 N N . LEU B 1 76 ? 61.182 -0.395 -36.345 1.00 13.67 76 LEU B N 1
ATOM 3332 C CA . LEU B 1 76 ? 60.146 0.496 -36.817 1.00 12.28 76 LEU B CA 1
ATOM 3333 C C . LEU B 1 76 ? 59.653 1.437 -35.705 1.00 11.41 76 LEU B C 1
ATOM 3334 O O . LEU B 1 76 ? 59.178 0.985 -34.673 1.00 10.18 76 LEU B O 1
ATOM 3339 N N . LEU B 1 77 ? 59.756 2.745 -35.932 1.00 10.45 77 LEU B N 1
ATOM 3340 C CA . LEU B 1 77 ? 59.111 3.718 -35.086 1.00 10.61 77 LEU B CA 1
ATOM 3341 C C . LEU B 1 77 ? 57.645 3.920 -35.520 1.00 11.49 77 LEU B C 1
ATOM 3342 O O . LEU B 1 77 ? 57.337 4.616 -36.489 1.00 10.41 77 LEU B O 1
ATOM 3347 N N . LEU B 1 78 ? 56.741 3.299 -34.781 1.00 11.76 78 LEU B N 1
ATOM 3348 C CA . LEU B 1 78 ? 55.339 3.259 -35.163 1.00 12.02 78 LEU B CA 1
ATOM 3349 C C . LEU B 1 78 ? 54.673 4.630 -35.087 1.00 12.14 78 LEU B C 1
ATOM 3350 O O . LEU B 1 78 ? 53.789 4.924 -35.884 1.00 12.26 78 LEU B O 1
ATOM 3355 N N . GLU B 1 79 ? 55.172 5.514 -34.228 1.00 12.37 79 GLU B N 1
ATOM 3356 C CA . GLU B 1 79 ? 54.640 6.866 -34.176 1.00 12.77 79 GLU B CA 1
ATOM 3357 C C . GLU B 1 79 ? 55.551 7.898 -34.843 1.00 14.23 79 GLU B C 1
ATOM 3358 O O . GLU B 1 79 ? 55.285 9.094 -34.781 1.00 15.43 79 GLU B O 1
ATOM 3364 N N . GLY B 1 80 ? 56.672 7.459 -35.399 1.00 13.43 80 GLY B N 1
ATOM 3365 C CA . GLY B 1 80 ? 57.654 8.392 -35.924 1.00 13.22 80 GLY B CA 1
ATOM 3366 C C . GLY B 1 80 ? 58.497 9.073 -34.857 1.00 14.60 80 GLY B C 1
ATOM 3367 O O . GLY B 1 80 ? 58.735 8.520 -33.752 1.00 14.09 80 GLY B O 1
ATOM 3368 N N . PHE B 1 81 ? 59.004 10.251 -35.214 1.00 12.72 81 PHE B N 1
ATOM 3369 C CA . PHE B 1 81 ? 59.897 11.009 -34.345 1.00 13.68 81 PHE B CA 1
ATOM 3370 C C . PHE B 1 81 ? 59.292 12.358 -34.001 1.00 14.77 81 PHE B C 1
ATOM 3371 O O . PHE B 1 81 ? 58.524 12.931 -34.776 1.00 13.03 81 PHE B O 1
ATOM 3379 N N . PHE B 1 82 ? 59.611 12.839 -32.809 1.00 15.39 82 PHE B N 1
ATOM 3380 C CA . PHE B 1 82 ? 58.921 13.980 -32.245 1.00 17.10 82 PHE B CA 1
ATOM 3381 C C . PHE B 1 82 ? 59.791 15.240 -32.276 1.00 16.03 82 PHE B C 1
ATOM 3382 O O . PHE B 1 82 ? 59.323 16.307 -31.912 1.00 14.93 82 PHE B O 1
ATOM 3390 N N . ASP B 1 83 ? 61.067 15.104 -32.651 1.00 18.05 83 ASP B N 1
ATOM 3391 C CA . ASP B 1 83 ? 61.963 16.263 -32.865 1.00 18.33 83 ASP B CA 1
ATOM 3392 C C . ASP B 1 83 ? 62.848 16.035 -34.110 1.00 20.07 83 ASP B C 1
ATOM 3393 O O . ASP B 1 83 ? 63.655 15.094 -34.145 1.00 19.69 83 ASP B O 1
ATOM 3398 N N . ALA B 1 84 ? 62.778 16.969 -35.058 1.00 20.76 84 ALA B N 1
ATOM 3399 C CA . ALA B 1 84 ? 63.644 17.009 -36.259 1.00 20.83 84 ALA B CA 1
ATOM 3400 C C . ALA B 1 84 ? 65.136 16.784 -35.973 1.00 20.69 84 ALA B C 1
ATOM 3401 O O . ALA B 1 84 ? 65.884 16.325 -36.840 1.00 17.97 84 ALA B O 1
ATOM 3403 N N . ARG B 1 85 ? 65.578 17.082 -34.758 1.00 22.30 85 ARG B N 1
ATOM 3404 C CA . ARG B 1 85 ? 66.995 16.902 -34.437 1.00 23.02 85 ARG B CA 1
ATOM 3405 C C . ARG B 1 85 ? 67.371 15.432 -34.241 1.00 19.48 85 ARG B C 1
ATOM 3406 O O . ARG B 1 85 ? 68.550 15.111 -34.136 1.00 17.46 85 ARG B O 1
ATOM 3414 N N . ASP B 1 86 ? 66.379 14.545 -34.314 1.00 18.73 86 ASP B N 1
ATOM 3415 C CA . ASP B 1 86 ? 66.581 13.108 -34.120 1.00 16.66 86 ASP B CA 1
ATOM 3416 C C . ASP B 1 86 ? 66.865 12.363 -35.413 1.00 15.84 86 ASP B C 1
ATOM 3417 O O . ASP B 1 86 ? 67.210 11.183 -35.397 1.00 13.91 86 ASP B O 1
ATOM 3422 N N . LEU B 1 87 ? 66.731 13.048 -36.537 1.00 15.14 87 LEU B N 1
ATOM 3423 C CA . LEU B 1 87 ? 66.828 12.398 -37.815 1.00 15.64 87 LEU B CA 1
ATOM 3424 C C . LEU B 1 87 ? 68.236 11.835 -38.060 1.00 16.01 87 LEU B C 1
ATOM 3425 O O . LEU B 1 87 ? 68.376 10.734 -38.632 1.00 17.83 87 LEU B O 1
ATOM 3430 N N . PRO B 1 88 ? 69.279 12.536 -37.567 1.00 14.09 88 PRO B N 1
ATOM 3431 C CA . PRO B 1 88 ? 70.609 12.001 -37.796 1.00 12.96 88 PRO B CA 1
ATOM 3432 C C . PRO B 1 88 ? 70.822 10.669 -37.103 1.00 12.53 88 PRO B C 1
ATOM 3433 O O . PRO B 1 88 ? 71.394 9.763 -37.680 1.00 11.94 88 PRO B O 1
ATOM 3437 N N . THR B 1 89 ? 70.351 10.583 -35.868 1.00 13.93 89 THR B N 1
ATOM 3438 C CA . THR B 1 89 ? 70.376 9.375 -35.079 1.00 13.42 89 THR B CA 1
ATOM 3439 C C . THR B 1 89 ? 69.551 8.262 -35.735 1.00 12.45 89 THR B C 1
ATOM 3440 O O . THR B 1 89 ? 69.955 7.103 -35.783 1.00 16.01 89 THR B O 1
ATOM 3444 N N . ILE B 1 90 ? 68.423 8.630 -36.297 1.00 12.37 90 ILE B N 1
ATOM 3445 C CA . ILE B 1 90 ? 67.548 7.668 -36.978 1.00 12.73 90 ILE B CA 1
ATOM 3446 C C . ILE B 1 90 ? 68.184 7.137 -38.262 1.00 12.46 90 ILE B C 1
ATOM 3447 O O . ILE B 1 90 ? 68.088 5.957 -38.598 1.00 12.72 90 ILE B O 1
ATOM 3452 N N . SER B 1 91 ? 68.883 8.002 -38.971 1.00 12.94 91 SER B N 1
ATOM 3453 C CA . SER B 1 91 ? 69.594 7.563 -40.153 1.00 13.65 91 SER B CA 1
ATOM 3454 C C . SER B 1 91 ? 70.714 6.612 -39.777 1.00 13.19 91 SER B C 1
ATOM 3455 O O . SER B 1 91 ? 70.898 5.576 -40.414 1.00 14.71 91 SER B O 1
ATOM 3458 N N . ALA B 1 92 ? 71.449 6.945 -38.724 1.00 13.21 92 ALA B N 1
ATOM 3459 C CA . ALA B 1 92 ? 72.696 6.250 -38.414 1.00 13.42 92 ALA B CA 1
ATOM 3460 C C . ALA B 1 92 ? 72.436 4.956 -37.652 1.00 14.39 92 ALA B C 1
ATOM 3461 O O . ALA B 1 92 ? 73.261 4.028 -37.694 1.00 13.95 92 ALA B O 1
ATOM 3463 N N . GLN B 1 93 ? 71.283 4.882 -36.970 1.00 14.76 93 GLN B N 1
ATOM 3464 C CA . GLN B 1 93 ? 70.838 3.627 -36.340 1.00 14.24 93 GLN B CA 1
ATOM 3465 C C . GLN B 1 93 ? 70.059 2.756 -37.292 1.00 14.88 93 GLN B C 1
ATOM 3466 O O . GLN B 1 93 ? 69.663 1.636 -36.937 1.00 14.96 93 GLN B O 1
ATOM 3472 N N . HIS B 1 94 ? 69.857 3.238 -38.510 1.00 13.70 94 HIS B N 1
ATOM 3473 C CA . HIS B 1 94 ? 68.991 2.530 -39.463 1.00 16.32 94 HIS B CA 1
ATOM 3474 C C . HIS B 1 94 ? 67.663 2.107 -38.794 1.00 15.38 94 HIS B C 1
ATOM 3475 O O . HIS B 1 94 ? 67.300 0.932 -38.776 1.00 15.42 94 HIS B O 1
ATOM 3482 N N . PHE B 1 95 ? 66.977 3.076 -38.188 1.00 13.37 95 PHE B N 1
ATOM 3483 C CA . PHE B 1 95 ? 65.596 2.889 -37.813 1.00 13.23 95 PHE B CA 1
ATOM 3484 C C . PHE B 1 95 ? 64.710 3.244 -38.998 1.00 12.95 95 PHE B C 1
ATOM 3485 O O . PHE B 1 95 ? 64.973 4.201 -39.726 1.00 15.08 95 PHE B O 1
ATOM 3493 N N . HIS B 1 96 ? 63.628 2.504 -39.148 1.00 12.59 96 HIS B N 1
ATOM 3494 C CA . HIS B 1 96 ? 62.556 2.889 -40.048 1.00 12.43 96 HIS B CA 1
ATOM 3495 C C . HIS B 1 96 ? 61.603 3.730 -39.229 1.00 12.48 96 HIS B C 1
ATOM 3496 O O . HIS B 1 96 ? 61.352 3.419 -38.061 1.00 13.82 96 HIS B O 1
ATOM 3503 N N . THR B 1 97 ? 61.003 4.741 -39.837 1.00 11.37 97 THR B N 1
ATOM 3504 C CA . THR B 1 97 ? 60.099 5.589 -39.115 1.00 10.13 97 THR B CA 1
ATOM 3505 C C . THR B 1 97 ? 58.797 5.789 -39.853 1.00 11.26 97 THR B C 1
ATOM 3506 O O . THR B 1 97 ? 58.779 5.933 -41.077 1.00 10.33 97 THR B O 1
ATOM 3510 N N . ALA B 1 98 ? 57.689 5.763 -39.105 1.00 11.05 98 ALA B N 1
ATOM 3511 C CA . ALA B 1 98 ? 56.442 6.299 -39.606 1.00 10.35 98 ALA B CA 1
ATOM 3512 C C . ALA B 1 98 ? 56.585 7.785 -39.823 1.00 10.43 98 ALA B C 1
ATOM 3513 O O . ALA B 1 98 ? 57.432 8.426 -39.219 1.00 10.37 98 ALA B O 1
ATOM 3515 N N . VAL B 1 99 ? 55.777 8.311 -40.730 1.00 10.03 99 VAL B N 1
ATOM 3516 C CA . VAL B 1 99 ? 55.693 9.735 -40.972 1.00 10.56 99 VAL B CA 1
ATOM 3517 C C . VAL B 1 99 ? 54.206 10.044 -41.120 1.00 10.84 99 VAL B C 1
ATOM 3518 O O . VAL B 1 99 ? 53.529 9.398 -41.930 1.00 10.06 99 VAL B O 1
ATOM 3522 N N . HIS B 1 100 ? 53.684 10.921 -40.253 1.00 9.82 100 HIS B N 1
ATOM 3523 C CA . HIS B 1 100 ? 52.252 11.184 -40.207 1.00 10.33 100 HIS B CA 1
ATOM 3524 C C . HIS B 1 100 ? 51.859 12.647 -40.195 1.00 11.34 100 HIS B C 1
ATOM 3525 O O . HIS B 1 100 ? 50.681 12.939 -40.159 1.00 12.20 100 HIS B O 1
ATOM 3532 N N . ASN B 1 101 ? 52.814 13.568 -40.165 1.00 12.18 101 ASN B N 1
ATOM 3533 C CA . ASN B 1 101 ? 52.459 14.981 -40.151 1.00 12.60 101 ASN B CA 1
ATOM 3534 C C . ASN B 1 101 ? 53.451 15.838 -40.913 1.00 13.66 101 ASN B C 1
ATOM 3535 O O . ASN B 1 101 ? 54.500 15.349 -41.354 1.00 13.80 101 ASN B O 1
ATOM 3540 N N . GLU B 1 102 ? 53.067 17.092 -41.129 1.00 14.60 102 GLU B N 1
ATOM 3541 C CA . GLU B 1 102 ? 53.823 18.062 -41.941 1.00 14.17 102 GLU B CA 1
ATOM 3542 C C . GLU B 1 102 ? 55.162 18.353 -41.305 1.00 16.29 102 GLU B C 1
ATOM 3543 O O . GLU B 1 102 ? 56.158 18.508 -42.004 1.00 16.92 102 GLU B O 1
ATOM 3549 N N . GLU B 1 103 ? 55.186 18.407 -39.970 1.00 17.15 103 GLU B N 1
ATOM 3550 C CA . GLU B 1 103 ? 56.411 18.665 -39.224 1.00 16.65 103 GLU B CA 1
ATOM 3551 C C . GLU B 1 103 ? 57.479 17.644 -39.581 1.00 15.49 103 GLU B C 1
ATOM 3552 O O . GLU B 1 103 ? 58.644 17.987 -39.780 1.00 15.54 103 GLU B O 1
ATOM 3558 N N . GLN B 1 104 ? 57.100 16.374 -39.548 1.00 14.60 104 GLN B N 1
ATOM 3559 C CA . GLN B 1 104 ? 58.029 15.304 -39.881 1.00 12.81 104 GLN B CA 1
ATOM 3560 C C . GLN B 1 104 ? 58.408 15.359 -41.343 1.00 12.07 104 GLN B C 1
ATOM 3561 O O . GLN B 1 104 ? 59.557 15.155 -41.711 1.00 12.62 104 GLN B O 1
ATOM 3567 N N . LEU B 1 105 ? 57.432 15.596 -42.193 1.00 12.08 105 LEU B N 1
ATOM 3568 C CA . LEU B 1 105 ? 57.699 15.631 -43.649 1.00 13.30 105 LEU B CA 1
ATOM 3569 C C . LEU B 1 105 ? 58.711 16.727 -43.977 1.00 12.75 105 LEU B C 1
ATOM 3570 O O . LEU B 1 105 ? 59.713 16.494 -44.662 1.00 11.51 105 LEU B O 1
ATOM 3575 N N . ALA B 1 106 ? 58.423 17.927 -43.474 1.00 12.97 106 ALA B N 1
ATOM 3576 C CA . ALA B 1 106 ? 59.287 19.072 -43.649 1.00 14.11 106 ALA B CA 1
ATOM 3577 C C . ALA B 1 106 ? 60.678 18.785 -43.097 1.00 14.53 106 ALA B C 1
ATOM 3578 O O . ALA B 1 106 ? 61.680 19.068 -43.750 1.00 15.50 106 ALA B O 1
ATOM 3580 N N . ALA B 1 107 ? 60.746 18.125 -41.945 1.00 14.27 107 ALA B N 1
ATOM 3581 C CA . ALA B 1 107 ? 62.052 17.859 -41.328 1.00 14.98 107 ALA B CA 1
ATOM 3582 C C . ALA B 1 107 ? 62.936 17.010 -42.232 1.00 15.77 107 ALA B C 1
ATOM 3583 O O . ALA B 1 107 ? 64.135 17.234 -42.312 1.00 16.21 107 ALA B O 1
ATOM 3585 N N . LEU B 1 108 ? 62.347 16.021 -42.900 1.00 16.60 108 LEU B N 1
ATOM 3586 C CA . LEU B 1 108 ? 63.086 15.189 -43.830 1.00 15.96 108 LEU B CA 1
ATOM 3587 C C . LEU B 1 108 ? 63.465 15.951 -45.103 1.00 18.11 108 LEU B C 1
ATOM 3588 O O . LEU B 1 108 ? 64.516 15.725 -45.700 1.00 18.84 108 LEU B O 1
ATOM 3593 N N . GLU B 1 109 ? 62.546 16.752 -45.605 1.00 19.03 109 GLU B N 1
ATOM 3594 C CA . GLU B 1 109 ? 62.826 17.520 -46.786 1.00 20.34 109 GLU B CA 1
ATOM 3595 C C . GLU B 1 109 ? 64.033 18.456 -46.548 1.00 24.96 109 GLU B C 1
ATOM 3596 O O . GLU B 1 109 ? 64.821 18.701 -47.462 1.00 21.16 109 GLU B O 1
ATOM 3602 N N . GLU B 1 110 ? 64.194 18.931 -45.314 1.00 24.93 110 GLU B N 1
ATOM 3603 C CA . GLU B 1 110 ? 65.149 20.003 -45.012 1.00 26.38 110 GLU B CA 1
ATOM 3604 C C . GLU B 1 110 ? 66.507 19.485 -44.537 1.00 27.93 110 GLU B C 1
ATOM 3605 O O . GLU B 1 110 ? 67.537 20.137 -44.747 1.00 24.70 110 GLU B O 1
ATOM 3611 N N . ALA B 1 111 ? 66.516 18.314 -43.900 1.00 25.45 111 ALA B N 1
ATOM 3612 C CA . ALA B 1 111 ? 67.722 17.829 -43.228 1.00 23.05 111 ALA B CA 1
ATOM 3613 C C . ALA B 1 111 ? 68.837 17.527 -44.252 1.00 24.40 111 ALA B C 1
ATOM 3614 O O . ALA B 1 111 ? 68.571 17.239 -45.427 1.00 23.01 111 ALA B O 1
ATOM 3616 N N . SER B 1 112 ? 70.081 17.577 -43.797 1.00 25.80 112 SER B N 1
ATOM 3617 C CA . SER B 1 112 ? 71.195 16.932 -44.524 1.00 29.65 112 SER B CA 1
ATOM 3618 C C . SER B 1 112 ? 71.661 15.677 -43.786 1.00 24.80 112 SER B C 1
ATOM 3619 O O . SER B 1 112 ? 72.166 15.761 -42.676 1.00 30.18 112 SER B O 1
ATOM 3622 N N . LEU B 1 113 ? 71.370 14.509 -44.359 1.00 24.89 113 LEU B N 1
ATOM 3623 C CA . LEU B 1 113 ? 71.630 13.232 -43.698 1.00 23.42 113 LEU B CA 1
ATOM 3624 C C . LEU B 1 113 ? 72.708 12.477 -44.462 1.00 23.55 113 LEU B C 1
ATOM 3625 O O . LEU B 1 113 ? 72.777 12.586 -45.680 1.00 20.91 113 LEU B O 1
ATOM 3630 N N . ASP B 1 114 ? 73.535 11.702 -43.756 1.00 24.39 114 ASP B N 1
ATOM 3631 C CA . ASP B 1 114 ? 74.639 10.953 -44.396 1.00 24.88 114 ASP B CA 1
ATOM 3632 C C . ASP B 1 114 ? 74.109 9.705 -45.106 1.00 26.26 114 ASP B C 1
ATOM 3633 O O . ASP B 1 114 ? 74.784 9.115 -45.956 1.00 25.23 114 ASP B O 1
ATOM 3638 N N . GLU B 1 115 ? 72.925 9.262 -44.708 1.00 21.96 115 GLU B N 1
ATOM 3639 C CA . GLU B 1 115 ? 72.289 8.129 -45.360 1.00 24.57 115 GLU B CA 1
ATOM 3640 C C . GLU B 1 115 ? 70.795 8.394 -45.330 1.00 22.49 115 GLU B C 1
ATOM 3641 O O . GLU B 1 115 ? 70.286 8.938 -44.357 1.00 22.92 115 GLU B O 1
ATOM 3647 N N . PRO B 1 116 ? 70.089 8.046 -46.408 1.00 21.09 116 PRO B N 1
ATOM 3648 C CA . PRO B 1 116 ? 68.639 8.204 -46.395 1.00 21.79 116 PRO B CA 1
ATOM 3649 C C . PRO B 1 116 ? 67.963 7.231 -45.438 1.00 19.71 116 PRO B C 1
ATOM 3650 O O . PRO B 1 116 ? 68.546 6.236 -45.049 1.00 18.51 116 PRO B O 1
ATOM 3654 N N . VAL B 1 117 ? 66.723 7.507 -45.066 1.00 19.96 117 VAL B N 1
ATOM 3655 C CA . VAL B 1 117 ? 66.048 6.606 -44.180 1.00 17.95 117 VAL B CA 1
ATOM 3656 C C . VAL B 1 117 ? 64.808 6.005 -44.809 1.00 16.32 117 VAL B C 1
ATOM 3657 O O . VAL B 1 117 ? 64.116 6.634 -45.599 1.00 16.41 117 VAL B O 1
ATOM 3661 N N . THR B 1 118 ? 64.558 4.763 -44.436 1.00 14.70 118 THR B N 1
ATOM 3662 C CA . THR B 1 118 ? 63.342 4.046 -44.776 1.00 15.63 118 THR B CA 1
ATOM 3663 C C . THR B 1 118 ? 62.132 4.621 -44.037 1.00 15.02 118 THR B C 1
ATOM 3664 O O . THR B 1 118 ? 62.194 4.900 -42.839 1.00 16.36 118 THR B O 1
ATOM 3668 N N . VAL B 1 119 ? 61.042 4.788 -44.773 1.00 12.95 119 VAL B N 1
ATOM 3669 C CA . VAL B 1 119 ? 59.889 5.526 -44.305 1.00 12.44 119 VAL B CA 1
ATOM 3670 C C . VAL B 1 119 ? 58.661 4.660 -44.556 1.00 12.54 119 VAL B C 1
ATOM 3671 O O . VAL B 1 119 ? 58.618 3.922 -45.552 1.00 11.97 119 VAL B O 1
ATOM 3675 N N . TRP B 1 120 ? 57.778 4.609 -43.557 1.00 11.35 120 TRP B N 1
ATOM 3676 C CA . TRP B 1 120 ? 56.425 4.097 -43.700 1.00 11.93 120 TRP B CA 1
ATOM 3677 C C . TRP B 1 120 ? 55.466 5.263 -43.517 1.00 12.22 120 TRP B C 1
ATOM 3678 O O . TRP B 1 120 ? 55.286 5.778 -42.397 1.00 9.88 120 TRP B O 1
ATOM 3689 N N . MET B 1 121 ? 54.854 5.682 -44.621 1.00 13.72 121 MET B N 1
ATOM 3690 C CA . MET B 1 121 ? 53.829 6.721 -44.559 1.00 13.29 121 MET B CA 1
ATOM 3691 C C . MET B 1 121 ? 52.569 6.166 -43.883 1.00 14.29 121 MET B C 1
ATOM 3692 O O . MET B 1 121 ? 52.050 5.110 -44.246 1.00 12.75 121 MET B O 1
ATOM 3697 N N . LYS B 1 122 ? 52.104 6.891 -42.878 1.00 14.12 122 LYS B N 1
ATOM 3698 C CA . LYS B 1 122 ? 50.999 6.457 -42.051 1.00 15.43 122 LYS B CA 1
ATOM 3699 C C . LYS B 1 122 ? 49.696 7.047 -42.565 1.00 16.34 122 LYS B C 1
ATOM 3700 O O . LYS B 1 122 ? 49.559 8.271 -42.706 1.00 14.35 122 LYS B O 1
ATOM 3706 N N . LEU B 1 123 ? 48.761 6.164 -42.897 1.00 15.04 123 LEU B N 1
ATOM 3707 C CA . LEU B 1 123 ? 47.520 6.573 -43.519 1.00 16.45 123 LEU B CA 1
ATOM 3708 C C . LEU B 1 123 ? 46.400 6.392 -42.516 1.00 16.16 123 LEU B C 1
ATOM 3709 O O . LEU B 1 123 ? 46.216 5.304 -41.961 1.00 16.83 123 LEU B O 1
ATOM 3714 N N . ASP B 1 124 ? 45.665 7.463 -42.261 1.00 13.98 124 ASP B N 1
ATOM 3715 C CA . ASP B 1 124 ? 44.523 7.365 -41.405 1.00 15.03 124 ASP B CA 1
ATOM 3716 C C . ASP B 1 124 ? 43.363 6.854 -42.233 1.00 14.45 124 ASP B C 1
ATOM 3717 O O . ASP B 1 124 ? 42.973 7.470 -43.207 1.00 15.41 124 ASP B O 1
ATOM 3722 N N . THR B 1 125 ? 42.838 5.703 -41.843 1.00 15.35 125 THR B N 1
ATOM 3723 C CA . THR B 1 125 ? 41.788 5.047 -42.598 1.00 16.83 125 THR B CA 1
ATOM 3724 C C . THR B 1 125 ? 40.555 4.849 -41.739 1.00 14.04 125 THR B C 1
ATOM 3725 O O . THR B 1 125 ? 39.745 3.959 -42.026 1.00 14.04 125 THR B O 1
ATOM 3729 N N . GLY B 1 126 ? 40.454 5.593 -40.640 1.00 12.75 126 GLY B N 1
ATOM 3730 C CA . GLY B 1 126 ? 39.242 5.561 -39.818 1.00 13.03 126 GLY B CA 1
ATOM 3731 C C . GLY B 1 126 ? 39.458 5.391 -38.322 1.00 14.05 126 GLY B C 1
ATOM 3732 O O . GLY B 1 126 ? 38.576 5.653 -37.524 1.00 16.62 126 GLY B O 1
ATOM 3733 N N . MET B 1 127 ? 40.664 5.043 -37.922 1.00 16.07 127 MET B N 1
ATOM 3734 C CA . MET B 1 127 ? 41.016 5.091 -36.512 1.00 16.11 127 MET B CA 1
ATOM 3735 C C . MET B 1 127 ? 40.928 6.529 -36.012 1.00 15.95 127 MET B C 1
ATOM 3736 O O . MET B 1 127 ? 40.564 6.764 -34.866 1.00 16.84 127 MET B O 1
ATOM 3741 N N . HIS B 1 128 ? 41.340 7.469 -36.865 1.00 15.74 128 HIS B N 1
ATOM 3742 C CA . HIS B 1 128 ? 41.472 8.897 -36.542 1.00 13.15 128 HIS B CA 1
ATOM 3743 C C . HIS B 1 128 ? 42.340 9.218 -35.316 1.00 12.51 128 HIS B C 1
ATOM 3744 O O . HIS B 1 128 ? 42.073 10.153 -34.546 1.00 12.52 128 HIS B O 1
ATOM 3751 N N . ARG B 1 129 ? 43.477 8.544 -35.232 1.00 12.58 129 ARG B N 1
ATOM 3752 C CA . ARG B 1 129 ? 44.426 8.808 -34.174 1.00 12.58 129 ARG B CA 1
ATOM 3753 C C . ARG B 1 129 ? 45.677 9.481 -34.734 1.00 12.47 129 ARG B C 1
ATOM 3754 O O . ARG B 1 129 ? 45.854 10.701 -34.595 1.00 11.39 129 ARG B O 1
ATOM 3762 N N . LEU B 1 130 ? 46.496 8.719 -35.444 1.00 12.09 130 LEU B N 1
ATOM 3763 C CA . LEU B 1 130 ? 47.604 9.295 -36.179 1.00 11.78 130 LEU B CA 1
ATOM 3764 C C . LEU B 1 130 ? 47.387 9.044 -37.646 1.00 12.34 130 LEU B C 1
ATOM 3765 O O . LEU B 1 130 ? 46.748 8.054 -38.021 1.00 13.75 130 LEU B O 1
ATOM 3770 N N . GLY B 1 131 ? 48.034 9.860 -38.475 1.00 12.58 131 GLY B N 1
ATOM 3771 C CA . GLY B 1 131 ? 48.138 9.577 -39.902 1.00 12.76 131 GLY B CA 1
ATOM 3772 C C . GLY B 1 131 ? 47.552 10.680 -40.767 1.00 13.75 131 GLY B C 1
ATOM 3773 O O . GLY B 1 131 ? 46.806 11.541 -40.284 1.00 13.60 131 GLY B O 1
ATOM 3774 N N . VAL B 1 132 ? 47.905 10.653 -42.049 1.00 12.88 132 VAL B N 1
ATOM 3775 C CA . VAL B 1 132 ? 47.413 11.624 -43.005 1.00 13.58 132 VAL B CA 1
ATOM 3776 C C . VAL B 1 132 ? 46.068 11.157 -43.566 1.00 15.25 132 VAL B C 1
ATOM 3777 O O . VAL B 1 132 ? 45.850 9.963 -43.807 1.00 16.08 132 VAL B O 1
ATOM 3781 N N . ARG B 1 133 ? 45.158 12.103 -43.720 1.00 13.89 133 ARG B N 1
ATOM 3782 C CA . ARG B 1 133 ? 43.793 11.830 -44.134 1.00 14.53 133 ARG B CA 1
ATOM 3783 C C . ARG B 1 133 ? 43.791 11.674 -45.639 1.00 15.47 133 ARG B C 1
ATOM 3784 O O . ARG B 1 133 ? 44.688 12.182 -46.299 1.00 14.90 133 ARG B O 1
ATOM 3792 N N . PRO B 1 134 ? 42.810 10.932 -46.177 1.00 17.01 134 PRO B N 1
ATOM 3793 C CA . PRO B 1 134 ? 42.708 10.567 -47.595 1.00 16.81 134 PRO B CA 1
ATOM 3794 C C . PRO B 1 134 ? 42.839 11.749 -48.518 1.00 16.74 134 PRO B C 1
ATOM 3795 O O . PRO B 1 134 ? 43.632 11.746 -49.472 1.00 16.27 134 PRO B O 1
ATOM 3799 N N . GLU B 1 135 ? 42.089 12.786 -48.204 1.00 18.28 135 GLU B N 1
ATOM 3800 C CA . GLU B 1 135 ? 42.066 13.957 -49.031 1.00 20.56 135 GLU B CA 1
ATOM 3801 C C . GLU B 1 135 ? 43.414 14.717 -49.045 1.00 18.97 135 GLU B C 1
ATOM 3802 O O . GLU B 1 135 ? 43.652 15.492 -49.966 1.00 16.83 135 GLU B O 1
ATOM 3808 N N . GLN B 1 136 ? 44.322 14.427 -48.098 1.00 16.50 136 GLN B N 1
ATOM 3809 C CA . GLN B 1 136 ? 45.687 15.021 -48.104 1.00 16.52 136 GLN B CA 1
ATOM 3810 C C . GLN B 1 136 ? 46.767 14.028 -48.570 1.00 14.79 136 GLN B C 1
ATOM 3811 O O . GLN B 1 136 ? 47.895 14.418 -48.809 1.00 14.98 136 GLN B O 1
ATOM 3817 N N . ALA B 1 137 ? 46.474 12.742 -48.523 1.00 14.72 137 ALA B N 1
ATOM 3818 C CA . ALA B 1 137 ? 47.536 11.725 -48.502 1.00 16.26 137 ALA B CA 1
ATOM 3819 C C . ALA B 1 137 ? 48.360 11.712 -49.789 1.00 16.19 137 ALA B C 1
ATOM 3820 O O . ALA B 1 137 ? 49.555 11.439 -49.769 1.00 15.13 137 ALA B O 1
ATOM 3822 N N . GLU B 1 138 ? 47.707 12.008 -50.905 1.00 17.39 138 GLU B N 1
ATOM 3823 C CA . GLU B 1 138 ? 48.329 11.898 -52.226 1.00 19.77 138 GLU B CA 1
ATOM 3824 C C . GLU B 1 138 ? 49.466 12.890 -52.410 1.00 16.21 138 GLU B C 1
ATOM 3825 O O . GLU B 1 138 ? 50.575 12.516 -52.804 1.00 17.11 138 GLU B O 1
ATOM 3831 N N . ALA B 1 139 ? 49.236 14.144 -52.042 1.00 15.68 139 ALA B N 1
ATOM 3832 C CA . ALA B 1 139 ? 50.301 15.143 -52.144 1.00 15.59 139 ALA B CA 1
ATOM 3833 C C . ALA B 1 139 ? 51.419 14.872 -51.124 1.00 16.27 139 ALA B C 1
ATOM 3834 O O . ALA B 1 139 ? 52.603 15.065 -51.405 1.00 14.93 139 ALA B O 1
ATOM 3836 N N . PHE B 1 140 ? 51.036 14.372 -49.957 1.00 14.60 140 PHE B N 1
ATOM 3837 C CA . PHE B 1 140 ? 51.994 14.101 -48.900 1.00 14.73 140 PHE B CA 1
ATOM 3838 C C . PHE B 1 140 ? 52.902 12.979 -49.412 1.00 13.97 140 PHE B C 1
ATOM 3839 O O . PHE B 1 140 ? 54.123 13.118 -49.453 1.00 12.47 140 PHE B O 1
ATOM 3847 N N . TYR B 1 141 ? 52.287 11.919 -49.923 1.00 14.28 141 TYR B N 1
ATOM 3848 C CA . TYR B 1 141 ? 53.046 10.813 -50.524 1.00 14.46 141 TYR B CA 1
ATOM 3849 C C . TYR B 1 141 ? 54.058 11.281 -51.572 1.00 14.81 141 TYR B C 1
ATOM 3850 O O . TYR B 1 141 ? 55.234 10.888 -51.560 1.00 13.81 141 TYR B O 1
ATOM 3859 N N . HIS B 1 142 ? 53.616 12.141 -52.476 1.00 16.04 142 HIS B N 1
ATOM 3860 C CA . HIS B 1 142 ? 54.496 12.529 -53.573 1.00 17.30 142 HIS B CA 1
ATOM 3861 C C . HIS B 1 142 ? 55.710 13.275 -53.036 1.00 15.83 142 HIS B C 1
ATOM 3862 O O . HIS B 1 142 ? 56.807 13.098 -53.531 1.00 16.23 142 HIS B O 1
ATOM 3869 N N . ARG B 1 143 ? 55.522 14.113 -52.024 1.00 17.42 143 ARG B N 1
ATOM 3870 C CA . ARG B 1 143 ? 56.651 14.792 -51.412 1.00 17.20 143 ARG B CA 1
ATOM 3871 C C . ARG B 1 143 ? 57.658 13.791 -50.840 1.00 17.58 143 ARG B C 1
ATOM 3872 O O . ARG B 1 143 ? 58.854 14.020 -50.923 1.00 16.81 143 ARG B O 1
ATOM 3880 N N . LEU B 1 144 ? 57.182 12.699 -50.244 1.00 17.04 144 LEU B N 1
ATOM 3881 C CA . LEU B 1 144 ? 58.091 11.679 -49.722 1.00 15.69 144 LEU B CA 1
ATOM 3882 C C . LEU B 1 144 ? 58.893 10.978 -50.839 1.00 16.10 144 LEU B C 1
ATOM 3883 O O . LEU B 1 144 ? 60.024 10.549 -50.606 1.00 15.70 144 LEU B O 1
ATOM 3888 N N . THR B 1 145 ? 58.304 10.813 -52.024 1.00 14.84 145 THR B N 1
ATOM 3889 C CA . THR B 1 145 ? 59.008 10.159 -53.124 1.00 16.36 145 THR B CA 1
ATOM 3890 C C . THR B 1 145 ? 60.124 11.047 -53.695 1.00 15.46 145 THR B C 1
ATOM 3891 O O . THR B 1 145 ? 61.132 10.526 -54.165 1.00 13.05 145 THR B O 1
ATOM 3895 N N . GLN B 1 146 ? 59.999 12.365 -53.502 1.00 15.37 146 GLN B N 1
ATOM 3896 C CA . GLN B 1 146 ? 60.975 13.345 -54.002 1.00 16.06 146 GLN B CA 1
ATOM 3897 C C . GLN B 1 146 ? 62.030 13.765 -52.978 1.00 18.49 146 GLN B C 1
ATOM 3898 O O . GLN B 1 146 ? 62.922 14.562 -53.289 1.00 16.91 146 GLN B O 1
ATOM 3904 N N A CYS B 1 147 ? 61.914 13.261 -51.756 0.70 20.10 147 CYS B N 1
ATOM 3905 N N B CYS B 1 147 ? 61.883 13.282 -51.744 0.30 17.05 147 CYS B N 1
ATOM 3906 C CA A CYS B 1 147 ? 62.890 13.576 -50.726 0.70 19.74 147 CYS B CA 1
ATOM 3907 C CA B CYS B 1 147 ? 62.891 13.485 -50.702 0.30 15.99 147 CYS B CA 1
ATOM 3908 C C A CYS B 1 147 ? 64.106 12.678 -50.877 0.70 17.49 147 CYS B C 1
ATOM 3909 C C B CYS B 1 147 ? 64.114 12.640 -50.982 0.30 16.61 147 CYS B C 1
ATOM 3910 O O A CYS B 1 147 ? 63.991 11.468 -50.806 0.70 17.96 147 CYS B O 1
ATOM 3911 O O B CYS B 1 147 ? 64.024 11.418 -51.034 0.30 17.14 147 CYS B O 1
ATOM 3916 N N . LYS B 1 148 ? 65.269 13.283 -51.100 1.00 18.90 148 LYS B N 1
ATOM 3917 C CA . LYS B 1 148 ? 66.535 12.551 -51.198 1.00 20.27 148 LYS B CA 1
ATOM 3918 C C . LYS B 1 148 ? 66.928 11.889 -49.869 1.00 18.29 148 LYS B C 1
ATOM 3919 O O . LYS B 1 148 ? 67.711 10.944 -49.853 1.00 18.00 148 LYS B O 1
ATOM 3925 N N . ASN B 1 149 ? 66.433 12.411 -48.751 1.00 17.16 149 ASN B N 1
ATOM 3926 C CA . ASN B 1 149 ? 66.699 11.786 -47.456 1.00 17.13 149 ASN B CA 1
ATOM 3927 C C . ASN B 1 149 ? 65.778 10.605 -47.120 1.00 16.11 149 ASN B C 1
ATOM 3928 O O . ASN B 1 149 ? 65.773 10.120 -45.991 1.00 16.79 149 ASN B O 1
ATOM 3933 N N . VAL B 1 150 ? 64.979 10.160 -48.075 1.00 16.09 150 VAL B N 1
ATOM 3934 C CA . VAL B 1 150 ? 64.079 9.035 -47.839 1.00 16.84 150 VAL B CA 1
ATOM 3935 C C . VAL B 1 150 ? 64.390 7.916 -48.838 1.00 17.44 150 VAL B C 1
ATOM 3936 O O . VAL B 1 150 ? 64.489 8.173 -50.020 1.00 18.40 150 VAL B O 1
ATOM 3940 N N . ARG B 1 151 ? 64.619 6.698 -48.351 1.00 18.49 151 ARG B N 1
ATOM 3941 C CA . ARG B 1 151 ? 64.809 5.537 -49.238 1.00 22.52 151 ARG B CA 1
ATOM 3942 C C . ARG B 1 151 ? 63.560 5.296 -50.087 1.00 22.36 151 ARG B C 1
ATOM 3943 O O . ARG B 1 151 ? 62.431 5.415 -49.600 1.00 24.87 151 ARG B O 1
ATOM 3951 N N . GLN B 1 152 ? 63.756 4.956 -51.349 1.00 17.25 152 GLN B N 1
ATOM 3952 C CA . GLN B 1 152 ? 62.632 4.648 -52.232 1.00 16.75 152 GLN B CA 1
ATOM 3953 C C . GLN B 1 152 ? 62.585 3.146 -52.437 1.00 16.74 152 GLN B C 1
ATOM 3954 O O . GLN B 1 152 ? 63.625 2.499 -52.399 1.00 16.30 152 GLN B O 1
ATOM 3960 N N . PRO B 1 153 ? 61.392 2.562 -52.552 1.00 15.76 153 PRO B N 1
ATOM 3961 C CA . PRO B 1 153 ? 60.114 3.249 -52.448 1.00 16.10 153 PRO B CA 1
ATOM 3962 C C . PRO B 1 153 ? 59.624 3.557 -51.007 1.00 15.21 153 PRO B C 1
ATOM 3963 O O . PRO B 1 153 ? 60.154 3.042 -50.036 1.00 15.79 153 PRO B O 1
ATOM 3967 N N . VAL B 1 154 ? 58.666 4.469 -50.904 1.00 14.40 154 VAL B N 1
ATOM 3968 C CA . VAL B 1 154 ? 58.007 4.814 -49.649 1.00 14.28 154 VAL B CA 1
ATOM 3969 C C . VAL B 1 154 ? 56.990 3.697 -49.367 1.00 15.64 154 VAL B C 1
ATOM 3970 O O . VAL B 1 154 ? 56.257 3.267 -50.280 1.00 16.46 154 VAL B O 1
ATOM 3974 N N . ASN B 1 155 ? 57.031 3.164 -48.152 1.00 14.32 155 ASN B N 1
ATOM 3975 C CA . ASN B 1 155 ? 56.084 2.145 -47.709 1.00 15.74 155 ASN B CA 1
ATOM 3976 C C . ASN B 1 155 ? 54.875 2.791 -47.024 1.00 15.45 155 ASN B C 1
ATOM 3977 O O . ASN B 1 155 ? 54.901 3.972 -46.715 1.00 15.36 155 ASN B O 1
ATOM 3982 N N . ILE B 1 156 ? 53.793 2.031 -46.845 1.00 15.49 156 ILE B N 1
ATOM 3983 C CA . ILE B 1 156 ? 52.528 2.599 -46.396 1.00 13.90 156 ILE B CA 1
ATOM 3984 C C . ILE B 1 156 ? 51.976 1.754 -45.301 1.00 14.72 156 ILE B C 1
ATOM 3985 O O . ILE B 1 156 ? 51.821 0.539 -45.469 1.00 15.36 156 ILE B O 1
ATOM 3990 N N . VAL B 1 157 ? 51.606 2.400 -44.198 1.00 13.72 157 VAL B N 1
ATOM 3991 C CA . VAL B 1 157 ? 51.110 1.673 -43.048 1.00 13.09 157 VAL B CA 1
ATOM 3992 C C . VAL B 1 157 ? 49.769 2.251 -42.609 1.00 13.48 157 VAL B C 1
ATOM 3993 O O . VAL B 1 157 ? 49.495 3.429 -42.830 1.00 12.98 157 VAL B O 1
ATOM 3997 N N . SER B 1 158 ? 48.958 1.421 -41.947 1.00 11.99 158 SER B N 1
ATOM 3998 C CA . SER B 1 158 ? 47.768 1.886 -41.273 1.00 11.86 158 SER B CA 1
ATOM 3999 C C . SER B 1 158 ? 47.403 0.860 -40.198 1.00 12.63 158 SER B C 1
ATOM 4000 O O . SER B 1 158 ? 48.086 -0.156 -40.034 1.00 11.92 158 SER B O 1
ATOM 4003 N N . HIS B 1 159 ? 46.356 1.138 -39.436 1.00 13.58 159 HIS B N 1
ATOM 4004 C CA . HIS B 1 159 ? 46.013 0.308 -38.266 1.00 13.43 159 HIS B CA 1
ATOM 4005 C C . HIS B 1 159 ? 44.499 0.291 -38.074 1.00 13.84 159 HIS B C 1
ATOM 4006 O O . HIS B 1 159 ? 43.861 1.338 -38.089 1.00 16.51 159 HIS B O 1
ATOM 4013 N N . PHE B 1 160 ? 43.939 -0.883 -37.801 1.00 14.59 160 PHE B N 1
ATOM 4014 C CA . PHE B 1 160 ? 42.488 -1.023 -37.608 1.00 15.30 160 PHE B CA 1
ATOM 4015 C C . PHE B 1 160 ? 42.016 -0.551 -36.234 1.00 15.77 160 PHE B C 1
ATOM 4016 O O . PHE B 1 160 ? 42.718 -0.720 -35.224 1.00 14.84 160 PHE B O 1
ATOM 4024 N N . ALA B 1 161 ? 40.789 -0.034 -36.202 1.00 16.13 161 ALA B N 1
ATOM 4025 C CA . ALA B 1 161 ? 40.156 0.438 -34.965 1.00 17.25 161 ALA B CA 1
ATOM 4026 C C . ALA B 1 161 ? 39.213 -0.618 -34.367 1.00 18.39 161 ALA B C 1
ATOM 4027 O O . ALA B 1 161 ? 38.957 -0.616 -33.161 1.00 19.17 161 ALA B O 1
ATOM 4029 N N . ARG B 1 162 ? 38.699 -1.512 -35.206 1.00 19.59 162 ARG B N 1
ATOM 4030 C CA . ARG B 1 162 ? 37.693 -2.487 -34.780 1.00 21.47 162 ARG B CA 1
ATOM 4031 C C . ARG B 1 162 ? 37.851 -3.847 -35.493 1.00 21.13 162 ARG B C 1
ATOM 4032 O O . ARG B 1 162 ? 36.860 -4.465 -35.881 1.00 23.37 162 ARG B O 1
ATOM 4040 N N . ALA B 1 163 ? 39.086 -4.320 -35.657 1.00 20.70 163 ALA B N 1
ATOM 4041 C CA . ALA B 1 163 ? 39.336 -5.661 -36.219 1.00 21.59 163 ALA B CA 1
ATOM 4042 C C . ALA B 1 163 ? 38.886 -6.791 -35.296 1.00 25.35 163 ALA B C 1
ATOM 4043 O O . ALA B 1 163 ? 38.848 -7.965 -35.702 1.00 24.84 163 ALA B O 1
ATOM 4045 N N . ASP B 1 164 ? 38.617 -6.441 -34.041 1.00 25.31 164 ASP B N 1
ATOM 4046 C CA . ASP B 1 164 ? 38.168 -7.398 -33.039 1.00 27.36 164 ASP B CA 1
ATOM 4047 C C . ASP B 1 164 ? 36.638 -7.551 -33.027 1.00 27.86 164 ASP B C 1
ATOM 4048 O O . ASP B 1 164 ? 36.083 -8.195 -32.149 1.00 27.49 164 ASP B O 1
ATOM 4053 N N . GLU B 1 165 ? 35.957 -6.910 -33.971 1.00 31.28 165 GLU B N 1
ATOM 4054 C CA . GLU B 1 165 ? 34.518 -7.098 -34.139 1.00 28.52 165 GLU B CA 1
ATOM 4055 C C . GLU B 1 165 ? 34.254 -7.570 -35.556 1.00 30.53 165 GLU B C 1
ATOM 4056 O O . GLU B 1 165 ? 33.987 -6.745 -36.441 1.00 25.90 165 GLU B O 1
ATOM 4062 N N . PRO B 1 166 ? 34.313 -8.897 -35.782 1.00 26.78 166 PRO B N 1
ATOM 4063 C CA . PRO B 1 166 ? 34.238 -9.409 -37.143 1.00 27.71 166 PRO B CA 1
ATOM 4064 C C . PRO B 1 166 ? 32.844 -9.258 -37.734 1.00 29.82 166 PRO B C 1
ATOM 4065 O O . PRO B 1 166 ? 32.690 -9.315 -38.954 1.00 31.90 166 PRO B O 1
ATOM 4069 N N . LYS B 1 167 ? 31.847 -9.069 -36.869 1.00 32.38 167 LYS B N 1
ATOM 4070 C CA . LYS B 1 167 ? 30.463 -8.820 -37.297 1.00 36.57 167 LYS B CA 1
ATOM 4071 C C . LYS B 1 167 ? 30.265 -7.427 -37.884 1.00 34.73 167 LYS B C 1
ATOM 4072 O O . LYS B 1 167 ? 29.241 -7.153 -38.506 1.00 36.51 167 LYS B O 1
ATOM 4078 N N . CYS B 1 168 ? 31.207 -6.529 -37.622 1.00 36.06 168 CYS B N 1
ATOM 4079 C CA . CYS B 1 168 ? 31.019 -5.103 -37.903 1.00 32.92 168 CYS B CA 1
ATOM 4080 C C . CYS B 1 168 ? 31.776 -4.674 -39.171 1.00 29.22 168 CYS B C 1
ATOM 4081 O O . CYS B 1 168 ? 32.807 -5.259 -39.514 1.00 29.39 168 CYS B O 1
ATOM 4084 N N . GLY B 1 169 ? 31.275 -3.632 -39.842 1.00 26.98 169 GLY B N 1
ATOM 4085 C CA . GLY B 1 169 ? 31.752 -3.253 -41.187 1.00 27.15 169 GLY B CA 1
ATOM 4086 C C . GLY B 1 169 ? 32.952 -2.300 -41.249 1.00 24.79 169 GLY B C 1
ATOM 4087 O O . GLY B 1 169 ? 33.375 -1.899 -42.326 1.00 23.72 169 GLY B O 1
ATOM 4088 N N . ALA B 1 170 ? 33.499 -1.904 -40.108 1.00 24.52 170 ALA B N 1
ATOM 4089 C CA . ALA B 1 170 ? 34.539 -0.863 -40.099 1.00 21.83 170 ALA B CA 1
ATOM 4090 C C . ALA B 1 170 ? 35.845 -1.363 -40.707 1.00 21.00 170 ALA B C 1
ATOM 4091 O O . ALA B 1 170 ? 36.523 -0.641 -41.432 1.00 22.81 170 ALA B O 1
ATOM 4093 N N . THR B 1 171 ? 36.166 -2.623 -40.468 1.00 17.88 171 THR B N 1
ATOM 4094 C CA . THR B 1 171 ? 37.410 -3.171 -40.959 1.00 19.69 171 THR B CA 1
ATOM 4095 C C . THR B 1 171 ? 37.427 -3.204 -42.498 1.00 21.80 171 THR B C 1
ATOM 4096 O O . THR B 1 171 ? 38.378 -2.717 -43.136 1.00 20.03 171 THR B O 1
ATOM 4100 N N . GLU B 1 172 ? 36.322 -3.653 -43.077 1.00 20.32 172 GLU B N 1
ATOM 4101 C CA . GLU B 1 172 ? 36.176 -3.683 -44.525 1.00 24.10 172 GLU B CA 1
ATOM 4102 C C . GLU B 1 172 ? 36.196 -2.272 -45.141 1.00 22.58 172 GLU B C 1
ATOM 4103 O O . GLU B 1 172 ? 36.650 -2.089 -46.255 1.00 23.20 172 GLU B O 1
ATOM 4109 N N . LYS B 1 173 ? 35.736 -1.262 -44.413 1.00 21.82 173 LYS B N 1
ATOM 4110 C CA . LYS B 1 173 ? 35.799 0.114 -44.938 1.00 23.92 173 LYS B CA 1
ATOM 4111 C C . LYS B 1 173 ? 37.196 0.747 -44.805 1.00 23.50 173 LYS B C 1
ATOM 4112 O O . LYS B 1 173 ? 37.599 1.583 -45.621 1.00 20.31 173 LYS B O 1
ATOM 4118 N N . GLN B 1 174 ? 37.929 0.359 -43.766 1.00 22.49 174 GLN B N 1
ATOM 4119 C CA . GLN B 1 174 ? 39.318 0.769 -43.641 1.00 21.16 174 GLN B CA 1
ATOM 4120 C C . GLN B 1 174 ? 40.144 0.135 -44.794 1.00 17.72 174 GLN B C 1
ATOM 4121 O O . GLN B 1 174 ? 40.967 0.793 -45.408 1.00 17.55 174 GLN B O 1
ATOM 4127 N N . LEU B 1 175 ? 39.948 -1.152 -45.024 1.00 16.25 175 LEU B N 1
ATOM 4128 C CA . LEU B 1 175 ? 40.635 -1.871 -46.086 1.00 17.81 175 LEU B CA 1
ATOM 4129 C C . LEU B 1 175 ? 40.416 -1.219 -47.438 1.00 16.80 175 LEU B C 1
ATOM 4130 O O . LEU B 1 175 ? 41.373 -0.995 -48.179 1.00 18.08 175 LEU B O 1
ATOM 4135 N N . ALA B 1 176 ? 39.174 -0.866 -47.740 1.00 16.69 176 ALA B N 1
ATOM 4136 C CA . ALA B 1 176 ? 38.872 -0.259 -49.033 1.00 18.58 176 ALA B CA 1
ATOM 4137 C C . ALA B 1 176 ? 39.560 1.088 -49.188 1.00 16.83 176 ALA B C 1
ATOM 4138 O O . ALA B 1 176 ? 40.134 1.372 -50.223 1.00 16.63 176 ALA B O 1
ATOM 4140 N N . ILE B 1 177 ? 39.567 1.894 -48.132 1.00 17.66 177 ILE B N 1
ATOM 4141 C CA . ILE B 1 177 ? 40.315 3.149 -48.151 1.00 17.65 177 ILE B CA 1
ATOM 4142 C C . ILE B 1 177 ? 41.821 2.896 -48.349 1.00 16.72 177 ILE B C 1
ATOM 4143 O O . ILE B 1 177 ? 42.444 3.494 -49.223 1.00 16.42 177 ILE B O 1
ATOM 4148 N N . PHE B 1 178 ? 42.388 1.966 -47.587 1.00 16.47 178 PHE B N 1
ATOM 4149 C CA . PHE B 1 178 ? 43.818 1.577 -47.732 1.00 17.21 178 PHE B CA 1
ATOM 4150 C C . PHE B 1 178 ? 44.129 1.051 -49.131 1.00 18.15 178 PHE B C 1
ATOM 4151 O O . PHE B 1 178 ? 45.124 1.441 -49.753 1.00 18.69 178 PHE B O 1
ATOM 4159 N N . ASN B 1 179 ? 43.315 0.117 -49.607 1.00 20.22 179 ASN B N 1
ATOM 4160 C CA . ASN B 1 179 ? 43.494 -0.447 -50.952 1.00 20.56 179 ASN B CA 1
ATOM 4161 C C . ASN B 1 179 ? 43.422 0.593 -52.081 1.00 19.83 179 ASN B C 1
ATOM 4162 O O . ASN B 1 179 ? 44.184 0.524 -53.034 1.00 19.96 179 ASN B O 1
ATOM 4167 N N . THR B 1 180 ? 42.564 1.596 -51.933 1.00 20.16 180 THR B N 1
ATOM 4168 C CA . THR B 1 180 ? 42.433 2.658 -52.936 1.00 19.67 180 THR B CA 1
ATOM 4169 C C . THR B 1 180 ? 43.747 3.434 -53.018 1.00 19.59 180 THR B C 1
ATOM 4170 O O . THR B 1 180 ? 44.298 3.664 -54.103 1.00 17.89 180 THR B O 1
ATOM 4174 N N . PHE B 1 181 ? 44.296 3.767 -51.858 1.00 17.59 181 PHE B N 1
ATOM 4175 C CA . PHE B 1 181 ? 45.510 4.568 -51.804 1.00 16.71 181 PHE B CA 1
ATOM 4176 C C . PHE B 1 181 ? 46.706 3.811 -52.374 1.00 17.19 181 PHE B C 1
ATOM 4177 O O . PHE B 1 181 ? 47.536 4.380 -53.092 1.00 16.42 181 PHE B O 1
ATOM 4185 N N . CYS B 1 182 ? 46.826 2.540 -52.013 1.00 16.35 182 CYS B N 1
ATOM 4186 C CA . CYS B 1 182 ? 47.984 1.754 -52.404 1.00 17.13 182 CYS B CA 1
ATOM 4187 C C . CYS B 1 182 ? 47.930 1.256 -53.841 1.00 19.31 182 CYS B C 1
ATOM 4188 O O . CYS B 1 182 ? 48.935 0.765 -54.339 1.00 18.40 182 CYS B O 1
ATOM 4191 N N . GLU B 1 183 ? 46.769 1.358 -54.499 1.00 20.04 183 GLU B N 1
ATOM 4192 C CA . GLU B 1 183 ? 46.661 1.011 -55.930 1.00 20.45 183 GLU B CA 1
ATOM 4193 C C . GLU B 1 183 ? 47.806 1.620 -56.697 1.00 17.23 183 GLU B C 1
ATOM 4194 O O . GLU B 1 183 ? 47.794 2.815 -56.939 1.00 20.57 183 GLU B O 1
ATOM 4200 N N . GLY B 1 184 ? 48.713 0.798 -57.201 1.00 16.83 184 GLY B N 1
ATOM 4201 C CA . GLY B 1 184 ? 49.676 1.248 -58.210 1.00 18.56 184 GLY B CA 1
ATOM 4202 C C . GLY B 1 184 ? 50.934 1.879 -57.629 1.00 20.46 184 GLY B C 1
ATOM 4203 O O . GLY B 1 184 ? 51.853 2.281 -58.364 1.00 21.72 184 GLY B O 1
ATOM 4204 N N . LYS B 1 185 ? 50.995 1.971 -56.312 1.00 16.54 185 LYS B N 1
ATOM 4205 C CA . LYS B 1 185 ? 52.194 2.492 -55.678 1.00 15.74 185 LYS B CA 1
ATOM 4206 C C . LYS B 1 185 ? 53.156 1.348 -55.447 1.00 14.24 185 LYS B C 1
ATOM 4207 O O . LYS B 1 185 ? 52.739 0.207 -55.375 1.00 13.85 185 LYS B O 1
ATOM 4213 N N . PRO B 1 186 ? 54.463 1.629 -55.520 1.00 15.67 186 PRO B N 1
ATOM 4214 C CA . PRO B 1 186 ? 55.446 0.634 -55.163 1.00 16.39 186 PRO B CA 1
ATOM 4215 C C . PRO B 1 186 ? 55.514 0.542 -53.636 1.00 17.33 186 PRO B C 1
ATOM 4216 O O . PRO B 1 186 ? 54.670 1.094 -52.953 1.00 20.08 186 PRO B O 1
ATOM 4220 N N . GLY B 1 187 ? 56.534 -0.094 -53.095 1.00 16.87 187 GLY B N 1
ATOM 4221 C CA . GLY B 1 187 ? 56.694 -0.083 -51.646 1.00 18.53 187 GLY B CA 1
ATOM 4222 C C . GLY B 1 187 ? 55.737 -0.997 -50.904 1.00 15.74 187 GLY B C 1
ATOM 4223 O O . GLY B 1 187 ? 54.660 -1.316 -51.376 1.00 16.03 187 GLY B O 1
ATOM 4224 N N . GLN B 1 188 ? 56.146 -1.362 -49.701 1.00 15.92 188 GLN B N 1
ATOM 4225 C CA . GLN B 1 188 ? 55.492 -2.376 -48.894 1.00 15.97 188 GLN B CA 1
ATOM 4226 C C . GLN B 1 188 ? 54.218 -1.875 -48.206 1.00 16.08 188 GLN B C 1
ATOM 4227 O O . GLN B 1 188 ? 54.137 -0.703 -47.822 1.00 13.40 188 GLN B O 1
ATOM 4233 N N . ARG B 1 189 ? 53.244 -2.787 -48.047 1.00 15.59 189 ARG B N 1
ATOM 4234 C CA . ARG B 1 189 ? 51.974 -2.499 -47.377 1.00 14.46 189 ARG B CA 1
ATOM 4235 C C . ARG B 1 189 ? 51.871 -3.209 -46.013 1.00 13.54 189 ARG B C 1
ATOM 4236 O O . ARG B 1 189 ? 52.180 -4.402 -45.910 1.00 12.97 189 ARG B O 1
ATOM 4244 N N . SER B 1 190 ? 51.348 -2.513 -45.000 1.00 11.23 190 SER B N 1
ATOM 4245 C CA . SER B 1 190 ? 51.127 -3.122 -43.671 1.00 10.96 190 SER B CA 1
ATOM 4246 C C . SER B 1 190 ? 49.892 -2.549 -43.027 1.00 10.37 190 SER B C 1
ATOM 4247 O O . SER B 1 190 ? 49.744 -1.332 -42.892 1.00 10.14 190 SER B O 1
ATOM 4250 N N . ILE B 1 191 ? 48.955 -3.408 -42.674 1.00 10.73 191 ILE B N 1
ATOM 4251 C CA . ILE B 1 191 ? 47.790 -2.916 -41.939 1.00 11.10 191 ILE B CA 1
ATOM 4252 C C . ILE B 1 191 ? 47.371 -3.826 -40.787 1.00 10.03 191 ILE B C 1
ATOM 4253 O O . ILE B 1 191 ? 46.681 -3.383 -39.867 1.00 10.88 191 ILE B O 1
ATOM 4258 N N . ALA B 1 192 ? 47.811 -5.083 -40.809 1.00 10.40 192 ALA B N 1
ATOM 4259 C CA . ALA B 1 192 ? 47.376 -6.051 -39.787 1.00 10.96 192 ALA B CA 1
ATOM 4260 C C . ALA B 1 192 ? 48.305 -6.119 -38.607 1.00 10.99 192 ALA B C 1
ATOM 4261 O O . ALA B 1 192 ? 49.530 -6.227 -38.770 1.00 10.75 192 ALA B O 1
ATOM 4263 N N . ALA B 1 193 ? 47.683 -6.135 -37.430 1.00 10.13 193 ALA B N 1
ATOM 4264 C CA . ALA B 1 193 ? 48.291 -6.533 -36.182 1.00 9.57 193 ALA B CA 1
ATOM 4265 C C . ALA B 1 193 ? 47.553 -7.813 -35.727 1.00 10.61 193 ALA B C 1
ATOM 4266 O O . ALA B 1 193 ? 47.006 -8.538 -36.563 1.00 10.85 193 ALA B O 1
ATOM 4268 N N . SER B 1 194 ? 47.522 -8.090 -34.420 1.00 10.34 194 SER B N 1
ATOM 4269 C CA . SER B 1 194 ? 46.969 -9.355 -33.922 1.00 11.63 194 SER B CA 1
ATOM 4270 C C . SER B 1 194 ? 45.578 -9.669 -34.507 1.00 12.07 194 SER B C 1
ATOM 4271 O O . SER B 1 194 ? 45.376 -10.725 -35.131 1.00 12.18 194 SER B O 1
ATOM 4274 N N . GLY B 1 195 ? 44.611 -8.792 -34.250 1.00 11.85 195 GLY B N 1
ATOM 4275 C CA . GLY B 1 195 ? 43.265 -8.970 -34.800 1.00 13.01 195 GLY B CA 1
ATOM 4276 C C . GLY B 1 195 ? 43.314 -9.280 -36.287 1.00 13.19 195 GLY B C 1
ATOM 4277 O O . GLY B 1 195 ? 42.800 -10.306 -36.754 1.00 13.89 195 GLY B O 1
ATOM 4278 N N . GLY B 1 196 ? 43.970 -8.411 -37.037 1.00 13.16 196 GLY B N 1
ATOM 4279 C CA . GLY B 1 196 ? 43.977 -8.530 -38.484 1.00 12.83 196 GLY B CA 1
ATOM 4280 C C . GLY B 1 196 ? 44.549 -9.846 -38.935 1.00 13.73 196 GLY B C 1
ATOM 4281 O O . GLY B 1 196 ? 44.014 -10.506 -39.857 1.00 15.04 196 GLY B O 1
ATOM 4282 N N . ILE B 1 197 ? 45.664 -10.214 -38.314 1.00 12.74 197 ILE B N 1
ATOM 4283 C CA . ILE B 1 197 ? 46.343 -11.457 -38.634 1.00 13.64 197 ILE B CA 1
ATOM 4284 C C . ILE B 1 197 ? 45.429 -12.670 -38.412 1.00 15.73 197 ILE B C 1
ATOM 4285 O O . ILE B 1 197 ? 45.427 -13.598 -39.211 1.00 15.32 197 ILE B O 1
ATOM 4290 N N . LEU B 1 198 ? 44.750 -12.704 -37.261 1.00 15.51 198 LEU B N 1
ATOM 4291 C CA . LEU B 1 198 ? 44.003 -13.881 -36.845 1.00 13.89 198 LEU B CA 1
ATOM 4292 C C . LEU B 1 198 ? 42.694 -14.003 -37.604 1.00 14.44 198 LEU B C 1
ATOM 4293 O O . LEU B 1 198 ? 42.311 -15.104 -37.976 1.00 12.83 198 LEU B O 1
ATOM 4298 N N . LEU B 1 199 ? 42.025 -12.877 -37.852 1.00 14.68 199 LEU B N 1
ATOM 4299 C CA . LEU B 1 199 ? 40.669 -12.905 -38.422 1.00 15.10 199 LEU B CA 1
ATOM 4300 C C . LEU B 1 199 ? 40.586 -12.516 -39.907 1.00 15.65 199 LEU B C 1
ATOM 4301 O O . LEU B 1 199 ? 39.801 -13.126 -40.641 1.00 15.79 199 LEU B O 1
ATOM 4306 N N . TRP B 1 200 ? 41.396 -11.548 -40.353 1.00 15.27 200 TRP B N 1
ATOM 4307 C CA . TRP B 1 200 ? 41.264 -10.964 -41.716 1.00 15.04 200 TRP B CA 1
ATOM 4308 C C . TRP B 1 200 ? 42.411 -11.277 -42.713 1.00 15.52 200 TRP B C 1
ATOM 4309 O O . TRP B 1 200 ? 43.279 -10.429 -42.970 1.00 14.07 200 TRP B O 1
ATOM 4320 N N . PRO B 1 201 ? 42.401 -12.474 -43.325 1.00 17.29 201 PRO B N 1
ATOM 4321 C CA . PRO B 1 201 ? 43.564 -12.851 -44.147 1.00 16.44 201 PRO B CA 1
ATOM 4322 C C . PRO B 1 201 ? 43.839 -11.952 -45.376 1.00 16.45 201 PRO B C 1
ATOM 4323 O O . PRO B 1 201 ? 44.971 -11.903 -45.871 1.00 15.04 201 PRO B O 1
ATOM 4327 N N . GLN B 1 202 ? 42.825 -11.262 -45.871 1.00 15.50 202 GLN B N 1
ATOM 4328 C CA . GLN B 1 202 ? 43.021 -10.375 -47.011 1.00 20.02 202 GLN B CA 1
ATOM 4329 C C . GLN B 1 202 ? 43.697 -9.047 -46.614 1.00 17.94 202 GLN B C 1
ATOM 4330 O O . GLN B 1 202 ? 43.983 -8.233 -47.479 1.00 19.63 202 GLN B O 1
ATOM 4336 N N . SER B 1 203 ? 43.971 -8.863 -45.316 1.00 17.53 203 SER B N 1
ATOM 4337 C CA . SER B 1 203 ? 44.685 -7.694 -44.805 1.00 14.59 203 SER B CA 1
ATOM 4338 C C . SER B 1 203 ? 46.172 -7.943 -44.610 1.00 14.14 203 SER B C 1
ATOM 4339 O O . SER B 1 203 ? 46.911 -7.025 -44.289 1.00 13.95 203 SER B O 1
ATOM 4342 N N . HIS B 1 204 ? 46.633 -9.166 -44.851 1.00 13.24 204 HIS B N 1
ATOM 4343 C CA . HIS B 1 204 ? 48.000 -9.532 -44.468 1.00 12.42 204 HIS B CA 1
ATOM 4344 C C . HIS B 1 204 ? 49.050 -8.764 -45.272 1.00 12.38 204 HIS B C 1
ATOM 4345 O O . HIS B 1 204 ? 50.041 -8.285 -44.729 1.00 12.00 204 HIS B O 1
ATOM 4352 N N . PHE B 1 205 ? 48.835 -8.639 -46.577 1.00 12.14 205 PHE B N 1
ATOM 4353 C CA . PHE B 1 205 ? 49.785 -7.946 -47.455 1.00 11.28 205 PHE B CA 1
ATOM 4354 C C . PHE B 1 205 ? 51.258 -8.285 -47.186 1.00 10.34 205 PHE B C 1
ATOM 4355 O O . PHE B 1 205 ? 51.608 -9.450 -47.039 1.00 10.01 205 PHE B O 1
ATOM 4363 N N . ASP B 1 206 ? 52.143 -7.284 -47.209 1.00 9.55 206 ASP B N 1
ATOM 4364 C CA . ASP B 1 206 ? 53.576 -7.550 -47.151 1.00 9.29 206 ASP B CA 1
ATOM 4365 C C . ASP B 1 206 ? 54.125 -7.737 -45.711 1.00 9.09 206 ASP B C 1
ATOM 4366 O O . ASP B 1 206 ? 55.047 -8.500 -45.491 1.00 8.85 206 ASP B O 1
ATOM 4371 N N . TRP B 1 207 ? 53.658 -6.928 -44.771 1.00 9.14 207 TRP B N 1
ATOM 4372 C CA . TRP B 1 207 ? 54.153 -6.991 -43.388 1.00 9.76 207 TRP B CA 1
ATOM 4373 C C . TRP B 1 207 ? 52.995 -7.028 -42.395 1.00 9.17 207 TRP B C 1
ATOM 4374 O O . TRP B 1 207 ? 52.006 -6.302 -42.526 1.00 9.58 207 TRP B O 1
ATOM 4385 N N . VAL B 1 208 ? 53.078 -7.919 -41.427 1.00 10.12 208 VAL B N 1
ATOM 4386 C CA . VAL B 1 208 ? 52.108 -7.920 -40.334 1.00 10.65 208 VAL B CA 1
ATOM 4387 C C . VAL B 1 208 ? 52.807 -7.648 -39.019 1.00 9.87 208 VAL B C 1
ATOM 4388 O O . VAL B 1 208 ? 53.999 -7.913 -38.874 1.00 10.29 208 VAL B O 1
ATOM 4392 N N . ARG B 1 209 ? 52.079 -7.062 -38.077 1.00 9.60 209 ARG B N 1
ATOM 4393 C CA . ARG B 1 209 ? 52.707 -6.502 -36.901 1.00 9.73 209 ARG B CA 1
ATOM 4394 C C . ARG B 1 209 ? 52.101 -7.075 -35.648 1.00 9.54 209 ARG B C 1
ATOM 4395 O O . ARG B 1 209 ? 51.375 -6.392 -34.937 1.00 9.42 209 ARG B O 1
ATOM 4403 N N . PRO B 1 210 ? 52.447 -8.324 -35.329 1.00 9.59 210 PRO B N 1
ATOM 4404 C CA . PRO B 1 210 ? 51.816 -8.895 -34.142 1.00 9.38 210 PRO B CA 1
ATOM 4405 C C . PRO B 1 210 ? 52.307 -8.276 -32.853 1.00 10.19 210 PRO B C 1
ATOM 4406 O O . PRO B 1 210 ? 53.510 -8.311 -32.580 1.00 10.08 210 PRO B O 1
ATOM 4410 N N . GLY B 1 211 ? 51.359 -7.888 -31.997 1.00 10.51 211 GLY B N 1
ATOM 4411 C CA . GLY B 1 211 ? 51.652 -7.525 -30.618 1.00 10.30 211 GLY B CA 1
ATOM 4412 C C . GLY B 1 211 ? 51.113 -8.586 -29.661 1.00 10.53 211 GLY B C 1
ATOM 4413 O O . GLY B 1 211 ? 51.755 -9.620 -29.433 1.00 10.18 211 GLY B O 1
ATOM 4414 N N . ILE B 1 212 ? 49.908 -8.350 -29.155 1.00 9.50 212 ILE B N 1
ATOM 4415 C CA . ILE B 1 212 ? 49.390 -9.115 -28.040 1.00 10.41 212 ILE B CA 1
ATOM 4416 C C . ILE B 1 212 ? 49.340 -10.606 -28.293 1.00 10.27 212 ILE B C 1
ATOM 4417 O O . ILE B 1 212 ? 49.659 -11.372 -27.405 1.00 10.77 212 ILE B O 1
ATOM 4422 N N . ILE B 1 213 ? 49.056 -11.026 -29.520 1.00 10.11 213 ILE B N 1
ATOM 4423 C CA . ILE B 1 213 ? 48.952 -12.452 -29.789 1.00 11.04 213 ILE B CA 1
ATOM 4424 C C . ILE B 1 213 ? 50.322 -13.132 -29.798 1.00 10.71 213 ILE B C 1
ATOM 4425 O O . ILE B 1 213 ? 50.434 -14.292 -29.420 1.00 9.45 213 ILE B O 1
ATOM 4430 N N . LEU B 1 214 ? 51.376 -12.373 -30.097 1.00 10.29 214 LEU B N 1
ATOM 4431 C CA . LEU B 1 214 ? 52.745 -12.882 -29.998 1.00 10.08 214 LEU B CA 1
ATOM 4432 C C . LEU B 1 214 ? 53.112 -13.302 -28.588 1.00 9.60 214 LEU B C 1
ATOM 4433 O O . LEU B 1 214 ? 53.897 -14.221 -28.394 1.00 10.26 214 LEU B O 1
ATOM 4438 N N . TYR B 1 215 ? 52.528 -12.639 -27.600 1.00 10.86 215 TYR B N 1
ATOM 4439 C CA . TYR B 1 215 ? 52.694 -13.017 -26.196 1.00 10.94 215 TYR B CA 1
ATOM 4440 C C . TYR B 1 215 ? 51.651 -14.028 -25.735 1.00 12.19 215 TYR B C 1
ATOM 4441 O O . TYR B 1 215 ? 51.460 -14.238 -24.519 1.00 11.55 215 TYR B O 1
ATOM 4450 N N . GLY B 1 216 ? 50.998 -14.676 -26.710 1.00 11.15 216 GLY B N 1
ATOM 4451 C CA . GLY B 1 216 ? 50.039 -15.738 -26.426 1.00 11.85 216 GLY B CA 1
ATOM 4452 C C . GLY B 1 216 ? 48.809 -15.285 -25.662 1.00 10.65 216 GLY B C 1
ATOM 4453 O O . GLY B 1 216 ? 48.331 -15.975 -24.779 1.00 11.67 216 GLY B O 1
ATOM 4454 N N . VAL B 1 217 ? 48.238 -14.171 -26.080 1.00 11.77 217 VAL B N 1
ATOM 4455 C CA . VAL B 1 217 ? 47.081 -13.572 -25.425 1.00 10.80 217 VAL B CA 1
ATOM 4456 C C . VAL B 1 217 ? 46.139 -13.047 -26.505 1.00 10.58 217 VAL B C 1
ATOM 4457 O O . VAL B 1 217 ? 46.572 -12.463 -27.490 1.00 10.63 217 VAL B O 1
ATOM 4461 N N . SER B 1 218 ? 44.858 -13.334 -26.372 1.00 10.50 218 SER B N 1
ATOM 4462 C CA . SER B 1 218 ? 43.896 -13.048 -27.419 1.00 10.45 218 SER B CA 1
ATOM 4463 C C . SER B 1 218 ? 43.688 -11.552 -27.506 1.00 11.01 218 SER B C 1
ATOM 4464 O O . SER B 1 218 ? 43.534 -10.894 -26.498 1.00 9.84 218 SER B O 1
ATOM 4467 N N . PRO B 1 219 ? 43.567 -11.023 -28.725 1.00 11.88 219 PRO B N 1
ATOM 4468 C CA . PRO B 1 219 ? 43.201 -9.627 -28.852 1.00 12.53 219 PRO B CA 1
ATOM 4469 C C . PRO B 1 219 ? 41.698 -9.402 -28.744 1.00 12.76 219 PRO B C 1
ATOM 4470 O O . PRO B 1 219 ? 41.258 -8.273 -28.847 1.00 10.89 219 PRO B O 1
ATOM 4474 N N . LEU B 1 220 ? 40.924 -10.464 -28.553 1.00 14.69 220 LEU B N 1
ATOM 4475 C CA . LEU B 1 220 ? 39.458 -10.341 -28.468 1.00 17.25 220 LEU B CA 1
ATOM 4476 C C . LEU B 1 220 ? 38.917 -10.322 -27.030 1.00 19.21 220 LEU B C 1
ATOM 4477 O O . LEU B 1 220 ? 39.526 -10.861 -26.093 1.00 21.13 220 LEU B O 1
ATOM 4482 N N . GLU B 1 221 ? 37.722 -9.777 -26.872 1.00 20.91 221 GLU B N 1
ATOM 4483 C CA . GLU B 1 221 ? 37.035 -9.823 -25.586 1.00 20.88 221 GLU B CA 1
ATOM 4484 C C . GLU B 1 221 ? 35.794 -10.707 -25.696 1.00 21.72 221 GLU B C 1
ATOM 4485 O O . GLU B 1 221 ? 34.669 -10.269 -25.438 1.00 23.15 221 GLU B O 1
ATOM 4491 N N . ASP B 1 222 ? 36.015 -11.935 -26.140 1.00 19.92 222 ASP B N 1
ATOM 4492 C CA . ASP B 1 222 ? 34.954 -12.834 -26.532 1.00 22.07 222 ASP B CA 1
ATOM 4493 C C . ASP B 1 222 ? 35.160 -14.185 -25.846 1.00 22.37 222 ASP B C 1
ATOM 4494 O O . ASP B 1 222 ? 34.520 -15.175 -26.204 1.00 26.75 222 ASP B O 1
ATOM 4499 N N . ARG B 1 223 ? 36.011 -14.187 -24.819 1.00 22.25 223 ARG B N 1
ATOM 4500 C CA . ARG B 1 223 ? 36.351 -15.372 -24.029 1.00 22.26 223 ARG B CA 1
ATOM 4501 C C . ARG B 1 223 ? 37.442 -16.245 -24.637 1.00 18.64 223 ARG B C 1
ATOM 4502 O O . ARG B 1 223 ? 37.963 -17.138 -23.975 1.00 21.49 223 ARG B O 1
ATOM 4510 N N . SER B 1 224 ? 37.828 -15.973 -25.874 1.00 17.81 224 SER B N 1
ATOM 4511 C CA . SER B 1 224 ? 38.995 -16.629 -26.463 1.00 15.55 224 SER B CA 1
ATOM 4512 C C . SER B 1 224 ? 40.292 -16.322 -25.680 1.00 15.94 224 SER B C 1
ATOM 4513 O O . SER B 1 224 ? 40.452 -15.250 -25.087 1.00 14.49 224 SER B O 1
ATOM 4516 N N . THR B 1 225 ? 41.206 -17.281 -25.694 1.00 13.83 225 THR B N 1
ATOM 4517 C CA . THR B 1 225 ? 42.513 -17.127 -25.091 1.00 13.16 225 THR B CA 1
ATOM 4518 C C . THR B 1 225 ? 43.520 -17.310 -26.205 1.00 13.09 225 THR B C 1
ATOM 4519 O O . THR B 1 225 ? 43.184 -17.798 -27.284 1.00 14.66 225 THR B O 1
ATOM 4523 N N . GLY B 1 226 ? 44.765 -16.969 -25.942 1.00 12.01 226 GLY B N 1
ATOM 4524 C CA . GLY B 1 226 ? 45.805 -17.226 -26.917 1.00 14.06 226 GLY B CA 1
ATOM 4525 C C . GLY B 1 226 ? 45.784 -18.644 -27.447 1.00 13.94 226 GLY B C 1
ATOM 4526 O O . GLY B 1 226 ? 46.085 -18.871 -28.615 1.00 13.74 226 GLY B O 1
ATOM 4527 N N . ALA B 1 227 ? 45.474 -19.605 -26.577 1.00 14.50 227 ALA B N 1
ATOM 4528 C CA . ALA B 1 227 ? 45.465 -21.014 -26.975 1.00 14.36 227 ALA B CA 1
ATOM 4529 C C . ALA B 1 227 ? 44.390 -21.317 -28.039 1.00 15.09 227 ALA B C 1
ATOM 4530 O O . ALA B 1 227 ? 44.578 -22.216 -28.836 1.00 17.03 227 ALA B O 1
ATOM 4532 N N . ASP B 1 228 ? 43.316 -20.518 -28.097 1.00 14.73 228 ASP B N 1
ATOM 4533 C CA . ASP B 1 228 ? 42.317 -20.595 -29.168 1.00 14.86 228 ASP B CA 1
ATOM 4534 C C . ASP B 1 228 ? 42.901 -20.481 -30.571 1.00 14.86 228 ASP B C 1
ATOM 4535 O O . ASP B 1 228 ? 42.267 -20.884 -31.542 1.00 17.06 228 ASP B O 1
ATOM 4540 N N . PHE B 1 229 ? 44.055 -19.847 -30.683 1.00 14.75 229 PHE B N 1
ATOM 4541 C CA . PHE B 1 229 ? 44.713 -19.601 -31.969 1.00 14.46 229 PHE B CA 1
ATOM 4542 C C . PHE B 1 229 ? 46.079 -20.289 -32.029 1.00 14.31 229 PHE B C 1
ATOM 4543 O O . PHE B 1 229 ? 46.881 -20.033 -32.923 1.00 12.97 229 PHE B O 1
ATOM 4551 N N . GLY B 1 230 ? 46.332 -21.200 -31.097 1.00 14.35 230 GLY B N 1
ATOM 4552 C CA . GLY B 1 230 ? 47.550 -22.009 -31.154 1.00 13.35 230 GLY B CA 1
ATOM 4553 C C . GLY B 1 230 ? 48.792 -21.289 -30.689 1.00 12.65 230 GLY B C 1
ATOM 4554 O O . GLY B 1 230 ? 49.912 -21.742 -30.929 1.00 14.64 230 GLY B O 1
ATOM 4555 N N . CYS B 1 231 ? 48.592 -20.192 -29.970 1.00 12.14 231 CYS B N 1
ATOM 4556 C CA . CYS B 1 231 ? 49.686 -19.448 -29.368 1.00 12.75 231 CYS B CA 1
ATOM 4557 C C . CYS B 1 231 ? 49.691 -19.730 -27.871 1.00 12.92 231 CYS B C 1
ATOM 4558 O O . CYS B 1 231 ? 48.646 -19.952 -27.285 1.00 12.45 231 CYS B O 1
ATOM 4561 N N . GLN B 1 232 ? 50.881 -19.843 -27.302 1.00 12.82 232 GLN B N 1
ATOM 4562 C CA . GLN B 1 232 ? 51.046 -20.334 -25.940 1.00 12.98 232 GLN B CA 1
ATOM 4563 C C . GLN B 1 232 ? 51.322 -19.149 -25.010 1.00 11.62 232 GLN B C 1
ATOM 4564 O O . GLN B 1 232 ? 52.120 -18.273 -25.334 1.00 12.02 232 GLN B O 1
ATOM 4570 N N . PRO B 1 233 ? 50.605 -19.070 -23.887 1.00 11.55 233 PRO B N 1
ATOM 4571 C CA . PRO B 1 233 ? 50.843 -17.901 -23.030 1.00 11.54 233 PRO B CA 1
ATOM 4572 C C . PRO B 1 233 ? 52.301 -17.752 -22.575 1.00 10.63 233 PRO B C 1
ATOM 4573 O O . PRO B 1 233 ? 52.962 -18.744 -22.255 1.00 12.74 233 PRO B O 1
ATOM 4577 N N . VAL B 1 234 ? 52.810 -16.521 -22.578 1.00 10.33 234 VAL B N 1
ATOM 4578 C CA . VAL B 1 234 ? 54.229 -16.280 -22.325 1.00 9.83 234 VAL B CA 1
ATOM 4579 C C . VAL B 1 234 ? 54.442 -15.861 -20.873 1.00 10.36 234 VAL B C 1
ATOM 4580 O O . VAL B 1 234 ? 55.407 -16.276 -20.251 1.00 9.66 234 VAL B O 1
ATOM 4584 N N . MET B 1 235 ? 53.559 -15.008 -20.348 1.00 11.49 235 MET B N 1
ATOM 4585 C CA . MET B 1 235 ? 53.719 -14.465 -19.006 1.00 9.91 235 MET B CA 1
ATOM 4586 C C . MET B 1 235 ? 52.959 -15.280 -17.971 1.00 9.27 235 MET B C 1
ATOM 4587 O O . MET B 1 235 ? 51.783 -15.598 -18.161 1.00 8.17 235 MET B O 1
ATOM 4592 N N . SER B 1 236 ? 53.616 -15.528 -16.839 1.00 9.01 236 SER B N 1
ATOM 4593 C CA . SER B 1 236 ? 52.949 -15.937 -15.600 1.00 9.52 236 SER B CA 1
ATOM 4594 C C . SER B 1 236 ? 53.237 -14.897 -14.547 1.00 9.89 236 SER B C 1
ATOM 4595 O O . SER B 1 236 ? 54.391 -14.582 -14.293 1.00 11.14 236 SER B O 1
ATOM 4598 N N . LEU B 1 237 ? 52.199 -14.358 -13.926 1.00 10.09 237 LEU B N 1
ATOM 4599 C CA . LEU B 1 237 ? 52.387 -13.504 -12.764 1.00 10.11 237 LEU B CA 1
ATOM 4600 C C . LEU B 1 237 ? 52.228 -14.330 -11.490 1.00 10.76 237 LEU B C 1
ATOM 4601 O O . LEU B 1 237 ? 51.146 -14.827 -11.207 1.00 12.97 237 LEU B O 1
ATOM 4606 N N . THR B 1 238 ? 53.306 -14.450 -10.727 1.00 9.95 238 THR B N 1
ATOM 4607 C CA . THR B 1 238 ? 53.386 -15.373 -9.605 1.00 11.51 238 THR B CA 1
ATOM 4608 C C . THR B 1 238 ? 53.806 -14.683 -8.305 1.00 9.63 238 THR B C 1
ATOM 4609 O O . THR B 1 238 ? 54.426 -13.632 -8.316 1.00 10.03 238 THR B O 1
ATOM 4613 N N . SER B 1 239 ? 53.479 -15.297 -7.176 1.00 9.92 239 SER B N 1
ATOM 4614 C CA . SER B 1 239 ? 54.002 -14.842 -5.901 1.00 9.72 239 SER B CA 1
ATOM 4615 C C . SER B 1 239 ? 53.933 -15.913 -4.844 1.00 10.17 239 SER B C 1
ATOM 4616 O O . SER B 1 239 ? 53.971 -17.089 -5.164 1.00 12.06 239 SER B O 1
ATOM 4619 N N . SER B 1 240 ? 53.771 -15.478 -3.596 1.00 11.32 240 SER B N 1
ATOM 4620 C CA . SER B 1 240 ? 53.845 -16.303 -2.400 1.00 12.22 240 SER B CA 1
ATOM 4621 C C . SER B 1 240 ? 52.771 -15.873 -1.413 1.00 11.27 240 SER B C 1
ATOM 4622 O O . SER B 1 240 ? 52.478 -14.686 -1.294 1.00 10.30 240 SER B O 1
ATOM 4625 N N . LEU B 1 241 ? 52.352 -16.803 -0.564 1.00 10.51 241 LEU B N 1
ATOM 4626 C CA . LEU B 1 241 ? 51.605 -16.465 0.631 1.00 10.41 241 LEU B CA 1
ATOM 4627 C C . LEU B 1 241 ? 52.568 -15.977 1.698 1.00 11.25 241 LEU B C 1
ATOM 4628 O O . LEU B 1 241 ? 53.647 -16.547 1.899 1.00 10.08 241 LEU B O 1
ATOM 4633 N N . ILE B 1 242 ? 52.121 -14.974 2.444 1.00 12.08 242 ILE B N 1
ATOM 4634 C CA . ILE B 1 242 ? 52.890 -14.476 3.565 1.00 12.45 242 ILE B CA 1
ATOM 4635 C C . ILE B 1 242 ? 52.149 -14.655 4.863 1.00 11.42 242 ILE B C 1
ATOM 4636 O O . ILE B 1 242 ? 52.705 -14.420 5.936 1.00 12.80 242 ILE B O 1
ATOM 4641 N N . ALA B 1 243 ? 50.946 -15.206 4.784 1.00 10.40 243 ALA B N 1
ATOM 4642 C CA . ALA B 1 243 ? 50.189 -15.493 5.976 1.00 10.42 243 ALA B CA 1
ATOM 4643 C C . ALA B 1 243 ? 48.992 -16.409 5.715 1.00 10.40 243 ALA B C 1
ATOM 4644 O O . ALA B 1 243 ? 48.339 -16.327 4.693 1.00 9.70 243 ALA B O 1
ATOM 4646 N N . VAL B 1 244 ? 48.721 -17.281 6.677 1.00 10.51 244 VAL B N 1
ATOM 4647 C CA . VAL B 1 244 ? 47.491 -18.056 6.689 1.00 11.34 244 VAL B CA 1
ATOM 4648 C C . VAL B 1 244 ? 46.899 -17.880 8.080 1.00 10.87 244 VAL B C 1
ATOM 4649 O O . VAL B 1 244 ? 47.587 -18.135 9.069 1.00 10.05 244 VAL B O 1
ATOM 4653 N N . ARG B 1 245 ? 45.656 -17.402 8.126 1.00 10.64 245 ARG B N 1
ATOM 4654 C CA . ARG B 1 245 ? 45.046 -16.861 9.336 1.00 11.34 245 ARG B CA 1
ATOM 4655 C C . ARG B 1 245 ? 43.638 -17.420 9.495 1.00 11.74 245 ARG B C 1
ATOM 4656 O O . ARG B 1 245 ? 42.892 -17.552 8.515 1.00 11.94 245 ARG B O 1
ATOM 4664 N N . GLU B 1 246 ? 43.250 -17.639 10.746 1.00 11.23 246 GLU B N 1
ATOM 4665 C CA . GLU B 1 246 ? 41.856 -17.908 11.112 1.00 11.75 246 GLU B CA 1
ATOM 4666 C C . GLU B 1 246 ? 40.967 -16.682 10.929 1.00 12.09 246 GLU B C 1
ATOM 4667 O O . GLU B 1 246 ? 41.415 -15.546 11.014 1.00 12.64 246 GLU B O 1
ATOM 4673 N N . HIS B 1 247 ? 39.697 -16.931 10.663 1.00 12.19 247 HIS B N 1
ATOM 4674 C CA . HIS B 1 247 ? 38.742 -15.888 10.416 1.00 13.21 247 HIS B CA 1
ATOM 4675 C C . HIS B 1 247 ? 37.344 -16.415 10.784 1.00 15.31 247 HIS B C 1
ATOM 4676 O O . HIS B 1 247 ? 37.101 -17.609 10.649 1.00 15.73 247 HIS B O 1
ATOM 4683 N N . LYS B 1 248 ? 36.452 -15.550 11.278 1.00 16.30 248 LYS B N 1
ATOM 4684 C CA . LYS B 1 248 ? 35.122 -15.996 11.728 1.00 17.54 248 LYS B CA 1
ATOM 4685 C C . LYS B 1 248 ? 33.947 -15.456 10.923 1.00 19.09 248 LYS B C 1
ATOM 4686 O O . LYS B 1 248 ? 34.076 -14.506 10.161 1.00 17.55 248 LYS B O 1
ATOM 4692 N N . ALA B 1 249 ? 32.847 -16.200 10.984 1.00 20.56 249 ALA B N 1
ATOM 4693 C CA . ALA B 1 249 ? 31.581 -15.817 10.393 1.00 19.93 249 ALA B CA 1
ATOM 4694 C C . ALA B 1 249 ? 31.212 -14.397 10.776 1.00 18.79 249 ALA B C 1
ATOM 4695 O O . ALA B 1 249 ? 31.337 -14.006 11.940 1.00 20.76 249 ALA B O 1
ATOM 4697 N N . GLY B 1 250 ? 30.639 -13.674 9.819 1.00 17.56 250 GLY B N 1
ATOM 4698 C CA . GLY B 1 250 ? 30.253 -12.288 10.032 1.00 16.76 250 GLY B CA 1
ATOM 4699 C C . GLY B 1 250 ? 31.411 -11.298 10.082 1.00 15.79 250 GLY B C 1
ATOM 4700 O O . GLY B 1 250 ? 31.187 -10.090 10.183 1.00 14.69 250 GLY B O 1
ATOM 4701 N N . GLU B 1 251 ? 32.652 -11.778 10.076 1.00 15.84 251 GLU B N 1
ATOM 4702 C CA . GLU B 1 251 ? 33.796 -10.846 10.102 1.00 15.00 251 GLU B CA 1
ATOM 4703 C C . GLU B 1 251 ? 34.151 -10.331 8.701 1.00 15.05 251 GLU B C 1
ATOM 4704 O O . GLU B 1 251 ? 34.258 -11.108 7.766 1.00 15.36 251 GLU B O 1
ATOM 4710 N N . PRO B 1 252 ? 34.276 -9.008 8.529 1.00 15.75 252 PRO B N 1
ATOM 4711 C CA . PRO B 1 252 ? 34.631 -8.474 7.203 1.00 15.31 252 PRO B CA 1
ATOM 4712 C C . PRO B 1 252 ? 36.135 -8.542 6.903 1.00 14.62 252 PRO B C 1
ATOM 4713 O O . PRO B 1 252 ? 36.929 -8.782 7.799 1.00 14.51 252 PRO B O 1
ATOM 4717 N N . VAL B 1 253 ? 36.518 -8.361 5.646 1.00 13.95 253 VAL B N 1
ATOM 4718 C CA . VAL B 1 253 ? 37.920 -8.289 5.293 1.00 14.39 253 VAL B CA 1
ATOM 4719 C C . VAL B 1 253 ? 38.210 -7.030 4.508 1.00 14.96 253 VAL B C 1
ATOM 4720 O O . VAL B 1 253 ? 37.434 -6.642 3.634 1.00 14.41 253 VAL B O 1
ATOM 4724 N N . GLY B 1 254 ? 39.346 -6.419 4.811 1.00 16.53 254 GLY B N 1
ATOM 4725 C CA . GLY B 1 254 ? 39.941 -5.404 3.949 1.00 18.90 254 GLY B CA 1
ATOM 4726 C C . GLY B 1 254 ? 39.327 -4.034 4.130 1.00 19.08 254 GLY B C 1
ATOM 4727 O O . GLY B 1 254 ? 38.588 -3.801 5.093 1.00 19.95 254 GLY B O 1
ATOM 4728 N N . TYR B 1 255 ? 39.747 -3.096 3.285 1.00 18.49 255 TYR B N 1
ATOM 4729 C CA . TYR B 1 255 ? 39.344 -1.697 3.428 1.00 20.10 255 TYR B CA 1
ATOM 4730 C C . TYR B 1 255 ? 37.839 -1.599 3.231 1.00 20.35 255 TYR B C 1
ATOM 4731 O O . TYR B 1 255 ? 37.287 -2.287 2.384 1.00 19.21 255 TYR B O 1
ATOM 4740 N N . GLY B 1 256 ? 37.187 -0.691 3.945 1.00 18.31 256 GLY B N 1
ATOM 4741 C CA . GLY B 1 256 ? 35.745 -0.523 3.772 1.00 19.52 256 GLY B CA 1
ATOM 4742 C C . GLY B 1 256 ? 34.904 -1.760 4.072 1.00 18.87 256 GLY B C 1
ATOM 4743 O O . GLY B 1 256 ? 33.684 -1.717 3.933 1.00 18.26 256 GLY B O 1
ATOM 4744 N N . GLY B 1 257 ? 35.526 -2.799 4.640 1.00 19.46 257 GLY B N 1
ATOM 4745 C CA . GLY B 1 257 ? 34.821 -4.027 4.971 1.00 20.15 257 GLY B CA 1
ATOM 4746 C C . GLY B 1 257 ? 33.866 -4.518 3.888 1.00 20.12 257 GLY B C 1
ATOM 4747 O O . GLY B 1 257 ? 32.732 -4.890 4.183 1.00 21.22 257 GLY B O 1
ATOM 4748 N N . THR B 1 258 ? 34.352 -4.606 2.653 1.00 20.03 258 THR B N 1
ATOM 4749 C CA . THR B 1 258 ? 33.489 -4.891 1.493 1.00 20.04 258 THR B CA 1
ATOM 4750 C C . THR B 1 258 ? 33.110 -6.364 1.328 1.00 20.22 258 THR B C 1
ATOM 4751 O O . THR B 1 258 ? 32.103 -6.667 0.695 1.00 19.27 258 THR B O 1
ATOM 4755 N N . TRP B 1 259 ? 33.860 -7.288 1.934 1.00 20.52 259 TRP B N 1
ATOM 4756 C CA . TRP B 1 259 ? 33.418 -8.688 1.947 1.00 18.52 259 TRP B CA 1
ATOM 4757 C C . TRP B 1 259 ? 33.324 -9.222 3.372 1.00 17.52 259 TRP B C 1
ATOM 4758 O O . TRP B 1 259 ? 34.223 -8.994 4.184 1.00 19.55 259 TRP B O 1
ATOM 4769 N N . VAL B 1 260 ? 32.219 -9.899 3.667 1.00 17.25 260 VAL B N 1
ATOM 4770 C CA . VAL B 1 260 ? 31.960 -10.528 4.965 1.00 17.04 260 VAL B CA 1
ATOM 4771 C C . VAL B 1 260 ? 31.836 -12.053 4.791 1.00 16.57 260 VAL B C 1
ATOM 4772 O O . VAL B 1 260 ? 31.072 -12.519 3.947 1.00 15.68 260 VAL B O 1
ATOM 4776 N N . SER B 1 261 ? 32.614 -12.827 5.553 1.00 15.67 261 SER B N 1
ATOM 4777 C CA . SER B 1 261 ? 32.517 -14.302 5.503 1.00 15.31 261 SER B CA 1
ATOM 4778 C C . SER B 1 261 ? 31.197 -14.813 6.108 1.00 16.97 261 SER B C 1
ATOM 4779 O O . SER B 1 261 ? 30.775 -14.360 7.176 1.00 16.64 261 SER B O 1
ATOM 4782 N N . GLU B 1 262 ? 30.600 -15.798 5.441 1.00 16.66 262 GLU B N 1
ATOM 4783 C CA . GLU B 1 262 ? 29.430 -16.506 5.939 1.00 18.42 262 GLU B CA 1
ATOM 4784 C C . GLU B 1 262 ? 29.769 -17.664 6.872 1.00 18.96 262 GLU B C 1
ATOM 4785 O O . GLU B 1 262 ? 28.867 -18.280 7.423 1.00 17.00 262 GLU B O 1
ATOM 4791 N N . ARG B 1 263 ? 31.053 -18.005 6.988 1.00 17.14 263 ARG B N 1
ATOM 4792 C CA . ARG B 1 263 ? 31.487 -19.153 7.771 1.00 16.74 263 ARG B CA 1
ATOM 4793 C C . ARG B 1 263 ? 32.843 -18.837 8.419 1.00 15.47 263 ARG B C 1
ATOM 4794 O O . ARG B 1 263 ? 33.538 -17.904 8.003 1.00 15.83 263 ARG B O 1
ATOM 4802 N N . ASP B 1 264 ? 33.218 -19.623 9.418 1.00 14.29 264 ASP B N 1
ATOM 4803 C CA . ASP B 1 264 ? 34.587 -19.615 9.913 1.00 14.31 264 ASP B CA 1
ATOM 4804 C C . ASP B 1 264 ? 35.454 -20.117 8.795 1.00 14.82 264 ASP B C 1
ATOM 4805 O O . ASP B 1 264 ? 35.097 -21.079 8.110 1.00 11.88 264 ASP B O 1
ATOM 4810 N N . THR B 1 265 ? 36.638 -19.536 8.664 1.00 14.17 265 THR B N 1
ATOM 4811 C CA . THR B 1 265 ? 37.494 -19.951 7.597 1.00 13.53 265 THR B CA 1
ATOM 4812 C C . THR B 1 265 ? 38.935 -19.608 7.834 1.00 13.18 265 THR B C 1
ATOM 4813 O O . THR B 1 265 ? 39.312 -19.109 8.900 1.00 13.49 265 THR B O 1
ATOM 4817 N N . ARG B 1 266 ? 39.768 -20.040 6.899 1.00 13.85 266 ARG B N 1
ATOM 4818 C CA . ARG B 1 266 ? 41.151 -19.617 6.877 1.00 13.40 266 ARG B CA 1
ATOM 4819 C C . ARG B 1 266 ? 41.378 -18.693 5.688 1.00 12.97 266 ARG B C 1
ATOM 4820 O O . ARG B 1 266 ? 40.964 -18.983 4.561 1.00 14.05 266 ARG B O 1
ATOM 4828 N N . LEU B 1 267 ? 42.021 -17.564 5.957 1.00 11.55 267 LEU B N 1
ATOM 4829 C CA . LEU B 1 267 ? 42.407 -16.641 4.913 1.00 11.76 267 LEU B CA 1
ATOM 4830 C C . LEU B 1 267 ? 43.895 -16.778 4.597 1.00 12.29 267 LEU B C 1
ATOM 4831 O O . LEU B 1 267 ? 44.717 -16.994 5.490 1.00 10.80 267 LEU B O 1
ATOM 4836 N N . GLY B 1 268 ? 44.217 -16.640 3.315 1.00 10.67 268 GLY B N 1
ATOM 4837 C CA . GLY B 1 268 ? 45.585 -16.509 2.868 1.00 11.04 268 GLY B CA 1
ATOM 4838 C C . GLY B 1 268 ? 45.880 -15.088 2.426 1.00 10.95 268 GLY B C 1
ATOM 4839 O O . GLY B 1 268 ? 45.005 -14.403 1.886 1.00 9.33 268 GLY B O 1
ATOM 4840 N N . VAL B 1 269 ? 47.097 -14.627 2.707 1.00 10.77 269 VAL B N 1
ATOM 4841 C CA . VAL B 1 269 ? 47.519 -13.294 2.268 1.00 10.81 269 VAL B CA 1
ATOM 4842 C C . VAL B 1 269 ? 48.693 -13.440 1.309 1.00 11.19 269 VAL B C 1
ATOM 4843 O O . VAL B 1 269 ? 49.673 -14.200 1.594 1.00 10.35 269 VAL B O 1
ATOM 4847 N N . VAL B 1 270 ? 48.519 -12.854 0.121 1.00 9.61 270 VAL B N 1
ATOM 4848 C CA . VAL B 1 270 ? 49.494 -12.997 -0.956 1.00 10.12 270 VAL B CA 1
ATOM 4849 C C . VAL B 1 270 ? 50.352 -11.739 -0.963 1.00 9.93 270 VAL B C 1
ATOM 4850 O O . VAL B 1 270 ? 49.818 -10.651 -0.805 1.00 10.51 270 VAL B O 1
ATOM 4854 N N . ALA B 1 271 ? 51.654 -11.905 -1.212 1.00 9.78 271 ALA B N 1
ATOM 4855 C CA . ALA B 1 271 ? 52.578 -10.801 -1.492 1.00 9.48 271 ALA B CA 1
ATOM 4856 C C . ALA B 1 271 ? 52.397 -10.262 -2.923 1.00 10.47 271 ALA B C 1
ATOM 4857 O O . ALA B 1 271 ? 53.258 -10.453 -3.782 1.00 8.52 271 ALA B O 1
ATOM 4859 N N . MET B 1 272 ? 51.305 -9.539 -3.146 1.00 10.45 272 MET B N 1
ATOM 4860 C CA . MET B 1 272 ? 50.986 -9.001 -4.462 1.00 10.11 272 MET B CA 1
ATOM 4861 C C . MET B 1 272 ? 49.947 -7.905 -4.277 1.00 10.05 272 MET B C 1
ATOM 4862 O O . MET B 1 272 ? 48.962 -8.104 -3.579 1.00 9.29 272 MET B O 1
ATOM 4867 N N . GLY B 1 273 ? 50.128 -6.779 -4.965 1.00 10.40 273 GLY B N 1
ATOM 4868 C CA . GLY B 1 273 ? 49.061 -5.768 -5.035 1.00 10.57 273 GLY B CA 1
ATOM 4869 C C . GLY B 1 273 ? 49.193 -4.789 -6.179 1.00 9.98 273 GLY B C 1
ATOM 4870 O O . GLY B 1 273 ? 49.934 -5.026 -7.125 1.00 9.82 273 GLY B O 1
ATOM 4871 N N . PHE B 1 274 ? 48.470 -3.675 -6.090 1.00 10.31 274 PHE B N 1
ATOM 4872 C CA . PHE B 1 274 ? 48.415 -2.749 -7.193 1.00 9.51 274 PHE B CA 1
ATOM 4873 C C . PHE B 1 274 ? 49.717 -1.947 -7.320 1.00 10.12 274 PHE B C 1
ATOM 4874 O O . PHE B 1 274 ? 50.070 -1.514 -8.417 1.00 10.74 274 PHE B O 1
ATOM 4882 N N . GLY B 1 275 ? 50.553 -2.007 -6.294 1.00 10.27 275 GLY B N 1
ATOM 4883 C CA . GLY B 1 275 ? 51.904 -1.469 -6.386 1.00 10.77 275 GLY B CA 1
ATOM 4884 C C . GLY B 1 275 ? 52.849 -2.365 -7.166 1.00 11.17 275 GLY B C 1
ATOM 4885 O O . GLY B 1 275 ? 53.963 -1.951 -7.557 1.00 10.91 275 GLY B O 1
ATOM 4886 N N . ASP B 1 276 ? 52.390 -3.583 -7.436 1.00 10.25 276 ASP B N 1
ATOM 4887 C CA . ASP B 1 276 ? 53.074 -4.468 -8.344 1.00 10.29 276 ASP B CA 1
ATOM 4888 C C . ASP B 1 276 ? 52.488 -4.360 -9.744 1.00 9.83 276 ASP B C 1
ATOM 4889 O O . ASP B 1 276 ? 53.106 -4.776 -10.711 1.00 9.13 276 ASP B O 1
ATOM 4894 N N . GLY B 1 277 ? 51.256 -3.891 -9.835 1.00 10.35 277 GLY B N 1
ATOM 4895 C CA . GLY B 1 277 ? 50.544 -3.932 -11.098 1.00 11.18 277 GLY B CA 1
ATOM 4896 C C . GLY B 1 277 ? 49.279 -4.768 -11.129 1.00 11.30 277 GLY B C 1
ATOM 4897 O O . GLY B 1 277 ? 48.608 -4.777 -12.135 1.00 11.04 277 GLY B O 1
ATOM 4898 N N . TYR B 1 278 ? 48.932 -5.462 -10.046 1.00 11.56 278 TYR B N 1
ATOM 4899 C CA . TYR B 1 278 ? 47.641 -6.175 -9.993 1.00 11.44 278 TYR B CA 1
ATOM 4900 C C . TYR B 1 278 ? 46.485 -5.186 -9.784 1.00 12.54 278 TYR B C 1
ATOM 4901 O O . TYR B 1 278 ? 46.531 -4.323 -8.888 1.00 12.71 278 TYR B O 1
ATOM 4910 N N . PRO B 1 279 ? 45.457 -5.269 -10.639 1.00 13.13 279 PRO B N 1
ATOM 4911 C CA . PRO B 1 279 ? 44.464 -4.195 -10.700 1.00 12.56 279 PRO B CA 1
ATOM 4912 C C . PRO B 1 279 ? 43.662 -4.090 -9.443 1.00 13.91 279 PRO B C 1
ATOM 4913 O O . PRO B 1 279 ? 43.128 -5.099 -8.943 1.00 14.05 279 PRO B O 1
ATOM 4917 N N . ARG B 1 280 ? 43.573 -2.883 -8.911 1.00 13.44 280 ARG B N 1
ATOM 4918 C CA . ARG B 1 280 ? 42.730 -2.679 -7.748 1.00 14.16 280 ARG B CA 1
ATOM 4919 C C . ARG B 1 280 ? 41.286 -3.065 -8.068 1.00 13.95 280 ARG B C 1
ATOM 4920 O O . ARG B 1 280 ? 40.529 -3.436 -7.172 1.00 14.60 280 ARG B O 1
ATOM 4928 N N . ALA B 1 281 ? 40.901 -2.973 -9.337 1.00 13.46 281 ALA B N 1
ATOM 4929 C CA . ALA B 1 281 ? 39.511 -3.222 -9.736 1.00 16.75 281 ALA B CA 1
ATOM 4930 C C . ALA B 1 281 ? 38.981 -4.647 -9.443 1.00 17.62 281 ALA B C 1
ATOM 4931 O O . ALA B 1 281 ? 37.774 -4.860 -9.449 1.00 17.48 281 ALA B O 1
ATOM 4933 N N . ALA B 1 282 ? 39.869 -5.615 -9.219 1.00 17.31 282 ALA B N 1
ATOM 4934 C CA . ALA B 1 282 ? 39.453 -7.024 -9.056 1.00 18.73 282 ALA B CA 1
ATOM 4935 C C . ALA B 1 282 ? 38.363 -7.195 -8.008 1.00 15.41 282 ALA B C 1
ATOM 4936 O O . ALA B 1 282 ? 38.596 -6.895 -6.831 1.00 16.56 282 ALA B O 1
ATOM 4938 N N . PRO B 1 283 ? 37.169 -7.682 -8.416 1.00 16.15 283 PRO B N 1
ATOM 4939 C CA . PRO B 1 283 ? 36.160 -7.896 -7.384 1.00 16.19 283 PRO B CA 1
ATOM 4940 C C . PRO B 1 283 ? 36.457 -9.138 -6.564 1.00 16.22 283 PRO B C 1
ATOM 4941 O O . PRO B 1 283 ? 37.227 -9.985 -6.987 1.00 14.98 283 PRO B O 1
ATOM 4945 N N . SER B 1 284 ? 35.855 -9.222 -5.388 1.00 15.29 284 SER B N 1
ATOM 4946 C CA . SER B 1 284 ? 35.869 -10.442 -4.625 1.00 15.07 284 SER B CA 1
ATOM 4947 C C . SER B 1 284 ? 35.328 -11.566 -5.510 1.00 14.30 284 SER B C 1
ATOM 4948 O O . SER B 1 284 ? 34.410 -11.343 -6.281 1.00 13.71 284 SER B O 1
ATOM 4951 N N . GLY B 1 285 ? 35.965 -12.733 -5.461 1.00 14.11 285 GLY B N 1
ATOM 4952 C CA . GLY B 1 285 ? 35.567 -13.861 -6.303 1.00 15.87 285 GLY B CA 1
ATOM 4953 C C . GLY B 1 285 ? 36.426 -14.008 -7.552 1.00 16.93 285 GLY B C 1
ATOM 4954 O O . GLY B 1 285 ? 36.341 -15.009 -8.226 1.00 16.86 285 GLY B O 1
ATOM 4955 N N . THR B 1 286 ? 37.329 -13.061 -7.811 1.00 16.72 286 THR B N 1
ATOM 4956 C CA . THR B 1 286 ? 38.328 -13.247 -8.867 1.00 15.30 286 THR B CA 1
ATOM 4957 C C . THR B 1 286 ? 39.238 -14.400 -8.461 1.00 15.43 286 THR B C 1
ATOM 4958 O O . THR B 1 286 ? 39.646 -14.477 -7.301 1.00 15.97 286 THR B O 1
ATOM 4962 N N . PRO B 1 287 ? 39.568 -15.294 -9.413 1.00 14.35 287 PRO B N 1
ATOM 4963 C CA . PRO B 1 287 ? 40.372 -16.454 -9.070 1.00 13.60 287 PRO B CA 1
ATOM 4964 C C . PRO B 1 287 ? 41.867 -16.184 -8.939 1.00 13.97 287 PRO B C 1
ATOM 4965 O O . PRO B 1 287 ? 42.419 -15.329 -9.630 1.00 12.75 287 PRO B O 1
ATOM 4969 N N . VAL B 1 288 ? 42.482 -16.907 -8.007 1.00 13.28 288 VAL B N 1
ATOM 4970 C CA . VAL B 1 288 ? 43.928 -16.962 -7.829 1.00 12.90 288 VAL B CA 1
ATOM 4971 C C . VAL B 1 288 ? 44.220 -18.440 -7.610 1.00 12.31 288 VAL B C 1
ATOM 4972 O O . VAL B 1 288 ? 43.388 -19.140 -7.047 1.00 11.53 288 VAL B O 1
ATOM 4976 N N . LEU B 1 289 ? 45.370 -18.930 -8.053 1.00 10.37 289 LEU B N 1
ATOM 4977 C CA . LEU B 1 289 ? 45.743 -20.308 -7.758 1.00 10.96 289 LEU B CA 1
ATOM 4978 C C . LEU B 1 289 ? 46.681 -20.314 -6.573 1.00 11.83 289 LEU B C 1
ATOM 4979 O O . LEU B 1 289 ? 47.723 -19.622 -6.576 1.00 12.94 289 LEU B O 1
ATOM 4984 N N . VAL B 1 290 ? 46.316 -21.110 -5.571 1.00 11.26 290 VAL B N 1
ATOM 4985 C CA . VAL B 1 290 ? 47.196 -21.413 -4.468 1.00 11.48 290 VAL B CA 1
ATOM 4986 C C . VAL B 1 290 ? 47.475 -22.919 -4.454 1.00 11.52 290 VAL B C 1
ATOM 4987 O O . VAL B 1 290 ? 46.563 -23.722 -4.330 1.00 10.91 290 VAL B O 1
ATOM 4991 N N . ASN B 1 291 ? 48.752 -23.269 -4.453 1.00 12.01 291 ASN B N 1
ATOM 4992 C CA . ASN B 1 291 ? 49.177 -24.647 -4.564 1.00 13.18 291 ASN B CA 1
ATOM 4993 C C . ASN B 1 291 ? 48.462 -25.314 -5.736 1.00 14.06 291 ASN B C 1
ATOM 4994 O O . ASN B 1 291 ? 47.969 -26.420 -5.626 1.00 13.88 291 ASN B O 1
ATOM 4999 N N . GLY B 1 292 ? 48.329 -24.588 -6.840 1.00 15.41 292 GLY B N 1
ATOM 5000 C CA . GLY B 1 292 ? 47.669 -25.142 -8.011 1.00 15.42 292 GLY B CA 1
ATOM 5001 C C . GLY B 1 292 ? 46.148 -25.039 -8.082 1.00 14.88 292 GLY B C 1
ATOM 5002 O O . GLY B 1 292 ? 45.591 -25.127 -9.168 1.00 15.90 292 GLY B O 1
ATOM 5003 N N . ARG B 1 293 ? 45.452 -24.878 -6.959 1.00 13.35 293 ARG B N 1
ATOM 5004 C CA A ARG B 1 293 ? 43.993 -24.879 -6.969 0.50 12.37 293 ARG B CA 1
ATOM 5005 C CA B ARG B 1 293 ? 43.993 -24.874 -6.997 0.50 12.01 293 ARG B CA 1
ATOM 5006 C C . ARG B 1 293 ? 43.454 -23.467 -6.863 1.00 12.24 293 ARG B C 1
ATOM 5007 O O . ARG B 1 293 ? 44.131 -22.578 -6.367 1.00 11.98 293 ARG B O 1
ATOM 5022 N N . GLU B 1 294 ? 42.227 -23.291 -7.330 1.00 12.21 294 GLU B N 1
ATOM 5023 C CA . GLU B 1 294 ? 41.562 -21.995 -7.436 1.00 13.51 294 GLU B CA 1
ATOM 5024 C C . GLU B 1 294 ? 40.856 -21.584 -6.131 1.00 12.91 294 GLU B C 1
ATOM 5025 O O . GLU B 1 294 ? 40.105 -22.363 -5.540 1.00 13.91 294 GLU B O 1
ATOM 5031 N N . VAL B 1 295 ? 41.086 -20.341 -5.717 1.00 12.09 295 VAL B N 1
ATOM 5032 C CA . VAL B 1 295 ? 40.480 -19.753 -4.534 1.00 12.04 295 VAL B CA 1
ATOM 5033 C C . VAL B 1 295 ? 40.166 -18.266 -4.811 1.00 12.67 295 VAL B C 1
ATOM 5034 O O . VAL B 1 295 ? 40.940 -17.577 -5.481 1.00 12.44 295 VAL B O 1
ATOM 5038 N N . PRO B 1 296 ? 39.046 -17.758 -4.273 1.00 12.48 296 PRO B N 1
ATOM 5039 C CA . PRO B 1 296 ? 38.576 -16.433 -4.628 1.00 12.30 296 PRO B CA 1
ATOM 5040 C C . PRO B 1 296 ? 39.221 -15.305 -3.810 1.00 13.56 296 PRO B C 1
ATOM 5041 O O . PRO B 1 296 ? 39.520 -15.470 -2.629 1.00 13.08 296 PRO B O 1
ATOM 5045 N N . ILE B 1 297 ? 39.447 -14.175 -4.474 1.00 13.96 297 ILE B N 1
ATOM 5046 C CA . ILE B 1 297 ? 39.853 -12.931 -3.826 1.00 13.65 297 ILE B CA 1
ATOM 5047 C C . ILE B 1 297 ? 38.710 -12.481 -2.932 1.00 12.76 297 ILE B C 1
ATOM 5048 O O . ILE B 1 297 ? 37.534 -12.632 -3.284 1.00 13.75 297 ILE B O 1
ATOM 5053 N N . VAL B 1 298 ? 39.036 -12.069 -1.713 1.00 12.72 298 VAL B N 1
ATOM 5054 C CA . VAL B 1 298 ? 38.004 -11.575 -0.795 1.00 13.75 298 VAL B CA 1
ATOM 5055 C C . VAL B 1 298 ? 38.444 -10.255 -0.226 1.00 13.24 298 VAL B C 1
ATOM 5056 O O . VAL B 1 298 ? 39.583 -10.115 0.226 1.00 13.02 298 VAL B O 1
ATOM 5060 N N . GLY B 1 299 ? 37.573 -9.262 -0.356 1.00 12.49 299 GLY B N 1
ATOM 5061 C CA . GLY B 1 299 ? 37.938 -7.902 0.009 1.00 13.12 299 GLY B CA 1
ATOM 5062 C C . GLY B 1 299 ? 38.804 -7.234 -1.033 1.00 12.11 299 GLY B C 1
ATOM 5063 O O . GLY B 1 299 ? 39.074 -7.808 -2.065 1.00 14.09 299 GLY B O 1
ATOM 5064 N N . ARG B 1 300 ? 39.095 -5.962 -0.828 1.00 11.95 300 ARG B N 1
ATOM 5065 C CA . ARG B 1 300 ? 39.758 -5.179 -1.829 1.00 13.30 300 ARG B CA 1
ATOM 5066 C C . ARG B 1 300 ? 41.198 -5.610 -1.999 1.00 12.75 300 ARG B C 1
ATOM 5067 O O . ARG B 1 300 ? 41.889 -5.904 -1.032 1.00 12.36 300 ARG B O 1
ATOM 5075 N N . VAL B 1 301 ? 41.640 -5.628 -3.257 1.00 12.80 301 VAL B N 1
ATOM 5076 C CA . VAL B 1 301 ? 43.046 -5.571 -3.584 1.00 12.11 301 VAL B CA 1
ATOM 5077 C C . VAL B 1 301 ? 43.704 -4.343 -2.972 1.00 12.25 301 VAL B C 1
ATOM 5078 O O . VAL B 1 301 ? 43.296 -3.217 -3.254 1.00 11.31 301 VAL B O 1
ATOM 5082 N N . ALA B 1 302 ? 44.787 -4.569 -2.233 1.00 10.59 302 ALA B N 1
ATOM 5083 C CA . ALA B 1 302 ? 45.527 -3.494 -1.606 1.00 10.94 302 ALA B CA 1
ATOM 5084 C C . ALA B 1 302 ? 46.856 -3.299 -2.314 1.00 9.61 302 ALA B C 1
ATOM 5085 O O . ALA B 1 302 ? 47.180 -4.002 -3.273 1.00 10.95 302 ALA B O 1
ATOM 5087 N N . MET B 1 303 ? 47.621 -2.321 -1.865 1.00 9.43 303 MET B N 1
ATOM 5088 C CA . MET B 1 303 ? 48.817 -1.930 -2.590 1.00 10.07 303 MET B CA 1
ATOM 5089 C C . MET B 1 303 ? 49.872 -3.034 -2.646 1.00 9.15 303 MET B C 1
ATOM 5090 O O . MET B 1 303 ? 50.529 -3.215 -3.684 1.00 9.19 303 MET B O 1
ATOM 5095 N N . ASP B 1 304 ? 50.036 -3.767 -1.546 1.00 8.94 304 ASP B N 1
ATOM 5096 C CA . ASP B 1 304 ? 51.104 -4.798 -1.443 1.00 8.56 304 ASP B CA 1
ATOM 5097 C C . ASP B 1 304 ? 50.579 -6.211 -1.116 1.00 9.55 304 ASP B C 1
ATOM 5098 O O . ASP B 1 304 ? 51.342 -7.188 -1.110 1.00 10.56 304 ASP B O 1
ATOM 5103 N N . MET B 1 305 ? 49.285 -6.315 -0.816 1.00 10.02 305 MET B N 1
ATOM 5104 C CA . MET B 1 305 ? 48.688 -7.571 -0.408 1.00 9.87 305 MET B CA 1
ATOM 5105 C C . MET B 1 305 ? 47.323 -7.804 -1.044 1.00 10.48 305 MET B C 1
ATOM 5106 O O . MET B 1 305 ? 46.596 -6.861 -1.330 1.00 10.56 305 MET B O 1
ATOM 5111 N N . ILE B 1 306 ? 47.011 -9.085 -1.265 1.00 10.49 306 ILE B N 1
ATOM 5112 C CA . ILE B 1 306 ? 45.703 -9.569 -1.661 1.00 9.97 306 ILE B CA 1
ATOM 5113 C C . ILE B 1 306 ? 45.299 -10.720 -0.725 1.00 9.91 306 ILE B C 1
ATOM 5114 O O . ILE B 1 306 ? 46.083 -11.603 -0.454 1.00 10.78 306 ILE B O 1
ATOM 5119 N N . CYS B 1 307 ? 44.056 -10.720 -0.267 1.00 10.34 307 CYS B N 1
ATOM 5120 C CA . CYS B 1 307 ? 43.554 -11.748 0.616 1.00 10.05 307 CYS B CA 1
ATOM 5121 C C . CYS B 1 307 ? 42.711 -12.718 -0.177 1.00 10.46 307 CYS B C 1
ATOM 5122 O O . CYS B 1 307 ? 41.989 -12.310 -1.081 1.00 10.07 307 CYS B O 1
ATOM 5125 N N . VAL B 1 308 ? 42.877 -14.008 0.112 1.00 10.51 308 VAL B N 1
ATOM 5126 C CA . VAL B 1 308 ? 42.100 -15.061 -0.537 1.00 10.70 308 VAL B CA 1
ATOM 5127 C C . VAL B 1 308 ? 41.475 -15.952 0.532 1.00 11.45 308 VAL B C 1
ATOM 5128 O O . VAL B 1 308 ? 41.911 -15.955 1.664 1.00 10.43 308 VAL B O 1
ATOM 5132 N N . ASP B 1 309 ? 40.402 -16.646 0.164 1.00 12.51 309 ASP B N 1
ATOM 5133 C CA . ASP B 1 309 ? 39.639 -17.440 1.101 1.00 14.17 309 ASP B CA 1
ATOM 5134 C C . ASP B 1 309 ? 39.965 -18.896 0.844 1.00 12.89 309 ASP B C 1
ATOM 5135 O O . ASP B 1 309 ? 39.633 -19.428 -0.204 1.00 12.33 309 ASP B O 1
ATOM 5140 N N . LEU B 1 310 ? 40.685 -19.521 1.767 1.00 13.53 310 LEU B N 1
ATOM 5141 C CA . LEU B 1 310 ? 41.211 -20.878 1.518 1.00 11.60 310 LEU B CA 1
ATOM 5142 C C . LEU B 1 310 ? 40.297 -21.998 2.060 1.00 11.84 310 LEU B C 1
ATOM 5143 O O . LEU B 1 310 ? 40.413 -23.155 1.640 1.00 14.21 310 LEU B O 1
ATOM 5148 N N . GLY B 1 311 ? 39.459 -21.680 3.046 1.00 12.28 311 GLY B N 1
ATOM 5149 C CA . GLY B 1 311 ? 38.554 -22.668 3.663 1.00 12.60 311 GLY B CA 1
ATOM 5150 C C . GLY B 1 311 ? 39.008 -23.069 5.057 1.00 13.51 311 GLY B C 1
ATOM 5151 O O . GLY B 1 311 ? 40.140 -22.783 5.443 1.00 13.66 311 GLY B O 1
ATOM 5152 N N . PRO B 1 312 ? 38.117 -23.694 5.847 1.00 13.57 312 PRO B N 1
ATOM 5153 C CA . PRO B 1 312 ? 38.362 -23.630 7.288 1.00 12.87 312 PRO B CA 1
ATOM 5154 C C . PRO B 1 312 ? 39.424 -24.577 7.810 1.00 13.57 312 PRO B C 1
ATOM 5155 O O . PRO B 1 312 ? 39.970 -24.347 8.884 1.00 14.60 312 PRO B O 1
ATOM 5159 N N . GLN B 1 313 ? 39.723 -25.640 7.079 1.00 12.64 313 GLN B N 1
ATOM 5160 C CA . GLN B 1 313 ? 40.759 -26.547 7.524 1.00 13.06 313 GLN B CA 1
ATOM 5161 C C . GLN B 1 313 ? 41.797 -26.705 6.433 1.00 13.39 313 GLN B C 1
ATOM 5162 O O . GLN B 1 313 ? 42.503 -27.698 6.388 1.00 12.48 313 GLN B O 1
ATOM 5168 N N . ALA B 1 314 ? 41.918 -25.667 5.604 1.00 13.19 314 ALA B N 1
ATOM 5169 C CA . ALA B 1 314 ? 42.857 -25.644 4.506 1.00 14.18 314 ALA B CA 1
ATOM 5170 C C . ALA B 1 314 ? 44.279 -25.736 5.037 1.00 12.86 314 ALA B C 1
ATOM 5171 O O . ALA B 1 314 ? 44.589 -25.178 6.074 1.00 14.76 314 ALA B O 1
ATOM 5173 N N . GLN B 1 315 ? 45.120 -26.492 4.345 1.00 14.05 315 GLN B N 1
ATOM 5174 C CA . GLN B 1 315 ? 46.488 -26.763 4.789 1.00 15.48 315 GLN B CA 1
ATOM 5175 C C . GLN B 1 315 ? 47.580 -26.010 4.009 1.00 15.18 315 GLN B C 1
ATOM 5176 O O . GLN B 1 315 ? 48.778 -26.308 4.159 1.00 15.26 315 GLN B O 1
ATOM 5182 N N . ASP B 1 316 ? 47.187 -24.968 3.280 1.00 15.08 316 ASP B N 1
ATOM 5183 C CA . ASP B 1 316 ? 48.131 -24.017 2.697 1.00 15.04 316 ASP B CA 1
ATOM 5184 C C . ASP B 1 316 ? 48.874 -23.272 3.792 1.00 15.46 316 ASP B C 1
ATOM 5185 O O . ASP B 1 316 ? 48.282 -22.946 4.816 1.00 17.23 316 ASP B O 1
ATOM 5190 N N . LYS B 1 317 ? 50.163 -23.017 3.579 1.00 14.20 317 LYS B N 1
ATOM 5191 C CA . LYS B 1 317 ? 51.002 -22.335 4.573 1.00 15.11 317 LYS B CA 1
ATOM 5192 C C . LYS B 1 317 ? 51.646 -21.084 3.989 1.00 14.88 317 LYS B C 1
ATOM 5193 O O . LYS B 1 317 ? 51.812 -20.969 2.771 1.00 10.53 317 LYS B O 1
ATOM 5199 N N . ALA B 1 318 ? 52.094 -20.198 4.881 1.00 15.74 318 ALA B N 1
ATOM 5200 C CA . ALA B 1 318 ? 52.996 -19.124 4.510 1.00 14.90 318 ALA B CA 1
ATOM 5201 C C . ALA B 1 318 ? 54.167 -19.696 3.719 1.00 15.59 318 ALA B C 1
ATOM 5202 O O . ALA B 1 318 ? 54.770 -20.692 4.122 1.00 16.90 318 ALA B O 1
ATOM 5204 N N . GLY B 1 319 ? 54.433 -19.126 2.548 1.00 14.79 319 GLY B N 1
ATOM 5205 C CA . GLY B 1 319 ? 55.602 -19.524 1.765 1.00 13.12 319 GLY B CA 1
ATOM 5206 C C . GLY B 1 319 ? 55.212 -20.263 0.506 1.00 13.23 319 GLY B C 1
ATOM 5207 O O . GLY B 1 319 ? 56.021 -20.408 -0.407 1.00 13.25 319 GLY B O 1
ATOM 5208 N N . ASP B 1 320 ? 53.965 -20.725 0.449 1.00 12.58 320 ASP B N 1
ATOM 5209 C CA . ASP B 1 320 ? 53.502 -21.548 -0.680 1.00 12.35 320 ASP B CA 1
ATOM 5210 C C . ASP B 1 320 ? 53.297 -20.690 -1.945 1.00 11.98 320 ASP B C 1
ATOM 5211 O O . ASP B 1 320 ? 53.013 -19.491 -1.836 1.00 11.29 320 ASP B O 1
ATOM 5216 N N . PRO B 1 321 ? 53.356 -21.319 -3.144 1.00 11.98 321 PRO B N 1
ATOM 5217 C CA . PRO B 1 321 ? 53.312 -20.539 -4.392 1.00 11.17 321 PRO B CA 1
ATOM 5218 C C . PRO B 1 321 ? 51.904 -20.098 -4.833 1.00 11.78 321 PRO B C 1
ATOM 5219 O O . PRO B 1 321 ? 50.933 -20.871 -4.766 1.00 10.89 321 PRO B O 1
ATOM 5223 N N . VAL B 1 322 ? 51.815 -18.867 -5.326 1.00 10.28 322 VAL B N 1
ATOM 5224 C CA . VAL B 1 322 ? 50.567 -18.331 -5.840 1.00 10.60 322 VAL B CA 1
ATOM 5225 C C . VAL B 1 322 ? 50.716 -17.941 -7.319 1.00 9.51 322 VAL B C 1
ATOM 5226 O O . VAL B 1 322 ? 51.734 -17.421 -7.728 1.00 10.04 322 VAL B O 1
ATOM 5230 N N . ILE B 1 323 ? 49.692 -18.206 -8.117 1.00 9.91 323 ILE B N 1
ATOM 5231 C CA . ILE B 1 323 ? 49.708 -17.840 -9.528 1.00 10.10 323 ILE B CA 1
ATOM 5232 C C . ILE B 1 323 ? 48.554 -16.856 -9.713 1.00 10.02 323 ILE B C 1
ATOM 5233 O O . ILE B 1 323 ? 47.406 -17.166 -9.414 1.00 10.24 323 ILE B O 1
ATOM 5238 N N . LEU B 1 324 ? 48.857 -15.647 -10.139 1.00 10.32 324 LEU B N 1
ATOM 5239 C CA . LEU B 1 324 ? 47.811 -14.638 -10.382 1.00 9.47 324 LEU B CA 1
ATOM 5240 C C . LEU B 1 324 ? 47.258 -14.803 -11.796 1.00 9.65 324 LEU B C 1
ATOM 5241 O O . LEU B 1 324 ? 46.067 -14.554 -12.058 1.00 10.23 324 LEU B O 1
ATOM 5246 N N . TRP B 1 325 ? 48.151 -15.133 -12.721 1.00 9.59 325 TRP B N 1
ATOM 5247 C CA . TRP B 1 325 ? 47.779 -15.633 -14.043 1.00 10.91 325 TRP B CA 1
ATOM 5248 C C . TRP B 1 325 ? 48.986 -16.343 -14.666 1.00 13.04 325 TRP B C 1
ATOM 5249 O O . TRP B 1 325 ? 50.137 -16.040 -14.352 1.00 12.81 325 TRP B O 1
ATOM 5260 N N . GLY B 1 326 ? 48.705 -17.349 -15.485 1.00 16.15 326 GLY B N 1
ATOM 5261 C CA . GLY B 1 326 ? 49.734 -18.259 -15.982 1.00 17.31 326 GLY B CA 1
ATOM 5262 C C . GLY B 1 326 ? 49.136 -19.643 -16.173 1.00 20.04 326 GLY B C 1
ATOM 5263 O O . GLY B 1 326 ? 47.971 -19.776 -16.594 1.00 19.16 326 GLY B O 1
ATOM 5264 N N . GLU B 1 327 ? 49.927 -20.673 -15.886 1.00 18.96 327 GLU B N 1
ATOM 5265 C CA . GLU B 1 327 ? 49.528 -22.032 -16.232 1.00 18.77 327 GLU B CA 1
ATOM 5266 C C . GLU B 1 327 ? 48.353 -22.413 -15.360 1.00 15.96 327 GLU B C 1
ATOM 5267 O O . GLU B 1 327 ? 48.414 -22.280 -14.133 1.00 19.89 327 GLU B O 1
ATOM 5273 N N . GLY B 1 328 ? 47.239 -22.719 -16.005 1.00 16.42 328 GLY B N 1
ATOM 5274 C CA . GLY B 1 328 ? 45.987 -23.059 -15.310 1.00 14.09 328 GLY B CA 1
ATOM 5275 C C . GLY B 1 328 ? 45.074 -21.872 -15.076 1.00 12.36 328 GLY B C 1
ATOM 5276 O O . GLY B 1 328 ? 43.951 -22.038 -14.619 1.00 11.55 328 GLY B O 1
ATOM 5277 N N . LEU B 1 329 ? 45.521 -20.673 -15.441 1.00 13.23 329 LEU B N 1
ATOM 5278 C CA . LEU B 1 329 ? 44.749 -19.442 -15.153 1.00 13.06 329 LEU B CA 1
ATOM 5279 C C . LEU B 1 329 ? 45.098 -18.325 -16.143 1.00 13.97 329 LEU B C 1
ATOM 5280 O O . LEU B 1 329 ? 45.951 -17.497 -15.867 1.00 15.21 329 LEU B O 1
ATOM 5285 N N . PRO B 1 330 ? 44.530 -18.389 -17.355 1.00 14.02 330 PRO B N 1
ATOM 5286 C CA . PRO B 1 330 ? 44.812 -17.442 -18.420 1.00 13.83 330 PRO B CA 1
ATOM 5287 C C . PRO B 1 330 ? 44.484 -15.997 -18.048 1.00 13.38 330 PRO B C 1
ATOM 5288 O O . PRO B 1 330 ? 43.430 -15.727 -17.467 1.00 12.35 330 PRO B O 1
ATOM 5292 N N . VAL B 1 331 ? 45.366 -15.064 -18.407 1.00 12.23 331 VAL B N 1
ATOM 5293 C CA . VAL B 1 331 ? 45.115 -13.663 -18.105 1.00 11.66 331 VAL B CA 1
ATOM 5294 C C . VAL B 1 331 ? 43.767 -13.189 -18.646 1.00 10.95 331 VAL B C 1
ATOM 5295 O O . VAL B 1 331 ? 43.111 -12.379 -18.015 1.00 10.50 331 VAL B O 1
ATOM 5299 N N . GLU B 1 332 ? 43.298 -13.770 -19.752 1.00 13.27 332 GLU B N 1
ATOM 5300 C CA . GLU B 1 332 ? 41.978 -13.413 -20.326 1.00 13.42 332 GLU B CA 1
ATOM 5301 C C . GLU B 1 332 ? 40.818 -13.706 -19.359 1.00 15.45 332 GLU B C 1
ATOM 5302 O O . GLU B 1 332 ? 39.840 -12.944 -19.265 1.00 13.33 332 GLU B O 1
ATOM 5308 N N . ARG B 1 333 ? 40.994 -14.730 -18.530 1.00 19.01 333 ARG B N 1
ATOM 5309 C CA . ARG B 1 333 ? 40.019 -15.020 -17.485 1.00 19.99 333 ARG B CA 1
ATOM 5310 C C . ARG B 1 333 ? 40.055 -13.904 -16.441 1.00 18.11 333 ARG B C 1
ATOM 5311 O O . ARG B 1 333 ? 39.015 -13.374 -16.040 1.00 16.93 333 ARG B O 1
ATOM 5319 N N . ILE B 1 334 ? 41.252 -13.496 -16.031 1.00 16.25 334 ILE B N 1
ATOM 5320 C CA . ILE B 1 334 ? 41.349 -12.376 -15.118 1.00 14.63 334 ILE B CA 1
ATOM 5321 C C . ILE B 1 334 ? 40.823 -11.095 -15.763 1.00 15.19 334 ILE B C 1
ATOM 5322 O O . ILE B 1 334 ? 40.180 -10.283 -15.097 1.00 13.02 334 ILE B O 1
ATOM 5327 N N . ALA B 1 335 ? 41.052 -10.927 -17.066 1.00 15.78 335 ALA B N 1
ATOM 5328 C CA . ALA B 1 335 ? 40.533 -9.750 -17.777 1.00 16.41 335 ALA B CA 1
ATOM 5329 C C . ALA B 1 335 ? 39.018 -9.687 -17.645 1.00 17.22 335 ALA B C 1
ATOM 5330 O O . ALA B 1 335 ? 38.431 -8.635 -17.389 1.00 17.94 335 ALA B O 1
ATOM 5332 N N . GLU B 1 336 ? 38.380 -10.817 -17.876 1.00 21.00 336 GLU B N 1
ATOM 5333 C CA . GLU B 1 336 ? 36.941 -10.843 -17.954 1.00 23.06 336 GLU B CA 1
ATOM 5334 C C . GLU B 1 336 ? 36.346 -10.645 -16.557 1.00 24.05 336 GLU B C 1
ATOM 5335 O O . GLU B 1 336 ? 35.496 -9.777 -16.350 1.00 22.29 336 GLU B O 1
ATOM 5341 N N . MET B 1 337 ? 36.879 -11.358 -15.574 1.00 23.23 337 MET B N 1
ATOM 5342 C CA . MET B 1 337 ? 36.366 -11.244 -14.210 1.00 23.20 337 MET B CA 1
ATOM 5343 C C . MET B 1 337 ? 36.572 -9.828 -13.683 1.00 20.07 337 MET B C 1
ATOM 5344 O O . MET B 1 337 ? 35.743 -9.319 -12.950 1.00 23.57 337 MET B O 1
ATOM 5349 N N . THR B 1 338 ? 37.607 -9.138 -14.138 1.00 18.47 338 THR B N 1
ATOM 5350 C CA . THR B 1 338 ? 37.875 -7.800 -13.610 1.00 15.74 338 THR B CA 1
ATOM 5351 C C . THR B 1 338 ? 37.317 -6.658 -14.454 1.00 15.91 338 THR B C 1
ATOM 5352 O O . THR B 1 338 ? 37.412 -5.492 -14.068 1.00 16.78 338 THR B O 1
ATOM 5356 N N . LYS B 1 339 ? 36.864 -6.985 -15.663 1.00 17.09 339 LYS B N 1
ATOM 5357 C CA . LYS B 1 339 ? 36.482 -6.003 -16.688 1.00 16.60 339 LYS B CA 1
ATOM 5358 C C . LYS B 1 339 ? 37.656 -5.095 -17.066 1.00 17.30 339 LYS B C 1
ATOM 5359 O O . LYS B 1 339 ? 37.465 -3.939 -17.435 1.00 17.58 339 LYS B O 1
ATOM 5365 N N . VAL B 1 340 ? 38.870 -5.633 -16.966 1.00 17.73 340 VAL B N 1
ATOM 5366 C CA . VAL B 1 340 ? 40.074 -4.964 -17.482 1.00 17.25 340 VAL B CA 1
ATOM 5367 C C . VAL B 1 340 ? 40.434 -5.558 -18.853 1.00 17.06 340 VAL B C 1
ATOM 5368 O O . VAL B 1 340 ? 40.281 -6.755 -19.080 1.00 16.13 340 VAL B O 1
ATOM 5372 N N . SER B 1 341 ? 40.865 -4.723 -19.785 1.00 14.05 341 SER B N 1
ATOM 5373 C CA . SER B 1 341 ? 41.439 -5.245 -20.996 1.00 13.92 341 SER B CA 1
ATOM 5374 C C . SER B 1 341 ? 42.698 -6.082 -20.714 1.00 13.15 341 SER B C 1
ATOM 5375 O O . SER B 1 341 ? 43.542 -5.716 -19.902 1.00 11.25 341 SER B O 1
ATOM 5378 N N . ALA B 1 342 ? 42.843 -7.190 -21.426 1.00 12.56 342 ALA B N 1
ATOM 5379 C CA . ALA B 1 342 ? 44.021 -8.036 -21.250 1.00 11.39 342 ALA B CA 1
ATOM 5380 C C . ALA B 1 342 ? 45.313 -7.233 -21.524 1.00 11.66 342 ALA B C 1
ATOM 5381 O O . ALA B 1 342 ? 46.309 -7.383 -20.826 1.00 10.48 342 ALA B O 1
ATOM 5383 N N . TYR B 1 343 ? 45.274 -6.394 -22.559 1.00 11.43 343 TYR B N 1
ATOM 5384 C CA . TYR B 1 343 ? 46.357 -5.460 -22.879 1.00 12.10 343 TYR B CA 1
ATOM 5385 C C . TYR B 1 343 ? 46.902 -4.754 -21.657 1.00 11.13 343 TYR B C 1
ATOM 5386 O O . TYR B 1 343 ? 48.115 -4.755 -21.401 1.00 12.38 343 TYR B O 1
ATOM 5395 N N . GLU B 1 344 ? 46.005 -4.110 -20.920 1.00 12.12 344 GLU B N 1
ATOM 5396 C CA . GLU B 1 344 ? 46.389 -3.282 -19.782 1.00 11.53 344 GLU B CA 1
ATOM 5397 C C . GLU B 1 344 ? 46.922 -4.160 -18.680 1.00 12.22 344 GLU B C 1
ATOM 5398 O O . GLU B 1 344 ? 47.941 -3.833 -18.036 1.00 10.57 344 GLU B O 1
ATOM 5404 N N . LEU B 1 345 ? 46.291 -5.321 -18.507 1.00 12.10 345 LEU B N 1
ATOM 5405 C CA . LEU B 1 345 ? 46.675 -6.236 -17.438 1.00 12.08 345 LEU B CA 1
ATOM 5406 C C . LEU B 1 345 ? 48.135 -6.647 -17.543 1.00 11.40 345 LEU B C 1
ATOM 5407 O O . LEU B 1 345 ? 48.855 -6.699 -16.546 1.00 10.67 345 LEU B O 1
ATOM 5412 N N . ILE B 1 346 ? 48.520 -7.142 -18.714 1.00 10.43 346 ILE B N 1
ATOM 5413 C CA . ILE B 1 346 ? 49.887 -7.580 -18.872 1.00 8.79 346 ILE B CA 1
ATOM 5414 C C . ILE B 1 346 ? 50.876 -6.434 -18.870 1.00 8.75 346 ILE B C 1
ATOM 5415 O O . ILE B 1 346 ? 52.030 -6.630 -18.510 1.00 9.97 346 ILE B O 1
ATOM 5420 N N . THR B 1 347 ? 50.456 -5.265 -19.342 1.00 9.25 347 THR B N 1
ATOM 5421 C CA . THR B 1 347 ? 51.391 -4.204 -19.694 1.00 9.13 347 THR B CA 1
ATOM 5422 C C . THR B 1 347 ? 51.653 -3.286 -18.521 1.00 8.90 347 THR B C 1
ATOM 5423 O O . THR B 1 347 ? 52.752 -2.731 -18.396 1.00 9.14 347 THR B O 1
ATOM 5427 N N . ARG B 1 348 ? 50.620 -3.015 -17.739 1.00 9.31 348 ARG B N 1
ATOM 5428 C CA . ARG B 1 348 ? 50.686 -1.953 -16.723 1.00 10.04 348 ARG B CA 1
ATOM 5429 C C . ARG B 1 348 ? 51.117 -2.535 -15.360 1.00 10.14 348 ARG B C 1
ATOM 5430 O O . ARG B 1 348 ? 50.459 -2.360 -14.319 1.00 9.84 348 ARG B O 1
ATOM 5438 N N . LEU B 1 349 ? 52.269 -3.192 -15.375 1.00 11.17 349 LEU B N 1
ATOM 5439 C CA . LEU B 1 349 ? 52.937 -3.610 -14.149 1.00 10.97 349 LEU B CA 1
ATOM 5440 C C . LEU B 1 349 ? 53.970 -2.573 -13.763 1.00 11.13 349 LEU B C 1
ATOM 5441 O O . LEU B 1 349 ? 54.372 -1.741 -14.585 1.00 11.26 349 LEU B O 1
ATOM 5446 N N . THR B 1 350 ? 54.375 -2.612 -12.499 1.00 10.90 350 THR B N 1
ATOM 5447 C CA . THR B 1 350 ? 55.375 -1.708 -11.991 1.00 11.19 350 THR B CA 1
ATOM 5448 C C . THR B 1 350 ? 56.757 -2.332 -11.992 1.00 11.10 350 THR B C 1
ATOM 5449 O O . THR B 1 350 ? 56.931 -3.533 -12.224 1.00 10.51 350 THR B O 1
ATOM 5453 N N . SER B 1 351 ? 57.748 -1.508 -11.703 1.00 11.40 351 SER B N 1
ATOM 5454 C CA . SER B 1 351 ? 59.140 -1.973 -11.656 1.00 12.18 351 SER B CA 1
ATOM 5455 C C . SER B 1 351 ? 59.479 -2.803 -10.387 1.00 12.81 351 SER B C 1
ATOM 5456 O O . SER B 1 351 ? 60.589 -3.324 -10.272 1.00 12.30 351 SER B O 1
ATOM 5459 N N . ARG B 1 352 ? 58.534 -2.966 -9.463 1.00 12.47 352 ARG B N 1
ATOM 5460 C CA . ARG B 1 352 ? 58.794 -3.796 -8.279 1.00 13.13 352 ARG B CA 1
ATOM 5461 C C . ARG B 1 352 ? 58.787 -5.304 -8.570 1.00 13.49 352 ARG B C 1
ATOM 5462 O O . ARG B 1 352 ? 59.310 -6.093 -7.802 1.00 12.81 352 ARG B O 1
ATOM 5470 N N . VAL B 1 353 ? 58.140 -5.692 -9.660 1.00 14.32 353 VAL B N 1
ATOM 5471 C CA . VAL B 1 353 ? 58.076 -7.078 -10.064 1.00 14.94 353 VAL B CA 1
ATOM 5472 C C . VAL B 1 353 ? 59.433 -7.585 -10.571 1.00 16.55 353 VAL B C 1
ATOM 5473 O O . VAL B 1 353 ? 60.100 -6.950 -11.389 1.00 17.70 353 VAL B O 1
ATOM 5477 N N . ALA B 1 354 ? 59.884 -8.697 -10.006 1.00 16.14 354 ALA B N 1
ATOM 5478 C CA . ALA B 1 354 ? 61.054 -9.371 -10.513 1.00 16.01 354 ALA B CA 1
ATOM 5479 C C . ALA B 1 354 ? 60.753 -10.071 -11.842 1.00 16.94 354 ALA B C 1
ATOM 5480 O O . ALA B 1 354 ? 59.711 -10.723 -12.009 1.00 16.23 354 ALA B O 1
ATOM 5482 N N . MET B 1 355 ? 61.697 -9.971 -12.767 1.00 16.31 355 MET B N 1
ATOM 5483 C CA . MET B 1 355 ? 61.591 -10.620 -14.069 1.00 17.40 355 MET B CA 1
ATOM 5484 C C . MET B 1 355 ? 62.482 -11.853 -14.128 1.00 17.07 355 MET B C 1
ATOM 5485 O O . MET B 1 355 ? 63.666 -11.776 -13.824 1.00 17.70 355 MET B O 1
ATOM 5490 N N . LYS B 1 356 ? 61.899 -13.001 -14.462 1.00 16.90 356 LYS B N 1
ATOM 5491 C CA . LYS B 1 356 ? 62.666 -14.221 -14.681 1.00 18.84 356 LYS B CA 1
ATOM 5492 C C . LYS B 1 356 ? 62.326 -14.875 -16.010 1.00 16.66 356 LYS B C 1
ATOM 5493 O O . LYS B 1 356 ? 61.166 -15.020 -16.355 1.00 16.34 356 LYS B O 1
ATOM 5499 N N . TYR B 1 357 ? 63.342 -15.374 -16.696 1.00 17.24 357 TYR B N 1
ATOM 5500 C CA . TYR B 1 357 ? 63.160 -15.919 -18.042 1.00 16.61 357 TYR B CA 1
ATOM 5501 C C . TYR B 1 357 ? 63.523 -17.391 -18.027 1.00 17.92 357 TYR B C 1
ATOM 5502 O O . TYR B 1 357 ? 64.617 -17.760 -17.593 1.00 18.45 357 TYR B O 1
ATOM 5511 N N . VAL B 1 358 ? 62.608 -18.223 -18.510 1.00 18.93 358 VAL B N 1
ATOM 5512 C CA . VAL B 1 358 ? 62.813 -19.665 -18.484 1.00 22.03 358 VAL B CA 1
ATOM 5513 C C . VAL B 1 358 ? 62.796 -20.279 -19.887 1.00 23.66 358 VAL B C 1
ATOM 5514 O O . VAL B 1 358 ? 62.256 -19.700 -20.849 1.00 21.28 358 VAL B O 1
ATOM 5518 N N . ASP B 1 359 ? 63.344 -21.487 -19.967 1.00 30.32 359 ASP B N 1
ATOM 5519 C CA . ASP B 1 359 ? 63.640 -22.138 -21.246 1.00 34.65 359 ASP B CA 1
ATOM 5520 C C . ASP B 1 359 ? 64.428 -21.130 -22.092 1.00 29.78 359 ASP B C 1
ATOM 5521 O O . ASP B 1 359 ? 64.907 -21.436 -23.179 1.00 43.98 359 ASP B O 1
ATOM 5526 N N . ALA C 1 3 ? 59.491 7.152 73.249 1.00 36.11 3 ALA C N 1
ATOM 5527 C CA . ALA C 1 3 ? 58.134 7.698 72.941 1.00 30.68 3 ALA C CA 1
ATOM 5528 C C . ALA C 1 3 ? 57.967 7.886 71.436 1.00 29.14 3 ALA C C 1
ATOM 5529 O O . ALA C 1 3 ? 58.602 7.184 70.654 1.00 29.88 3 ALA C O 1
ATOM 5531 N N . ALA C 1 4 ? 57.087 8.803 71.033 1.00 26.93 4 ALA C N 1
ATOM 5532 C CA . ALA C 1 4 ? 56.493 8.753 69.704 1.00 29.93 4 ALA C CA 1
ATOM 5533 C C . ALA C 1 4 ? 57.541 8.866 68.590 1.00 31.03 4 ALA C C 1
ATOM 5534 O O . ALA C 1 4 ? 58.155 9.922 68.391 1.00 27.65 4 ALA C O 1
ATOM 5536 N N . THR C 1 5 ? 57.702 7.771 67.852 1.00 28.92 5 THR C N 1
ATOM 5537 C CA . THR C 1 5 ? 58.696 7.659 66.795 1.00 27.18 5 THR C CA 1
ATOM 5538 C C . THR C 1 5 ? 58.026 7.135 65.540 1.00 27.65 5 THR C C 1
ATOM 5539 O O . THR C 1 5 ? 57.192 6.236 65.607 1.00 29.87 5 THR C O 1
ATOM 5543 N N . VAL C 1 6 ? 58.365 7.714 64.393 1.00 27.00 6 VAL C N 1
ATOM 5544 C CA . VAL C 1 6 ? 57.956 7.143 63.136 1.00 24.78 6 VAL C CA 1
ATOM 5545 C C . VAL C 1 6 ? 59.154 6.469 62.484 1.00 26.11 6 VAL C C 1
ATOM 5546 O O . VAL C 1 6 ? 60.200 7.093 62.293 1.00 26.95 6 VAL C O 1
ATOM 5550 N N . VAL C 1 7 ? 59.035 5.164 62.252 1.00 25.68 7 VAL C N 1
ATOM 5551 C CA . VAL C 1 7 ? 60.107 4.401 61.621 1.00 25.79 7 VAL C CA 1
ATOM 5552 C C . VAL C 1 7 ? 59.831 4.293 60.112 1.00 23.72 7 VAL C C 1
ATOM 5553 O O . VAL C 1 7 ? 58.826 3.715 59.691 1.00 21.77 7 VAL C O 1
ATOM 5557 N N . ILE C 1 8 ? 60.696 4.907 59.314 1.00 23.43 8 ILE C N 1
ATOM 5558 C CA . ILE C 1 8 ? 60.522 4.926 57.856 1.00 25.31 8 ILE C CA 1
ATOM 5559 C C . ILE C 1 8 ? 61.428 3.885 57.200 1.00 24.66 8 ILE C C 1
ATOM 5560 O O . ILE C 1 8 ? 62.654 4.047 57.151 1.00 26.63 8 ILE C O 1
ATOM 5565 N N . ASN C 1 9 ? 60.812 2.839 56.661 1.00 23.53 9 ASN C N 1
ATOM 5566 C CA . ASN C 1 9 ? 61.553 1.763 56.003 1.00 24.32 9 ASN C CA 1
ATOM 5567 C C . ASN C 1 9 ? 61.958 2.177 54.583 1.00 25.50 9 ASN C C 1
ATOM 5568 O O . ASN C 1 9 ? 61.130 2.242 53.674 1.00 31.86 9 ASN C O 1
ATOM 5573 N N . ARG C 1 10 ? 63.235 2.490 54.425 1.00 26.39 10 ARG C N 1
ATOM 5574 C CA . ARG C 1 10 ? 63.782 2.980 53.178 1.00 24.83 10 ARG C CA 1
ATOM 5575 C C . ARG C 1 10 ? 63.738 1.913 52.074 1.00 28.67 10 ARG C C 1
ATOM 5576 O O . ARG C 1 10 ? 63.762 2.246 50.887 1.00 29.68 10 ARG C O 1
ATOM 5584 N N . ARG C 1 11 ? 63.689 0.637 52.459 1.00 27.30 11 ARG C N 1
ATOM 5585 C CA . ARG C 1 11 ? 63.750 -0.458 51.487 1.00 29.11 11 ARG C CA 1
ATOM 5586 C C . ARG C 1 11 ? 62.395 -0.621 50.821 1.00 27.23 11 ARG C C 1
ATOM 5587 O O . ARG C 1 11 ? 62.307 -0.854 49.622 1.00 27.52 11 ARG C O 1
ATOM 5595 N N . ALA C 1 12 ? 61.338 -0.396 51.589 1.00 24.63 12 ALA C N 1
ATOM 5596 C CA . ALA C 1 12 ? 59.996 -0.555 51.078 1.00 24.52 12 ALA C CA 1
ATOM 5597 C C . ALA C 1 12 ? 59.585 0.608 50.175 1.00 23.85 12 ALA C C 1
ATOM 5598 O O . ALA C 1 12 ? 58.776 0.435 49.275 1.00 24.23 12 ALA C O 1
ATOM 5600 N N . LEU C 1 13 ? 60.234 1.755 50.345 1.00 25.84 13 LEU C N 1
ATOM 5601 C CA . LEU C 1 13 ? 60.046 2.901 49.451 1.00 22.96 13 LEU C CA 1
ATOM 5602 C C . LEU C 1 13 ? 60.577 2.606 48.042 1.00 24.05 13 LEU C C 1
ATOM 5603 O O . LEU C 1 13 ? 59.886 2.849 47.047 1.00 19.69 13 LEU C O 1
ATOM 5608 N N . ARG C 1 14 ? 61.825 2.144 47.963 1.00 23.10 14 ARG C N 1
ATOM 5609 C CA . ARG C 1 14 ? 62.432 1.796 46.676 1.00 23.96 14 ARG C CA 1
ATOM 5610 C C . ARG C 1 14 ? 61.645 0.700 45.960 1.00 24.26 14 ARG C C 1
ATOM 5611 O O . ARG C 1 14 ? 61.497 0.727 44.735 1.00 24.43 14 ARG C O 1
ATOM 5619 N N . HIS C 1 15 ? 61.277 -0.339 46.701 1.00 22.52 15 HIS C N 1
ATOM 5620 C CA . HIS C 1 15 ? 60.455 -1.405 46.139 1.00 22.62 15 HIS C CA 1
ATOM 5621 C C . HIS C 1 15 ? 59.175 -0.838 45.546 1.00 21.83 15 HIS C C 1
ATOM 5622 O O . HIS C 1 15 ? 58.761 -1.226 44.456 1.00 21.49 15 HIS C O 1
ATOM 5629 N N . ASN C 1 16 ? 58.525 0.048 46.296 1.00 22.17 16 ASN C N 1
ATOM 5630 C CA . ASN C 1 16 ? 57.236 0.579 45.898 1.00 20.86 16 ASN C CA 1
ATOM 5631 C C . ASN C 1 16 ? 57.353 1.379 44.614 1.00 20.56 16 ASN C C 1
ATOM 5632 O O . ASN C 1 16 ? 56.497 1.279 43.741 1.00 21.66 16 ASN C O 1
ATOM 5637 N N . LEU C 1 17 ? 58.441 2.126 44.482 1.00 19.64 17 LEU C N 1
ATOM 5638 C CA . LEU C 1 17 ? 58.672 2.912 43.289 1.00 21.57 17 LEU C CA 1
ATOM 5639 C C . LEU C 1 17 ? 58.881 2.014 42.063 1.00 22.36 17 LEU C C 1
ATOM 5640 O O . LEU C 1 17 ? 58.347 2.290 40.984 1.00 20.71 17 LEU C O 1
ATOM 5645 N N . GLN C 1 18 ? 59.702 0.977 42.207 1.00 22.88 18 GLN C N 1
ATOM 5646 C CA . GLN C 1 18 ? 59.926 0.035 41.105 1.00 25.30 18 GLN C CA 1
ATOM 5647 C C . GLN C 1 18 ? 58.644 -0.715 40.813 1.00 28.53 18 GLN C C 1
ATOM 5648 O O . GLN C 1 18 ? 58.292 -0.949 39.653 1.00 28.45 18 GLN C O 1
ATOM 5654 N N . ARG C 1 19 ? 57.928 -1.068 41.876 1.00 26.52 19 ARG C N 1
ATOM 5655 C CA . ARG C 1 19 ? 56.654 -1.734 41.727 1.00 25.66 19 ARG C CA 1
ATOM 5656 C C . ARG C 1 19 ? 55.676 -0.869 40.928 1.00 26.83 19 ARG C C 1
ATOM 5657 O O . ARG C 1 19 ? 54.927 -1.380 40.098 1.00 26.07 19 ARG C O 1
ATOM 5665 N N . LEU C 1 20 ? 55.650 0.429 41.202 1.00 25.09 20 LEU C N 1
ATOM 5666 C CA . LEU C 1 20 ? 54.738 1.310 40.490 1.00 27.85 20 LEU C CA 1
ATOM 5667 C C . LEU C 1 20 ? 55.189 1.580 39.056 1.00 30.05 20 LEU C C 1
ATOM 5668 O O . LEU C 1 20 ? 54.370 1.919 38.214 1.00 32.37 20 LEU C O 1
ATOM 5673 N N . ARG C 1 21 ? 56.457 1.308 38.752 1.00 31.97 21 ARG C N 1
ATOM 5674 C CA . ARG C 1 21 ? 56.936 1.360 37.372 1.00 28.74 21 ARG C CA 1
ATOM 5675 C C . ARG C 1 21 ? 56.518 0.124 36.557 1.00 34.34 21 ARG C C 1
ATOM 5676 O O . ARG C 1 21 ? 56.217 0.232 35.362 1.00 29.22 21 ARG C O 1
ATOM 5684 N N . GLU C 1 22 ? 56.481 -1.043 37.199 1.00 31.57 22 GLU C N 1
ATOM 5685 C CA . GLU C 1 22 ? 55.970 -2.249 36.550 1.00 27.17 22 GLU C CA 1
ATOM 5686 C C . GLU C 1 22 ? 54.479 -2.110 36.243 1.00 29.03 22 GLU C C 1
ATOM 5687 O O . GLU C 1 22 ? 53.991 -2.676 35.268 1.00 28.08 22 GLU C O 1
ATOM 5693 N N . LEU C 1 23 ? 53.741 -1.398 37.095 1.00 25.93 23 LEU C N 1
ATOM 5694 C CA . LEU C 1 23 ? 52.314 -1.204 36.841 1.00 24.70 23 LEU C CA 1
ATOM 5695 C C . LEU C 1 23 ? 52.062 -0.209 35.699 1.00 20.93 23 LEU C C 1
ATOM 5696 O O . LEU C 1 23 ? 51.114 -0.371 34.940 1.00 25.74 23 LEU C O 1
ATOM 5701 N N . ALA C 1 24 ? 52.846 0.864 35.653 1.00 20.30 24 ALA C N 1
ATOM 5702 C CA . ALA C 1 24 ? 52.680 1.936 34.661 1.00 19.17 24 ALA C CA 1
ATOM 5703 C C . ALA C 1 24 ? 53.954 2.116 33.834 1.00 17.36 24 ALA C C 1
ATOM 5704 O O . ALA C 1 24 ? 54.664 3.087 33.994 1.00 18.62 24 ALA C O 1
ATOM 5706 N N . PRO C 1 25 ? 54.295 1.121 33.015 1.00 16.34 25 PRO C N 1
ATOM 5707 C CA . PRO C 1 25 ? 55.676 0.976 32.592 1.00 17.57 25 PRO C CA 1
ATOM 5708 C C . PRO C 1 25 ? 56.044 1.813 31.361 1.00 20.12 25 PRO C C 1
ATOM 5709 O O . PRO C 1 25 ? 57.205 1.842 30.984 1.00 21.52 25 PRO C O 1
ATOM 5713 N N . ALA C 1 26 ? 55.083 2.526 30.775 1.00 21.39 26 ALA C N 1
ATOM 5714 C CA . ALA C 1 26 ? 55.389 3.530 29.740 1.00 21.30 26 ALA C CA 1
ATOM 5715 C C . ALA C 1 26 ? 55.566 4.951 30.310 1.00 22.07 26 ALA C C 1
ATOM 5716 O O . ALA C 1 26 ? 55.896 5.871 29.562 1.00 23.06 26 ALA C O 1
ATOM 5718 N N . SER C 1 27 ? 55.372 5.133 31.616 1.00 20.37 27 SER C N 1
ATOM 5719 C CA . SER C 1 27 ? 55.150 6.474 32.169 1.00 22.34 27 SER C CA 1
ATOM 5720 C C . SER C 1 27 ? 56.265 6.910 33.126 1.00 25.99 27 SER C C 1
ATOM 5721 O O . SER C 1 27 ? 56.783 6.102 33.912 1.00 26.35 27 SER C O 1
ATOM 5724 N N . LYS C 1 28 ? 56.602 8.199 33.087 1.00 25.25 28 LYS C N 1
ATOM 5725 C CA . LYS C 1 28 ? 57.514 8.777 34.080 1.00 26.31 28 LYS C CA 1
ATOM 5726 C C . LYS C 1 28 ? 56.791 9.020 35.407 1.00 21.80 28 LYS C C 1
ATOM 5727 O O . LYS C 1 28 ? 55.565 9.025 35.460 1.00 22.61 28 LYS C O 1
ATOM 5733 N N . MET C 1 29 ? 57.558 9.204 36.473 1.00 22.18 29 MET C N 1
ATOM 5734 C CA . MET C 1 29 ? 57.036 9.141 37.845 1.00 22.31 29 MET C CA 1
ATOM 5735 C C . MET C 1 29 ? 57.303 10.481 38.531 1.00 23.41 29 MET C C 1
ATOM 5736 O O . MET C 1 29 ? 58.454 10.867 38.733 1.00 23.03 29 MET C O 1
ATOM 5741 N N . VAL C 1 30 ? 56.247 11.200 38.883 1.00 23.32 30 VAL C N 1
ATOM 5742 C CA . VAL C 1 30 ? 56.397 12.290 39.828 1.00 23.60 30 VAL C CA 1
ATOM 5743 C C . VAL C 1 30 ? 56.192 11.754 41.231 1.00 23.05 30 VAL C C 1
ATOM 5744 O O . VAL C 1 30 ? 55.061 11.451 41.620 1.00 22.86 30 VAL C O 1
ATOM 5748 N N . ALA C 1 31 ? 57.277 11.641 41.986 1.00 20.03 31 ALA C N 1
ATOM 5749 C CA . ALA C 1 31 ? 57.183 11.153 43.350 1.00 20.06 31 ALA C CA 1
ATOM 5750 C C . ALA C 1 31 ? 56.634 12.292 44.184 1.00 19.41 31 ALA C C 1
ATOM 5751 O O . ALA C 1 31 ? 57.267 13.336 44.306 1.00 19.27 31 ALA C O 1
ATOM 5753 N N . VAL C 1 32 ? 55.429 12.102 44.714 1.00 20.38 32 VAL C N 1
ATOM 5754 C CA . VAL C 1 32 ? 54.708 13.163 45.410 1.00 18.90 32 VAL C CA 1
ATOM 5755 C C . VAL C 1 32 ? 55.054 13.152 46.896 1.00 19.32 32 VAL C C 1
ATOM 5756 O O . VAL C 1 32 ? 54.739 12.194 47.611 1.00 15.31 32 VAL C O 1
ATOM 5760 N N . VAL C 1 33 ? 55.759 14.203 47.318 1.00 20.81 33 VAL C N 1
ATOM 5761 C CA . VAL C 1 33 ? 56.438 14.256 48.616 1.00 21.58 33 VAL C CA 1
ATOM 5762 C C . VAL C 1 33 ? 56.030 15.525 49.363 1.00 23.35 33 VAL C C 1
ATOM 5763 O O . VAL C 1 33 ? 56.673 15.944 50.317 1.00 21.62 33 VAL C O 1
ATOM 5767 N N . LYS C 1 34 ? 54.892 16.075 48.977 1.00 25.20 34 LYS C N 1
ATOM 5768 C CA . LYS C 1 34 ? 54.313 17.199 49.674 1.00 24.88 34 LYS C CA 1
ATOM 5769 C C . LYS C 1 34 ? 53.882 16.838 51.092 1.00 24.34 34 LYS C C 1
ATOM 5770 O O . LYS C 1 34 ? 53.700 15.654 51.427 1.00 24.12 34 LYS C O 1
ATOM 5776 N N . ALA C 1 35 ? 53.755 17.875 51.919 1.00 18.79 35 ALA C N 1
ATOM 5777 C CA . ALA C 1 35 ? 53.300 17.748 53.289 1.00 18.18 35 ALA C CA 1
ATOM 5778 C C . ALA C 1 35 ? 54.191 16.803 54.092 1.00 18.22 35 ALA C C 1
ATOM 5779 O O . ALA C 1 35 ? 53.736 15.786 54.627 1.00 16.40 35 ALA C O 1
ATOM 5781 N N . ASN C 1 36 ? 55.450 17.209 54.229 1.00 18.71 36 ASN C N 1
ATOM 5782 C CA . ASN C 1 36 ? 56.498 16.378 54.800 1.00 20.30 36 ASN C CA 1
ATOM 5783 C C . ASN C 1 36 ? 56.419 14.917 54.312 1.00 19.59 36 ASN C C 1
ATOM 5784 O O . ASN C 1 36 ? 56.575 13.978 55.082 1.00 18.21 36 ASN C O 1
ATOM 5789 N N . ALA C 1 37 ? 56.234 14.756 53.006 1.00 20.16 37 ALA C N 1
ATOM 5790 C CA . ALA C 1 37 ? 56.157 13.436 52.371 1.00 24.12 37 ALA C CA 1
ATOM 5791 C C . ALA C 1 37 ? 55.081 12.561 52.999 1.00 24.35 37 ALA C C 1
ATOM 5792 O O . ALA C 1 37 ? 55.339 11.422 53.412 1.00 22.27 37 ALA C O 1
ATOM 5794 N N . TYR C 1 38 ? 53.850 13.070 52.990 1.00 23.50 38 TYR C N 1
ATOM 5795 C CA . TYR C 1 38 ? 52.728 12.359 53.584 1.00 22.49 38 TYR C CA 1
ATOM 5796 C C . TYR C 1 38 ? 53.109 11.831 54.976 1.00 21.97 38 TYR C C 1
ATOM 5797 O O . TYR C 1 38 ? 52.608 10.784 55.421 1.00 20.43 38 TYR C O 1
ATOM 5806 N N . GLY C 1 39 ? 53.934 12.603 55.680 1.00 21.05 39 GLY C N 1
ATOM 5807 C CA . GLY C 1 39 ? 54.315 12.295 57.063 1.00 23.72 39 GLY C CA 1
ATOM 5808 C C . GLY C 1 39 ? 55.635 11.542 57.203 1.00 24.35 39 GLY C C 1
ATOM 5809 O O . GLY C 1 39 ? 56.115 11.328 58.317 1.00 25.38 39 GLY C O 1
ATOM 5810 N N . HIS C 1 40 ? 56.229 11.157 56.076 1.00 21.83 40 HIS C N 1
ATOM 5811 C CA . HIS C 1 40 ? 57.355 10.235 56.080 1.00 22.04 40 HIS C CA 1
ATOM 5812 C C . HIS C 1 40 ? 58.696 10.953 56.015 1.00 23.78 40 HIS C C 1
ATOM 5813 O O . HIS C 1 40 ? 59.726 10.296 56.079 1.00 23.85 40 HIS C O 1
ATOM 5820 N N . GLY C 1 41 ? 58.685 12.272 55.796 1.00 21.51 41 GLY C N 1
ATOM 5821 C CA . GLY C 1 41 ? 59.919 13.056 55.733 1.00 21.44 41 GLY C CA 1
ATOM 5822 C C . GLY C 1 41 ? 60.264 13.566 54.334 1.00 22.02 41 GLY C C 1
ATOM 5823 O O . GLY C 1 41 ? 60.766 12.818 53.479 1.00 21.31 41 GLY C O 1
ATOM 5824 N N . LEU C 1 42 ? 60.052 14.860 54.122 1.00 21.47 42 LEU C N 1
ATOM 5825 C CA . LEU C 1 42 ? 60.222 15.493 52.813 1.00 26.92 42 LEU C CA 1
ATOM 5826 C C . LEU C 1 42 ? 61.594 15.179 52.179 1.00 26.83 42 LEU C C 1
ATOM 5827 O O . LEU C 1 42 ? 61.682 14.554 51.121 1.00 26.05 42 LEU C O 1
ATOM 5832 N N . LEU C 1 43 ? 62.657 15.558 52.877 1.00 24.41 43 LEU C N 1
ATOM 5833 C CA . LEU C 1 43 ? 64.012 15.496 52.335 1.00 24.25 43 LEU C CA 1
ATOM 5834 C C . LEU C 1 43 ? 64.540 14.052 52.268 1.00 25.28 43 LEU C C 1
ATOM 5835 O O . LEU C 1 43 ? 65.131 13.658 51.274 1.00 23.24 43 LEU C O 1
ATOM 5840 N N . GLU C 1 44 ? 64.214 13.234 53.266 1.00 26.13 44 GLU C N 1
ATOM 5841 C CA . GLU C 1 44 ? 64.744 11.874 53.339 1.00 25.92 44 GLU C CA 1
ATOM 5842 C C . GLU C 1 44 ? 64.024 10.903 52.416 1.00 24.56 44 GLU C C 1
ATOM 5843 O O . GLU C 1 44 ? 64.618 9.942 51.928 1.00 27.11 44 GLU C O 1
ATOM 5849 N N . THR C 1 45 ? 62.736 11.124 52.206 1.00 25.21 45 THR C N 1
ATOM 5850 C CA . THR C 1 45 ? 62.000 10.400 51.183 1.00 25.31 45 THR C CA 1
ATOM 5851 C C . THR C 1 45 ? 62.556 10.708 49.792 1.00 25.80 45 THR C C 1
ATOM 5852 O O . THR C 1 45 ? 62.606 9.835 48.936 1.00 27.36 45 THR C O 1
ATOM 5856 N N . ALA C 1 46 ? 62.958 11.955 49.573 1.00 27.30 46 ALA C N 1
ATOM 5857 C CA . ALA C 1 46 ? 63.505 12.374 48.288 1.00 27.72 46 ALA C CA 1
ATOM 5858 C C . ALA C 1 46 ? 64.846 11.701 48.049 1.00 29.99 46 ALA C C 1
ATOM 5859 O O . ALA C 1 46 ? 65.035 11.065 47.022 1.00 26.90 46 ALA C O 1
ATOM 5861 N N . ARG C 1 47 ? 65.752 11.803 49.026 1.00 31.38 47 ARG C N 1
ATOM 5862 C CA . ARG C 1 47 ? 67.079 11.183 48.929 1.00 30.84 47 ARG C CA 1
ATOM 5863 C C . ARG C 1 47 ? 67.064 9.651 48.952 1.00 29.24 47 ARG C C 1
ATOM 5864 O O . ARG C 1 47 ? 68.086 9.011 48.702 1.00 30.81 47 ARG C O 1
ATOM 5872 N N . THR C 1 48 ? 65.936 9.055 49.308 1.00 28.65 48 THR C N 1
ATOM 5873 C CA . THR C 1 48 ? 65.791 7.601 49.198 1.00 29.92 48 THR C CA 1
ATOM 5874 C C . THR C 1 48 ? 65.451 7.191 47.753 1.00 30.33 48 THR C C 1
ATOM 5875 O O . THR C 1 48 ? 65.568 6.025 47.394 1.00 30.38 48 THR C O 1
ATOM 5879 N N . LEU C 1 49 ? 64.982 8.136 46.939 1.00 30.36 49 LEU C N 1
ATOM 5880 C CA . LEU C 1 49 ? 64.440 7.798 45.620 1.00 26.85 49 LEU C CA 1
ATOM 5881 C C . LEU C 1 49 ? 65.088 8.593 44.475 1.00 27.17 49 LEU C C 1
ATOM 5882 O O . LEU C 1 49 ? 64.409 9.270 43.703 1.00 26.83 49 LEU C O 1
ATOM 5887 N N . PRO C 1 50 ? 66.395 8.423 44.295 1.00 25.23 50 PRO C N 1
ATOM 5888 C CA . PRO C 1 50 ? 67.068 9.098 43.188 1.00 32.08 50 PRO C CA 1
ATOM 5889 C C . PRO C 1 50 ? 66.645 8.584 41.797 1.00 30.72 50 PRO C C 1
ATOM 5890 O O . PRO C 1 50 ? 66.885 9.259 40.801 1.00 30.44 50 PRO C O 1
ATOM 5894 N N . ASP C 1 51 ? 65.954 7.448 41.750 1.00 28.67 51 ASP C N 1
ATOM 5895 C CA . ASP C 1 51 ? 65.372 6.937 40.504 1.00 30.20 51 ASP C CA 1
ATOM 5896 C C . ASP C 1 51 ? 64.099 7.685 40.040 1.00 29.16 51 ASP C C 1
ATOM 5897 O O . ASP C 1 51 ? 63.605 7.444 38.936 1.00 29.51 51 ASP C O 1
ATOM 5902 N N . ALA C 1 52 ? 63.552 8.562 40.874 1.00 27.77 52 ALA C N 1
ATOM 5903 C CA . ALA C 1 52 ? 62.310 9.266 40.518 1.00 28.95 52 ALA C CA 1
ATOM 5904 C C . ALA C 1 52 ? 62.581 10.350 39.479 1.00 27.26 52 ALA C C 1
ATOM 5905 O O . ALA C 1 52 ? 63.589 11.042 39.562 1.00 28.27 52 ALA C O 1
ATOM 5907 N N . ASP C 1 53 ? 61.700 10.474 38.488 1.00 24.66 53 ASP C N 1
ATOM 5908 C CA . ASP C 1 53 ? 61.960 11.360 37.335 1.00 23.72 53 ASP C CA 1
ATOM 5909 C C . ASP C 1 53 ? 61.746 12.815 37.722 1.00 22.82 53 ASP C C 1
ATOM 5910 O O . ASP C 1 53 ? 62.355 13.725 37.146 1.00 21.36 53 ASP C O 1
ATOM 5915 N N . ALA C 1 54 ? 60.912 13.019 38.741 1.00 22.35 54 ALA C N 1
ATOM 5916 C CA . ALA C 1 54 ? 60.778 14.312 39.392 1.00 19.98 54 ALA C CA 1
ATOM 5917 C C . ALA C 1 54 ? 60.055 14.146 40.721 1.00 20.26 54 ALA C C 1
ATOM 5918 O O . ALA C 1 54 ? 59.512 13.081 41.014 1.00 17.89 54 ALA C O 1
ATOM 5920 N N . PHE C 1 55 ? 60.092 15.194 41.538 1.00 18.15 55 PHE C N 1
ATOM 5921 C CA . PHE C 1 55 ? 59.330 15.223 42.774 1.00 18.88 55 PHE C CA 1
ATOM 5922 C C . PHE C 1 55 ? 58.250 16.269 42.654 1.00 19.86 55 PHE C C 1
ATOM 5923 O O . PHE C 1 55 ? 58.498 17.350 42.119 1.00 19.68 55 PHE C O 1
ATOM 5931 N N . GLY C 1 56 ? 57.057 15.946 43.149 1.00 20.10 56 GLY C N 1
ATOM 5932 C CA . GLY C 1 56 ? 55.962 16.900 43.183 1.00 22.58 56 GLY C CA 1
ATOM 5933 C C . GLY C 1 56 ? 55.738 17.404 44.595 1.00 26.62 56 GLY C C 1
ATOM 5934 O O . GLY C 1 56 ? 55.858 16.639 45.553 1.00 30.55 56 GLY C O 1
ATOM 5935 N N . VAL C 1 57 ? 55.500 18.709 44.713 1.00 26.70 57 VAL C N 1
ATOM 5936 C CA . VAL C 1 57 ? 55.166 19.354 45.977 1.00 27.68 57 VAL C CA 1
ATOM 5937 C C . VAL C 1 57 ? 54.016 20.347 45.774 1.00 26.31 57 VAL C C 1
ATOM 5938 O O . VAL C 1 57 ? 53.740 20.780 44.639 1.00 27.49 57 VAL C O 1
ATOM 5942 N N . ALA C 1 58 ? 53.409 20.755 46.881 1.00 22.22 58 ALA C N 1
ATOM 5943 C CA . ALA C 1 58 ? 52.236 21.642 46.866 1.00 25.44 58 ALA C CA 1
ATOM 5944 C C . ALA C 1 58 ? 52.626 23.114 46.803 1.00 25.31 58 ALA C C 1
ATOM 5945 O O . ALA C 1 58 ? 51.865 23.952 46.316 1.00 25.14 58 ALA C O 1
ATOM 5947 N N . ARG C 1 59 ? 53.793 23.432 47.341 1.00 25.85 59 ARG C N 1
ATOM 5948 C CA . ARG C 1 59 ? 54.137 24.804 47.663 1.00 25.39 59 ARG C CA 1
ATOM 5949 C C . ARG C 1 59 ? 55.639 25.032 47.460 1.00 25.12 59 ARG C C 1
ATOM 5950 O O . ARG C 1 59 ? 56.453 24.179 47.783 1.00 27.45 59 ARG C O 1
ATOM 5958 N N . LEU C 1 60 ? 55.994 26.187 46.912 1.00 26.45 60 LEU C N 1
ATOM 5959 C CA . LEU C 1 60 ? 57.376 26.496 46.545 1.00 30.71 60 LEU C CA 1
ATOM 5960 C C . LEU C 1 60 ? 58.360 26.254 47.693 1.00 31.52 60 LEU C C 1
ATOM 5961 O O . LEU C 1 60 ? 59.487 25.795 47.471 1.00 29.49 60 LEU C O 1
ATOM 5966 N N . GLU C 1 61 ? 57.939 26.607 48.907 1.00 32.09 61 GLU C N 1
ATOM 5967 C CA . GLU C 1 61 ? 58.749 26.422 50.119 1.00 32.88 61 GLU C CA 1
ATOM 5968 C C . GLU C 1 61 ? 59.277 24.999 50.220 1.00 30.23 61 GLU C C 1
ATOM 5969 O O . GLU C 1 61 ? 60.464 24.772 50.498 1.00 30.99 61 GLU C O 1
ATOM 5975 N N . GLU C 1 62 ? 58.360 24.043 50.086 1.00 28.98 62 GLU C N 1
ATOM 5976 C CA . GLU C 1 62 ? 58.709 22.637 50.201 1.00 29.86 62 GLU C CA 1
ATOM 5977 C C . GLU C 1 62 ? 59.805 22.299 49.196 1.00 28.51 62 GLU C C 1
ATOM 5978 O O . GLU C 1 62 ? 60.674 21.486 49.479 1.00 32.59 62 GLU C O 1
ATOM 5984 N N . ALA C 1 63 ? 59.778 22.958 48.039 1.00 33.28 63 ALA C N 1
ATOM 5985 C CA . ALA C 1 63 ? 60.726 22.662 46.961 1.00 33.19 63 ALA C CA 1
ATOM 5986 C C . ALA C 1 63 ? 62.096 23.255 47.259 1.00 29.25 63 ALA C C 1
ATOM 5987 O O . ALA C 1 63 ? 63.116 22.618 47.031 1.00 29.84 63 ALA C O 1
ATOM 5989 N N . LEU C 1 64 ? 62.116 24.491 47.737 1.00 30.68 64 LEU C N 1
ATOM 5990 C CA . LEU C 1 64 ? 63.366 25.127 48.148 1.00 35.13 64 LEU C CA 1
ATOM 5991 C C . LEU C 1 64 ? 64.075 24.305 49.223 1.00 33.50 64 LEU C C 1
ATOM 5992 O O . LEU C 1 64 ? 65.304 24.243 49.251 1.00 37.92 64 LEU C O 1
ATOM 5997 N N . ARG C 1 65 ? 63.300 23.649 50.080 1.00 31.06 65 ARG C N 1
ATOM 5998 C CA . ARG C 1 65 ? 63.865 22.747 51.083 1.00 33.57 65 ARG C CA 1
ATOM 5999 C C . ARG C 1 65 ? 64.574 21.592 50.407 1.00 29.92 65 ARG C C 1
ATOM 6000 O O . ARG C 1 65 ? 65.703 21.254 50.761 1.00 27.36 65 ARG C O 1
ATOM 6008 N N . LEU C 1 66 ? 63.911 20.977 49.434 1.00 29.07 66 LEU C N 1
ATOM 6009 C CA . LEU C 1 66 ? 64.556 19.920 48.656 1.00 30.07 66 LEU C CA 1
ATOM 6010 C C . LEU C 1 66 ? 65.877 20.399 48.072 1.00 29.29 66 LEU C C 1
ATOM 6011 O O . LEU C 1 66 ? 66.907 19.736 48.227 1.00 31.90 66 LEU C O 1
ATOM 6016 N N . ARG C 1 67 ? 65.858 21.534 47.379 1.00 28.04 67 ARG C N 1
ATOM 6017 C CA . ARG C 1 67 ? 67.089 22.024 46.761 1.00 32.77 67 ARG C CA 1
ATOM 6018 C C . ARG C 1 67 ? 68.125 22.281 47.848 1.00 31.01 67 ARG C C 1
ATOM 6019 O O . ARG C 1 67 ? 69.289 21.889 47.713 1.00 33.89 67 ARG C O 1
ATOM 6027 N N . ALA C 1 68 ? 67.672 22.836 48.968 1.00 29.69 68 ALA C N 1
ATOM 6028 C CA . ALA C 1 68 ? 68.571 23.171 50.084 1.00 32.57 68 ALA C CA 1
ATOM 6029 C C . ALA C 1 68 ? 69.205 21.918 50.701 1.00 35.10 68 ALA C C 1
ATOM 6030 O O . ALA C 1 68 ? 70.307 21.983 51.264 1.00 30.85 68 ALA C O 1
ATOM 6032 N N . GLY C 1 69 ? 68.518 20.780 50.573 1.00 31.95 69 GLY C N 1
ATOM 6033 C CA . GLY C 1 69 ? 69.048 19.503 51.051 1.00 30.06 69 GLY C CA 1
ATOM 6034 C C . GLY C 1 69 ? 69.900 18.754 50.032 1.00 29.47 69 GLY C C 1
ATOM 6035 O O . GLY C 1 69 ? 70.390 17.663 50.307 1.00 29.70 69 GLY C O 1
ATOM 6036 N N . GLY C 1 70 ? 70.069 19.328 48.846 1.00 30.58 70 GLY C N 1
ATOM 6037 C CA . GLY C 1 70 ? 70.944 18.740 47.823 1.00 31.70 70 GLY C CA 1
ATOM 6038 C C . GLY C 1 70 ? 70.212 17.822 46.854 1.00 31.25 70 GLY C C 1
ATOM 6039 O O . GLY C 1 70 ? 70.816 16.931 46.252 1.00 33.54 70 GLY C O 1
ATOM 6040 N N . ILE C 1 71 ? 68.916 18.049 46.671 1.00 29.16 71 ILE C N 1
ATOM 6041 C CA . ILE C 1 71 ? 68.174 17.318 45.653 1.00 29.48 71 ILE C CA 1
ATOM 6042 C C . ILE C 1 71 ? 68.342 17.954 44.279 1.00 30.02 71 ILE C C 1
ATOM 6043 O O . ILE C 1 71 ? 68.262 19.180 44.126 1.00 27.87 71 ILE C O 1
ATOM 6048 N N . THR C 1 72 ? 68.567 17.102 43.280 1.00 32.12 72 THR C N 1
ATOM 6049 C CA . THR C 1 72 ? 68.959 17.538 41.943 1.00 31.14 72 THR C CA 1
ATOM 6050 C C . THR C 1 72 ? 67.824 17.353 40.927 1.00 30.13 72 THR C C 1
ATOM 6051 O O . THR C 1 72 ? 67.736 18.095 39.937 1.00 26.50 72 THR C O 1
ATOM 6055 N N . LYS C 1 73 ? 66.947 16.388 41.187 1.00 28.01 73 LYS C N 1
ATOM 6056 C CA . LYS C 1 73 ? 65.870 16.062 40.259 1.00 27.49 73 LYS C CA 1
ATOM 6057 C C . LYS C 1 73 ? 64.967 17.267 40.054 1.00 25.48 73 LYS C C 1
ATOM 6058 O O . LYS C 1 73 ? 64.932 18.183 40.888 1.00 25.27 73 LYS C O 1
ATOM 6064 N N . PRO C 1 74 ? 64.184 17.244 38.968 1.00 25.34 74 PRO C N 1
ATOM 6065 C CA . PRO C 1 74 ? 63.193 18.295 38.788 1.00 24.04 74 PRO C CA 1
ATOM 6066 C C . PRO C 1 74 ? 62.122 18.242 39.878 1.00 23.75 74 PRO C C 1
ATOM 6067 O O . PRO C 1 74 ? 61.826 17.169 40.433 1.00 22.86 74 PRO C O 1
ATOM 6071 N N . VAL C 1 75 ? 61.610 19.413 40.221 1.00 24.04 75 VAL C N 1
ATOM 6072 C CA . VAL C 1 75 ? 60.604 19.550 41.247 1.00 24.65 75 VAL C CA 1
ATOM 6073 C C . VAL C 1 75 ? 59.425 20.266 40.611 1.00 26.39 75 VAL C C 1
ATOM 6074 O O . VAL C 1 75 ? 59.581 21.307 39.964 1.00 24.79 75 VAL C O 1
ATOM 6078 N N . LEU C 1 76 ? 58.260 19.648 40.731 1.00 22.78 76 LEU C N 1
ATOM 6079 C CA . LEU C 1 76 ? 57.062 20.176 40.149 1.00 23.19 76 LEU C CA 1
ATOM 6080 C C . LEU C 1 76 ? 56.249 20.827 41.253 1.00 22.74 76 LEU C C 1
ATOM 6081 O O . LEU C 1 76 ? 55.993 20.213 42.278 1.00 22.63 76 LEU C O 1
ATOM 6086 N N . LEU C 1 77 ? 55.917 22.102 41.074 1.00 22.74 77 LEU C N 1
ATOM 6087 C CA . LEU C 1 77 ? 55.048 22.780 42.011 1.00 22.08 77 LEU C CA 1
ATOM 6088 C C . LEU C 1 77 ? 53.602 22.570 41.583 1.00 21.51 77 LEU C C 1
ATOM 6089 O O . LEU C 1 77 ? 53.110 23.188 40.628 1.00 25.29 77 LEU C O 1
ATOM 6094 N N . LEU C 1 78 ? 52.907 21.710 42.315 1.00 20.53 78 LEU C N 1
ATOM 6095 C CA . LEU C 1 78 ? 51.590 21.220 41.900 1.00 20.14 78 LEU C CA 1
ATOM 6096 C C . LEU C 1 78 ? 50.544 22.315 41.834 1.00 21.50 78 LEU C C 1
ATOM 6097 O O . LEU C 1 78 ? 49.643 22.259 40.992 1.00 24.33 78 LEU C O 1
ATOM 6102 N N . GLU C 1 79 ? 50.657 23.305 42.723 1.00 23.51 79 GLU C N 1
ATOM 6103 C CA . GLU C 1 79 ? 49.717 24.435 42.771 1.00 22.61 79 GLU C CA 1
ATOM 6104 C C . GLU C 1 79 ? 50.293 25.687 42.087 1.00 23.20 79 GLU C C 1
ATOM 6105 O O . GLU C 1 79 ? 49.714 26.780 42.174 1.00 24.12 79 GLU C O 1
ATOM 6111 N N . GLY C 1 80 ? 51.465 25.541 41.471 1.00 23.06 80 GLY C N 1
ATOM 6112 C CA . GLY C 1 80 ? 52.186 26.675 40.912 1.00 22.50 80 GLY C CA 1
ATOM 6113 C C . GLY C 1 80 ? 52.707 27.623 41.972 1.00 24.68 80 GLY C C 1
ATOM 6114 O O . GLY C 1 80 ? 52.973 27.223 43.100 1.00 26.14 80 GLY C O 1
ATOM 6115 N N . PHE C 1 81 ? 52.780 28.901 41.618 1.00 24.78 81 PHE C N 1
ATOM 6116 C CA . PHE C 1 81 ? 53.412 29.915 42.456 1.00 26.34 81 PHE C CA 1
ATOM 6117 C C . PHE C 1 81 ? 52.397 30.966 42.919 1.00 25.41 81 PHE C C 1
ATOM 6118 O O . PHE C 1 81 ? 51.437 31.270 42.219 1.00 21.67 81 PHE C O 1
ATOM 6126 N N . PHE C 1 82 ? 52.627 31.503 44.113 1.00 29.59 82 PHE C N 1
ATOM 6127 C CA . PHE C 1 82 ? 51.677 32.372 44.787 1.00 29.85 82 PHE C CA 1
ATOM 6128 C C . PHE C 1 82 ? 52.113 33.831 44.720 1.00 30.99 82 PHE C C 1
ATOM 6129 O O . PHE C 1 82 ? 51.420 34.703 45.231 1.00 31.21 82 PHE C O 1
ATOM 6137 N N . ASP C 1 83 ? 53.262 34.103 44.109 1.00 34.22 83 ASP C N 1
ATOM 6138 C CA . ASP C 1 83 ? 53.696 35.489 43.927 1.00 32.86 83 ASP C CA 1
ATOM 6139 C C . ASP C 1 83 ? 54.580 35.648 42.694 1.00 31.70 83 ASP C C 1
ATOM 6140 O O . ASP C 1 83 ? 55.572 34.937 42.548 1.00 29.68 83 ASP C O 1
ATOM 6145 N N . ALA C 1 84 ? 54.262 36.657 41.876 1.00 30.83 84 ALA C N 1
ATOM 6146 C CA . ALA C 1 84 ? 55.066 37.040 40.716 1.00 29.67 84 ALA C CA 1
ATOM 6147 C C . ALA C 1 84 ? 56.567 37.095 41.023 1.00 31.12 84 ALA C C 1
ATOM 6148 O O . ALA C 1 84 ? 57.392 36.698 40.202 1.00 26.94 84 ALA C O 1
ATOM 6150 N N . ARG C 1 85 ? 56.916 37.522 42.231 1.00 32.11 85 ARG C N 1
ATOM 6151 C CA . ARG C 1 85 ? 58.321 37.754 42.574 1.00 37.40 85 ARG C CA 1
ATOM 6152 C C . ARG C 1 85 ? 59.114 36.468 42.758 1.00 33.80 85 ARG C C 1
ATOM 6153 O O . ARG C 1 85 ? 60.336 36.513 42.906 1.00 32.42 85 ARG C O 1
ATOM 6161 N N . ASP C 1 86 ? 58.435 35.325 42.699 1.00 33.86 86 ASP C N 1
ATOM 6162 C CA . ASP C 1 86 ? 59.113 34.042 42.896 1.00 33.54 86 ASP C CA 1
ATOM 6163 C C . ASP C 1 86 ? 59.744 33.505 41.594 1.00 32.91 86 ASP C C 1
ATOM 6164 O O . ASP C 1 86 ? 60.625 32.642 41.637 1.00 31.84 86 ASP C O 1
ATOM 6169 N N . LEU C 1 87 ? 59.342 34.053 40.446 1.00 30.35 87 LEU C N 1
ATOM 6170 C CA . LEU C 1 87 ? 59.755 33.492 39.160 1.00 27.50 87 LEU C CA 1
ATOM 6171 C C . LEU C 1 87 ? 61.275 33.405 38.988 1.00 25.02 87 LEU C C 1
ATOM 6172 O O . LEU C 1 87 ? 61.771 32.397 38.482 1.00 25.16 87 LEU C O 1
ATOM 6177 N N . PRO C 1 88 ? 62.013 34.459 39.392 1.00 26.69 88 PRO C N 1
ATOM 6178 C CA . PRO C 1 88 ? 63.470 34.420 39.317 1.00 27.89 88 PRO C CA 1
ATOM 6179 C C . PRO C 1 88 ? 64.126 33.228 40.010 1.00 28.89 88 PRO C C 1
ATOM 6180 O O . PRO C 1 88 ? 65.108 32.705 39.491 1.00 29.49 88 PRO C O 1
ATOM 6184 N N . THR C 1 89 ? 63.577 32.778 41.140 1.00 28.78 89 THR C N 1
ATOM 6185 C CA . THR C 1 89 ? 64.111 31.590 41.807 1.00 28.44 89 THR C CA 1
ATOM 6186 C C . THR C 1 89 ? 63.621 30.304 41.140 1.00 28.03 89 THR C C 1
ATOM 6187 O O . THR C 1 89 ? 64.380 29.346 41.013 1.00 29.27 89 THR C O 1
ATOM 6191 N N . ILE C 1 90 ? 62.373 30.300 40.667 1.00 28.10 90 ILE C N 1
ATOM 6192 C CA . ILE C 1 90 ? 61.803 29.129 39.998 1.00 25.96 90 ILE C CA 1
ATOM 6193 C C . ILE C 1 90 ? 62.580 28.832 38.743 1.00 29.31 90 ILE C C 1
ATOM 6194 O O . ILE C 1 90 ? 62.854 27.666 38.444 1.00 30.39 90 ILE C O 1
ATOM 6199 N N . SER C 1 91 ? 62.926 29.904 38.022 1.00 33.39 91 SER C N 1
ATOM 6200 C CA . SER C 1 91 ? 63.803 29.853 36.843 1.00 30.86 91 SER C CA 1
ATOM 6201 C C . SER C 1 91 ? 65.212 29.335 37.173 1.00 33.68 91 SER C C 1
ATOM 6202 O O . SER C 1 91 ? 65.760 28.511 36.438 1.00 34.77 91 SER C O 1
ATOM 6205 N N . ALA C 1 92 ? 65.819 29.848 38.242 1.00 33.24 92 ALA C N 1
ATOM 6206 C CA . ALA C 1 92 ? 67.212 29.493 38.580 1.00 38.67 92 ALA C CA 1
ATOM 6207 C C . ALA C 1 92 ? 67.359 28.089 39.200 1.00 33.92 92 ALA C C 1
ATOM 6208 O O . ALA C 1 92 ? 68.402 27.443 39.045 1.00 34.15 92 ALA C O 1
ATOM 6210 N N . GLN C 1 93 ? 66.335 27.640 39.923 1.00 27.91 93 GLN C N 1
ATOM 6211 C CA . GLN C 1 93 ? 66.361 26.324 40.563 1.00 31.29 93 GLN C CA 1
ATOM 6212 C C . GLN C 1 93 ? 65.871 25.250 39.622 1.00 32.89 93 GLN C C 1
ATOM 6213 O O . GLN C 1 93 ? 65.915 24.058 39.947 1.00 37.15 93 GLN C O 1
ATOM 6219 N N . HIS C 1 94 ? 65.350 25.687 38.482 1.00 31.49 94 HIS C N 1
ATOM 6220 C CA . HIS C 1 94 ? 64.811 24.788 37.480 1.00 33.28 94 HIS C CA 1
ATOM 6221 C C . HIS C 1 94 ? 63.629 24.018 38.036 1.00 24.68 94 HIS C C 1
ATOM 6222 O O . HIS C 1 94 ? 63.497 22.831 37.819 1.00 27.25 94 HIS C O 1
ATOM 6229 N N . PHE C 1 95 ? 62.735 24.725 38.715 1.00 27.54 95 PHE C N 1
ATOM 6230 C CA . PHE C 1 95 ? 61.496 24.124 39.187 1.00 25.07 95 PHE C CA 1
ATOM 6231 C C . PHE C 1 95 ? 60.499 24.144 38.038 1.00 24.59 95 PHE C C 1
ATOM 6232 O O . PHE C 1 95 ? 60.378 25.141 37.321 1.00 25.17 95 PHE C O 1
ATOM 6240 N N . HIS C 1 96 ? 59.805 23.031 37.841 1.00 26.02 96 HIS C N 1
ATOM 6241 C CA . HIS C 1 96 ? 58.664 23.003 36.924 1.00 27.75 96 HIS C CA 1
ATOM 6242 C C . HIS C 1 96 ? 57.444 23.520 37.678 1.00 23.25 96 HIS C C 1
ATOM 6243 O O . HIS C 1 96 ? 57.351 23.317 38.879 1.00 26.31 96 HIS C O 1
ATOM 6250 N N . THR C 1 97 ? 56.550 24.242 37.004 1.00 20.92 97 THR C N 1
ATOM 6251 C CA . THR C 1 97 ? 55.445 24.925 37.693 1.00 22.48 97 THR C CA 1
ATOM 6252 C C . THR C 1 97 ? 54.081 24.692 37.026 1.00 22.25 97 THR C C 1
ATOM 6253 O O . THR C 1 97 ? 53.943 24.753 35.795 1.00 19.16 97 THR C O 1
ATOM 6257 N N . ALA C 1 98 ? 53.085 24.364 37.842 1.00 20.64 98 ALA C N 1
ATOM 6258 C CA . ALA C 1 98 ? 51.703 24.356 37.372 1.00 19.69 98 ALA C CA 1
ATOM 6259 C C . ALA C 1 98 ? 51.284 25.806 37.150 1.00 19.47 98 ALA C C 1
ATOM 6260 O O . ALA C 1 98 ? 51.769 26.705 37.826 1.00 18.82 98 ALA C O 1
ATOM 6262 N N . VAL C 1 99 ? 50.431 26.028 36.162 1.00 17.06 99 VAL C N 1
ATOM 6263 C CA . VAL C 1 99 ? 49.878 27.343 35.918 1.00 16.92 99 VAL C CA 1
ATOM 6264 C C . VAL C 1 99 ? 48.372 27.175 35.740 1.00 19.02 99 VAL C C 1
ATOM 6265 O O . VAL C 1 99 ? 47.913 26.466 34.825 1.00 17.92 99 VAL C O 1
ATOM 6269 N N . HIS C 1 100 ? 47.615 27.742 36.674 1.00 17.50 100 HIS C N 1
ATOM 6270 C CA . HIS C 1 100 ? 46.184 27.470 36.754 1.00 20.71 100 HIS C CA 1
ATOM 6271 C C . HIS C 1 100 ? 45.281 28.718 36.747 1.00 18.09 100 HIS C C 1
ATOM 6272 O O . HIS C 1 100 ? 44.064 28.568 36.753 1.00 20.07 100 HIS C O 1
ATOM 6279 N N . ASN C 1 101 ? 45.856 29.921 36.733 1.00 15.59 101 ASN C N 1
ATOM 6280 C CA . ASN C 1 101 ? 45.062 31.147 36.895 1.00 16.79 101 ASN C CA 1
ATOM 6281 C C . ASN C 1 101 ? 45.674 32.401 36.248 1.00 19.22 101 ASN C C 1
ATOM 6282 O O . ASN C 1 101 ? 46.867 32.440 35.901 1.00 19.16 101 ASN C O 1
ATOM 6287 N N . GLU C 1 102 ? 44.850 33.442 36.156 1.00 21.15 102 GLU C N 1
ATOM 6288 C CA . GLU C 1 102 ? 45.143 34.623 35.338 1.00 23.00 102 GLU C CA 1
ATOM 6289 C C . GLU C 1 102 ? 46.334 35.411 35.875 1.00 23.46 102 GLU C C 1
ATOM 6290 O O . GLU C 1 102 ? 47.018 36.090 35.108 1.00 23.85 102 GLU C O 1
ATOM 6296 N N . GLU C 1 103 ? 46.568 35.328 37.189 1.00 20.90 103 GLU C N 1
ATOM 6297 C CA . GLU C 1 103 ? 47.647 36.069 37.834 1.00 21.82 103 GLU C CA 1
ATOM 6298 C C . GLU C 1 103 ? 48.988 35.434 37.461 1.00 23.28 103 GLU C C 1
ATOM 6299 O O . GLU C 1 103 ? 49.966 36.123 37.186 1.00 25.61 103 GLU C O 1
ATOM 6305 N N . GLN C 1 104 ? 49.044 34.113 37.532 1.00 24.05 104 GLN C N 1
ATOM 6306 C CA . GLN C 1 104 ? 50.267 33.396 37.214 1.00 22.54 104 GLN C CA 1
ATOM 6307 C C . GLN C 1 104 ? 50.654 33.551 35.752 1.00 20.19 104 GLN C C 1
ATOM 6308 O O . GLN C 1 104 ? 51.816 33.765 35.439 1.00 23.92 104 GLN C O 1
ATOM 6314 N N . LEU C 1 105 ? 49.697 33.368 34.849 1.00 22.75 105 LEU C N 1
ATOM 6315 C CA . LEU C 1 105 ? 49.955 33.554 33.404 1.00 21.61 105 LEU C CA 1
ATOM 6316 C C . LEU C 1 105 ? 50.493 34.965 33.076 1.00 21.80 105 LEU C C 1
ATOM 6317 O O . LEU C 1 105 ? 51.493 35.107 32.381 1.00 23.93 105 LEU C O 1
ATOM 6322 N N . ALA C 1 106 ? 49.870 35.997 33.640 1.00 26.57 106 ALA C N 1
ATOM 6323 C CA . ALA C 1 106 ? 50.276 37.395 33.405 1.00 25.63 106 ALA C CA 1
ATOM 6324 C C . ALA C 1 106 ? 51.647 37.679 34.003 1.00 25.35 106 ALA C C 1
ATOM 6325 O O . ALA C 1 106 ? 52.398 38.524 33.510 1.00 27.87 106 ALA C O 1
ATOM 6327 N N . ALA C 1 107 ? 51.935 37.028 35.119 1.00 24.38 107 ALA C N 1
ATOM 6328 C CA . ALA C 1 107 ? 53.229 37.155 35.749 1.00 25.11 107 ALA C CA 1
ATOM 6329 C C . ALA C 1 107 ? 54.323 36.635 34.811 1.00 26.26 107 ALA C C 1
ATOM 6330 O O . ALA C 1 107 ? 55.381 37.243 34.700 1.00 25.64 107 ALA C O 1
ATOM 6332 N N . LEU C 1 108 ? 54.059 35.508 34.154 1.00 22.76 108 LEU C N 1
ATOM 6333 C CA . LEU C 1 108 ? 55.037 34.888 33.254 1.00 25.99 108 LEU C CA 1
ATOM 6334 C C . LEU C 1 108 ? 55.239 35.729 31.979 1.00 25.31 108 LEU C C 1
ATOM 6335 O O . LEU C 1 108 ? 56.359 35.940 31.531 1.00 25.01 108 LEU C O 1
ATOM 6340 N N . GLU C 1 109 ? 54.144 36.283 31.474 1.00 26.12 109 GLU C N 1
ATOM 6341 C CA . GLU C 1 109 ? 54.176 37.235 30.365 1.00 27.15 109 GLU C CA 1
ATOM 6342 C C . GLU C 1 109 ? 55.002 38.497 30.640 1.00 26.81 109 GLU C C 1
ATOM 6343 O O . GLU C 1 109 ? 55.580 39.066 29.717 1.00 23.38 109 GLU C O 1
ATOM 6349 N N . GLU C 1 110 ? 55.052 38.937 31.896 1.00 31.64 110 GLU C N 1
ATOM 6350 C CA . GLU C 1 110 ? 55.716 40.211 32.248 1.00 32.82 110 GLU C CA 1
ATOM 6351 C C . GLU C 1 110 ? 57.174 40.026 32.673 1.00 33.52 110 GLU C C 1
ATOM 6352 O O . GLU C 1 110 ? 58.002 40.929 32.501 1.00 33.68 110 GLU C O 1
ATOM 6358 N N . ALA C 1 111 ? 57.482 38.859 33.230 1.00 29.65 111 ALA C N 1
ATOM 6359 C CA . ALA C 1 111 ? 58.757 38.642 33.913 1.00 30.73 111 ALA C CA 1
ATOM 6360 C C . ALA C 1 111 ? 59.957 38.740 32.961 1.00 27.44 111 ALA C C 1
ATOM 6361 O O . ALA C 1 111 ? 59.792 38.852 31.739 1.00 25.71 111 ALA C O 1
ATOM 6363 N N . LEU C 1 113 ? 63.443 37.124 33.174 1.00 29.33 113 LEU C N 1
ATOM 6364 C CA . LEU C 1 113 ? 63.954 35.801 33.543 1.00 30.87 113 LEU C CA 1
ATOM 6365 C C . LEU C 1 113 ? 65.103 35.380 32.644 1.00 32.29 113 LEU C C 1
ATOM 6366 O O . LEU C 1 113 ? 64.993 35.427 31.422 1.00 28.51 113 LEU C O 1
ATOM 6371 N N . ASP C 1 114 ? 66.192 34.931 33.267 1.00 35.65 114 ASP C N 1
ATOM 6372 C CA . ASP C 1 114 ? 67.413 34.568 32.551 1.00 36.28 114 ASP C CA 1
ATOM 6373 C C . ASP C 1 114 ? 67.239 33.234 31.823 1.00 38.73 114 ASP C C 1
ATOM 6374 O O . ASP C 1 114 ? 67.746 33.039 30.720 1.00 41.69 114 ASP C O 1
ATOM 6379 N N . GLU C 1 115 ? 66.567 32.293 32.471 1.00 39.43 115 GLU C N 1
ATOM 6380 C CA . GLU C 1 115 ? 66.187 31.057 31.809 1.00 43.91 115 GLU C CA 1
ATOM 6381 C C . GLU C 1 115 ? 64.663 30.918 31.815 1.00 40.91 115 GLU C C 1
ATOM 6382 O O . GLU C 1 115 ? 64.018 31.121 32.842 1.00 40.95 115 GLU C O 1
ATOM 6388 N N . PRO C 1 116 ? 64.079 30.580 30.660 1.00 36.25 116 PRO C N 1
ATOM 6389 C CA . PRO C 1 116 ? 62.651 30.291 30.683 1.00 35.90 116 PRO C CA 1
ATOM 6390 C C . PRO C 1 116 ? 62.330 29.085 31.583 1.00 35.35 116 PRO C C 1
ATOM 6391 O O . PRO C 1 116 ? 63.236 28.334 31.959 1.00 35.08 116 PRO C O 1
ATOM 6395 N N . VAL C 1 117 ? 61.055 28.914 31.923 1.00 34.48 117 VAL C N 1
ATOM 6396 C CA . VAL C 1 117 ? 60.626 27.898 32.892 1.00 32.93 117 VAL C CA 1
ATOM 6397 C C . VAL C 1 117 ? 59.677 26.886 32.256 1.00 25.76 117 VAL C C 1
ATOM 6398 O O . VAL C 1 117 ? 58.947 27.222 31.340 1.00 27.07 117 VAL C O 1
ATOM 6402 N N . THR C 1 118 ? 59.711 25.644 32.726 1.00 25.02 118 THR C N 1
ATOM 6403 C CA . THR C 1 118 ? 58.826 24.598 32.208 1.00 23.97 118 THR C CA 1
ATOM 6404 C C . THR C 1 118 ? 57.515 24.604 32.953 1.00 25.37 118 THR C C 1
ATOM 6405 O O . THR C 1 118 ? 57.497 24.677 34.180 1.00 28.06 118 THR C O 1
ATOM 6409 N N . VAL C 1 119 ? 56.424 24.454 32.206 1.00 24.89 119 VAL C N 1
ATOM 6410 C CA . VAL C 1 119 ? 55.097 24.697 32.732 1.00 25.13 119 VAL C CA 1
ATOM 6411 C C . VAL C 1 119 ? 54.185 23.508 32.435 1.00 25.05 119 VAL C C 1
ATOM 6412 O O . VAL C 1 119 ? 54.268 22.881 31.361 1.00 17.99 119 VAL C O 1
ATOM 6416 N N . TRP C 1 120 ? 53.375 23.167 33.435 1.00 23.11 120 TRP C N 1
ATOM 6417 C CA . TRP C 1 120 ? 52.227 22.291 33.247 1.00 24.44 120 TRP C CA 1
ATOM 6418 C C . TRP C 1 120 ? 50.955 23.082 33.448 1.00 24.73 120 TRP C C 1
ATOM 6419 O O . TRP C 1 120 ? 50.591 23.420 34.581 1.00 24.35 120 TRP C O 1
ATOM 6430 N N . MET C 1 121 ? 50.242 23.332 32.354 1.00 22.49 121 MET C N 1
ATOM 6431 C CA . MET C 1 121 ? 48.960 23.999 32.456 1.00 20.61 121 MET C CA 1
ATOM 6432 C C . MET C 1 121 ? 47.968 23.093 33.151 1.00 21.40 121 MET C C 1
ATOM 6433 O O . MET C 1 121 ? 47.738 21.956 32.719 1.00 22.95 121 MET C O 1
ATOM 6438 N N . LYS C 1 122 ? 47.385 23.589 34.237 1.00 19.22 122 LYS C N 1
ATOM 6439 C CA . LYS C 1 122 ? 46.405 22.821 34.978 1.00 21.67 122 LYS C CA 1
ATOM 6440 C C . LYS C 1 122 ? 45.006 23.015 34.426 1.00 20.49 122 LYS C C 1
ATOM 6441 O O . LYS C 1 122 ? 44.497 24.128 34.393 1.00 21.21 122 LYS C O 1
ATOM 6447 N N . LEU C 1 123 ? 44.351 21.897 34.137 1.00 20.81 123 LEU C N 1
ATOM 6448 C CA . LEU C 1 123 ? 43.033 21.886 33.526 1.00 22.43 123 LEU C CA 1
ATOM 6449 C C . LEU C 1 123 ? 41.985 21.354 34.502 1.00 21.14 123 LEU C C 1
ATOM 6450 O O . LEU C 1 123 ? 42.067 20.204 34.925 1.00 19.01 123 LEU C O 1
ATOM 6455 N N . ASP C 1 124 ? 40.957 22.155 34.781 1.00 20.95 124 ASP C N 1
ATOM 6456 C CA . ASP C 1 124 ? 39.796 21.658 35.550 1.00 20.67 124 ASP C CA 1
ATOM 6457 C C . ASP C 1 124 ? 38.908 20.777 34.677 1.00 19.55 124 ASP C C 1
ATOM 6458 O O . ASP C 1 124 ? 38.178 21.280 33.824 1.00 22.44 124 ASP C O 1
ATOM 6463 N N . THR C 1 125 ? 38.926 19.476 34.949 1.00 17.98 125 THR C N 1
ATOM 6464 C CA . THR C 1 125 ? 38.117 18.504 34.242 1.00 18.55 125 THR C CA 1
ATOM 6465 C C . THR C 1 125 ? 36.922 17.978 35.076 1.00 20.23 125 THR C C 1
ATOM 6466 O O . THR C 1 125 ? 36.279 17.011 34.675 1.00 18.61 125 THR C O 1
ATOM 6470 N N . GLY C 1 126 ? 36.634 18.579 36.232 1.00 21.75 126 GLY C N 1
ATOM 6471 C CA . GLY C 1 126 ? 35.499 18.122 37.066 1.00 23.45 126 GLY C CA 1
ATOM 6472 C C . GLY C 1 126 ? 35.679 18.189 38.583 1.00 26.19 126 GLY C C 1
ATOM 6473 O O . GLY C 1 126 ? 34.696 18.156 39.338 1.00 27.80 126 GLY C O 1
ATOM 6474 N N . MET C 1 127 ? 36.932 18.229 39.029 1.00 28.25 127 MET C N 1
ATOM 6475 C CA . MET C 1 127 ? 37.280 18.402 40.443 1.00 25.33 127 MET C CA 1
ATOM 6476 C C . MET C 1 127 ? 36.861 19.770 40.950 1.00 27.72 127 MET C C 1
ATOM 6477 O O . MET C 1 127 ? 36.476 19.918 42.120 1.00 24.15 127 MET C O 1
ATOM 6482 N N . HIS C 1 128 ? 36.982 20.776 40.079 1.00 24.82 128 HIS C N 1
ATOM 6483 C CA . HIS C 1 128 ? 36.642 22.158 40.434 1.00 25.57 128 HIS C CA 1
ATOM 6484 C C . HIS C 1 128 ? 37.342 22.619 41.717 1.00 24.63 128 HIS C C 1
ATOM 6485 O O . HIS C 1 128 ? 36.715 23.205 42.618 1.00 22.31 128 HIS C O 1
ATOM 6492 N N . ARG C 1 129 ? 38.647 22.371 41.783 1.00 24.24 129 ARG C N 1
ATOM 6493 C CA . ARG C 1 129 ? 39.481 22.969 42.811 1.00 22.29 129 ARG C CA 1
ATOM 6494 C C . ARG C 1 129 ? 40.353 24.049 42.219 1.00 21.86 129 ARG C C 1
ATOM 6495 O O . ARG C 1 129 ? 40.011 25.226 42.314 1.00 22.48 129 ARG C O 1
ATOM 6503 N N . LEU C 1 130 ? 41.512 23.672 41.685 1.00 24.08 130 LEU C N 1
ATOM 6504 C CA . LEU C 1 130 ? 42.309 24.587 40.866 1.00 22.35 130 LEU C CA 1
ATOM 6505 C C . LEU C 1 130 ? 42.110 24.290 39.384 1.00 23.36 130 LEU C C 1
ATOM 6506 O O . LEU C 1 130 ? 41.637 23.212 39.013 1.00 22.17 130 LEU C O 1
ATOM 6511 N N . GLY C 1 131 ? 42.534 25.220 38.534 1.00 23.56 131 GLY C N 1
ATOM 6512 C CA . GLY C 1 131 ? 42.648 24.934 37.100 1.00 21.40 131 GLY C CA 1
ATOM 6513 C C . GLY C 1 131 ? 41.735 25.759 36.220 1.00 23.32 131 GLY C C 1
ATOM 6514 O O . GLY C 1 131 ? 40.790 26.416 36.687 1.00 22.17 131 GLY C O 1
ATOM 6515 N N . VAL C 1 132 ? 42.010 25.693 34.925 1.00 24.31 132 VAL C N 1
ATOM 6516 C CA . VAL C 1 132 ? 41.273 26.457 33.958 1.00 23.87 132 VAL C CA 1
ATOM 6517 C C . VAL C 1 132 ? 40.138 25.581 33.456 1.00 24.86 132 VAL C C 1
ATOM 6518 O O . VAL C 1 132 ? 40.338 24.417 33.114 1.00 25.62 132 VAL C O 1
ATOM 6522 N N . ARG C 1 133 ? 38.935 26.131 33.436 1.00 23.79 133 ARG C N 1
ATOM 6523 C CA . ARG C 1 133 ? 37.776 25.389 32.971 1.00 23.21 133 ARG C CA 1
ATOM 6524 C C . ARG C 1 133 ? 37.840 25.292 31.434 1.00 24.87 133 ARG C C 1
ATOM 6525 O O . ARG C 1 133 ? 38.466 26.131 30.789 1.00 26.66 133 ARG C O 1
ATOM 6533 N N . PRO C 1 134 ? 37.270 24.221 30.851 1.00 22.95 134 PRO C N 1
ATOM 6534 C CA . PRO C 1 134 ? 37.348 24.002 29.404 1.00 25.10 134 PRO C CA 1
ATOM 6535 C C . PRO C 1 134 ? 37.099 25.229 28.505 1.00 25.49 134 PRO C C 1
ATOM 6536 O O . PRO C 1 134 ? 37.735 25.339 27.461 1.00 26.90 134 PRO C O 1
ATOM 6540 N N . GLU C 1 135 ? 36.186 26.128 28.886 1.00 25.24 135 GLU C N 1
ATOM 6541 C CA . GLU C 1 135 ? 35.765 27.214 27.992 1.00 23.92 135 GLU C CA 1
ATOM 6542 C C . GLU C 1 135 ? 36.710 28.423 27.958 1.00 24.42 135 GLU C C 1
ATOM 6543 O O . GLU C 1 135 ? 36.526 29.341 27.155 1.00 23.74 135 GLU C O 1
ATOM 6549 N N . GLN C 1 136 ? 37.695 28.440 28.848 1.00 21.81 136 GLN C N 1
ATOM 6550 C CA . GLN C 1 136 ? 38.737 29.451 28.808 1.00 23.09 136 GLN C CA 1
ATOM 6551 C C . GLN C 1 136 ? 40.102 28.834 28.451 1.00 19.44 136 GLN C C 1
ATOM 6552 O O . GLN C 1 136 ? 41.100 29.543 28.367 1.00 24.12 136 GLN C O 1
ATOM 6558 N N . ALA C 1 137 ? 40.152 27.512 28.319 1.00 18.60 137 ALA C N 1
ATOM 6559 C CA . ALA C 1 137 ? 41.415 26.762 28.306 1.00 20.60 137 ALA C CA 1
ATOM 6560 C C . ALA C 1 137 ? 42.236 26.990 27.023 1.00 22.77 137 ALA C C 1
ATOM 6561 O O . ALA C 1 137 ? 43.477 27.060 27.064 1.00 20.92 137 ALA C O 1
ATOM 6563 N N . GLU C 1 138 ? 41.546 27.154 25.899 1.00 21.51 138 GLU C N 1
ATOM 6564 C CA . GLU C 1 138 ? 42.224 27.295 24.609 1.00 21.43 138 GLU C CA 1
ATOM 6565 C C . GLU C 1 138 ? 42.962 28.640 24.568 1.00 21.06 138 GLU C C 1
ATOM 6566 O O . GLU C 1 138 ? 44.177 28.691 24.337 1.00 20.00 138 GLU C O 1
ATOM 6572 N N . ALA C 1 139 ? 42.254 29.705 24.947 1.00 20.89 139 ALA C N 1
ATOM 6573 C CA . ALA C 1 139 ? 42.829 31.055 25.051 1.00 19.49 139 ALA C CA 1
ATOM 6574 C C . ALA C 1 139 ? 44.008 31.115 26.029 1.00 21.72 139 ALA C C 1
ATOM 6575 O O . ALA C 1 139 ? 45.057 31.700 25.721 1.00 21.66 139 ALA C O 1
ATOM 6577 N N . PHE C 1 140 ? 43.790 30.571 27.228 1.00 19.88 140 PHE C N 1
ATOM 6578 C CA . PHE C 1 140 ? 44.812 30.497 28.287 1.00 21.04 140 PHE C CA 1
ATOM 6579 C C . PHE C 1 140 ? 46.037 29.736 27.760 1.00 20.36 140 PHE C C 1
ATOM 6580 O O . PHE C 1 140 ? 47.176 30.226 27.816 1.00 19.62 140 PHE C O 1
ATOM 6588 N N . TYR C 1 141 ? 45.787 28.587 27.148 1.00 20.98 141 TYR C N 1
ATOM 6589 C CA . TYR C 1 141 ? 46.862 27.771 26.592 1.00 21.01 141 TYR C CA 1
ATOM 6590 C C . TYR C 1 141 ? 47.626 28.521 25.492 1.00 22.00 141 TYR C C 1
ATOM 6591 O O . TYR C 1 141 ? 48.851 28.601 25.504 1.00 24.17 141 TYR C O 1
ATOM 6600 N N . HIS C 1 142 ? 46.905 29.064 24.528 1.00 22.96 142 HIS C N 1
ATOM 6601 C CA . HIS C 1 142 ? 47.545 29.802 23.459 1.00 23.95 142 HIS C CA 1
ATOM 6602 C C . HIS C 1 142 ? 48.551 30.815 24.014 1.00 23.76 142 HIS C C 1
ATOM 6603 O O . HIS C 1 142 ? 49.717 30.828 23.599 1.00 21.30 142 HIS C O 1
ATOM 6610 N N . ARG C 1 143 ? 48.100 31.673 24.926 1.00 20.86 143 ARG C N 1
ATOM 6611 C CA . ARG C 1 143 ? 49.009 32.628 25.588 1.00 23.59 143 ARG C CA 1
ATOM 6612 C C . ARG C 1 143 ? 50.297 31.972 26.112 1.00 25.00 143 ARG C C 1
ATOM 6613 O O . ARG C 1 143 ? 51.388 32.527 25.962 1.00 25.18 143 ARG C O 1
ATOM 6621 N N . LEU C 1 144 ? 50.181 30.769 26.678 1.00 25.99 144 LEU C N 1
ATOM 6622 C CA . LEU C 1 144 ? 51.348 30.065 27.221 1.00 24.89 144 LEU C CA 1
ATOM 6623 C C . LEU C 1 144 ? 52.365 29.689 26.140 1.00 25.73 144 LEU C C 1
ATOM 6624 O O . LEU C 1 144 ? 53.578 29.783 26.362 1.00 22.75 144 LEU C O 1
ATOM 6629 N N . THR C 1 145 ? 51.872 29.301 24.965 1.00 26.39 145 THR C N 1
ATOM 6630 C CA . THR C 1 145 ? 52.745 28.914 23.863 1.00 26.35 145 THR C CA 1
ATOM 6631 C C . THR C 1 145 ? 53.482 30.118 23.273 1.00 27.52 145 THR C C 1
ATOM 6632 O O . THR C 1 145 ? 54.567 29.954 22.696 1.00 26.09 145 THR C O 1
ATOM 6636 N N . GLN C 1 146 ? 52.941 31.321 23.497 1.00 24.53 146 GLN C N 1
ATOM 6637 C CA . GLN C 1 146 ? 53.534 32.548 22.972 1.00 26.60 146 GLN C CA 1
ATOM 6638 C C . GLN C 1 146 ? 54.448 33.241 23.980 1.00 29.63 146 GLN C C 1
ATOM 6639 O O . GLN C 1 146 ? 55.056 34.274 23.682 1.00 29.69 146 GLN C O 1
ATOM 6645 N N A CYS C 1 147 ? 54.495 32.707 25.193 0.50 28.09 147 CYS C N 1
ATOM 6646 N N B CYS C 1 147 ? 54.498 32.704 25.191 0.50 28.09 147 CYS C N 1
ATOM 6647 C CA A CYS C 1 147 ? 55.253 33.325 26.257 0.50 30.14 147 CYS C CA 1
ATOM 6648 C CA B CYS C 1 147 ? 55.253 33.321 26.258 0.50 30.13 147 CYS C CA 1
ATOM 6649 C C A CYS C 1 147 ? 56.724 32.932 26.140 0.50 30.84 147 CYS C C 1
ATOM 6650 C C B CYS C 1 147 ? 56.725 32.931 26.141 0.50 30.83 147 CYS C C 1
ATOM 6651 O O A CYS C 1 147 ? 57.065 31.749 26.158 0.50 26.85 147 CYS C O 1
ATOM 6652 O O B CYS C 1 147 ? 57.067 31.749 26.160 0.50 26.83 147 CYS C O 1
ATOM 6657 N N . LYS C 1 148 ? 57.586 33.930 25.975 1.00 30.90 148 LYS C N 1
ATOM 6658 C CA . LYS C 1 148 ? 59.016 33.684 25.815 1.00 33.41 148 LYS C CA 1
ATOM 6659 C C . LYS C 1 148 ? 59.619 33.090 27.092 1.00 30.23 148 LYS C C 1
ATOM 6660 O O . LYS C 1 148 ? 60.595 32.351 27.031 1.00 31.64 148 LYS C O 1
ATOM 6666 N N . ASN C 1 149 ? 59.023 33.397 28.245 1.00 29.06 149 ASN C N 1
ATOM 6667 C CA . ASN C 1 149 ? 59.521 32.878 29.514 1.00 29.25 149 ASN C CA 1
ATOM 6668 C C . ASN C 1 149 ? 59.107 31.434 29.792 1.00 25.18 149 ASN C C 1
ATOM 6669 O O . ASN C 1 149 ? 59.515 30.862 30.788 1.00 25.52 149 ASN C O 1
ATOM 6674 N N . VAL C 1 150 ? 58.339 30.835 28.889 1.00 26.26 150 VAL C N 1
ATOM 6675 C CA . VAL C 1 150 ? 57.920 29.442 29.038 1.00 26.75 150 VAL C CA 1
ATOM 6676 C C . VAL C 1 150 ? 58.639 28.572 28.015 1.00 27.58 150 VAL C C 1
ATOM 6677 O O . VAL C 1 150 ? 58.515 28.801 26.825 1.00 27.02 150 VAL C O 1
ATOM 6681 N N . ARG C 1 151 ? 59.365 27.554 28.480 1.00 30.94 151 ARG C N 1
ATOM 6682 C CA . ARG C 1 151 ? 59.984 26.586 27.570 1.00 31.04 151 ARG C CA 1
ATOM 6683 C C . ARG C 1 151 ? 58.916 25.748 26.893 1.00 31.24 151 ARG C C 1
ATOM 6684 O O . ARG C 1 151 ? 58.027 25.209 27.539 1.00 33.80 151 ARG C O 1
ATOM 6692 N N . GLN C 1 152 ? 58.963 25.718 25.570 1.00 30.34 152 GLN C N 1
ATOM 6693 C CA . GLN C 1 152 ? 58.017 24.957 24.787 1.00 29.98 152 GLN C CA 1
ATOM 6694 C C . GLN C 1 152 ? 58.521 23.511 24.746 1.00 30.30 152 GLN C C 1
ATOM 6695 O O . GLN C 1 152 ? 59.733 23.290 24.717 1.00 23.54 152 GLN C O 1
ATOM 6701 N N . PRO C 1 153 ? 57.606 22.538 24.704 1.00 25.18 153 PRO C N 1
ATOM 6702 C CA . PRO C 1 153 ? 56.162 22.803 24.620 1.00 25.93 153 PRO C CA 1
ATOM 6703 C C . PRO C 1 153 ? 55.482 22.981 25.993 1.00 24.40 153 PRO C C 1
ATOM 6704 O O . PRO C 1 153 ? 56.091 22.695 27.024 1.00 24.58 153 PRO C O 1
ATOM 6708 N N . VAL C 1 154 ? 54.241 23.469 25.993 1.00 23.57 154 VAL C N 1
ATOM 6709 C CA . VAL C 1 154 ? 53.437 23.528 27.212 1.00 22.19 154 VAL C CA 1
ATOM 6710 C C . VAL C 1 154 ? 52.903 22.154 27.548 1.00 21.55 154 VAL C C 1
ATOM 6711 O O . VAL C 1 154 ? 52.388 21.435 26.679 1.00 20.59 154 VAL C O 1
ATOM 6715 N N . ASN C 1 155 ? 53.054 21.779 28.811 1.00 20.46 155 ASN C N 1
ATOM 6716 C CA . ASN C 1 155 ? 52.541 20.506 29.288 1.00 20.30 155 ASN C CA 1
ATOM 6717 C C . ASN C 1 155 ? 51.191 20.694 29.940 1.00 19.59 155 ASN C C 1
ATOM 6718 O O . ASN C 1 155 ? 50.794 21.816 30.230 1.00 17.78 155 ASN C O 1
ATOM 6723 N N . ILE C 1 156 ? 50.468 19.591 30.096 1.00 20.03 156 ILE C N 1
ATOM 6724 C CA . ILE C 1 156 ? 49.051 19.616 30.456 1.00 21.48 156 ILE C CA 1
ATOM 6725 C C . ILE C 1 156 ? 48.809 18.666 31.632 1.00 20.05 156 ILE C C 1
ATOM 6726 O O . ILE C 1 156 ? 49.008 17.452 31.502 1.00 20.33 156 ILE C O 1
ATOM 6731 N N . VAL C 1 157 ? 48.361 19.213 32.765 1.00 18.01 157 VAL C N 1
ATOM 6732 C CA . VAL C 1 157 ? 48.110 18.412 33.965 1.00 16.55 157 VAL C CA 1
ATOM 6733 C C . VAL C 1 157 ? 46.645 18.476 34.454 1.00 17.41 157 VAL C C 1
ATOM 6734 O O . VAL C 1 157 ? 45.982 19.514 34.394 1.00 16.53 157 VAL C O 1
ATOM 6738 N N . SER C 1 158 ? 46.127 17.350 34.927 1.00 16.67 158 SER C N 1
ATOM 6739 C CA . SER C 1 158 ? 44.878 17.374 35.678 1.00 17.04 158 SER C CA 1
ATOM 6740 C C . SER C 1 158 ? 44.880 16.316 36.748 1.00 15.89 158 SER C C 1
ATOM 6741 O O . SER C 1 158 ? 45.873 15.625 36.949 1.00 16.04 158 SER C O 1
ATOM 6744 N N . HIS C 1 159 ? 43.784 16.227 37.478 1.00 20.21 159 HIS C N 1
ATOM 6745 C CA . HIS C 1 159 ? 43.740 15.370 38.664 1.00 23.24 159 HIS C CA 1
ATOM 6746 C C . HIS C 1 159 ? 42.337 14.828 38.891 1.00 24.16 159 HIS C C 1
ATOM 6747 O O . HIS C 1 159 ? 41.343 15.540 38.693 1.00 23.20 159 HIS C O 1
ATOM 6754 N N . PHE C 1 160 ? 42.267 13.565 39.313 1.00 26.00 160 PHE C N 1
ATOM 6755 C CA . PHE C 1 160 ? 40.994 12.836 39.397 1.00 26.55 160 PHE C CA 1
ATOM 6756 C C . PHE C 1 160 ? 40.277 13.146 40.715 1.00 26.02 160 PHE C C 1
ATOM 6757 O O . PHE C 1 160 ? 40.909 13.281 41.762 1.00 24.46 160 PHE C O 1
ATOM 6765 N N . ALA C 1 161 ? 38.961 13.293 40.644 1.00 26.14 161 ALA C N 1
ATOM 6766 C CA . ALA C 1 161 ? 38.157 13.647 41.813 1.00 27.85 161 ALA C CA 1
ATOM 6767 C C . ALA C 1 161 ? 37.541 12.397 42.467 1.00 28.46 161 ALA C C 1
ATOM 6768 O O . ALA C 1 161 ? 37.293 12.372 43.673 1.00 28.16 161 ALA C O 1
ATOM 6770 N N . ARG C 1 162 ? 37.295 11.364 41.669 1.00 29.71 162 ARG C N 1
ATOM 6771 C CA . ARG C 1 162 ? 36.642 10.151 42.166 1.00 31.51 162 ARG C CA 1
ATOM 6772 C C . ARG C 1 162 ? 37.179 8.883 41.488 1.00 32.14 162 ARG C C 1
ATOM 6773 O O . ARG C 1 162 ? 36.411 8.027 41.065 1.00 35.68 162 ARG C O 1
ATOM 6781 N N . ALA C 1 163 ? 38.504 8.759 41.412 1.00 31.89 163 ALA C N 1
ATOM 6782 C CA . ALA C 1 163 ? 39.147 7.581 40.825 1.00 31.15 163 ALA C CA 1
ATOM 6783 C C . ALA C 1 163 ? 39.025 6.325 41.709 1.00 38.39 163 ALA C C 1
ATOM 6784 O O . ALA C 1 163 ? 39.006 5.194 41.197 1.00 40.65 163 ALA C O 1
ATOM 6786 N N . ASP C 1 164 ? 38.886 6.528 43.020 1.00 36.09 164 ASP C N 1
ATOM 6787 C CA . ASP C 1 164 ? 38.530 5.443 43.951 1.00 41.33 164 ASP C CA 1
ATOM 6788 C C . ASP C 1 164 ? 37.061 4.970 43.871 1.00 41.41 164 ASP C C 1
ATOM 6789 O O . ASP C 1 164 ? 36.593 4.240 44.757 1.00 40.48 164 ASP C O 1
ATOM 6794 N N . GLU C 1 165 ? 36.341 5.360 42.818 1.00 43.69 165 GLU C N 1
ATOM 6795 C CA . GLU C 1 165 ? 34.977 4.854 42.584 1.00 46.94 165 GLU C CA 1
ATOM 6796 C C . GLU C 1 165 ? 34.753 4.410 41.129 1.00 45.70 165 GLU C C 1
ATOM 6797 O O . GLU C 1 165 ? 34.226 5.171 40.323 1.00 46.15 165 GLU C O 1
ATOM 6803 N N . PRO C 1 166 ? 35.064 3.142 40.817 1.00 53.74 166 PRO C N 1
ATOM 6804 C CA . PRO C 1 166 ? 34.911 2.629 39.444 1.00 63.17 166 PRO C CA 1
ATOM 6805 C C . PRO C 1 166 ? 33.461 2.473 38.944 1.00 62.80 166 PRO C C 1
ATOM 6806 O O . PRO C 1 166 ? 33.234 2.437 37.731 1.00 66.74 166 PRO C O 1
ATOM 6810 N N . LYS C 1 167 ? 32.498 2.389 39.859 1.00 62.07 167 LYS C N 1
ATOM 6811 C CA . LYS C 1 167 ? 31.082 2.361 39.483 1.00 60.79 167 LYS C CA 1
ATOM 6812 C C . LYS C 1 167 ? 30.675 3.647 38.764 1.00 59.21 167 LYS C C 1
ATOM 6813 O O . LYS C 1 167 ? 30.185 3.609 37.634 1.00 52.41 167 LYS C O 1
ATOM 6815 N N . CYS C 1 168 ? 30.867 4.784 39.425 1.00 58.04 168 CYS C N 1
ATOM 6816 C CA . CYS C 1 168 ? 30.374 6.053 38.891 1.00 60.05 168 CYS C CA 1
ATOM 6817 C C . CYS C 1 168 ? 31.245 6.527 37.729 1.00 55.25 168 CYS C C 1
ATOM 6818 O O . CYS C 1 168 ? 32.434 6.201 37.649 1.00 57.96 168 CYS C O 1
ATOM 6821 N N . GLY C 1 169 ? 30.633 7.260 36.804 1.00 50.44 169 GLY C N 1
ATOM 6822 C CA . GLY C 1 169 ? 31.277 7.586 35.528 1.00 46.04 169 GLY C CA 1
ATOM 6823 C C . GLY C 1 169 ? 32.259 8.744 35.635 1.00 47.64 169 GLY C C 1
ATOM 6824 O O . GLY C 1 169 ? 32.906 9.116 34.649 1.00 46.29 169 GLY C O 1
ATOM 6825 N N . ALA C 1 170 ? 32.375 9.312 36.834 1.00 42.40 170 ALA C N 1
ATOM 6826 C CA . ALA C 1 170 ? 33.159 10.528 37.046 1.00 41.93 170 ALA C CA 1
ATOM 6827 C C . ALA C 1 170 ? 34.535 10.463 36.370 1.00 38.46 170 ALA C C 1
ATOM 6828 O O . ALA C 1 170 ? 34.941 11.405 35.688 1.00 41.88 170 ALA C O 1
ATOM 6830 N N . THR C 1 171 ? 35.246 9.358 36.584 1.00 36.00 171 THR C N 1
ATOM 6831 C CA . THR C 1 171 ? 36.602 9.182 36.059 1.00 37.96 171 THR C CA 1
ATOM 6832 C C . THR C 1 171 ? 36.637 9.185 34.516 1.00 37.74 171 THR C C 1
ATOM 6833 O O . THR C 1 171 ? 37.463 9.877 33.921 1.00 34.20 171 THR C O 1
ATOM 6837 N N . GLU C 1 172 ? 35.685 8.484 33.893 1.00 34.01 172 GLU C N 1
ATOM 6838 C CA . GLU C 1 172 ? 35.554 8.433 32.430 1.00 31.99 172 GLU C CA 1
ATOM 6839 C C . GLU C 1 172 ? 35.168 9.786 31.826 1.00 30.63 172 GLU C C 1
ATOM 6840 O O . GLU C 1 172 ? 35.561 10.103 30.713 1.00 30.21 172 GLU C O 1
ATOM 6846 N N . LYS C 1 173 ? 34.379 10.577 32.546 1.00 31.80 173 LYS C N 1
ATOM 6847 C CA . LYS C 1 173 ? 33.967 11.879 32.035 1.00 28.11 173 LYS C CA 1
ATOM 6848 C C . LYS C 1 173 ? 35.093 12.917 32.146 1.00 26.03 173 LYS C C 1
ATOM 6849 O O . LYS C 1 173 ? 35.223 13.778 31.278 1.00 25.04 173 LYS C O 1
ATOM 6855 N N . GLN C 1 174 ? 35.898 12.824 33.206 1.00 23.78 174 GLN C N 1
ATOM 6856 C CA . GLN C 1 174 ? 37.120 13.627 33.347 1.00 23.32 174 GLN C CA 1
ATOM 6857 C C . GLN C 1 174 ? 38.178 13.307 32.263 1.00 21.63 174 GLN C C 1
ATOM 6858 O O . GLN C 1 174 ? 38.878 14.201 31.775 1.00 22.63 174 GLN C O 1
ATOM 6864 N N . LEU C 1 175 ? 38.310 12.036 31.906 1.00 21.53 175 LEU C N 1
ATOM 6865 C CA . LEU C 1 175 ? 39.208 11.639 30.828 1.00 20.43 175 LEU C CA 1
ATOM 6866 C C . LEU C 1 175 ? 38.749 12.166 29.476 1.00 20.64 175 LEU C C 1
ATOM 6867 O O . LEU C 1 175 ? 39.560 12.529 28.643 1.00 21.62 175 LEU C O 1
ATOM 6872 N N . ALA C 1 176 ? 37.450 12.118 29.223 1.00 20.87 176 ALA C N 1
ATOM 6873 C CA . ALA C 1 176 ? 36.927 12.577 27.952 1.00 22.73 176 ALA C CA 1
ATOM 6874 C C . ALA C 1 176 ? 37.215 14.079 27.759 1.00 22.49 176 ALA C C 1
ATOM 6875 O O . ALA C 1 176 ? 37.664 14.499 26.684 1.00 19.63 176 ALA C O 1
ATOM 6877 N N . ILE C 1 177 ? 37.072 14.864 28.829 1.00 22.07 177 ILE C N 1
ATOM 6878 C CA . ILE C 1 177 ? 37.416 16.294 28.762 1.00 22.73 177 ILE C CA 1
ATOM 6879 C C . ILE C 1 177 ? 38.913 16.531 28.547 1.00 19.29 177 ILE C C 1
ATOM 6880 O O . ILE C 1 177 ? 39.303 17.329 27.704 1.00 18.79 177 ILE C O 1
ATOM 6885 N N . PHE C 1 178 ? 39.750 15.847 29.322 1.00 21.65 178 PHE C N 1
ATOM 6886 C CA . PHE C 1 178 ? 41.210 15.925 29.164 1.00 18.57 178 PHE C CA 1
ATOM 6887 C C . PHE C 1 178 ? 41.653 15.506 27.748 1.00 18.90 178 PHE C C 1
ATOM 6888 O O . PHE C 1 178 ? 42.532 16.132 27.134 1.00 17.02 178 PHE C O 1
ATOM 6896 N N . ASN C 1 179 ? 41.058 14.429 27.246 1.00 18.84 179 ASN C N 1
ATOM 6897 C CA . ASN C 1 179 ? 41.474 13.844 25.974 1.00 19.29 179 ASN C CA 1
ATOM 6898 C C . ASN C 1 179 ? 41.085 14.746 24.809 1.00 18.66 179 ASN C C 1
ATOM 6899 O O . ASN C 1 179 ? 41.890 15.013 23.916 1.00 21.51 179 ASN C O 1
ATOM 6904 N N . THR C 1 180 ? 39.906 15.338 24.912 1.00 19.59 180 THR C N 1
ATOM 6905 C CA . THR C 1 180 ? 39.437 16.302 23.937 1.00 21.28 180 THR C CA 1
ATOM 6906 C C . THR C 1 180 ? 40.350 17.525 23.912 1.00 21.16 180 THR C C 1
ATOM 6907 O O . THR C 1 180 ? 40.692 18.002 22.837 1.00 23.92 180 THR C O 1
ATOM 6911 N N . PHE C 1 181 ? 40.748 18.024 25.081 1.00 21.67 181 PHE C N 1
ATOM 6912 C CA . PHE C 1 181 ? 41.645 19.197 25.146 1.00 22.29 181 PHE C CA 1
ATOM 6913 C C . PHE C 1 181 ? 43.073 18.883 24.671 1.00 23.40 181 PHE C C 1
ATOM 6914 O O . PHE C 1 181 ? 43.772 19.745 24.119 1.00 24.91 181 PHE C O 1
ATOM 6922 N N . CYS C 1 182 ? 43.485 17.636 24.841 1.00 21.36 182 CYS C N 1
ATOM 6923 C CA . CYS C 1 182 ? 44.842 17.250 24.511 1.00 22.22 182 CYS C CA 1
ATOM 6924 C C . CYS C 1 182 ? 45.044 16.952 23.016 1.00 22.18 182 CYS C C 1
ATOM 6925 O O . CYS C 1 182 ? 46.178 16.984 22.531 1.00 19.81 182 CYS C O 1
ATOM 6928 N N . GLU C 1 183 ? 43.942 16.781 22.283 1.00 20.95 183 GLU C N 1
ATOM 6929 C CA . GLU C 1 183 ? 43.977 16.561 20.833 1.00 21.30 183 GLU C CA 1
ATOM 6930 C C . GLU C 1 183 ? 44.798 17.620 20.111 1.00 24.58 183 GLU C C 1
ATOM 6931 O O . GLU C 1 183 ? 44.473 18.819 20.150 1.00 24.52 183 GLU C O 1
ATOM 6937 N N . GLY C 1 184 ? 45.818 17.158 19.394 1.00 23.35 184 GLY C N 1
ATOM 6938 C CA . GLY C 1 184 ? 46.572 17.998 18.487 1.00 21.92 184 GLY C CA 1
ATOM 6939 C C . GLY C 1 184 ? 47.721 18.700 19.153 1.00 22.01 184 GLY C C 1
ATOM 6940 O O . GLY C 1 184 ? 48.440 19.447 18.508 1.00 25.41 184 GLY C O 1
ATOM 6941 N N . LYS C 1 185 ? 47.920 18.459 20.444 1.00 22.32 185 LYS C N 1
ATOM 6942 C CA . LYS C 1 185 ? 48.870 19.251 21.217 1.00 22.27 185 LYS C CA 1
ATOM 6943 C C . LYS C 1 185 ? 50.141 18.458 21.476 1.00 24.10 185 LYS C C 1
ATOM 6944 O O . LYS C 1 185 ? 50.083 17.240 21.621 1.00 26.14 185 LYS C O 1
ATOM 6950 N N . PRO C 1 186 ? 51.292 19.155 21.533 1.00 20.64 186 PRO C N 1
ATOM 6951 C CA . PRO C 1 186 ? 52.562 18.597 21.962 1.00 21.46 186 PRO C CA 1
ATOM 6952 C C . PRO C 1 186 ? 52.616 18.645 23.480 1.00 25.69 186 PRO C C 1
ATOM 6953 O O . PRO C 1 186 ? 51.653 19.066 24.119 1.00 27.72 186 PRO C O 1
ATOM 6957 N N . GLY C 1 187 ? 53.759 18.326 24.060 1.00 26.00 187 GLY C N 1
ATOM 6958 C CA . GLY C 1 187 ? 53.897 18.482 25.503 1.00 24.83 187 GLY C CA 1
ATOM 6959 C C . GLY C 1 187 ? 53.309 17.318 26.275 1.00 25.34 187 GLY C C 1
ATOM 6960 O O . GLY C 1 187 ? 52.338 16.686 25.859 1.00 27.48 187 GLY C O 1
ATOM 6961 N N . GLN C 1 188 ? 53.931 17.034 27.404 1.00 25.50 188 GLN C N 1
ATOM 6962 C CA . GLN C 1 188 ? 53.644 15.851 28.179 1.00 25.74 188 GLN C CA 1
ATOM 6963 C C . GLN C 1 188 ? 52.246 15.975 28.784 1.00 25.18 188 GLN C C 1
ATOM 6964 O O . GLN C 1 188 ? 51.752 17.083 29.004 1.00 24.07 188 GLN C O 1
ATOM 6970 N N . ARG C 1 189 ? 51.609 14.828 29.002 1.00 24.25 189 ARG C N 1
ATOM 6971 C CA . ARG C 1 189 ? 50.274 14.759 29.580 1.00 25.49 189 ARG C CA 1
ATOM 6972 C C . ARG C 1 189 ? 50.306 13.945 30.889 1.00 24.99 189 ARG C C 1
ATOM 6973 O O . ARG C 1 189 ? 50.950 12.897 30.954 1.00 23.95 189 ARG C O 1
ATOM 6981 N N . SER C 1 190 ? 49.591 14.406 31.914 1.00 23.11 190 SER C N 1
ATOM 6982 C CA . SER C 1 190 ? 49.543 13.683 33.196 1.00 23.83 190 SER C CA 1
ATOM 6983 C C . SER C 1 190 ? 48.248 13.930 33.931 1.00 20.97 190 SER C C 1
ATOM 6984 O O . SER C 1 190 ? 47.966 15.053 34.312 1.00 21.92 190 SER C O 1
ATOM 6987 N N . ILE C 1 191 ? 47.470 12.879 34.164 1.00 19.69 191 ILE C N 1
ATOM 6988 C CA . ILE C 1 191 ? 46.239 13.026 34.936 1.00 21.48 191 ILE C CA 1
ATOM 6989 C C . ILE C 1 191 ? 46.173 12.093 36.155 1.00 22.91 191 ILE C C 1
ATOM 6990 O O . ILE C 1 191 ? 45.445 12.375 37.110 1.00 18.81 191 ILE C O 1
ATOM 6995 N N . ALA C 1 192 ? 46.998 11.042 36.166 1.00 22.04 192 ALA C N 1
ATOM 6996 C CA . ALA C 1 192 ? 46.817 9.934 37.095 1.00 20.50 192 ALA C CA 1
ATOM 6997 C C . ALA C 1 192 ? 47.691 10.055 38.356 1.00 21.76 192 ALA C C 1
ATOM 6998 O O . ALA C 1 192 ? 48.926 10.133 38.267 1.00 22.32 192 ALA C O 1
ATOM 7000 N N . ALA C 1 193 ? 47.041 10.005 39.518 1.00 17.03 193 ALA C N 1
ATOM 7001 C CA . ALA C 1 193 ? 47.721 9.765 40.790 1.00 17.52 193 ALA C CA 1
ATOM 7002 C C . ALA C 1 193 ? 47.644 8.272 41.169 1.00 17.78 193 ALA C C 1
ATOM 7003 O O . ALA C 1 193 ? 47.651 7.422 40.304 1.00 19.60 193 ALA C O 1
ATOM 7005 N N . SER C 1 194 ? 47.658 7.962 42.461 1.00 21.39 194 SER C N 1
ATOM 7006 C CA . SER C 1 194 ? 47.680 6.566 42.939 1.00 19.44 194 SER C CA 1
ATOM 7007 C C . SER C 1 194 ? 46.537 5.737 42.381 1.00 20.25 194 SER C C 1
ATOM 7008 O O . SER C 1 194 ? 46.739 4.608 41.914 1.00 20.26 194 SER C O 1
ATOM 7011 N N . GLY C 1 195 ? 45.329 6.290 42.472 1.00 19.77 195 GLY C N 1
ATOM 7012 C CA . GLY C 1 195 ? 44.136 5.573 42.086 1.00 19.38 195 GLY C CA 1
ATOM 7013 C C . GLY C 1 195 ? 44.101 5.282 40.602 1.00 20.61 195 GLY C C 1
ATOM 7014 O O . GLY C 1 195 ? 43.760 4.169 40.188 1.00 16.46 195 GLY C O 1
ATOM 7015 N N . GLY C 1 196 ? 44.439 6.302 39.811 1.00 20.60 196 GLY C N 1
ATOM 7016 C CA . GLY C 1 196 ? 44.448 6.196 38.368 1.00 22.20 196 GLY C CA 1
ATOM 7017 C C . GLY C 1 196 ? 45.496 5.189 37.943 1.00 23.89 196 GLY C C 1
ATOM 7018 O O . GLY C 1 196 ? 45.275 4.395 37.046 1.00 25.41 196 GLY C O 1
ATOM 7019 N N . ILE C 1 197 ? 46.648 5.246 38.592 1.00 23.95 197 ILE C N 1
ATOM 7020 C CA . ILE C 1 197 ? 47.698 4.268 38.384 1.00 24.18 197 ILE C CA 1
ATOM 7021 C C . ILE C 1 197 ? 47.164 2.861 38.623 1.00 24.87 197 ILE C C 1
ATOM 7022 O O . ILE C 1 197 ? 47.300 2.000 37.771 1.00 27.00 197 ILE C O 1
ATOM 7027 N N . LEU C 1 198 ? 46.530 2.633 39.770 1.00 26.88 198 LEU C N 1
ATOM 7028 C CA . LEU C 1 198 ? 46.110 1.281 40.134 1.00 26.27 198 LEU C CA 1
ATOM 7029 C C . LEU C 1 198 ? 44.909 0.758 39.332 1.00 28.78 198 LEU C C 1
ATOM 7030 O O . LEU C 1 198 ? 44.850 -0.429 39.000 1.00 26.43 198 LEU C O 1
ATOM 7035 N N . LEU C 1 199 ? 43.972 1.642 38.996 1.00 28.67 199 LEU C N 1
ATOM 7036 C CA . LEU C 1 199 ? 42.656 1.210 38.515 1.00 32.98 199 LEU C CA 1
ATOM 7037 C C . LEU C 1 199 ? 42.381 1.553 37.051 1.00 31.49 199 LEU C C 1
ATOM 7038 O O . LEU C 1 199 ? 41.623 0.852 36.383 1.00 32.69 199 LEU C O 1
ATOM 7043 N N . TRP C 1 200 ? 43.064 2.572 36.539 1.00 31.92 200 TRP C N 1
ATOM 7044 C CA . TRP C 1 200 ? 42.685 3.209 35.287 1.00 27.05 200 TRP C CA 1
ATOM 7045 C C . TRP C 1 200 ? 43.891 3.297 34.351 1.00 27.58 200 TRP C C 1
ATOM 7046 O O . TRP C 1 200 ? 44.456 4.377 34.144 1.00 23.67 200 TRP C O 1
ATOM 7057 N N . PRO C 1 201 ? 44.271 2.158 33.750 1.00 26.13 201 PRO C N 1
ATOM 7058 C CA . PRO C 1 201 ? 45.488 2.127 32.951 1.00 27.56 201 PRO C CA 1
ATOM 7059 C C . PRO C 1 201 ? 45.435 3.013 31.704 1.00 25.63 201 PRO C C 1
ATOM 7060 O O . PRO C 1 201 ? 46.486 3.469 31.231 1.00 23.03 201 PRO C O 1
ATOM 7064 N N . GLN C 1 202 ? 44.241 3.275 31.183 1.00 20.81 202 GLN C N 1
ATOM 7065 C CA . GLN C 1 202 ? 44.142 4.163 30.031 1.00 24.77 202 GLN C CA 1
ATOM 7066 C C . GLN C 1 202 ? 44.361 5.630 30.432 1.00 24.89 202 GLN C C 1
ATOM 7067 O O . GLN C 1 202 ? 44.508 6.490 29.565 1.00 24.02 202 GLN C O 1
ATOM 7073 N N . SER C 1 203 ? 44.591 5.867 31.725 1.00 23.57 203 SER C N 1
ATOM 7074 C CA . SER C 1 203 ? 44.810 7.219 32.248 1.00 23.44 203 SER C CA 1
ATOM 7075 C C . SER C 1 203 ? 46.275 7.600 32.494 1.00 22.99 203 SER C C 1
ATOM 7076 O O . SER C 1 203 ? 46.536 8.708 32.946 1.00 28.07 203 SER C O 1
ATOM 7079 N N . HIS C 1 204 ? 47.217 6.722 32.151 1.00 22.67 204 HIS C N 1
ATOM 7080 C CA . HIS C 1 204 ? 48.609 6.834 32.601 1.00 21.39 204 HIS C CA 1
ATOM 7081 C C . HIS C 1 204 ? 49.373 7.872 31.780 1.00 21.87 204 HIS C C 1
ATOM 7082 O O . HIS C 1 204 ? 50.255 8.563 32.300 1.00 22.77 204 HIS C O 1
ATOM 7089 N N . PHE C 1 205 ? 49.190 7.829 30.465 1.00 23.13 205 PHE C N 1
ATOM 7090 C CA . PHE C 1 205 ? 49.841 8.788 29.576 1.00 22.20 205 PHE C CA 1
ATOM 7091 C C . PHE C 1 205 ? 51.366 8.865 29.820 1.00 21.67 205 PHE C C 1
ATOM 7092 O O . PHE C 1 205 ? 52.018 7.830 29.971 1.00 20.32 205 PHE C O 1
ATOM 7100 N N . ASP C 1 206 ? 51.941 10.068 29.844 1.00 19.68 206 ASP C N 1
ATOM 7101 C CA . ASP C 1 206 ? 53.407 10.200 29.872 1.00 20.28 206 ASP C CA 1
ATOM 7102 C C . ASP C 1 206 ? 53.956 10.211 31.300 1.00 19.72 206 ASP C C 1
ATOM 7103 O O . ASP C 1 206 ? 55.052 9.721 31.553 1.00 21.14 206 ASP C O 1
ATOM 7108 N N . TRP C 1 207 ? 53.230 10.870 32.193 1.00 19.81 207 TRP C N 1
ATOM 7109 C CA . TRP C 1 207 ? 53.625 11.007 33.589 1.00 21.42 207 TRP C CA 1
ATOM 7110 C C . TRP C 1 207 ? 52.461 10.634 34.491 1.00 22.20 207 TRP C C 1
ATOM 7111 O O . TRP C 1 207 ? 51.312 10.970 34.211 1.00 21.78 207 TRP C O 1
ATOM 7122 N N . VAL C 1 208 ? 52.783 9.889 35.541 1.00 22.21 208 VAL C N 1
ATOM 7123 C CA . VAL C 1 208 ? 51.869 9.599 36.626 1.00 18.50 208 VAL C CA 1
ATOM 7124 C C . VAL C 1 208 ? 52.495 10.124 37.907 1.00 17.18 208 VAL C C 1
ATOM 7125 O O . VAL C 1 208 ? 53.702 10.380 37.965 1.00 17.22 208 VAL C O 1
ATOM 7129 N N . ARG C 1 209 ? 51.680 10.295 38.932 1.00 15.98 209 ARG C N 1
ATOM 7130 C CA . ARG C 1 209 ? 52.110 11.014 40.123 1.00 17.07 209 ARG C CA 1
ATOM 7131 C C . ARG C 1 209 ? 51.655 10.281 41.370 1.00 16.01 209 ARG C C 1
ATOM 7132 O O . ARG C 1 209 ? 50.704 10.708 42.013 1.00 17.48 209 ARG C O 1
ATOM 7140 N N . PRO C 1 210 ? 52.415 9.261 41.787 1.00 17.47 210 PRO C N 1
ATOM 7141 C CA . PRO C 1 210 ? 51.990 8.472 42.936 1.00 18.16 210 PRO C CA 1
ATOM 7142 C C . PRO C 1 210 ? 52.354 9.146 44.253 1.00 17.73 210 PRO C C 1
ATOM 7143 O O . PRO C 1 210 ? 53.500 9.566 44.437 1.00 16.75 210 PRO C O 1
ATOM 7147 N N . GLY C 1 211 ? 51.381 9.238 45.153 1.00 15.60 211 GLY C N 1
ATOM 7148 C CA . GLY C 1 211 ? 51.628 9.678 46.529 1.00 16.77 211 GLY C CA 1
ATOM 7149 C C . GLY C 1 211 ? 51.329 8.545 47.496 1.00 16.52 211 GLY C C 1
ATOM 7150 O O . GLY C 1 211 ? 52.205 7.765 47.830 1.00 16.13 211 GLY C O 1
ATOM 7151 N N . ILE C 1 212 ? 50.074 8.396 47.908 1.00 18.76 212 ILE C N 1
ATOM 7152 C CA . ILE C 1 212 ? 49.779 7.458 48.994 1.00 18.78 212 ILE C CA 1
ATOM 7153 C C . ILE C 1 212 ? 50.310 6.032 48.727 1.00 21.69 212 ILE C C 1
ATOM 7154 O O . ILE C 1 212 ? 51.064 5.466 49.540 1.00 18.22 212 ILE C O 1
ATOM 7159 N N . ILE C 1 213 ? 50.076 5.511 47.529 1.00 21.78 213 ILE C N 1
ATOM 7160 C CA . ILE C 1 213 ? 50.546 4.156 47.247 1.00 22.48 213 ILE C CA 1
ATOM 7161 C C . ILE C 1 213 ? 52.068 4.041 47.256 1.00 21.19 213 ILE C C 1
ATOM 7162 O O . ILE C 1 213 ? 52.582 2.996 47.619 1.00 26.18 213 ILE C O 1
ATOM 7167 N N . LEU C 1 214 ? 52.791 5.092 46.862 1.00 20.17 214 LEU C N 1
ATOM 7168 C CA . LEU C 1 214 ? 54.250 5.068 46.933 1.00 20.87 214 LEU C CA 1
ATOM 7169 C C . LEU C 1 214 ? 54.716 4.705 48.346 1.00 22.06 214 LEU C C 1
ATOM 7170 O O . LEU C 1 214 ? 55.821 4.181 48.525 1.00 23.26 214 LEU C O 1
ATOM 7175 N N . TYR C 1 215 ? 53.939 5.131 49.341 1.00 19.78 215 TYR C N 1
ATOM 7176 C CA . TYR C 1 215 ? 54.242 4.862 50.737 1.00 19.88 215 TYR C CA 1
ATOM 7177 C C . TYR C 1 215 ? 53.611 3.550 51.182 1.00 21.15 215 TYR C C 1
ATOM 7178 O O . TYR C 1 215 ? 53.491 3.312 52.387 1.00 20.50 215 TYR C O 1
ATOM 7187 N N . GLY C 1 216 ? 53.110 2.760 50.221 1.00 18.40 216 GLY C N 1
ATOM 7188 C CA . GLY C 1 216 ? 52.614 1.409 50.499 1.00 20.57 216 GLY C CA 1
ATOM 7189 C C . GLY C 1 216 ? 51.271 1.344 51.205 1.00 20.86 216 GLY C C 1
ATOM 7190 O O . GLY C 1 216 ? 51.004 0.429 51.985 1.00 20.48 216 GLY C O 1
ATOM 7191 N N . VAL C 1 217 ? 50.433 2.330 50.917 1.00 22.01 217 VAL C N 1
ATOM 7192 C CA . VAL C 1 217 ? 49.155 2.516 51.579 1.00 22.85 217 VAL C CA 1
ATOM 7193 C C . VAL C 1 217 ? 48.133 2.772 50.478 1.00 25.05 217 VAL C C 1
ATOM 7194 O O . VAL C 1 217 ? 48.372 3.616 49.600 1.00 23.23 217 VAL C O 1
ATOM 7198 N N . SER C 1 218 ? 47.008 2.061 50.526 1.00 22.87 218 SER C N 1
ATOM 7199 C CA . SER C 1 218 ? 46.026 2.104 49.448 1.00 24.85 218 SER C CA 1
ATOM 7200 C C . SER C 1 218 ? 45.235 3.416 49.421 1.00 27.34 218 SER C C 1
ATOM 7201 O O . SER C 1 218 ? 44.967 4.019 50.463 1.00 26.41 218 SER C O 1
ATOM 7204 N N . PRO C 1 219 ? 44.816 3.839 48.221 1.00 23.29 219 PRO C N 1
ATOM 7205 C CA . PRO C 1 219 ? 44.034 5.074 48.158 1.00 26.38 219 PRO C CA 1
ATOM 7206 C C . PRO C 1 219 ? 42.536 4.810 48.260 1.00 26.08 219 PRO C C 1
ATOM 7207 O O . PRO C 1 219 ? 41.738 5.742 48.128 1.00 23.20 219 PRO C O 1
ATOM 7211 N N . LEU C 1 220 ? 42.157 3.550 48.487 1.00 24.51 220 LEU C N 1
ATOM 7212 C CA . LEU C 1 220 ? 40.754 3.152 48.358 1.00 24.52 220 LEU C CA 1
ATOM 7213 C C . LEU C 1 220 ? 40.076 2.974 49.712 1.00 29.60 220 LEU C C 1
ATOM 7214 O O . LEU C 1 220 ? 40.737 2.760 50.730 1.00 28.72 220 LEU C O 1
ATOM 7219 N N . GLU C 1 221 ? 38.744 2.977 49.707 1.00 35.01 221 GLU C N 1
ATOM 7220 C CA . GLU C 1 221 ? 37.975 2.918 50.951 1.00 36.37 221 GLU C CA 1
ATOM 7221 C C . GLU C 1 221 ? 37.283 1.562 51.115 1.00 38.86 221 GLU C C 1
ATOM 7222 O O . GLU C 1 221 ? 36.191 1.467 51.678 1.00 39.49 221 GLU C O 1
ATOM 7224 N N . ASP C 1 222 ? 37.921 0.510 50.617 1.00 41.94 222 ASP C N 1
ATOM 7225 C CA . ASP C 1 222 ? 37.255 -0.778 50.440 1.00 42.96 222 ASP C CA 1
ATOM 7226 C C . ASP C 1 222 ? 37.976 -1.852 51.248 1.00 42.80 222 ASP C C 1
ATOM 7227 O O . ASP C 1 222 ? 37.888 -3.042 50.946 1.00 45.49 222 ASP C O 1
ATOM 7232 N N . ARG C 1 223 ? 38.712 -1.409 52.260 1.00 37.55 223 ARG C N 1
ATOM 7233 C CA . ARG C 1 223 ? 39.449 -2.305 53.138 1.00 40.99 223 ARG C CA 1
A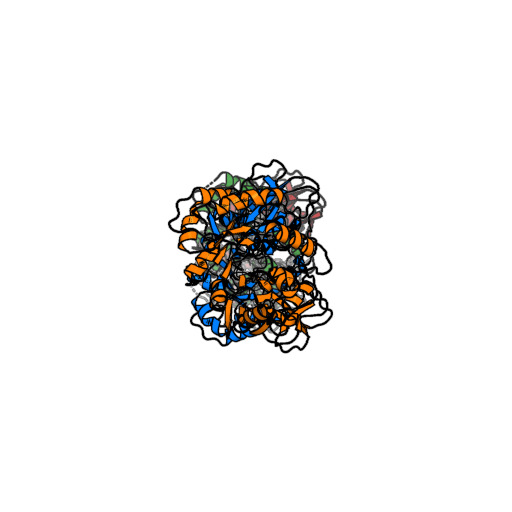TOM 7234 C C . ARG C 1 223 ? 40.664 -2.928 52.454 1.00 34.59 223 ARG C C 1
ATOM 7235 O O . ARG C 1 223 ? 41.358 -3.729 53.061 1.00 37.53 223 ARG C O 1
ATOM 7237 N N . SER C 1 224 ? 40.944 -2.542 51.213 1.00 31.75 224 SER C N 1
ATOM 7238 C CA . SER C 1 224 ? 42.227 -2.870 50.591 1.00 27.42 224 SER C CA 1
ATOM 7239 C C . SER C 1 224 ? 43.381 -2.222 51.356 1.00 25.33 224 SER C C 1
ATOM 7240 O O . SER C 1 224 ? 43.224 -1.167 51.972 1.00 24.35 224 SER C O 1
ATOM 7243 N N . THR C 1 225 ? 44.552 -2.839 51.284 1.00 24.98 225 THR C N 1
ATOM 7244 C CA . THR C 1 225 ? 45.773 -2.236 51.825 1.00 24.54 225 THR C CA 1
ATOM 7245 C C . THR C 1 225 ? 46.764 -1.980 50.672 1.00 24.27 225 THR C C 1
ATOM 7246 O O . THR C 1 225 ? 46.412 -2.162 49.519 1.00 27.74 225 THR C O 1
ATOM 7250 N N . GLY C 1 226 ? 48.008 -1.629 50.980 1.00 22.59 226 GLY C N 1
ATOM 7251 C CA . GLY C 1 226 ? 49.032 -1.455 49.943 1.00 21.92 226 GLY C CA 1
ATOM 7252 C C . GLY C 1 226 ? 49.573 -2.762 49.392 1.00 21.55 226 GLY C C 1
ATOM 7253 O O . GLY C 1 226 ? 50.150 -2.793 48.298 1.00 21.13 226 GLY C O 1
ATOM 7254 N N . ALA C 1 227 ? 49.390 -3.841 50.155 1.00 22.37 227 ALA C N 1
ATOM 7255 C CA . ALA C 1 227 ? 49.871 -5.185 49.785 1.00 23.22 227 ALA C CA 1
ATOM 7256 C C . ALA C 1 227 ? 48.949 -5.848 48.760 1.00 23.04 227 ALA C C 1
ATOM 7257 O O . ALA C 1 227 ? 49.322 -6.814 48.105 1.00 24.59 227 ALA C O 1
ATOM 7259 N N . ASP C 1 228 ? 47.701 -5.403 48.723 1.00 25.97 228 ASP C N 1
ATOM 7260 C CA . ASP C 1 228 ? 46.760 -5.850 47.707 1.00 23.49 228 ASP C CA 1
ATOM 7261 C C . ASP C 1 228 ? 47.303 -5.450 46.352 1.00 22.11 228 ASP C C 1
ATOM 7262 O O . ASP C 1 228 ? 46.962 -6.055 45.342 1.00 27.54 228 ASP C O 1
ATOM 7267 N N . PHE C 1 229 ? 48.211 -4.480 46.349 1.00 20.69 229 PHE C N 1
ATOM 7268 C CA . PHE C 1 229 ? 48.837 -4.010 45.124 1.00 19.69 229 PHE C CA 1
ATOM 7269 C C . PHE C 1 229 ? 50.331 -4.295 45.099 1.00 19.56 229 PHE C C 1
ATOM 7270 O O . PHE C 1 229 ? 51.038 -3.848 44.190 1.00 18.22 229 PHE C O 1
ATOM 7278 N N . GLY C 1 230 ? 50.786 -5.123 46.042 1.00 19.60 230 GLY C N 1
ATOM 7279 C CA . GLY C 1 230 ? 52.189 -5.508 46.134 1.00 18.74 230 GLY C CA 1
ATOM 7280 C C . GLY C 1 230 ? 53.114 -4.361 46.476 1.00 19.26 230 GLY C C 1
ATOM 7281 O O . GLY C 1 230 ? 54.312 -4.427 46.204 1.00 18.03 230 GLY C O 1
ATOM 7282 N N . CYS C 1 231 ? 52.566 -3.326 47.117 1.00 20.80 231 CYS C N 1
ATOM 7283 C CA . CYS C 1 231 ? 53.393 -2.280 47.725 1.00 22.04 231 CYS C CA 1
ATOM 7284 C C . CYS C 1 231 ? 53.518 -2.496 49.222 1.00 24.68 231 CYS C C 1
ATOM 7285 O O . CYS C 1 231 ? 52.569 -2.918 49.875 1.00 25.11 231 CYS C O 1
ATOM 7288 N N . GLN C 1 232 ? 54.706 -2.228 49.750 1.00 27.50 232 GLN C N 1
ATOM 7289 C CA . GLN C 1 232 ? 55.033 -2.571 51.131 1.00 29.78 232 GLN C CA 1
ATOM 7290 C C . GLN C 1 232 ? 54.973 -1.309 51.982 1.00 28.72 232 GLN C C 1
ATOM 7291 O O . GLN C 1 232 ? 55.473 -0.259 51.575 1.00 33.85 232 GLN C O 1
ATOM 7297 N N . PRO C 1 233 ? 54.405 -1.421 53.185 1.00 25.96 233 PRO C N 1
ATOM 7298 C CA . PRO C 1 233 ? 54.221 -0.221 54.006 1.00 25.27 233 PRO C CA 1
ATOM 7299 C C . PRO C 1 233 ? 55.530 0.398 54.447 1.00 21.82 233 PRO C C 1
ATOM 7300 O O . PRO C 1 233 ? 56.470 -0.308 54.778 1.00 26.57 233 PRO C O 1
ATOM 7304 N N . VAL C 1 234 ? 55.602 1.718 54.442 1.00 19.78 234 VAL C N 1
ATOM 7305 C CA . VAL C 1 234 ? 56.863 2.379 54.701 1.00 18.89 234 VAL C CA 1
ATOM 7306 C C . VAL C 1 234 ? 56.954 2.777 56.153 1.00 21.12 234 VAL C C 1
ATOM 7307 O O . VAL C 1 234 ? 58.025 2.714 56.765 1.00 20.67 234 VAL C O 1
ATOM 7311 N N . MET C 1 235 ? 55.826 3.234 56.682 1.00 23.24 235 MET C N 1
ATOM 7312 C CA . MET C 1 235 ? 55.815 3.935 57.946 1.00 23.90 235 MET C CA 1
ATOM 7313 C C . MET C 1 235 ? 55.423 2.937 59.000 1.00 21.06 235 MET C C 1
ATOM 7314 O O . MET C 1 235 ? 54.417 2.253 58.853 1.00 25.44 235 MET C O 1
ATOM 7319 N N . SER C 1 236 ? 56.135 2.973 60.117 1.00 19.58 236 SER C N 1
ATOM 7320 C CA . SER C 1 236 ? 55.606 2.433 61.369 1.00 21.03 236 SER C CA 1
ATOM 7321 C C . SER C 1 236 ? 55.479 3.542 62.418 1.00 21.97 236 SER C C 1
ATOM 7322 O O . SER C 1 236 ? 56.370 4.400 62.550 1.00 21.44 236 SER C O 1
ATOM 7325 N N . LEU C 1 237 ? 54.369 3.543 63.145 1.00 20.93 237 LEU C N 1
ATOM 7326 C CA . LEU C 1 237 ? 54.195 4.517 64.217 1.00 22.15 237 LEU C CA 1
ATOM 7327 C C . LEU C 1 237 ? 54.313 3.859 65.596 1.00 22.73 237 LEU C C 1
ATOM 7328 O O . LEU C 1 237 ? 53.417 3.146 66.025 1.00 21.95 237 LEU C O 1
ATOM 7333 N N . THR C 1 238 ? 55.450 4.074 66.253 1.00 23.06 238 THR C N 1
ATOM 7334 C CA . THR C 1 238 ? 55.868 3.222 67.361 1.00 26.02 238 THR C CA 1
ATOM 7335 C C . THR C 1 238 ? 56.119 4.058 68.610 1.00 28.11 238 THR C C 1
ATOM 7336 O O . THR C 1 238 ? 56.395 5.268 68.532 1.00 28.64 238 THR C O 1
ATOM 7340 N N . SER C 1 239 ? 55.935 3.422 69.759 1.00 25.57 239 SER C N 1
ATOM 7341 C CA . SER C 1 239 ? 56.128 4.070 71.050 1.00 25.84 239 SER C CA 1
ATOM 7342 C C . SER C 1 239 ? 56.509 3.025 72.099 1.00 24.10 239 SER C C 1
ATOM 7343 O O . SER C 1 239 ? 57.129 2.025 71.775 1.00 25.96 239 SER C O 1
ATOM 7346 N N . SER C 1 240 ? 56.148 3.272 73.351 1.00 24.18 240 SER C N 1
ATOM 7347 C CA . SER C 1 240 ? 56.452 2.351 74.446 1.00 26.45 240 SER C CA 1
ATOM 7348 C C . SER C 1 240 ? 55.398 2.488 75.538 1.00 26.98 240 SER C C 1
ATOM 7349 O O . SER C 1 240 ? 54.720 3.508 75.611 1.00 24.94 240 SER C O 1
ATOM 7352 N N . LEU C 1 241 ? 55.188 1.407 76.292 1.00 29.82 241 LEU C N 1
ATOM 7353 C CA . LEU C 1 241 ? 54.390 1.453 77.510 1.00 30.23 241 LEU C CA 1
ATOM 7354 C C . LEU C 1 241 ? 55.123 2.319 78.529 1.00 32.10 241 LEU C C 1
ATOM 7355 O O . LEU C 1 241 ? 56.349 2.200 78.697 1.00 29.94 241 LEU C O 1
ATOM 7360 N N . ILE C 1 242 ? 54.375 3.161 79.234 1.00 28.36 242 ILE C N 1
ATOM 7361 C CA . ILE C 1 242 ? 54.949 3.928 80.333 1.00 32.11 242 ILE C CA 1
ATOM 7362 C C . ILE C 1 242 ? 54.282 3.631 81.680 1.00 29.39 242 ILE C C 1
ATOM 7363 O O . ILE C 1 242 ? 54.659 4.189 82.698 1.00 31.35 242 ILE C O 1
ATOM 7368 N N . ALA C 1 243 ? 53.354 2.687 81.695 1.00 28.16 243 ALA C N 1
ATOM 7369 C CA . ALA C 1 243 ? 52.843 2.159 82.947 1.00 25.05 243 ALA C CA 1
ATOM 7370 C C . ALA C 1 243 ? 52.021 0.914 82.675 1.00 26.90 243 ALA C C 1
ATOM 7371 O O . ALA C 1 243 ? 51.228 0.868 81.722 1.00 25.84 243 ALA C O 1
ATOM 7373 N N . VAL C 1 244 ? 52.170 -0.067 83.561 1.00 26.72 244 VAL C N 1
ATOM 7374 C CA . VAL C 1 244 ? 51.273 -1.201 83.632 1.00 25.48 244 VAL C CA 1
ATOM 7375 C C . VAL C 1 244 ? 50.663 -1.303 85.030 1.00 25.17 244 VAL C C 1
ATOM 7376 O O . VAL C 1 244 ? 51.380 -1.460 86.017 1.00 24.39 244 VAL C O 1
ATOM 7380 N N . ARG C 1 245 ? 49.333 -1.263 85.094 1.00 29.10 245 ARG C N 1
ATOM 7381 C CA . ARG C 1 245 ? 48.615 -0.904 86.316 1.00 28.15 245 ARG C CA 1
ATOM 7382 C C . ARG C 1 245 ? 47.404 -1.814 86.461 1.00 26.47 245 ARG C C 1
ATOM 7383 O O . ARG C 1 245 ? 46.770 -2.150 85.477 1.00 23.47 245 ARG C O 1
ATOM 7391 N N . GLU C 1 246 ? 47.088 -2.198 87.692 1.00 26.73 246 GLU C N 1
ATOM 7392 C CA . GLU C 1 246 ? 45.902 -3.013 87.970 1.00 28.30 246 GLU C CA 1
ATOM 7393 C C . GLU C 1 246 ? 44.638 -2.184 87.781 1.00 27.41 246 GLU C C 1
ATOM 7394 O O . GLU C 1 246 ? 44.679 -0.943 87.741 1.00 26.66 246 GLU C O 1
ATOM 7400 N N . HIS C 1 247 ? 43.511 -2.867 87.641 1.00 24.78 247 HIS C N 1
ATOM 7401 C CA . HIS C 1 247 ? 42.242 -2.181 87.408 1.00 26.97 247 HIS C CA 1
ATOM 7402 C C . HIS C 1 247 ? 41.142 -3.098 87.908 1.00 28.27 247 HIS C C 1
ATOM 7403 O O . HIS C 1 247 ? 41.361 -4.303 88.034 1.00 30.41 247 HIS C O 1
ATOM 7410 N N . LYS C 1 248 ? 39.967 -2.528 88.156 1.00 29.68 248 LYS C N 1
ATOM 7411 C CA . LYS C 1 248 ? 38.860 -3.234 88.788 1.00 35.69 248 LYS C CA 1
ATOM 7412 C C . LYS C 1 248 ? 37.650 -3.366 87.854 1.00 39.67 248 LYS C C 1
ATOM 7413 O O . LYS C 1 248 ? 37.414 -2.510 86.993 1.00 35.00 248 LYS C O 1
ATOM 7419 N N . ALA C 1 249 ? 36.822 -4.378 88.109 1.00 36.36 249 ALA C N 1
ATOM 7420 C CA . ALA C 1 249 ? 35.516 -4.471 87.471 1.00 38.04 249 ALA C CA 1
ATOM 7421 C C . ALA C 1 249 ? 34.640 -3.276 87.845 1.00 36.39 249 ALA C C 1
ATOM 7422 O O . ALA C 1 249 ? 34.575 -2.891 89.007 1.00 35.21 249 ALA C O 1
ATOM 7424 N N . GLY C 1 250 ? 33.910 -2.752 86.863 1.00 33.85 250 GLY C N 1
ATOM 7425 C CA . GLY C 1 250 ? 32.973 -1.654 87.078 1.00 33.34 250 GLY C CA 1
ATOM 7426 C C . GLY C 1 250 ? 33.592 -0.267 87.002 1.00 34.60 250 GLY C C 1
ATOM 7427 O O . GLY C 1 250 ? 32.883 0.734 87.065 1.00 37.68 250 GLY C O 1
ATOM 7428 N N . GLU C 1 251 ? 34.916 -0.200 86.887 1.00 41.60 251 GLU C N 1
ATOM 7429 C CA . GLU C 1 251 ? 35.625 1.082 86.882 1.00 44.98 251 GLU C CA 1
ATOM 7430 C C . GLU C 1 251 ? 35.841 1.622 85.467 1.00 45.32 251 GLU C C 1
ATOM 7431 O O . GLU C 1 251 ? 36.267 0.887 84.576 1.00 46.38 251 GLU C O 1
ATOM 7437 N N . PRO C 1 252 ? 35.582 2.924 85.272 1.00 40.77 252 PRO C N 1
ATOM 7438 C CA . PRO C 1 252 ? 35.761 3.555 83.983 1.00 43.37 252 PRO C CA 1
ATOM 7439 C C . PRO C 1 252 ? 37.231 3.825 83.728 1.00 41.12 252 PRO C C 1
ATOM 7440 O O . PRO C 1 252 ? 38.056 3.615 84.619 1.00 42.18 252 PRO C O 1
ATOM 7444 N N . VAL C 1 253 ? 37.553 4.308 82.533 1.00 33.32 253 VAL C N 1
ATOM 7445 C CA . VAL C 1 253 ? 38.893 4.807 82.257 1.00 32.16 253 VAL C CA 1
ATOM 7446 C C . VAL C 1 253 ? 38.824 6.096 81.447 1.00 33.10 253 VAL C C 1
ATOM 7447 O O . VAL C 1 253 ? 37.974 6.242 80.572 1.00 35.25 253 VAL C O 1
ATOM 7451 N N . GLY C 1 254 ? 39.632 7.072 81.851 1.00 32.71 254 GLY C N 1
ATOM 7452 C CA . GLY C 1 254 ? 39.875 8.271 81.061 1.00 31.98 254 GLY C CA 1
ATOM 7453 C C . GLY C 1 254 ? 38.761 9.302 81.092 1.00 36.76 254 GLY C C 1
ATOM 7454 O O . GLY C 1 254 ? 37.750 9.136 81.787 1.00 33.31 254 GLY C O 1
ATOM 7455 N N . TYR C 1 255 ? 38.928 10.332 80.260 1.00 39.79 255 TYR C N 1
ATOM 7456 C CA . TYR C 1 255 ? 38.012 11.472 80.213 1.00 44.63 255 TYR C CA 1
ATOM 7457 C C . TYR C 1 255 ? 36.598 11.017 79.882 1.00 38.13 255 TYR C C 1
ATOM 7458 O O . TYR C 1 255 ? 36.395 10.160 79.024 1.00 41.85 255 TYR C O 1
ATOM 7467 N N . GLY C 1 256 ? 35.625 11.570 80.603 1.00 41.76 256 GLY C N 1
ATOM 7468 C CA . GLY C 1 256 ? 34.215 11.280 80.363 1.00 31.63 256 GLY C CA 1
ATOM 7469 C C . GLY C 1 256 ? 33.802 9.889 80.790 1.00 37.42 256 GLY C C 1
ATOM 7470 O O . GLY C 1 256 ? 32.678 9.458 80.509 1.00 38.25 256 GLY C O 1
ATOM 7471 N N . GLY C 1 257 ? 34.713 9.169 81.443 1.00 40.26 257 GLY C N 1
ATOM 7472 C CA . GLY C 1 257 ? 34.489 7.765 81.791 1.00 41.18 257 GLY C CA 1
ATOM 7473 C C . GLY C 1 257 ? 33.757 6.986 80.713 1.00 40.85 257 GLY C C 1
ATOM 7474 O O . GLY C 1 257 ? 32.765 6.310 80.989 1.00 40.63 257 GLY C O 1
ATOM 7475 N N . THR C 1 258 ? 34.284 7.037 79.494 1.00 38.00 258 THR C N 1
ATOM 7476 C CA . THR C 1 258 ? 33.587 6.511 78.318 1.00 42.35 258 THR C CA 1
ATOM 7477 C C . THR C 1 258 ? 33.564 4.972 78.224 1.00 38.65 258 THR C C 1
ATOM 7478 O O . THR C 1 258 ? 32.607 4.398 77.705 1.00 44.17 258 THR C O 1
ATOM 7482 N N . TRP C 1 259 ? 34.638 4.318 78.652 1.00 35.85 259 TRP C N 1
ATOM 7483 C CA . TRP C 1 259 ? 34.687 2.855 78.686 1.00 35.56 259 TRP C CA 1
ATOM 7484 C C . TRP C 1 259 ? 34.610 2.368 80.128 1.00 35.35 259 TRP C C 1
ATOM 7485 O O . TRP C 1 259 ? 35.324 2.877 80.996 1.00 44.68 259 TRP C O 1
ATOM 7496 N N . VAL C 1 260 ? 33.767 1.367 80.375 1.00 37.21 260 VAL C N 1
ATOM 7497 C CA . VAL C 1 260 ? 33.664 0.744 81.695 1.00 40.05 260 VAL C CA 1
ATOM 7498 C C . VAL C 1 260 ? 34.062 -0.732 81.602 1.00 40.10 260 VAL C C 1
ATOM 7499 O O . VAL C 1 260 ? 33.708 -1.423 80.641 1.00 37.77 260 VAL C O 1
ATOM 7503 N N . SER C 1 261 ? 34.832 -1.188 82.587 1.00 36.81 261 SER C N 1
ATOM 7504 C CA . SER C 1 261 ? 35.351 -2.560 82.620 1.00 40.15 261 SER C CA 1
ATOM 7505 C C . SER C 1 261 ? 34.325 -3.567 83.153 1.00 40.28 261 SER C C 1
ATOM 7506 O O . SER C 1 261 ? 34.128 -4.641 82.569 1.00 40.29 261 SER C O 1
ATOM 7509 N N . ARG C 1 263 ? 35.341 -6.637 84.238 1.00 34.18 263 ARG C N 1
ATOM 7510 C CA . ARG C 1 263 ? 36.290 -7.568 84.845 1.00 37.26 263 ARG C CA 1
ATOM 7511 C C . ARG C 1 263 ? 37.524 -6.834 85.362 1.00 37.45 263 ARG C C 1
ATOM 7512 O O . ARG C 1 263 ? 37.928 -5.794 84.821 1.00 34.03 263 ARG C O 1
ATOM 7520 N N . ASP C 1 264 ? 38.115 -7.387 86.416 1.00 30.51 264 ASP C N 1
ATOM 7521 C CA . ASP C 1 264 ? 39.436 -6.982 86.845 1.00 29.27 264 ASP C CA 1
ATOM 7522 C C . ASP C 1 264 ? 40.418 -7.209 85.698 1.00 32.02 264 ASP C C 1
ATOM 7523 O O . ASP C 1 264 ? 40.281 -8.147 84.909 1.00 30.13 264 ASP C O 1
ATOM 7528 N N . THR C 1 265 ? 41.362 -6.293 85.544 1.00 34.45 265 THR C N 1
ATOM 7529 C CA . THR C 1 265 ? 42.285 -6.363 84.420 1.00 32.40 265 THR C CA 1
ATOM 7530 C C . THR C 1 265 ? 43.539 -5.544 84.706 1.00 32.91 265 THR C C 1
ATOM 7531 O O . THR C 1 265 ? 43.596 -4.795 85.687 1.00 31.66 265 THR C O 1
ATOM 7535 N N . ARG C 1 266 ? 44.563 -5.745 83.878 1.00 30.64 266 ARG C N 1
ATOM 7536 C CA . ARG C 1 266 ? 45.718 -4.857 83.849 1.00 28.58 266 ARG C CA 1
ATOM 7537 C C . ARG C 1 266 ? 45.652 -3.938 82.635 1.00 31.70 266 ARG C C 1
ATOM 7538 O O . ARG C 1 266 ? 45.262 -4.364 81.531 1.00 30.85 266 ARG C O 1
ATOM 7546 N N . LEU C 1 267 ? 45.872 -2.650 82.889 1.00 28.04 267 LEU C N 1
ATOM 7547 C CA . LEU C 1 267 ? 45.813 -1.632 81.847 1.00 29.08 267 LEU C CA 1
ATOM 7548 C C . LEU C 1 267 ? 47.208 -1.144 81.508 1.00 27.48 267 LEU C C 1
ATOM 7549 O O . LEU C 1 267 ? 48.086 -1.131 82.358 1.00 27.80 267 LEU C O 1
ATOM 7554 N N . GLY C 1 268 ? 47.431 -0.849 80.234 1.00 28.71 268 GLY C N 1
ATOM 7555 C CA . GLY C 1 268 ? 48.729 -0.353 79.764 1.00 27.62 268 GLY C CA 1
ATOM 7556 C C . GLY C 1 268 ? 48.568 1.057 79.247 1.00 24.49 268 GLY C C 1
ATOM 7557 O O . GLY C 1 268 ? 47.525 1.399 78.701 1.00 23.01 268 GLY C O 1
ATOM 7558 N N . VAL C 1 269 ? 49.575 1.892 79.483 1.00 24.77 269 VAL C N 1
ATOM 7559 C CA . VAL C 1 269 ? 49.516 3.300 79.111 1.00 23.24 269 VAL C CA 1
ATOM 7560 C C . VAL C 1 269 ? 50.622 3.614 78.119 1.00 21.44 269 VAL C C 1
ATOM 7561 O O . VAL C 1 269 ? 51.786 3.604 78.484 1.00 19.24 269 VAL C O 1
ATOM 7565 N N . VAL C 1 270 ? 50.223 3.926 76.882 1.00 22.01 270 VAL C N 1
ATOM 7566 C CA . VAL C 1 270 ? 51.137 4.238 75.792 1.00 20.93 270 VAL C CA 1
ATOM 7567 C C . VAL C 1 270 ? 51.573 5.713 75.834 1.00 23.06 270 VAL C C 1
ATOM 7568 O O . VAL C 1 270 ? 50.747 6.608 76.016 1.00 26.89 270 VAL C O 1
ATOM 7572 N N . ALA C 1 271 ? 52.865 5.960 75.663 1.00 24.32 271 ALA C N 1
ATOM 7573 C CA . ALA C 1 271 ? 53.362 7.329 75.443 1.00 23.83 271 ALA C CA 1
ATOM 7574 C C . ALA C 1 271 ? 53.006 7.807 74.038 1.00 26.53 271 ALA C C 1
ATOM 7575 O O . ALA C 1 271 ? 53.883 8.094 73.221 1.00 23.65 271 ALA C O 1
ATOM 7577 N N . MET C 1 272 ? 51.706 7.939 73.795 1.00 25.99 272 MET C N 1
ATOM 7578 C CA . MET C 1 272 ? 51.193 8.377 72.515 1.00 25.55 272 MET C CA 1
ATOM 7579 C C . MET C 1 272 ? 49.833 8.994 72.740 1.00 22.74 272 MET C C 1
ATOM 7580 O O . MET C 1 272 ? 48.981 8.403 73.383 1.00 24.98 272 MET C O 1
ATOM 7585 N N . GLY C 1 273 ? 49.627 10.170 72.169 1.00 26.06 273 GLY C N 1
ATOM 7586 C CA . GLY C 1 273 ? 48.336 10.850 72.228 1.00 27.55 273 GLY C CA 1
ATOM 7587 C C . GLY C 1 273 ? 48.140 11.656 70.953 1.00 28.74 273 GLY C C 1
ATOM 7588 O O . GLY C 1 273 ? 48.955 11.575 70.022 1.00 29.08 273 GLY C O 1
ATOM 7589 N N . PHE C 1 274 ? 47.074 12.438 70.892 1.00 25.75 274 PHE C N 1
ATOM 7590 C CA . PHE C 1 274 ? 46.831 13.264 69.705 1.00 25.43 274 PHE C CA 1
ATOM 7591 C C . PHE C 1 274 ? 47.751 14.483 69.662 1.00 24.96 274 PHE C C 1
ATOM 7592 O O . PHE C 1 274 ? 47.747 15.238 68.682 1.00 23.98 274 PHE C O 1
ATOM 7600 N N . GLY C 1 275 ? 48.513 14.690 70.734 1.00 21.39 275 GLY C N 1
ATOM 7601 C CA . GLY C 1 275 ? 49.534 15.719 70.756 1.00 22.06 275 GLY C CA 1
ATOM 7602 C C . GLY C 1 275 ? 50.769 15.299 69.988 1.00 21.79 275 GLY C C 1
ATOM 7603 O O . GLY C 1 275 ? 51.613 16.125 69.671 1.00 21.03 275 GLY C O 1
ATOM 7604 N N . ASP C 1 276 ? 50.868 14.008 69.685 1.00 22.28 276 ASP C N 1
ATOM 7605 C CA . ASP C 1 276 ? 51.854 13.506 68.728 1.00 22.73 276 ASP C CA 1
ATOM 7606 C C . ASP C 1 276 ? 51.315 13.419 67.305 1.00 25.73 276 ASP C C 1
ATOM 7607 O O . ASP C 1 276 ? 52.086 13.452 66.347 1.00 26.53 276 ASP C O 1
ATOM 7612 N N . GLY C 1 277 ? 50.014 13.201 67.157 1.00 23.38 277 GLY C N 1
ATOM 7613 C CA . GLY C 1 277 ? 49.462 12.967 65.820 1.00 27.47 277 GLY C CA 1
ATOM 7614 C C . GLY C 1 277 ? 48.388 11.910 65.726 1.00 23.69 277 GLY C C 1
ATOM 7615 O O . GLY C 1 277 ? 47.637 11.884 64.761 1.00 22.81 277 GLY C O 1
ATOM 7616 N N . TYR C 1 278 ? 48.233 11.124 66.786 1.00 28.07 278 TYR C N 1
ATOM 7617 C CA . TYR C 1 278 ? 47.236 10.056 66.820 1.00 30.12 278 TYR C CA 1
ATOM 7618 C C . TYR C 1 278 ? 45.820 10.625 66.891 1.00 30.05 278 TYR C C 1
ATOM 7619 O O . TYR C 1 278 ? 45.564 11.531 67.664 1.00 32.44 278 TYR C O 1
ATOM 7628 N N . PRO C 1 279 ? 44.901 10.128 66.043 1.00 30.47 279 PRO C N 1
ATOM 7629 C CA . PRO C 1 279 ? 43.565 10.734 66.033 1.00 30.34 279 PRO C CA 1
ATOM 7630 C C . PRO C 1 279 ? 42.840 10.572 67.358 1.00 25.60 279 PRO C C 1
ATOM 7631 O O . PRO C 1 279 ? 42.825 9.478 67.926 1.00 28.40 279 PRO C O 1
ATOM 7635 N N . ARG C 1 280 ? 42.237 11.651 67.847 1.00 29.79 280 ARG C N 1
ATOM 7636 C CA . ARG C 1 280 ? 41.423 11.568 69.061 1.00 30.26 280 ARG C CA 1
ATOM 7637 C C . ARG C 1 280 ? 40.079 10.893 68.786 1.00 30.08 280 ARG C C 1
ATOM 7638 O O . ARG C 1 280 ? 39.450 10.360 69.690 1.00 37.20 280 ARG C O 1
ATOM 7646 N N . ALA C 1 281 ? 39.742 10.741 67.513 1.00 35.78 281 ALA C N 1
ATOM 7647 C CA . ALA C 1 281 ? 38.487 10.093 67.128 1.00 35.37 281 ALA C CA 1
ATOM 7648 C C . ALA C 1 281 ? 38.506 8.581 67.350 1.00 36.78 281 ALA C C 1
ATOM 7649 O O . ALA C 1 281 ? 37.479 7.928 67.211 1.00 35.07 281 ALA C O 1
ATOM 7651 N N . ALA C 1 282 ? 39.660 8.019 67.710 1.00 36.46 282 ALA C N 1
ATOM 7652 C CA . ALA C 1 282 ? 39.794 6.566 67.816 1.00 32.52 282 ALA C CA 1
ATOM 7653 C C . ALA C 1 282 ? 39.002 6.019 68.998 1.00 29.05 282 ALA C C 1
ATOM 7654 O O . ALA C 1 282 ? 39.315 6.321 70.132 1.00 31.24 282 ALA C O 1
ATOM 7656 N N . PRO C 1 283 ? 37.977 5.194 68.726 1.00 28.98 283 PRO C N 1
ATOM 7657 C CA . PRO C 1 283 ? 37.078 4.718 69.778 1.00 30.73 283 PRO C CA 1
ATOM 7658 C C . PRO C 1 283 ? 37.701 3.550 70.560 1.00 28.91 283 PRO C C 1
ATOM 7659 O O . PRO C 1 283 ? 38.791 3.084 70.189 1.00 27.89 283 PRO C O 1
ATOM 7663 N N . SER C 1 284 ? 37.123 3.219 71.717 1.00 23.79 284 SER C N 1
ATOM 7664 C CA . SER C 1 284 ? 37.551 2.040 72.474 1.00 22.64 284 SER C CA 1
ATOM 7665 C C . SER C 1 284 ? 37.355 0.858 71.547 1.00 23.68 284 SER C C 1
ATOM 7666 O O . SER C 1 284 ? 36.360 0.801 70.836 1.00 22.55 284 SER C O 1
ATOM 7669 N N . GLY C 1 285 ? 38.303 -0.074 71.529 1.00 24.99 285 GLY C N 1
ATOM 7670 C CA . GLY C 1 285 ? 38.218 -1.222 70.613 1.00 25.59 285 GLY C CA 1
ATOM 7671 C C . GLY C 1 285 ? 39.266 -1.226 69.506 1.00 24.74 285 GLY C C 1
ATOM 7672 O O . GLY C 1 285 ? 39.577 -2.282 68.941 1.00 26.67 285 GLY C O 1
ATOM 7673 N N . THR C 1 286 ? 39.831 -0.056 69.214 1.00 23.55 286 THR C N 1
ATOM 7674 C CA . THR C 1 286 ? 40.868 0.080 68.194 1.00 22.05 286 THR C CA 1
ATOM 7675 C C . THR C 1 286 ? 42.123 -0.664 68.639 1.00 25.13 286 THR C C 1
ATOM 7676 O O . THR C 1 286 ? 42.540 -0.557 69.798 1.00 26.10 286 THR C O 1
ATOM 7680 N N . PRO C 1 287 ? 42.743 -1.413 67.717 1.00 27.28 287 PRO C N 1
ATOM 7681 C CA . PRO C 1 287 ? 43.857 -2.291 68.068 1.00 24.81 287 PRO C CA 1
ATOM 7682 C C . PRO C 1 287 ? 45.196 -1.546 68.174 1.00 24.54 287 PRO C C 1
ATOM 7683 O O . PRO C 1 287 ? 45.488 -0.680 67.340 1.00 21.51 287 PRO C O 1
ATOM 7687 N N . VAL C 1 288 ? 45.983 -1.868 69.206 1.00 21.02 288 VAL C N 1
ATOM 7688 C CA . VAL C 1 288 ? 47.422 -1.608 69.177 1.00 21.69 288 VAL C CA 1
ATOM 7689 C C . VAL C 1 288 ? 48.242 -2.884 69.374 1.00 21.74 288 VAL C C 1
ATOM 7690 O O . VAL C 1 288 ? 47.747 -3.870 69.899 1.00 25.25 288 VAL C O 1
ATOM 7694 N N . LEU C 1 289 ? 49.487 -2.874 68.914 1.00 24.05 289 LEU C N 1
ATOM 7695 C CA . LEU C 1 289 ? 50.385 -3.995 69.148 1.00 23.83 289 LEU C CA 1
ATOM 7696 C C . LEU C 1 289 ? 51.265 -3.666 70.330 1.00 26.54 289 LEU C C 1
ATOM 7697 O O . LEU C 1 289 ? 51.908 -2.602 70.368 1.00 23.96 289 LEU C O 1
ATOM 7702 N N . VAL C 1 290 ? 51.071 -4.467 71.376 1.00 27.94 290 VAL C N 1
ATOM 7703 C CA . VAL C 1 290 ? 51.893 -4.463 72.566 1.00 27.18 290 VAL C CA 1
ATOM 7704 C C . VAL C 1 290 ? 52.641 -5.800 72.544 1.00 28.32 290 VAL C C 1
ATOM 7705 O O . VAL C 1 290 ? 52.024 -6.866 72.521 1.00 33.94 290 VAL C O 1
ATOM 7709 N N . ASN C 1 291 ? 53.964 -5.752 72.469 1.00 28.96 291 ASN C N 1
ATOM 7710 C CA . ASN C 1 291 ? 54.762 -6.974 72.394 1.00 27.45 291 ASN C CA 1
ATOM 7711 C C . ASN C 1 291 ? 54.288 -7.891 71.267 1.00 28.08 291 ASN C C 1
ATOM 7712 O O . ASN C 1 291 ? 53.655 -7.428 70.310 1.00 31.84 291 ASN C O 1
ATOM 7717 N N . ARG C 1 293 ? 51.288 -9.197 69.492 1.00 31.37 293 ARG C N 1
ATOM 7718 C CA . ARG C 1 293 ? 50.069 -9.307 70.300 1.00 29.09 293 ARG C CA 1
ATOM 7719 C C . ARG C 1 293 ? 49.210 -8.045 70.177 1.00 30.33 293 ARG C C 1
ATOM 7720 O O . ARG C 1 293 ? 49.679 -6.941 70.437 1.00 31.11 293 ARG C O 1
ATOM 7728 N N . GLU C 1 294 ? 47.941 -8.228 69.827 1.00 31.16 294 GLU C N 1
ATOM 7729 C CA . GLU C 1 294 ? 47.002 -7.123 69.602 1.00 30.19 294 GLU C CA 1
ATOM 7730 C C . GLU C 1 294 ? 46.100 -6.870 70.826 1.00 28.72 294 GLU C C 1
ATOM 7731 O O . GLU C 1 294 ? 45.516 -7.798 71.375 1.00 28.12 294 GLU C O 1
ATOM 7737 N N . VAL C 1 295 ? 45.942 -5.610 71.225 1.00 30.79 295 VAL C N 1
ATOM 7738 C CA . VAL C 1 295 ? 45.130 -5.286 72.410 1.00 29.32 295 VAL C CA 1
ATOM 7739 C C . VAL C 1 295 ? 44.249 -4.050 72.192 1.00 28.18 295 VAL C C 1
ATOM 7740 O O . VAL C 1 295 ? 44.581 -3.174 71.386 1.00 28.37 295 VAL C O 1
ATOM 7744 N N . PRO C 1 296 ? 43.126 -3.969 72.922 1.00 29.15 296 PRO C N 1
ATOM 7745 C CA . PRO C 1 296 ? 42.194 -2.854 72.785 1.00 28.62 296 PRO C CA 1
ATOM 7746 C C . PRO C 1 296 ? 42.733 -1.536 73.338 1.00 30.38 296 PRO C C 1
ATOM 7747 O O . PRO C 1 296 ? 43.328 -1.507 74.417 1.00 29.73 296 PRO C O 1
ATOM 7751 N N . ILE C 1 297 ? 42.505 -0.454 72.596 1.00 28.33 297 ILE C N 1
ATOM 7752 C CA . ILE C 1 297 ? 42.369 0.868 73.184 1.00 25.96 297 ILE C CA 1
ATOM 7753 C C . ILE C 1 297 ? 41.074 0.885 73.976 1.00 28.40 297 ILE C C 1
ATOM 7754 O O . ILE C 1 297 ? 40.040 0.444 73.475 1.00 28.54 297 ILE C O 1
ATOM 7759 N N . VAL C 1 298 ? 41.180 1.256 75.254 1.00 25.49 298 VAL C N 1
ATOM 7760 C CA . VAL C 1 298 ? 40.020 1.485 76.104 1.00 27.24 298 VAL C CA 1
ATOM 7761 C C . VAL C 1 298 ? 40.069 2.891 76.696 1.00 27.01 298 VAL C C 1
ATOM 7762 O O . VAL C 1 298 ? 41.101 3.326 77.222 1.00 27.19 298 VAL C O 1
ATOM 7766 N N . GLY C 1 299 ? 38.944 3.590 76.613 1.00 30.50 299 GLY C N 1
ATOM 7767 C CA . GLY C 1 299 ? 38.871 4.988 77.015 1.00 30.28 299 GLY C CA 1
ATOM 7768 C C . GLY C 1 299 ? 39.377 5.921 75.931 1.00 32.28 299 GLY C C 1
ATOM 7769 O O . GLY C 1 299 ? 39.857 5.474 74.877 1.00 32.93 299 GLY C O 1
ATOM 7770 N N . ARG C 1 300 ? 39.254 7.217 76.196 1.00 28.18 300 ARG C N 1
ATOM 7771 C CA . ARG C 1 300 ? 39.515 8.251 75.205 1.00 32.58 300 ARG C CA 1
ATOM 7772 C C . ARG C 1 300 ? 41.010 8.534 75.081 1.00 30.99 300 ARG C C 1
ATOM 7773 O O . ARG C 1 300 ? 41.718 8.703 76.087 1.00 29.41 300 ARG C O 1
ATOM 7781 N N . VAL C 1 301 ? 41.486 8.525 73.839 1.00 27.21 301 VAL C N 1
ATOM 7782 C CA . VAL C 1 301 ? 42.814 9.015 73.495 1.00 26.49 301 VAL C CA 1
ATOM 7783 C C . VAL C 1 301 ? 43.027 10.429 74.027 1.00 26.23 301 VAL C C 1
ATOM 7784 O O . VAL C 1 301 ? 42.238 11.326 73.746 1.00 25.00 301 VAL C O 1
ATOM 7788 N N . ALA C 1 302 ? 44.105 10.611 74.782 1.00 25.70 302 ALA C N 1
ATOM 7789 C CA . ALA C 1 302 ? 44.437 11.895 75.411 1.00 31.45 302 ALA C CA 1
ATOM 7790 C C . ALA C 1 302 ? 45.543 12.610 74.614 1.00 29.19 302 ALA C C 1
ATOM 7791 O O . ALA C 1 302 ? 45.980 12.097 73.591 1.00 29.93 302 ALA C O 1
ATOM 7793 N N . MET C 1 303 ? 46.051 13.734 75.128 1.00 27.11 303 MET C N 1
ATOM 7794 C CA . MET C 1 303 ? 47.043 14.530 74.398 1.00 28.06 303 MET C CA 1
ATOM 7795 C C . MET C 1 303 ? 48.348 13.760 74.263 1.00 26.62 303 MET C C 1
ATOM 7796 O O . MET C 1 303 ? 48.930 13.718 73.179 1.00 22.73 303 MET C O 1
ATOM 7801 N N . ASP C 1 304 ? 48.758 13.101 75.347 1.00 25.54 304 ASP C N 1
ATOM 7802 C CA . ASP C 1 304 ? 50.062 12.429 75.420 1.00 24.52 304 ASP C CA 1
ATOM 7803 C C . ASP C 1 304 ? 49.974 10.912 75.708 1.00 26.36 304 ASP C C 1
ATOM 7804 O O . ASP C 1 304 ? 51.009 10.204 75.751 1.00 26.13 304 ASP C O 1
ATOM 7809 N N . MET C 1 305 ? 48.770 10.419 75.981 1.00 21.64 305 MET C N 1
ATOM 7810 C CA . MET C 1 305 ? 48.624 9.041 76.437 1.00 25.07 305 MET C CA 1
ATOM 7811 C C . MET C 1 305 ? 47.397 8.336 75.878 1.00 23.20 305 MET C C 1
ATOM 7812 O O . MET C 1 305 ? 46.383 8.967 75.617 1.00 25.08 305 MET C O 1
ATOM 7817 N N . ILE C 1 306 ? 47.507 7.009 75.772 1.00 24.05 306 ILE C N 1
ATOM 7818 C CA . ILE C 1 306 ? 46.406 6.115 75.422 1.00 23.00 306 ILE C CA 1
ATOM 7819 C C . ILE C 1 306 ? 46.413 4.877 76.328 1.00 23.47 306 ILE C C 1
ATOM 7820 O O . ILE C 1 306 ? 47.444 4.220 76.529 1.00 25.54 306 ILE C O 1
ATOM 7825 N N . CYS C 1 307 ? 45.235 4.511 76.812 1.00 25.51 307 CYS C N 1
ATOM 7826 C CA . CYS C 1 307 ? 45.111 3.364 77.696 1.00 29.02 307 CYS C CA 1
ATOM 7827 C C . CYS C 1 307 ? 44.641 2.139 76.908 1.00 27.50 307 CYS C C 1
ATOM 7828 O O . CYS C 1 307 ? 43.875 2.259 75.949 1.00 25.79 307 CYS C O 1
ATOM 7831 N N . VAL C 1 308 ? 45.212 0.981 77.253 1.00 27.79 308 VAL C N 1
ATOM 7832 C CA . VAL C 1 308 ? 44.958 -0.263 76.550 1.00 26.06 308 VAL C CA 1
ATOM 7833 C C . VAL C 1 308 ? 44.724 -1.389 77.563 1.00 27.85 308 VAL C C 1
ATOM 7834 O O . VAL C 1 308 ? 45.367 -1.428 78.614 1.00 21.53 308 VAL C O 1
ATOM 7838 N N . ASP C 1 309 ? 43.777 -2.274 77.244 1.00 26.94 309 ASP C N 1
ATOM 7839 C CA . ASP C 1 309 ? 43.437 -3.404 78.095 1.00 28.51 309 ASP C CA 1
ATOM 7840 C C . ASP C 1 309 ? 44.368 -4.578 77.802 1.00 29.49 309 ASP C C 1
ATOM 7841 O O . ASP C 1 309 ? 44.261 -5.244 76.760 1.00 28.12 309 ASP C O 1
ATOM 7846 N N . LEU C 1 310 ? 45.284 -4.812 78.733 1.00 26.08 310 LEU C N 1
ATOM 7847 C CA . LEU C 1 310 ? 46.254 -5.891 78.642 1.00 26.02 310 LEU C CA 1
ATOM 7848 C C . LEU C 1 310 ? 45.783 -7.254 79.203 1.00 27.47 310 LEU C C 1
ATOM 7849 O O . LEU C 1 310 ? 46.350 -8.298 78.848 1.00 29.61 310 LEU C O 1
ATOM 7854 N N . GLY C 1 311 ? 44.741 -7.261 80.035 1.00 27.47 311 GLY C N 1
ATOM 7855 C CA . GLY C 1 311 ? 44.254 -8.510 80.650 1.00 27.68 311 GLY C CA 1
ATOM 7856 C C . GLY C 1 311 ? 44.793 -8.680 82.063 1.00 25.78 311 GLY C C 1
ATOM 7857 O O . GLY C 1 311 ? 45.740 -8.003 82.425 1.00 28.83 311 GLY C O 1
ATOM 7858 N N . PRO C 1 312 ? 44.161 -9.542 82.890 1.00 29.26 312 PRO C N 1
ATOM 7859 C CA . PRO C 1 312 ? 44.429 -9.514 84.355 1.00 27.14 312 PRO C CA 1
ATOM 7860 C C . PRO C 1 312 ? 45.796 -10.049 84.807 1.00 26.82 312 PRO C C 1
ATOM 7861 O O . PRO C 1 312 ? 46.373 -9.541 85.766 1.00 29.03 312 PRO C O 1
ATOM 7865 N N . GLN C 1 313 ? 46.289 -11.095 84.162 1.00 31.06 313 GLN C N 1
ATOM 7866 C CA . GLN C 1 313 ? 47.612 -11.609 84.486 1.00 31.35 313 GLN C CA 1
ATOM 7867 C C . GLN C 1 313 ? 48.636 -11.384 83.382 1.00 27.67 313 GLN C C 1
ATOM 7868 O O . GLN C 1 313 ? 49.619 -12.115 83.300 1.00 31.61 313 GLN C O 1
ATOM 7874 N N . ALA C 1 314 ? 48.423 -10.371 82.545 1.00 31.16 314 ALA C N 1
ATOM 7875 C CA . ALA C 1 314 ? 49.344 -10.082 81.425 1.00 27.51 314 ALA C CA 1
ATOM 7876 C C . ALA C 1 314 ? 50.686 -9.636 81.956 1.00 26.55 314 ALA C C 1
ATOM 7877 O O . ALA C 1 314 ? 50.756 -9.016 83.009 1.00 27.54 314 ALA C O 1
ATOM 7879 N N . GLN C 1 315 ? 51.750 -9.916 81.210 1.00 27.02 315 GLN C N 1
ATOM 7880 C CA . GLN C 1 315 ? 53.108 -9.807 81.746 1.00 27.05 315 GLN C CA 1
ATOM 7881 C C . GLN C 1 315 ? 53.925 -8.674 81.138 1.00 27.15 315 GLN C C 1
ATOM 7882 O O . GLN C 1 315 ? 55.110 -8.510 81.474 1.00 22.42 315 GLN C O 1
ATOM 7888 N N . ASP C 1 316 ? 53.261 -7.861 80.309 1.00 29.86 316 ASP C N 1
ATOM 7889 C CA . ASP C 1 316 ? 53.856 -6.659 79.723 1.00 30.83 316 ASP C CA 1
ATOM 7890 C C . ASP C 1 316 ? 54.180 -5.612 80.792 1.00 33.04 316 ASP C C 1
ATOM 7891 O O . ASP C 1 316 ? 53.377 -5.354 81.677 1.00 29.64 316 ASP C O 1
ATOM 7896 N N . LYS C 1 317 ? 55.280 -4.898 80.583 1.00 35.50 317 LYS C N 1
ATOM 7897 C CA . LYS C 1 317 ? 55.781 -3.936 81.548 1.00 30.58 317 LYS C CA 1
ATOM 7898 C C . LYS C 1 317 ? 56.100 -2.595 80.879 1.00 29.67 317 LYS C C 1
ATOM 7899 O O . LYS C 1 317 ? 56.317 -2.522 79.654 1.00 27.13 317 LYS C O 1
ATOM 7905 N N . ALA C 1 318 ? 56.099 -1.536 81.685 1.00 27.56 318 ALA C N 1
ATOM 7906 C CA . ALA C 1 318 ? 56.633 -0.243 81.264 1.00 26.68 318 ALA C CA 1
ATOM 7907 C C . ALA C 1 318 ? 57.950 -0.436 80.539 1.00 31.45 318 ALA C C 1
ATOM 7908 O O . ALA C 1 318 ? 58.805 -1.218 80.979 1.00 32.36 318 ALA C O 1
ATOM 7910 N N . GLY C 1 319 ? 58.095 0.230 79.395 1.00 25.90 319 GLY C N 1
ATOM 7911 C CA . GLY C 1 319 ? 59.307 0.098 78.599 1.00 27.31 319 GLY C CA 1
ATOM 7912 C C . GLY C 1 319 ? 59.183 -0.854 77.421 1.00 28.09 319 GLY C C 1
ATOM 7913 O O . GLY C 1 319 ? 60.089 -0.950 76.599 1.00 35.34 319 GLY C O 1
ATOM 7914 N N . ASP C 1 320 ? 58.095 -1.605 77.363 1.00 27.85 320 ASP C N 1
ATOM 7915 C CA . ASP C 1 320 ? 57.932 -2.601 76.321 1.00 27.57 320 ASP C CA 1
ATOM 7916 C C . ASP C 1 320 ? 57.384 -1.941 75.054 1.00 27.18 320 ASP C C 1
ATOM 7917 O O . ASP C 1 320 ? 56.644 -0.957 75.129 1.00 23.54 320 ASP C O 1
ATOM 7922 N N . PRO C 1 321 ? 57.752 -2.492 73.885 1.00 24.93 321 PRO C N 1
ATOM 7923 C CA . PRO C 1 321 ? 57.368 -1.894 72.611 1.00 27.00 321 PRO C CA 1
ATOM 7924 C C . PRO C 1 321 ? 55.865 -1.908 72.338 1.00 26.75 321 PRO C C 1
ATOM 7925 O O . PRO C 1 321 ? 55.178 -2.927 72.554 1.00 26.57 321 PRO C O 1
ATOM 7929 N N . VAL C 1 322 ? 55.372 -0.758 71.887 1.00 25.39 322 VAL C N 1
ATOM 7930 C CA . VAL C 1 322 ? 54.028 -0.629 71.348 1.00 24.03 322 VAL C CA 1
ATOM 7931 C C . VAL C 1 322 ? 54.079 -0.107 69.886 1.00 27.09 322 VAL C C 1
ATOM 7932 O O . VAL C 1 322 ? 54.848 0.808 69.548 1.00 21.23 322 VAL C O 1
ATOM 7936 N N . ILE C 1 323 ? 53.296 -0.729 69.013 1.00 26.60 323 ILE C N 1
ATOM 7937 C CA . ILE C 1 323 ? 53.176 -0.265 67.620 1.00 27.25 323 ILE C CA 1
ATOM 7938 C C . ILE C 1 323 ? 51.738 0.165 67.387 1.00 25.98 323 ILE C C 1
ATOM 7939 O O . ILE C 1 323 ? 50.807 -0.551 67.759 1.00 29.30 323 ILE C O 1
ATOM 7944 N N . LEU C 1 324 ? 51.562 1.372 66.867 1.00 24.20 324 LEU C N 1
ATOM 7945 C CA . LEU C 1 324 ? 50.231 1.886 66.572 1.00 24.16 324 LEU C CA 1
ATOM 7946 C C . LEU C 1 324 ? 49.797 1.430 65.181 1.00 25.78 324 LEU C C 1
ATOM 7947 O O . LEU C 1 324 ? 48.685 0.932 64.998 1.00 25.25 324 LEU C O 1
ATOM 7952 N N . TRP C 1 325 ? 50.683 1.627 64.210 1.00 24.39 325 TRP C N 1
ATOM 7953 C CA . TRP C 1 325 ? 50.603 0.929 62.931 1.00 28.45 325 TRP C CA 1
ATOM 7954 C C . TRP C 1 325 ? 52.008 0.663 62.354 1.00 28.63 325 TRP C C 1
ATOM 7955 O O . TRP C 1 325 ? 52.920 1.465 62.535 1.00 27.04 325 TRP C O 1
ATOM 7966 N N . GLY C 1 326 ? 52.202 -0.515 61.765 1.00 29.43 326 GLY C N 1
ATOM 7967 C CA . GLY C 1 326 ? 53.523 -0.922 61.274 1.00 31.16 326 GLY C CA 1
ATOM 7968 C C . GLY C 1 326 ? 53.561 -2.314 60.659 1.00 31.28 326 GLY C C 1
ATOM 7969 O O . GLY C 1 326 ? 52.517 -2.905 60.372 1.00 37.80 326 GLY C O 1
ATOM 7970 N N . GLY C 1 328 ? 52.680 -5.805 61.388 1.00 27.07 328 GLY C N 1
ATOM 7971 C CA . GLY C 1 328 ? 51.414 -6.489 61.142 1.00 24.75 328 GLY C CA 1
ATOM 7972 C C . GLY C 1 328 ? 50.188 -5.726 61.640 1.00 25.81 328 GLY C C 1
ATOM 7973 O O . GLY C 1 328 ? 49.223 -6.335 62.112 1.00 26.51 328 GLY C O 1
ATOM 7974 N N . LEU C 1 329 ? 50.200 -4.399 61.501 1.00 25.34 329 LEU C N 1
ATOM 7975 C CA . LEU C 1 329 ? 48.998 -3.582 61.727 1.00 25.24 329 LEU C CA 1
ATOM 7976 C C . LEU C 1 329 ? 48.937 -2.429 60.701 1.00 28.29 329 LEU C C 1
ATOM 7977 O O . LEU C 1 329 ? 49.445 -1.332 60.950 1.00 28.99 329 LEU C O 1
ATOM 7982 N N . PRO C 1 330 ? 48.411 -2.715 59.499 1.00 26.98 330 PRO C N 1
ATOM 7983 C CA . PRO C 1 330 ? 48.335 -1.673 58.476 1.00 28.66 330 PRO C CA 1
ATOM 7984 C C . PRO C 1 330 ? 47.487 -0.494 58.934 1.00 26.94 330 PRO C C 1
ATOM 7985 O O . PRO C 1 330 ? 46.439 -0.676 59.563 1.00 25.85 330 PRO C O 1
ATOM 7989 N N . VAL C 1 331 ? 47.977 0.712 58.666 1.00 27.42 331 VAL C N 1
ATOM 7990 C CA . VAL C 1 331 ? 47.239 1.941 58.963 1.00 25.03 331 VAL C CA 1
ATOM 7991 C C . VAL C 1 331 ? 45.822 1.940 58.363 1.00 24.90 331 VAL C C 1
ATOM 7992 O O . VAL C 1 331 ? 44.893 2.561 58.913 1.00 24.32 331 VAL C O 1
ATOM 7996 N N . GLU C 1 332 ? 45.635 1.215 57.263 1.00 23.35 332 GLU C N 1
ATOM 7997 C CA . GLU C 1 332 ? 44.317 1.140 56.616 1.00 24.94 332 GLU C CA 1
ATOM 7998 C C . GLU C 1 332 ? 43.308 0.579 57.622 1.00 27.50 332 GLU C C 1
ATOM 7999 O O . GLU C 1 332 ? 42.182 1.054 57.724 1.00 26.40 332 GLU C O 1
ATOM 8005 N N . ARG C 1 333 ? 43.746 -0.388 58.417 1.00 30.63 333 ARG C N 1
ATOM 8006 C CA . ARG C 1 333 ? 42.889 -0.974 59.453 1.00 33.69 333 ARG C CA 1
ATOM 8007 C C . ARG C 1 333 ? 42.495 0.074 60.503 1.00 31.81 333 ARG C C 1
ATOM 8008 O O . ARG C 1 333 ? 41.350 0.106 60.956 1.00 31.71 333 ARG C O 1
ATOM 8016 N N . ILE C 1 334 ? 43.433 0.952 60.852 1.00 31.62 334 ILE C N 1
ATOM 8017 C CA . ILE C 1 334 ? 43.210 1.943 61.904 1.00 31.05 334 ILE C CA 1
ATOM 8018 C C . ILE C 1 334 ? 42.214 2.983 61.416 1.00 32.25 334 ILE C C 1
ATOM 8019 O O . ILE C 1 334 ? 41.545 3.629 62.211 1.00 31.21 334 ILE C O 1
ATOM 8024 N N . MET C 1 337 ? 38.458 1.489 61.519 1.00 37.68 337 MET C N 1
ATOM 8025 C CA . MET C 1 337 ? 37.991 1.520 62.905 1.00 38.11 337 MET C CA 1
ATOM 8026 C C . MET C 1 337 ? 37.757 2.954 63.359 1.00 35.66 337 MET C C 1
ATOM 8027 O O . MET C 1 337 ? 36.660 3.304 63.795 1.00 38.83 337 MET C O 1
ATOM 8032 N N . THR C 1 338 ? 38.778 3.795 63.221 1.00 34.82 338 THR C N 1
ATOM 8033 C CA . THR C 1 338 ? 38.699 5.169 63.711 1.00 35.89 338 THR C CA 1
ATOM 8034 C C . THR C 1 338 ? 37.952 6.053 62.710 1.00 33.80 338 THR C C 1
ATOM 8035 O O . THR C 1 338 ? 37.707 7.231 62.969 1.00 31.88 338 THR C O 1
ATOM 8037 N N . LYS C 1 339 ? 37.534 5.445 61.600 1.00 33.98 339 LYS C N 1
ATOM 8038 C CA . LYS C 1 339 ? 36.813 6.137 60.526 1.00 34.84 339 LYS C CA 1
ATOM 8039 C C . LYS C 1 339 ? 37.524 7.417 60.085 1.00 29.14 339 LYS C C 1
ATOM 8040 O O . LYS C 1 339 ? 36.887 8.406 59.750 1.00 31.76 339 LYS C O 1
ATOM 8046 N N . VAL C 1 340 ? 38.853 7.372 60.044 1.00 27.90 340 VAL C N 1
ATOM 8047 C CA . VAL C 1 340 ? 39.638 8.472 59.489 1.00 31.13 340 VAL C CA 1
ATOM 8048 C C . VAL C 1 340 ? 40.262 8.080 58.140 1.00 31.99 340 VAL C C 1
ATOM 8049 O O . VAL C 1 340 ? 40.539 6.900 57.890 1.00 36.26 340 VAL C O 1
ATOM 8053 N N . SER C 1 341 ? 40.399 9.043 57.233 1.00 27.67 341 SER C N 1
ATOM 8054 C CA . SER C 1 341 ? 41.111 8.783 55.995 1.00 27.95 341 SER C CA 1
ATOM 8055 C C . SER C 1 341 ? 42.530 8.408 56.355 1.00 26.75 341 SER C C 1
ATOM 8056 O O . SER C 1 341 ? 43.121 9.001 57.256 1.00 30.42 341 SER C O 1
ATOM 8059 N N . ALA C 1 342 ? 43.076 7.420 55.663 1.00 24.08 342 ALA C N 1
ATOM 8060 C CA . ALA C 1 342 ? 44.464 7.021 55.891 1.00 24.97 342 ALA C CA 1
ATOM 8061 C C . ALA C 1 342 ? 45.412 8.114 55.393 1.00 25.96 342 ALA C C 1
ATOM 8062 O O . ALA C 1 342 ? 46.575 8.171 55.804 1.00 29.56 342 ALA C O 1
ATOM 8064 N N . TYR C 1 343 ? 44.931 8.955 54.479 1.00 23.63 343 TYR C N 1
ATOM 8065 C CA . TYR C 1 343 ? 45.683 10.148 54.068 1.00 23.78 343 TYR C CA 1
ATOM 8066 C C . TYR C 1 343 ? 45.989 11.057 55.267 1.00 21.14 343 TYR C C 1
ATOM 8067 O O . TYR C 1 343 ? 47.121 11.535 55.421 1.00 19.38 343 TYR C O 1
ATOM 8076 N N . GLU C 1 344 ? 44.993 11.241 56.134 1.00 19.51 344 GLU C N 1
ATOM 8077 C CA . GLU C 1 344 ? 45.116 12.120 57.306 1.00 20.13 344 GLU C CA 1
ATOM 8078 C C . GLU C 1 344 ? 45.906 11.495 58.445 1.00 19.29 344 GLU C C 1
ATOM 8079 O O . GLU C 1 344 ? 46.740 12.161 59.044 1.00 18.25 344 GLU C O 1
ATOM 8085 N N . LEU C 1 345 ? 45.617 10.227 58.754 1.00 21.90 345 LEU C N 1
ATOM 8086 C CA . LEU C 1 345 ? 46.307 9.488 59.813 1.00 20.81 345 LEU C CA 1
ATOM 8087 C C . LEU C 1 345 ? 47.833 9.520 59.646 1.00 21.05 345 LEU C C 1
ATOM 8088 O O . LEU C 1 345 ? 48.575 9.671 60.624 1.00 18.21 345 LEU C O 1
ATOM 8093 N N . ILE C 1 346 ? 48.308 9.213 58.438 1.00 19.80 346 ILE C N 1
ATOM 8094 C CA . ILE C 1 346 ? 49.753 9.185 58.194 1.00 19.64 346 ILE C CA 1
ATOM 8095 C C . ILE C 1 346 ? 50.375 10.577 58.040 1.00 19.12 346 ILE C C 1
ATOM 8096 O O . ILE C 1 346 ? 51.560 10.740 58.261 1.00 20.16 346 ILE C O 1
ATOM 8101 N N . THR C 1 347 ? 49.580 11.564 57.649 1.00 18.26 347 THR C N 1
ATOM 8102 C CA . THR C 1 347 ? 50.115 12.878 57.343 1.00 21.24 347 THR C CA 1
ATOM 8103 C C . THR C 1 347 ? 49.969 13.892 58.489 1.00 19.59 347 THR C C 1
ATOM 8104 O O . THR C 1 347 ? 50.697 14.884 58.547 1.00 19.02 347 THR C O 1
ATOM 8108 N N . ARG C 1 348 ? 48.975 13.718 59.349 1.00 21.43 348 ARG C N 1
ATOM 8109 C CA . ARG C 1 348 ? 48.664 14.792 60.294 1.00 19.46 348 ARG C CA 1
ATOM 8110 C C . ARG C 1 348 ? 49.331 14.531 61.641 1.00 19.32 348 ARG C C 1
ATOM 8111 O O . ARG C 1 348 ? 48.675 14.500 62.691 1.00 21.17 348 ARG C O 1
ATOM 8119 N N . LEU C 1 349 ? 50.650 14.357 61.585 1.00 20.74 349 LEU C N 1
ATOM 8120 C CA . LEU C 1 349 ? 51.496 14.152 62.768 1.00 23.82 349 LEU C CA 1
ATOM 8121 C C . LEU C 1 349 ? 52.245 15.442 63.122 1.00 24.24 349 LEU C C 1
ATOM 8122 O O . LEU C 1 349 ? 52.548 16.256 62.250 1.00 23.91 349 LEU C O 1
ATOM 8127 N N . THR C 1 350 ? 52.583 15.593 64.397 1.00 24.13 350 THR C N 1
ATOM 8128 C CA . THR C 1 350 ? 53.200 16.821 64.883 1.00 23.53 350 THR C CA 1
ATOM 8129 C C . THR C 1 350 ? 54.714 16.677 64.887 1.00 21.57 350 THR C C 1
ATOM 8130 O O . THR C 1 350 ? 55.236 15.589 64.713 1.00 22.31 350 THR C O 1
ATOM 8134 N N . SER C 1 351 ? 55.410 17.784 65.091 1.00 27.13 351 SER C N 1
ATOM 8135 C CA . SER C 1 351 ? 56.864 17.769 65.250 1.00 29.62 351 SER C CA 1
ATOM 8136 C C . SER C 1 351 ? 57.337 16.999 66.482 1.00 27.27 351 SER C C 1
ATOM 8137 O O . SER C 1 351 ? 58.489 16.599 66.548 1.00 26.59 351 SER C O 1
ATOM 8140 N N . ARG C 1 352 ? 56.456 16.755 67.446 1.00 30.00 352 ARG C N 1
ATOM 8141 C CA . ARG C 1 352 ? 56.874 16.056 68.665 1.00 27.60 352 ARG C CA 1
ATOM 8142 C C . ARG C 1 352 ? 57.356 14.634 68.357 1.00 29.47 352 ARG C C 1
ATOM 8143 O O . ARG C 1 352 ? 58.175 14.065 69.093 1.00 22.96 352 ARG C O 1
ATOM 8151 N N . VAL C 1 353 ? 56.867 14.071 67.250 1.00 30.29 353 VAL C N 1
ATOM 8152 C CA . VAL C 1 353 ? 57.226 12.700 66.842 1.00 27.75 353 VAL C CA 1
ATOM 8153 C C . VAL C 1 353 ? 58.680 12.597 66.341 1.00 26.53 353 VAL C C 1
ATOM 8154 O O . VAL C 1 353 ? 59.112 13.377 65.505 1.00 28.15 353 VAL C O 1
ATOM 8158 N N . ALA C 1 354 ? 59.427 11.618 66.846 1.00 27.63 354 ALA C N 1
ATOM 8159 C CA . ALA C 1 354 ? 60.789 11.367 66.375 1.00 26.96 354 ALA C CA 1
ATOM 8160 C C . ALA C 1 354 ? 60.757 10.593 65.045 1.00 27.49 354 ALA C C 1
ATOM 8161 O O . ALA C 1 354 ? 59.866 9.764 64.831 1.00 24.49 354 ALA C O 1
ATOM 8163 N N . MET C 1 355 ? 61.701 10.892 64.152 1.00 25.16 355 MET C N 1
ATOM 8164 C CA . MET C 1 355 ? 61.797 10.208 62.852 1.00 28.94 355 MET C CA 1
ATOM 8165 C C . MET C 1 355 ? 63.052 9.336 62.828 1.00 29.03 355 MET C C 1
ATOM 8166 O O . MET C 1 355 ? 64.153 9.820 63.050 1.00 31.75 355 MET C O 1
ATOM 8171 N N . LYS C 1 356 ? 62.906 8.063 62.498 1.00 31.75 356 LYS C N 1
ATOM 8172 C CA . LYS C 1 356 ? 64.080 7.218 62.299 1.00 33.81 356 LYS C CA 1
ATOM 8173 C C . LYS C 1 356 ? 63.930 6.411 61.033 1.00 30.60 356 LYS C C 1
ATOM 8174 O O . LYS C 1 356 ? 62.828 6.018 60.669 1.00 32.22 356 LYS C O 1
ATOM 8180 N N . TYR C 1 357 ? 65.054 6.150 60.380 1.00 31.58 357 TYR C N 1
ATOM 8181 C CA . TYR C 1 357 ? 65.061 5.527 59.064 1.00 31.07 357 TYR C CA 1
ATOM 8182 C C . TYR C 1 357 ? 65.847 4.222 59.142 1.00 30.69 357 TYR C C 1
ATOM 8183 O O . TYR C 1 357 ? 66.954 4.193 59.669 1.00 25.28 357 TYR C O 1
ATOM 8192 N N . VAL C 1 358 ? 65.228 3.139 58.674 1.00 31.99 358 VAL C N 1
ATOM 8193 C CA . VAL C 1 358 ? 65.864 1.826 58.644 1.00 32.45 358 VAL C CA 1
ATOM 8194 C C . VAL C 1 358 ? 65.981 1.284 57.208 1.00 36.09 358 VAL C C 1
ATOM 8195 O O . VAL C 1 358 ? 65.254 1.719 56.306 1.00 34.34 358 VAL C O 1
ATOM 8199 N N . ASP C 1 359 ? 66.931 0.366 57.013 1.00 32.68 359 ASP C N 1
ATOM 8200 C CA . ASP C 1 359 ? 67.169 -0.317 55.738 1.00 33.79 359 ASP C CA 1
ATOM 8201 C C . ASP C 1 359 ? 67.586 0.677 54.656 1.00 35.36 359 ASP C C 1
ATOM 8202 O O . ASP C 1 359 ? 68.685 1.227 54.691 1.00 32.05 359 ASP C O 1
ATOM 8207 N N . ALA D 1 4 ? 50.156 29.679 55.289 1.00 26.86 4 ALA D N 1
ATOM 8208 C CA . ALA D 1 4 ? 49.792 28.763 56.398 1.00 24.70 4 ALA D CA 1
ATOM 8209 C C . ALA D 1 4 ? 50.619 29.044 57.653 1.00 25.78 4 ALA D C 1
ATOM 8210 O O . ALA D 1 4 ? 51.759 28.590 57.772 1.00 24.55 4 ALA D O 1
ATOM 8212 N N . THR D 1 5 ? 50.020 29.777 58.591 1.00 23.91 5 THR D N 1
ATOM 8213 C CA . THR D 1 5 ? 50.746 30.377 59.716 1.00 26.60 5 THR D CA 1
ATOM 8214 C C . THR D 1 5 ? 49.888 30.368 60.994 1.00 26.96 5 THR D C 1
ATOM 8215 O O . THR D 1 5 ? 48.664 30.496 60.926 1.00 29.25 5 THR D O 1
ATOM 8219 N N . VAL D 1 6 ? 50.546 30.205 62.140 1.00 27.84 6 VAL D N 1
ATOM 8220 C CA . VAL D 1 6 ? 49.946 30.447 63.454 1.00 26.04 6 VAL D CA 1
ATOM 8221 C C . VAL D 1 6 ? 50.500 31.752 64.030 1.00 25.47 6 VAL D C 1
ATOM 8222 O O . VAL D 1 6 ? 51.724 31.927 64.093 1.00 26.47 6 VAL D O 1
ATOM 8226 N N . VAL D 1 7 ? 49.602 32.679 64.383 1.00 23.33 7 VAL D N 1
ATOM 8227 C CA . VAL D 1 7 ? 49.963 33.953 65.016 1.00 23.01 7 VAL D CA 1
ATOM 8228 C C . VAL D 1 7 ? 49.706 33.876 66.524 1.00 24.66 7 VAL D C 1
ATOM 8229 O O . VAL D 1 7 ? 48.550 33.810 66.986 1.00 21.98 7 VAL D O 1
ATOM 8233 N N . ILE D 1 8 ? 50.779 33.895 67.300 1.00 28.59 8 ILE D N 1
ATOM 8234 C CA . ILE D 1 8 ? 50.666 33.816 68.761 1.00 27.04 8 ILE D CA 1
ATOM 8235 C C . ILE D 1 8 ? 50.709 35.207 69.385 1.00 30.33 8 ILE D C 1
ATOM 8236 O O . ILE D 1 8 ? 51.669 35.942 69.184 1.00 33.82 8 ILE D O 1
ATOM 8241 N N . ASN D 1 9 ? 49.652 35.561 70.121 1.00 31.78 9 ASN D N 1
ATOM 8242 C CA . ASN D 1 9 ? 49.490 36.909 70.706 1.00 32.05 9 ASN D CA 1
ATOM 8243 C C . ASN D 1 9 ? 50.037 36.901 72.127 1.00 28.31 9 ASN D C 1
ATOM 8244 O O . ASN D 1 9 ? 49.418 36.338 73.017 1.00 27.41 9 ASN D O 1
ATOM 8249 N N . ARG D 1 10 ? 51.253 37.419 72.303 1.00 31.41 10 ARG D N 1
ATOM 8250 C CA . ARG D 1 10 ? 51.973 37.320 73.572 1.00 29.29 10 ARG D CA 1
ATOM 8251 C C . ARG D 1 10 ? 51.250 38.070 74.701 1.00 34.59 10 ARG D C 1
ATOM 8252 O O . ARG D 1 10 ? 51.258 37.642 75.869 1.00 31.16 10 ARG D O 1
ATOM 8260 N N . ARG D 1 11 ? 50.634 39.191 74.340 1.00 29.77 11 ARG D N 1
ATOM 8261 C CA . ARG D 1 11 ? 49.907 40.029 75.287 1.00 35.57 11 ARG D CA 1
ATOM 8262 C C . ARG D 1 11 ? 48.689 39.302 75.868 1.00 33.52 11 ARG D C 1
ATOM 8263 O O . ARG D 1 11 ? 48.393 39.418 77.063 1.00 33.04 11 ARG D O 1
ATOM 8271 N N . ALA D 1 12 ? 47.973 38.573 75.014 1.00 30.75 12 ALA D N 1
ATOM 8272 C CA . ALA D 1 12 ? 46.842 37.743 75.462 1.00 29.62 12 ALA D CA 1
ATOM 8273 C C . ALA D 1 12 ? 47.301 36.700 76.476 1.00 23.89 12 ALA D C 1
ATOM 8274 O O . ALA D 1 12 ? 46.592 36.386 77.423 1.00 22.43 12 ALA D O 1
ATOM 8276 N N . LEU D 1 13 ? 48.442 36.088 76.187 1.00 25.80 13 LEU D N 1
ATOM 8277 C CA . LEU D 1 13 ? 48.974 34.998 76.993 1.00 26.83 13 LEU D CA 1
ATOM 8278 C C . LEU D 1 13 ? 49.357 35.498 78.395 1.00 26.09 13 LEU D C 1
ATOM 8279 O O . LEU D 1 13 ? 49.112 34.816 79.387 1.00 28.76 13 LEU D O 1
ATOM 8284 N N . ARG D 1 14 ? 49.928 36.699 78.471 1.00 26.09 14 ARG D N 1
ATOM 8285 C CA . ARG D 1 14 ? 50.211 37.343 79.763 1.00 27.66 14 ARG D CA 1
ATOM 8286 C C . ARG D 1 14 ? 48.945 37.766 80.500 1.00 31.15 14 ARG D C 1
ATOM 8287 O O . ARG D 1 14 ? 48.829 37.562 81.711 1.00 30.96 14 ARG D O 1
ATOM 8295 N N . HIS D 1 15 ? 48.000 38.364 79.775 1.00 26.63 15 HIS D N 1
ATOM 8296 C CA . HIS D 1 15 ? 46.705 38.710 80.357 1.00 29.46 15 HIS D CA 1
ATOM 8297 C C . HIS D 1 15 ? 46.020 37.498 80.974 1.00 33.23 15 HIS D C 1
ATOM 8298 O O . HIS D 1 15 ? 45.401 37.588 82.050 1.00 35.72 15 HIS D O 1
ATOM 8305 N N . ASN D 1 16 ? 46.059 36.384 80.250 1.00 31.67 16 ASN D N 1
ATOM 8306 C CA . ASN D 1 16 ? 45.380 35.183 80.695 1.00 33.54 16 ASN D CA 1
ATOM 8307 C C . ASN D 1 16 ? 46.014 34.632 81.971 1.00 27.22 16 ASN D C 1
ATOM 8308 O O . ASN D 1 16 ? 45.316 34.236 82.883 1.00 28.85 16 ASN D O 1
ATOM 8313 N N . LEU D 1 17 ? 47.336 34.542 81.990 1.00 27.99 17 LEU D N 1
ATOM 8314 C CA . LEU D 1 17 ? 48.062 34.018 83.153 1.00 27.77 17 LEU D CA 1
ATOM 8315 C C . LEU D 1 17 ? 47.673 34.831 84.383 1.00 32.57 17 LEU D C 1
ATOM 8316 O O . LEU D 1 17 ? 47.408 34.273 85.448 1.00 32.05 17 LEU D O 1
ATOM 8321 N N . GLN D 1 18 ? 47.639 36.155 84.223 1.00 31.00 18 GLN D N 1
ATOM 8322 C CA . GLN D 1 18 ? 47.257 37.061 85.312 1.00 27.52 18 GLN D CA 1
ATOM 8323 C C . GLN D 1 18 ? 45.780 36.954 85.719 1.00 27.80 18 GLN D C 1
ATOM 8324 O O . GLN D 1 18 ? 45.466 36.805 86.905 1.00 26.95 18 GLN D O 1
ATOM 8330 N N . ARG D 1 19 ? 44.886 36.945 84.733 1.00 23.23 19 ARG D N 1
ATOM 8331 C CA . ARG D 1 19 ? 43.459 36.814 85.003 1.00 24.04 19 ARG D CA 1
ATOM 8332 C C . ARG D 1 19 ? 43.109 35.498 85.719 1.00 27.41 19 ARG D C 1
ATOM 8333 O O . ARG D 1 19 ? 42.154 35.457 86.497 1.00 26.92 19 ARG D O 1
ATOM 8341 N N . LEU D 1 20 ? 43.898 34.447 85.479 1.00 28.01 20 LEU D N 1
ATOM 8342 C CA . LEU D 1 20 ? 43.781 33.182 86.229 1.00 28.12 20 LEU D CA 1
ATOM 8343 C C . LEU D 1 20 ? 44.314 33.314 87.671 1.00 28.71 20 LEU D C 1
ATOM 8344 O O . LEU D 1 20 ? 43.926 32.556 88.555 1.00 30.16 20 LEU D O 1
ATOM 8349 N N . ARG D 1 21 ? 45.215 34.263 87.905 1.00 31.14 21 ARG D N 1
ATOM 8350 C CA . ARG D 1 21 ? 45.690 34.538 89.258 1.00 30.85 21 ARG D CA 1
ATOM 8351 C C . ARG D 1 21 ? 44.648 35.315 90.067 1.00 33.28 21 ARG D C 1
ATOM 8352 O O . ARG D 1 21 ? 44.757 35.439 91.280 1.00 35.76 21 ARG D O 1
ATOM 8360 N N . GLU D 1 22 ? 43.615 35.798 89.393 1.00 33.14 22 GLU D N 1
ATOM 8361 C CA . GLU D 1 22 ? 42.502 36.432 90.070 1.00 33.84 22 GLU D CA 1
ATOM 8362 C C . GLU D 1 22 ? 41.407 35.428 90.429 1.00 33.73 22 GLU D C 1
ATOM 8363 O O . GLU D 1 22 ? 40.762 35.552 91.468 1.00 32.95 22 GLU D O 1
ATOM 8369 N N . LEU D 1 23 ? 41.304 34.365 89.642 1.00 34.24 23 LEU D N 1
ATOM 8370 C CA . LEU D 1 23 ? 40.358 33.287 89.922 1.00 33.32 23 LEU D CA 1
ATOM 8371 C C . LEU D 1 23 ? 40.914 32.279 90.921 1.00 34.65 23 LEU D C 1
ATOM 8372 O O . LEU D 1 23 ? 40.144 31.519 91.513 1.00 35.03 23 LEU D O 1
ATOM 8377 N N . ALA D 1 24 ? 42.235 32.264 91.110 1.00 31.18 24 ALA D N 1
ATOM 8378 C CA . ALA D 1 24 ? 42.846 31.502 92.219 1.00 36.19 24 ALA D CA 1
ATOM 8379 C C . ALA D 1 24 ? 43.994 32.257 92.895 1.00 35.23 24 ALA D C 1
ATOM 8380 O O . ALA D 1 24 ? 45.166 31.871 92.746 1.00 33.45 24 ALA D O 1
ATOM 8382 N N . PRO D 1 25 ? 43.663 33.314 93.664 1.00 32.29 25 PRO D N 1
ATOM 8383 C CA . PRO D 1 25 ? 44.655 34.286 94.161 1.00 30.57 25 PRO D CA 1
ATOM 8384 C C . PRO D 1 25 ? 45.657 33.686 95.139 1.00 33.33 25 PRO D C 1
ATOM 8385 O O . PRO D 1 25 ? 46.809 34.118 95.185 1.00 32.05 25 PRO D O 1
ATOM 8389 N N . ALA D 1 26 ? 45.200 32.752 95.968 1.00 34.94 26 ALA D N 1
ATOM 8390 C CA . ALA D 1 26 ? 46.102 32.043 96.873 1.00 37.57 26 ALA D CA 1
ATOM 8391 C C . ALA D 1 26 ? 46.434 30.658 96.323 1.00 35.19 26 ALA D C 1
ATOM 8392 O O . ALA D 1 26 ? 46.199 29.650 96.995 1.00 34.57 26 ALA D O 1
ATOM 8394 N N . SER D 1 27 ? 46.927 30.615 95.084 1.00 32.24 27 SER D N 1
ATOM 8395 C CA . SER D 1 27 ? 47.481 29.386 94.507 1.00 28.64 27 SER D CA 1
ATOM 8396 C C . SER D 1 27 ? 48.594 29.692 93.526 1.00 26.64 27 SER D C 1
ATOM 8397 O O . SER D 1 27 ? 48.494 30.635 92.733 1.00 29.52 27 SER D O 1
ATOM 8400 N N . LYS D 1 28 ? 49.618 28.841 93.516 1.00 27.09 28 LYS D N 1
ATOM 8401 C CA . LYS D 1 28 ? 50.725 28.973 92.572 1.00 27.19 28 LYS D CA 1
ATOM 8402 C C . LYS D 1 28 ? 50.322 28.460 91.195 1.00 25.94 28 LYS D C 1
ATOM 8403 O O . LYS D 1 28 ? 49.301 27.802 91.048 1.00 24.09 28 LYS D O 1
ATOM 8405 N N . MET D 1 29 ? 51.095 28.804 90.175 1.00 28.25 29 MET D N 1
ATOM 8406 C CA . MET D 1 29 ? 50.651 28.584 88.807 1.00 30.51 29 MET D CA 1
ATOM 8407 C C . MET D 1 29 ? 51.638 27.702 88.031 1.00 27.60 29 MET D C 1
ATOM 8408 O O . MET D 1 29 ? 52.775 28.100 87.806 1.00 26.19 29 MET D O 1
ATOM 8413 N N . VAL D 1 30 ? 51.224 26.470 87.719 1.00 24.71 30 VAL D N 1
ATOM 8414 C CA . VAL D 1 30 ? 51.905 25.662 86.699 1.00 28.33 30 VAL D CA 1
ATOM 8415 C C . VAL D 1 30 ? 51.316 25.961 85.332 1.00 26.40 30 VAL D C 1
ATOM 8416 O O . VAL D 1 30 ? 50.226 25.491 85.009 1.00 30.32 30 VAL D O 1
ATOM 8420 N N . ALA D 1 31 ? 52.049 26.706 84.517 1.00 26.77 31 ALA D N 1
ATOM 8421 C CA . ALA D 1 31 ? 51.646 26.919 83.139 1.00 23.88 31 ALA D CA 1
ATOM 8422 C C . ALA D 1 31 ? 51.954 25.653 82.371 1.00 23.46 31 ALA D C 1
ATOM 8423 O O . ALA D 1 31 ? 53.116 25.314 82.179 1.00 23.67 31 ALA D O 1
ATOM 8425 N N . VAL D 1 32 ? 50.903 24.982 81.904 1.00 25.89 32 VAL D N 1
ATOM 8426 C CA . VAL D 1 32 ? 51.039 23.711 81.193 1.00 27.37 32 VAL D CA 1
ATOM 8427 C C . VAL D 1 32 ? 51.298 23.917 79.706 1.00 25.73 32 VAL D C 1
ATOM 8428 O O . VAL D 1 32 ? 50.430 24.377 78.967 1.00 26.98 32 VAL D O 1
ATOM 8432 N N . VAL D 1 33 ? 52.492 23.541 79.265 1.00 26.30 33 VAL D N 1
ATOM 8433 C CA . VAL D 1 33 ? 52.968 23.904 77.940 1.00 27.18 33 VAL D CA 1
ATOM 8434 C C . VAL D 1 33 ? 53.461 22.682 77.154 1.00 27.17 33 VAL D C 1
ATOM 8435 O O . VAL D 1 33 ? 54.196 22.827 76.184 1.00 21.58 33 VAL D O 1
ATOM 8439 N N . LYS D 1 34 ? 53.068 21.484 77.595 1.00 24.74 34 LYS D N 1
ATOM 8440 C CA . LYS D 1 34 ? 53.348 20.239 76.868 1.00 26.36 34 LYS D CA 1
ATOM 8441 C C . LYS D 1 34 ? 52.777 20.253 75.434 1.00 27.55 34 LYS D C 1
ATOM 8442 O O . LYS D 1 34 ? 51.861 21.015 75.128 1.00 27.84 34 LYS D O 1
ATOM 8448 N N . ALA D 1 35 ? 53.289 19.356 74.591 1.00 27.86 35 ALA D N 1
ATOM 8449 C CA . ALA D 1 35 ? 52.864 19.216 73.179 1.00 26.60 35 ALA D CA 1
ATOM 8450 C C . ALA D 1 35 ? 53.047 20.528 72.442 1.00 28.84 35 ALA D C 1
ATOM 8451 O O . ALA D 1 35 ? 52.119 21.071 71.824 1.00 27.17 35 ALA D O 1
ATOM 8453 N N . ASN D 1 36 ? 54.254 21.053 72.560 1.00 28.74 36 ASN D N 1
ATOM 8454 C CA . ASN D 1 36 ? 54.583 22.322 71.971 1.00 29.45 36 ASN D CA 1
ATOM 8455 C C . ASN D 1 36 ? 53.673 23.467 72.443 1.00 28.97 36 ASN D C 1
ATOM 8456 O O . ASN D 1 36 ? 53.348 24.370 71.677 1.00 27.96 36 ASN D O 1
ATOM 8461 N N . ALA D 1 37 ? 53.301 23.443 73.721 1.00 28.00 37 ALA D N 1
ATOM 8462 C CA . ALA D 1 37 ? 52.403 24.454 74.302 1.00 26.17 37 ALA D CA 1
ATOM 8463 C C . ALA D 1 37 ? 50.994 24.472 73.670 1.00 24.25 37 ALA D C 1
ATOM 8464 O O . ALA D 1 37 ? 50.394 25.531 73.466 1.00 24.46 37 ALA D O 1
ATOM 8466 N N . TYR D 1 38 ? 50.448 23.283 73.446 1.00 24.46 38 TYR D N 1
ATOM 8467 C CA . TYR D 1 38 ? 49.139 23.113 72.829 1.00 23.50 38 TYR D CA 1
ATOM 8468 C C . TYR D 1 38 ? 49.119 23.766 71.449 1.00 28.90 38 TYR D C 1
ATOM 8469 O O . TYR D 1 38 ? 48.131 24.417 71.068 1.00 27.35 38 TYR D O 1
ATOM 8478 N N . GLY D 1 39 ? 50.225 23.613 70.722 1.00 26.99 39 GLY D N 1
ATOM 8479 C CA . GLY D 1 39 ? 50.371 24.189 69.387 1.00 26.48 39 GLY D CA 1
ATOM 8480 C C . GLY D 1 39 ? 50.880 25.628 69.341 1.00 24.90 39 GLY D C 1
ATOM 8481 O O . GLY D 1 39 ? 51.058 26.182 68.259 1.00 24.15 39 GLY D O 1
ATOM 8482 N N . HIS D 1 40 ? 51.175 26.224 70.496 1.00 25.46 40 HIS D N 1
ATOM 8483 C CA . HIS D 1 40 ? 51.548 27.640 70.539 1.00 25.65 40 HIS D CA 1
ATOM 8484 C C . HIS D 1 40 ? 53.060 27.876 70.590 1.00 26.64 40 HIS D C 1
ATOM 8485 O O . HIS D 1 40 ? 53.504 29.033 70.676 1.00 26.07 40 HIS D O 1
ATOM 8492 N N . GLY D 1 41 ? 53.843 26.797 70.569 1.00 22.78 41 GLY D N 1
ATOM 8493 C CA . GLY D 1 41 ? 55.296 26.895 70.699 1.00 24.57 41 GLY D CA 1
ATOM 8494 C C . GLY D 1 41 ? 55.766 26.711 72.142 1.00 25.42 41 GLY D C 1
ATOM 8495 O O . GLY D 1 41 ? 55.433 27.506 72.999 1.00 23.50 41 GLY D O 1
ATOM 8496 N N . LEU D 1 42 ? 56.567 25.679 72.405 1.00 27.34 42 LEU D N 1
ATOM 8497 C CA . LEU D 1 42 ? 56.992 25.343 73.778 1.00 28.02 42 LEU D CA 1
ATOM 8498 C C . LEU D 1 42 ? 57.865 26.436 74.432 1.00 25.31 42 LEU D C 1
ATOM 8499 O O . LEU D 1 42 ? 57.487 27.052 75.435 1.00 24.92 42 LEU D O 1
ATOM 8504 N N . LEU D 1 43 ? 59.033 26.666 73.868 1.00 23.69 43 LEU D N 1
ATOM 8505 C CA . LEU D 1 43 ? 59.973 27.645 74.417 1.00 26.21 43 LEU D CA 1
ATOM 8506 C C . LEU D 1 43 ? 59.385 29.066 74.470 1.00 26.87 43 LEU D C 1
ATOM 8507 O O . LEU D 1 43 ? 59.405 29.722 75.514 1.00 26.63 43 LEU D O 1
ATOM 8512 N N . GLU D 1 44 ? 58.820 29.513 73.355 1.00 26.56 44 GLU D N 1
ATOM 8513 C CA . GLU D 1 44 ? 58.322 30.881 73.231 1.00 28.07 44 GLU D CA 1
ATOM 8514 C C . GLU D 1 44 ? 57.174 31.158 74.173 1.00 26.49 44 GLU D C 1
ATOM 8515 O O . GLU D 1 44 ? 57.096 32.231 74.752 1.00 24.83 44 GLU D O 1
ATOM 8521 N N . THR D 1 45 ? 56.292 30.179 74.333 1.00 29.51 45 THR D N 1
ATOM 8522 C CA . THR D 1 45 ? 55.248 30.254 75.343 1.00 30.93 45 THR D CA 1
ATOM 8523 C C . THR D 1 45 ? 55.836 30.454 76.758 1.00 35.60 45 THR D C 1
ATOM 8524 O O . THR D 1 45 ? 55.350 31.284 77.531 1.00 35.21 45 THR D O 1
ATOM 8528 N N . ALA D 1 46 ? 56.939 29.771 77.049 1.00 35.74 46 ALA D N 1
ATOM 8529 C CA . ALA D 1 46 ? 57.597 29.885 78.349 1.00 34.70 46 ALA D CA 1
ATOM 8530 C C . ALA D 1 46 ? 58.278 31.244 78.552 1.00 34.25 46 ALA D C 1
ATOM 8531 O O . ALA D 1 46 ? 58.234 31.810 79.647 1.00 36.03 46 ALA D O 1
ATOM 8533 N N . ARG D 1 47 ? 58.870 31.782 77.489 1.00 32.91 47 ARG D N 1
ATOM 8534 C CA . ARG D 1 47 ? 59.567 33.073 77.551 1.00 34.42 47 ARG D CA 1
ATOM 8535 C C . ARG D 1 47 ? 58.602 34.245 77.695 1.00 33.33 47 ARG D C 1
ATOM 8536 O O . ARG D 1 47 ? 58.991 35.347 78.080 1.00 36.38 47 ARG D O 1
ATOM 8544 N N . THR D 1 48 ? 57.350 34.007 77.335 1.00 34.44 48 THR D N 1
ATOM 8545 C CA . THR D 1 48 ? 56.314 35.014 77.421 1.00 33.80 48 THR D CA 1
ATOM 8546 C C . THR D 1 48 ? 55.739 35.118 78.836 1.00 34.55 48 THR D C 1
ATOM 8547 O O . THR D 1 48 ? 55.079 36.102 79.173 1.00 35.94 48 THR D O 1
ATOM 8551 N N . LEU D 1 49 ? 55.958 34.092 79.654 1.00 31.27 49 LEU D N 1
ATOM 8552 C CA . LEU D 1 49 ? 55.383 34.062 80.994 1.00 31.35 49 LEU D CA 1
ATOM 8553 C C . LEU D 1 49 ? 56.460 33.784 82.027 1.00 28.31 49 LEU D C 1
ATOM 8554 O O . LEU D 1 49 ? 56.486 32.710 82.625 1.00 23.77 49 LEU D O 1
ATOM 8559 N N . PRO D 1 50 ? 57.362 34.758 82.235 1.00 30.42 50 PRO D N 1
ATOM 8560 C CA . PRO D 1 50 ? 58.386 34.633 83.247 1.00 31.97 50 PRO D CA 1
ATOM 8561 C C . PRO D 1 50 ? 57.824 35.039 84.603 1.00 30.45 50 PRO D C 1
ATOM 8562 O O . PRO D 1 50 ? 57.301 34.200 85.325 1.00 32.79 50 PRO D O 1
ATOM 8566 N N . ALA D 1 52 ? 55.180 32.645 85.540 1.00 32.16 52 ALA D N 1
ATOM 8567 C CA . ALA D 1 52 ? 54.695 31.364 86.020 1.00 36.73 52 ALA D CA 1
ATOM 8568 C C . ALA D 1 52 ? 55.600 30.818 87.115 1.00 31.68 52 ALA D C 1
ATOM 8569 O O . ALA D 1 52 ? 56.821 30.872 87.006 1.00 31.22 52 ALA D O 1
ATOM 8571 N N . ASP D 1 53 ? 54.989 30.232 88.134 1.00 32.40 53 ASP D N 1
ATOM 8572 C CA . ASP D 1 53 ? 55.737 29.577 89.201 1.00 32.53 53 ASP D CA 1
ATOM 8573 C C . ASP D 1 53 ? 56.361 28.264 88.732 1.00 28.67 53 ASP D C 1
ATOM 8574 O O . ASP D 1 53 ? 57.461 27.917 89.142 1.00 30.10 53 ASP D O 1
ATOM 8579 N N . ALA D 1 54 ? 55.667 27.543 87.858 1.00 28.75 54 ALA D N 1
ATOM 8580 C CA . ALA D 1 54 ? 56.265 26.388 87.197 1.00 25.13 54 ALA D CA 1
ATOM 8581 C C . ALA D 1 54 ? 55.782 26.252 85.771 1.00 25.65 54 ALA D C 1
ATOM 8582 O O . ALA D 1 54 ? 54.841 26.931 85.366 1.00 24.02 54 ALA D O 1
ATOM 8584 N N . PHE D 1 55 ? 56.446 25.374 85.019 1.00 26.45 55 PHE D N 1
ATOM 8585 C CA . PHE D 1 55 ? 55.953 24.911 83.728 1.00 26.50 55 PHE D CA 1
ATOM 8586 C C . PHE D 1 55 ? 55.726 23.409 83.768 1.00 25.49 55 PHE D C 1
ATOM 8587 O O . PHE D 1 55 ? 56.561 22.665 84.273 1.00 26.68 55 PHE D O 1
ATOM 8595 N N . GLY D 1 56 ? 54.553 22.983 83.313 1.00 21.67 56 GLY D N 1
ATOM 8596 C CA . GLY D 1 56 ? 54.232 21.562 83.217 1.00 22.50 56 GLY D CA 1
ATOM 8597 C C . GLY D 1 56 ? 54.539 21.020 81.840 1.00 23.64 56 GLY D C 1
ATOM 8598 O O . GLY D 1 56 ? 54.143 21.607 80.837 1.00 20.52 56 GLY D O 1
ATOM 8599 N N . VAL D 1 57 ? 55.260 19.902 81.799 1.00 26.31 57 VAL D N 1
ATOM 8600 C CA . VAL D 1 57 ? 55.520 19.194 80.556 1.00 24.91 57 VAL D CA 1
ATOM 8601 C C . VAL D 1 57 ? 55.164 17.700 80.635 1.00 25.82 57 VAL D C 1
ATOM 8602 O O . VAL D 1 57 ? 55.116 17.114 81.711 1.00 25.98 57 VAL D O 1
ATOM 8606 N N . ALA D 1 58 ? 54.965 17.084 79.474 1.00 25.06 58 ALA D N 1
ATOM 8607 C CA . ALA D 1 58 ? 54.524 15.704 79.401 1.00 24.29 58 ALA D CA 1
ATOM 8608 C C . ALA D 1 58 ? 55.704 14.754 79.595 1.00 24.90 58 ALA D C 1
ATOM 8609 O O . ALA D 1 58 ? 55.598 13.784 80.337 1.00 22.71 58 ALA D O 1
ATOM 8611 N N . ARG D 1 59 ? 56.845 15.097 78.994 1.00 24.68 59 ARG D N 1
ATOM 8612 C CA . ARG D 1 59 ? 57.963 14.183 78.834 1.00 25.84 59 ARG D CA 1
ATOM 8613 C C . ARG D 1 59 ? 59.284 14.908 79.122 1.00 26.25 59 ARG D C 1
ATOM 8614 O O . ARG D 1 59 ? 59.348 16.125 79.030 1.00 24.65 59 ARG D O 1
ATOM 8622 N N . LEU D 1 60 ? 60.299 14.162 79.552 1.00 28.33 60 LEU D N 1
ATOM 8623 C CA . LEU D 1 60 ? 61.599 14.748 79.931 1.00 32.10 60 LEU D CA 1
ATOM 8624 C C . LEU D 1 60 ? 62.203 15.598 78.817 1.00 30.14 60 LEU D C 1
ATOM 8625 O O . LEU D 1 60 ? 62.791 16.646 79.082 1.00 27.01 60 LEU D O 1
ATOM 8630 N N . GLU D 1 61 ? 62.077 15.137 77.573 1.00 28.63 61 GLU D N 1
ATOM 8631 C CA . GLU D 1 61 ? 62.643 15.865 76.427 1.00 30.64 61 GLU D CA 1
ATOM 8632 C C . GLU D 1 61 ? 62.158 17.319 76.350 1.00 32.92 61 GLU D C 1
ATOM 8633 O O . GLU D 1 61 ? 62.896 18.201 75.909 1.00 31.79 61 GLU D O 1
ATOM 8635 N N . GLU D 1 62 ? 60.883 17.537 76.664 1.00 30.46 62 GLU D N 1
ATOM 8636 C CA . GLU D 1 62 ? 60.297 18.878 76.593 1.00 32.85 62 GLU D CA 1
ATOM 8637 C C . GLU D 1 62 ? 60.878 19.753 77.681 1.00 31.53 62 GLU D C 1
ATOM 8638 O O . GLU D 1 62 ? 61.137 20.932 77.465 1.00 32.77 62 GLU D O 1
ATOM 8644 N N . ALA D 1 63 ? 61.129 19.157 78.843 1.00 32.90 63 ALA D N 1
ATOM 8645 C CA . ALA D 1 63 ? 61.804 19.868 79.926 1.00 33.67 63 ALA D CA 1
ATOM 8646 C C . ALA D 1 63 ? 63.223 20.289 79.536 1.00 32.69 63 ALA D C 1
ATOM 8647 O O . ALA D 1 63 ? 63.612 21.442 79.726 1.00 28.36 63 ALA D O 1
ATOM 8649 N N . LEU D 1 64 ? 64.003 19.345 79.024 1.00 31.42 64 LEU D N 1
ATOM 8650 C CA . LEU D 1 64 ? 65.344 19.648 78.544 1.00 35.27 64 LEU D CA 1
ATOM 8651 C C . LEU D 1 64 ? 65.308 20.789 77.516 1.00 37.14 64 LEU D C 1
ATOM 8652 O O . LEU D 1 64 ? 66.005 21.802 77.657 1.00 35.30 64 LEU D O 1
ATOM 8657 N N . ARG D 1 65 ? 64.424 20.671 76.535 1.00 39.83 65 ARG D N 1
ATOM 8658 C CA . ARG D 1 65 ? 64.315 21.711 75.507 1.00 43.07 65 ARG D CA 1
ATOM 8659 C C . ARG D 1 65 ? 64.063 23.091 76.137 1.00 39.94 65 ARG D C 1
ATOM 8660 O O . ARG D 1 65 ? 64.648 24.082 75.700 1.00 36.85 65 ARG D O 1
ATOM 8668 N N . LEU D 1 66 ? 63.296 23.127 77.229 1.00 36.56 66 LEU D N 1
ATOM 8669 C CA . LEU D 1 66 ? 63.071 24.369 78.000 1.00 34.14 66 LEU D CA 1
ATOM 8670 C C . LEU D 1 66 ? 64.338 24.908 78.663 1.00 33.77 66 LEU D C 1
ATOM 8671 O O . LEU D 1 66 ? 64.589 26.108 78.639 1.00 37.32 66 LEU D O 1
ATOM 8676 N N . ARG D 1 67 ? 65.124 24.032 79.280 1.00 39.85 67 ARG D N 1
ATOM 8677 C CA . ARG D 1 67 ? 66.387 24.457 79.893 1.00 37.80 67 ARG D CA 1
ATOM 8678 C C . ARG D 1 67 ? 67.396 24.895 78.840 1.00 40.02 67 ARG D C 1
ATOM 8679 O O . ARG D 1 67 ? 68.069 25.912 79.012 1.00 44.07 67 ARG D O 1
ATOM 8687 N N . ALA D 1 68 ? 67.486 24.130 77.749 1.00 36.35 68 ALA D N 1
ATOM 8688 C CA . ALA D 1 68 ? 68.437 24.409 76.669 1.00 35.89 68 ALA D CA 1
ATOM 8689 C C . ALA D 1 68 ? 68.267 25.816 76.095 1.00 40.77 68 ALA D C 1
ATOM 8690 O O . ALA D 1 68 ? 69.247 26.469 75.736 1.00 39.50 68 ALA D O 1
ATOM 8692 N N . GLY D 1 69 ? 67.023 26.286 76.042 1.00 42.52 69 GLY D N 1
ATOM 8693 C CA . GLY D 1 69 ? 66.718 27.629 75.559 1.00 37.89 69 GLY D CA 1
ATOM 8694 C C . GLY D 1 69 ? 66.567 28.670 76.653 1.00 34.86 69 GLY D C 1
ATOM 8695 O O . GLY D 1 69 ? 65.997 29.734 76.419 1.00 29.61 69 GLY D O 1
ATOM 8696 N N . GLY D 1 70 ? 67.047 28.358 77.856 1.00 32.83 70 GLY D N 1
ATOM 8697 C CA . GLY D 1 70 ? 67.288 29.381 78.877 1.00 29.16 70 GLY D CA 1
ATOM 8698 C C . GLY D 1 70 ? 66.190 29.635 79.898 1.00 30.12 70 GLY D C 1
ATOM 8699 O O . GLY D 1 70 ? 66.321 30.540 80.729 1.00 32.48 70 GLY D O 1
ATOM 8700 N N . ILE D 1 71 ? 65.139 28.818 79.909 1.00 33.77 71 ILE D N 1
ATOM 8701 C CA . ILE D 1 71 ? 64.137 28.890 80.996 1.00 32.01 71 ILE D CA 1
ATOM 8702 C C . ILE D 1 71 ? 64.696 28.288 82.298 1.00 31.38 71 ILE D C 1
ATOM 8703 O O . ILE D 1 71 ? 65.073 27.113 82.332 1.00 29.45 71 ILE D O 1
ATOM 8708 N N . THR D 1 72 ? 64.760 29.109 83.351 1.00 32.72 72 THR D N 1
ATOM 8709 C CA . THR D 1 72 ? 65.404 28.735 84.630 1.00 33.70 72 THR D CA 1
ATOM 8710 C C . THR D 1 72 ? 64.375 28.364 85.704 1.00 34.98 72 THR D C 1
ATOM 8711 O O . THR D 1 72 ? 64.717 27.695 86.670 1.00 35.28 72 THR D O 1
ATOM 8715 N N . LYS D 1 73 ? 63.130 28.814 85.529 1.00 33.52 73 LYS D N 1
ATOM 8716 C CA . LYS D 1 73 ? 61.987 28.410 86.377 1.00 30.68 73 LYS D CA 1
ATOM 8717 C C . LYS D 1 73 ? 61.888 26.904 86.603 1.00 31.40 73 LYS D C 1
ATOM 8718 O O . LYS D 1 73 ? 62.393 26.122 85.806 1.00 34.21 73 LYS D O 1
ATOM 8724 N N . PRO D 1 74 ? 61.123 26.489 87.630 1.00 36.07 74 PRO D N 1
ATOM 8725 C CA . PRO D 1 74 ? 60.921 25.051 87.773 1.00 33.17 74 PRO D CA 1
ATOM 8726 C C . PRO D 1 74 ? 60.020 24.441 86.705 1.00 34.11 74 PRO D C 1
ATOM 8727 O O . PRO D 1 74 ? 59.070 25.082 86.231 1.00 32.36 74 PRO D O 1
ATOM 8731 N N . VAL D 1 75 ? 60.352 23.211 86.327 1.00 31.16 75 VAL D N 1
ATOM 8732 C CA . VAL D 1 75 ? 59.539 22.420 85.422 1.00 32.52 75 VAL D CA 1
ATOM 8733 C C . VAL D 1 75 ? 59.020 21.167 86.115 1.00 31.56 75 VAL D C 1
ATOM 8734 O O . VAL D 1 75 ? 59.779 20.404 86.719 1.00 33.98 75 VAL D O 1
ATOM 8738 N N . LEU D 1 76 ? 57.732 20.918 85.955 1.00 28.35 76 LEU D N 1
ATOM 8739 C CA . LEU D 1 76 ? 57.095 19.794 86.617 1.00 32.77 76 LEU D CA 1
ATOM 8740 C C . LEU D 1 76 ? 56.885 18.691 85.597 1.00 31.36 76 LEU D C 1
ATOM 8741 O O . LEU D 1 76 ? 56.058 18.824 84.691 1.00 35.57 76 LEU D O 1
ATOM 8746 N N . LEU D 1 77 ? 57.654 17.616 85.718 1.00 29.85 77 LEU D N 1
ATOM 8747 C CA . LEU D 1 77 ? 57.501 16.494 84.808 1.00 30.80 77 LEU D CA 1
ATOM 8748 C C . LEU D 1 77 ? 56.198 15.790 85.150 1.00 29.36 77 LEU D C 1
ATOM 8749 O O . LEU D 1 77 ? 56.100 15.143 86.190 1.00 32.00 77 LEU D O 1
ATOM 8754 N N . LEU D 1 78 ? 55.167 16.003 84.338 1.00 27.77 78 LEU D N 1
ATOM 8755 C CA . LEU D 1 78 ? 53.805 15.593 84.719 1.00 28.17 78 LEU D CA 1
ATOM 8756 C C . LEU D 1 78 ? 53.672 14.068 84.821 1.00 27.70 78 LEU D C 1
ATOM 8757 O O . LEU D 1 78 ? 52.910 13.560 85.646 1.00 27.37 78 LEU D O 1
ATOM 8762 N N . GLU D 1 79 ? 54.380 13.345 83.955 1.00 24.95 79 GLU D N 1
ATOM 8763 C CA . GLU D 1 79 ? 54.265 11.894 83.883 1.00 24.95 79 GLU D CA 1
ATOM 8764 C C . GLU D 1 79 ? 55.425 11.207 84.611 1.00 24.81 79 GLU D C 1
ATOM 8765 O O . GLU D 1 79 ? 55.484 9.980 84.698 1.00 23.37 79 GLU D O 1
ATOM 8771 N N . GLY D 1 80 ? 56.348 12.007 85.132 1.00 25.23 80 GLY D N 1
ATOM 8772 C CA . GLY D 1 80 ? 57.582 11.488 85.698 1.00 27.51 80 GLY D CA 1
ATOM 8773 C C . GLY D 1 80 ? 58.586 11.006 84.668 1.00 26.99 80 GLY D C 1
ATOM 8774 O O . GLY D 1 80 ? 58.531 11.401 83.506 1.00 31.09 80 GLY D O 1
ATOM 8775 N N . PHE D 1 81 ? 59.461 10.092 85.093 1.00 29.07 81 PHE D N 1
ATOM 8776 C CA . PHE D 1 81 ? 60.592 9.632 84.282 1.00 29.56 81 PHE D CA 1
ATOM 8777 C C . PHE D 1 81 ? 60.394 8.175 83.867 1.00 31.24 81 PHE D C 1
ATOM 8778 O O . PHE D 1 81 ? 59.847 7.390 84.627 1.00 32.87 81 PHE D O 1
ATOM 8786 N N . PHE D 1 82 ? 60.771 7.824 82.641 1.00 33.76 82 PHE D N 1
ATOM 8787 C CA . PHE D 1 82 ? 60.464 6.485 82.116 1.00 33.44 82 PHE D CA 1
ATOM 8788 C C . PHE D 1 82 ? 61.671 5.545 82.129 1.00 34.18 82 PHE D C 1
ATOM 8789 O O . PHE D 1 82 ? 61.522 4.334 81.928 1.00 33.56 82 PHE D O 1
ATOM 8797 N N . ASP D 1 83 ? 62.858 6.106 82.350 1.00 39.56 83 ASP D N 1
ATOM 8798 C CA . ASP D 1 83 ? 64.080 5.316 82.570 1.00 40.02 83 ASP D CA 1
ATOM 8799 C C . ASP D 1 83 ? 64.785 5.853 83.807 1.00 38.37 83 ASP D C 1
ATOM 8800 O O . ASP D 1 83 ? 64.644 7.029 84.139 1.00 41.37 83 ASP D O 1
ATOM 8805 N N . ALA D 1 84 ? 65.533 4.987 84.491 1.00 37.42 84 ALA D N 1
ATOM 8806 C CA . ALA D 1 84 ? 66.124 5.337 85.772 1.00 37.42 84 ALA D CA 1
ATOM 8807 C C . ALA D 1 84 ? 67.328 6.243 85.573 1.00 35.64 84 ALA D C 1
ATOM 8808 O O . ALA D 1 84 ? 67.663 7.032 86.450 1.00 35.37 84 ALA D O 1
ATOM 8810 N N . ARG D 1 85 ? 67.999 6.101 84.432 1.00 32.31 85 ARG D N 1
ATOM 8811 C CA . ARG D 1 85 ? 69.292 6.760 84.217 1.00 35.17 85 ARG D CA 1
ATOM 8812 C C . ARG D 1 85 ? 69.110 8.246 83.884 1.00 33.45 85 ARG D C 1
ATOM 8813 O O . ARG D 1 85 ? 70.069 8.943 83.569 1.00 40.49 85 ARG D O 1
ATOM 8821 N N . ASP D 1 86 ? 67.876 8.725 84.007 1.00 33.42 86 ASP D N 1
ATOM 8822 C CA . ASP D 1 86 ? 67.537 10.125 83.770 1.00 35.50 86 ASP D CA 1
ATOM 8823 C C . ASP D 1 86 ? 67.443 10.917 85.063 1.00 33.43 86 ASP D C 1
ATOM 8824 O O . ASP D 1 86 ? 67.168 12.110 85.041 1.00 33.91 86 ASP D O 1
ATOM 8829 N N . LEU D 1 87 ? 67.623 10.240 86.192 1.00 33.28 87 LEU D N 1
ATOM 8830 C CA . LEU D 1 87 ? 67.560 10.894 87.492 1.00 34.42 87 LEU D CA 1
ATOM 8831 C C . LEU D 1 87 ? 68.709 11.868 87.700 1.00 34.44 87 LEU D C 1
ATOM 8832 O O . LEU D 1 87 ? 68.507 12.968 88.219 1.00 35.74 87 LEU D O 1
ATOM 8837 N N . PRO D 1 88 ? 69.908 11.509 87.220 1.00 35.07 88 PRO D N 1
ATOM 8838 C CA . PRO D 1 88 ? 70.980 12.464 87.488 1.00 32.34 88 PRO D CA 1
ATOM 8839 C C . PRO D 1 88 ? 70.796 13.779 86.710 1.00 33.47 88 PRO D C 1
ATOM 8840 O O . PRO D 1 88 ? 71.031 14.863 87.264 1.00 27.45 88 PRO D O 1
ATOM 8844 N N . THR D 1 89 ? 70.325 13.684 85.464 1.00 29.08 89 THR D N 1
ATOM 8845 C CA . THR D 1 89 ? 69.943 14.870 84.711 1.00 28.93 89 THR D CA 1
ATOM 8846 C C . THR D 1 89 ? 68.740 15.591 85.336 1.00 28.70 89 THR D C 1
ATOM 8847 O O . THR D 1 89 ? 68.764 16.811 85.480 1.00 25.67 89 THR D O 1
ATOM 8851 N N . ILE D 1 90 ? 67.750 14.844 85.817 1.00 29.45 90 ILE D N 1
ATOM 8852 C CA . ILE D 1 90 ? 66.635 15.453 86.572 1.00 27.04 90 ILE D CA 1
ATOM 8853 C C . ILE D 1 90 ? 67.124 16.168 87.833 1.00 30.86 90 ILE D C 1
ATOM 8854 O O . ILE D 1 90 ? 66.598 17.221 88.201 1.00 27.82 90 ILE D O 1
ATOM 8859 N N . SER D 1 91 ? 68.114 15.584 88.503 1.00 31.74 91 SER D N 1
ATOM 8860 C CA . SER D 1 91 ? 68.693 16.193 89.698 1.00 31.47 91 SER D CA 1
ATOM 8861 C C . SER D 1 91 ? 69.460 17.456 89.354 1.00 30.86 91 SER D C 1
ATOM 8862 O O . SER D 1 91 ? 69.254 18.511 89.953 1.00 34.22 91 SER D O 1
ATOM 8865 N N . ALA D 1 92 ? 70.385 17.326 88.416 1.00 35.84 92 ALA D N 1
ATOM 8866 C CA . ALA D 1 92 ? 71.210 18.438 87.996 1.00 31.47 92 ALA D CA 1
ATOM 8867 C C . ALA D 1 92 ? 70.327 19.602 87.560 1.00 34.56 92 ALA D C 1
ATOM 8868 O O . ALA D 1 92 ? 70.540 20.745 87.982 1.00 30.13 92 ALA D O 1
ATOM 8870 N N . GLN D 1 93 ? 69.318 19.302 86.740 1.00 33.82 93 GLN D N 1
ATOM 8871 C CA . GLN D 1 93 ? 68.552 20.342 86.035 1.00 34.93 93 GLN D CA 1
ATOM 8872 C C . GLN D 1 93 ? 67.446 20.907 86.911 1.00 33.68 93 GLN D C 1
ATOM 8873 O O . GLN D 1 93 ? 66.657 21.735 86.459 1.00 29.82 93 GLN D O 1
ATOM 8879 N N . HIS D 1 94 ? 67.336 20.384 88.130 1.00 36.96 94 HIS D N 1
ATOM 8880 C CA . HIS D 1 94 ? 66.322 20.833 89.085 1.00 34.91 94 HIS D CA 1
ATOM 8881 C C . HIS D 1 94 ? 64.911 20.703 88.513 1.00 34.63 94 HIS D C 1
ATOM 8882 O O . HIS D 1 94 ? 64.122 21.660 88.526 1.00 36.58 94 HIS D O 1
ATOM 8889 N N . PHE D 1 95 ? 64.581 19.503 88.043 1.00 30.47 95 PHE D N 1
ATOM 8890 C CA . PHE D 1 95 ? 63.245 19.233 87.535 1.00 28.64 95 PHE D CA 1
ATOM 8891 C C . PHE D 1 95 ? 62.451 18.596 88.658 1.00 29.27 95 PHE D C 1
ATOM 8892 O O . PHE D 1 95 ? 62.926 17.666 89.313 1.00 29.58 95 PHE D O 1
ATOM 8900 N N . HIS D 1 96 ? 61.246 19.109 88.884 1.00 29.66 96 HIS D N 1
ATOM 8901 C CA . HIS D 1 96 ? 60.244 18.405 89.680 1.00 29.64 96 HIS D CA 1
ATOM 8902 C C . HIS D 1 96 ? 59.713 17.195 88.904 1.00 30.17 96 HIS D C 1
ATOM 8903 O O . HIS D 1 96 ? 59.629 17.218 87.671 1.00 30.53 96 HIS D O 1
ATOM 8910 N N . THR D 1 97 ? 59.372 16.127 89.614 1.00 29.76 97 THR D N 1
ATOM 8911 C CA . THR D 1 97 ? 58.828 14.958 88.958 1.00 29.38 97 THR D CA 1
ATOM 8912 C C . THR D 1 97 ? 57.600 14.375 89.644 1.00 31.18 97 THR D C 1
ATOM 8913 O O . THR D 1 97 ? 57.528 14.268 90.873 1.00 27.76 97 THR D O 1
ATOM 8917 N N . ALA D 1 98 ? 56.630 14.002 88.823 1.00 29.04 98 ALA D N 1
ATOM 8918 C CA . ALA D 1 98 ? 55.619 13.046 89.224 1.00 30.94 98 ALA D CA 1
ATOM 8919 C C . ALA D 1 98 ? 56.278 11.698 89.495 1.00 30.22 98 ALA D C 1
ATOM 8920 O O . ALA D 1 98 ? 57.380 11.442 89.019 1.00 27.83 98 ALA D O 1
ATOM 8922 N N . VAL D 1 99 ? 55.661 10.913 90.380 1.00 29.29 99 VAL D N 1
ATOM 8923 C CA . VAL D 1 99 ? 56.064 9.530 90.627 1.00 26.57 99 VAL D CA 1
ATOM 8924 C C . VAL D 1 99 ? 54.787 8.708 90.778 1.00 24.63 99 VAL D C 1
ATOM 8925 O O . VAL D 1 99 ? 53.981 8.993 91.656 1.00 23.70 99 VAL D O 1
ATOM 8929 N N . HIS D 1 100 ? 54.561 7.758 89.862 1.00 25.47 100 HIS D N 1
ATOM 8930 C CA . HIS D 1 100 ? 53.273 7.048 89.775 1.00 24.32 100 HIS D CA 1
ATOM 8931 C C . HIS D 1 100 ? 53.337 5.507 89.859 1.00 22.16 100 HIS D C 1
ATOM 8932 O O . HIS D 1 100 ? 52.296 4.847 89.873 1.00 20.26 100 HIS D O 1
ATOM 8939 N N . ASN D 1 101 ? 54.542 4.940 89.840 1.00 23.28 101 ASN D N 1
ATOM 8940 C CA . ASN D 1 101 ? 54.709 3.487 89.798 1.00 21.65 101 ASN D CA 1
ATOM 8941 C C . ASN D 1 101 ? 55.930 3.009 90.583 1.00 23.12 101 ASN D C 1
ATOM 8942 O O . ASN D 1 101 ? 56.825 3.805 90.903 1.00 26.16 101 ASN D O 1
ATOM 8947 N N . GLU D 1 102 ? 55.924 1.719 90.921 1.00 22.73 102 GLU D N 1
ATOM 8948 C CA . GLU D 1 102 ? 56.984 1.056 91.699 1.00 23.82 102 GLU D CA 1
ATOM 8949 C C . GLU D 1 102 ? 58.351 1.228 91.083 1.00 28.05 102 GLU D C 1
ATOM 8950 O O . GLU D 1 102 ? 59.351 1.355 91.801 1.00 27.60 102 GLU D O 1
ATOM 8956 N N . GLU D 1 103 ? 58.397 1.206 89.752 1.00 27.21 103 GLU D N 1
ATOM 8957 C CA . GLU D 1 103 ? 59.666 1.253 89.038 1.00 28.23 103 GLU D CA 1
ATOM 8958 C C . GLU D 1 103 ? 60.292 2.629 89.200 1.00 25.85 103 GLU D C 1
ATOM 8959 O O . GLU D 1 103 ? 61.491 2.738 89.399 1.00 31.03 103 GLU D O 1
ATOM 8965 N N . GLN D 1 104 ? 59.470 3.678 89.181 1.00 29.22 104 GLN D N 1
ATOM 8966 C CA . GLN D 1 104 ? 59.964 5.037 89.450 1.00 27.11 104 GLN D CA 1
ATOM 8967 C C . GLN D 1 104 ? 60.475 5.199 90.891 1.00 32.97 104 GLN D C 1
ATOM 8968 O O . GLN D 1 104 ? 61.542 5.795 91.130 1.00 30.62 104 GLN D O 1
ATOM 8974 N N . LEU D 1 105 ? 59.686 4.710 91.846 1.00 30.16 105 LEU D N 1
ATOM 8975 C CA . LEU D 1 105 ? 59.995 4.852 93.274 1.00 31.62 105 LEU D CA 1
ATOM 8976 C C . LEU D 1 105 ? 61.297 4.121 93.649 1.00 31.25 105 LEU D C 1
ATOM 8977 O O . LEU D 1 105 ? 62.167 4.684 94.324 1.00 34.58 105 LEU D O 1
ATOM 8982 N N . ALA D 1 106 ? 61.447 2.887 93.183 1.00 31.82 106 ALA D N 1
ATOM 8983 C CA . ALA D 1 106 ? 62.599 2.080 93.557 1.00 36.11 106 ALA D CA 1
ATOM 8984 C C . ALA D 1 106 ? 63.894 2.608 92.908 1.00 36.25 106 ALA D C 1
ATOM 8985 O O . ALA D 1 106 ? 64.971 2.456 93.473 1.00 36.83 106 ALA D O 1
ATOM 8987 N N . ALA D 1 107 ? 63.766 3.309 91.782 1.00 33.55 107 ALA D N 1
ATOM 8988 C CA . ALA D 1 107 ? 64.887 4.052 91.182 1.00 34.00 107 ALA D CA 1
ATOM 8989 C C . ALA D 1 107 ? 65.321 5.246 92.038 1.00 30.73 107 ALA D C 1
ATOM 8990 O O . ALA D 1 107 ? 66.503 5.598 92.083 1.00 29.89 107 ALA D O 1
ATOM 8992 N N . LEU D 1 108 ? 64.347 5.914 92.646 1.00 30.72 108 LEU D N 1
ATOM 8993 C CA . LEU D 1 108 ? 64.639 6.991 93.583 1.00 30.54 108 LEU D CA 1
ATOM 8994 C C . LEU D 1 108 ? 65.298 6.489 94.882 1.00 33.28 108 LEU D C 1
ATOM 8995 O O . LEU D 1 108 ? 66.123 7.189 95.466 1.00 30.06 108 LEU D O 1
ATOM 9000 N N . GLU D 1 109 ? 64.998 5.253 95.282 1.00 31.90 109 GLU D N 1
ATOM 9001 C CA . GLU D 1 109 ? 65.628 4.651 96.470 1.00 29.76 109 GLU D CA 1
ATOM 9002 C C . GLU D 1 109 ? 67.031 4.081 96.220 1.00 31.74 109 GLU D C 1
ATOM 9003 O O . GLU D 1 109 ? 67.803 3.915 97.159 1.00 30.62 109 GLU D O 1
ATOM 9009 N N . GLU D 1 110 ? 67.329 3.694 94.982 1.00 32.89 110 GLU D N 1
ATOM 9010 C CA . GLU D 1 110 ? 68.588 3.014 94.682 1.00 33.78 110 GLU D CA 1
ATOM 9011 C C . GLU D 1 110 ? 69.643 3.984 94.167 1.00 36.85 110 GLU D C 1
ATOM 9012 O O . GLU D 1 110 ? 70.843 3.773 94.363 1.00 37.11 110 GLU D O 1
ATOM 9018 N N . ALA D 1 111 ? 69.202 5.020 93.460 1.00 39.51 111 ALA D N 1
ATOM 9019 C CA . ALA D 1 111 ? 70.125 6.006 92.912 1.00 36.92 111 ALA D CA 1
ATOM 9020 C C . ALA D 1 111 ? 70.875 6.700 94.049 1.00 33.97 111 ALA D C 1
ATOM 9021 O O . ALA D 1 111 ? 70.545 6.509 95.223 1.00 36.01 111 ALA D O 1
ATOM 9023 N N . SER D 1 112 ? 71.896 7.478 93.700 1.00 33.81 112 SER D N 1
ATOM 9024 C CA . SER D 1 112 ? 72.732 8.153 94.696 1.00 33.59 112 SER D CA 1
ATOM 9025 C C . SER D 1 112 ? 72.588 9.670 94.567 1.00 31.45 112 SER D C 1
ATOM 9026 O O . SER D 1 112 ? 73.087 10.271 93.615 1.00 30.93 112 SER D O 1
ATOM 9028 N N . ASP D 1 114 ? 73.415 13.502 93.125 1.00 40.53 114 ASP D N 1
ATOM 9029 C CA . ASP D 1 114 ? 74.296 14.536 93.663 1.00 42.80 114 ASP D CA 1
ATOM 9030 C C . ASP D 1 114 ? 73.520 15.501 94.561 1.00 40.92 114 ASP D C 1
ATOM 9031 O O . ASP D 1 114 ? 74.012 15.920 95.608 1.00 38.62 114 ASP D O 1
ATOM 9036 N N . GLU D 1 115 ? 72.316 15.864 94.125 1.00 37.47 115 GLU D N 1
ATOM 9037 C CA . GLU D 1 115 ? 71.419 16.709 94.913 1.00 38.19 115 GLU D CA 1
ATOM 9038 C C . GLU D 1 115 ? 69.987 16.176 94.829 1.00 37.05 115 GLU D C 1
ATOM 9039 O O . GLU D 1 115 ? 69.560 15.703 93.771 1.00 35.54 115 GLU D O 1
ATOM 9041 N N . PRO D 1 116 ? 69.229 16.272 95.935 1.00 36.84 116 PRO D N 1
ATOM 9042 C CA . PRO D 1 116 ? 67.885 15.682 95.979 1.00 33.26 116 PRO D CA 1
ATOM 9043 C C . PRO D 1 116 ? 66.885 16.364 95.031 1.00 34.59 116 PRO D C 1
ATOM 9044 O O . PRO D 1 116 ? 67.034 17.547 94.710 1.00 32.48 116 PRO D O 1
ATOM 9048 N N . VAL D 1 117 ? 65.853 15.627 94.622 1.00 35.40 117 VAL D N 1
ATOM 9049 C CA . VAL D 1 117 ? 64.858 16.148 93.681 1.00 34.64 117 VAL D CA 1
ATOM 9050 C C . VAL D 1 117 ? 63.491 16.294 94.336 1.00 30.78 117 VAL D C 1
ATOM 9051 O O . VAL D 1 117 ? 63.190 15.629 95.321 1.00 31.97 117 VAL D O 1
ATOM 9055 N N . THR D 1 118 ? 62.682 17.208 93.811 1.00 31.16 118 THR D N 1
ATOM 9056 C CA . THR D 1 118 ? 61.350 17.434 94.342 1.00 27.89 118 THR D CA 1
ATOM 9057 C C . THR D 1 118 ? 60.383 16.503 93.623 1.00 28.59 118 THR D C 1
ATOM 9058 O O . THR D 1 118 ? 60.517 16.265 92.422 1.00 26.66 118 THR D O 1
ATOM 9062 N N . VAL D 1 119 ? 59.403 15.998 94.363 1.00 24.64 119 VAL D N 1
ATOM 9063 C CA . VAL D 1 119 ? 58.547 14.947 93.877 1.00 26.05 119 VAL D CA 1
ATOM 9064 C C . VAL D 1 119 ? 57.089 15.265 94.145 1.00 28.67 119 VAL D C 1
ATOM 9065 O O . VAL D 1 119 ? 56.713 15.751 95.221 1.00 32.07 119 VAL D O 1
ATOM 9069 N N . TRP D 1 120 ? 56.290 15.108 93.099 1.00 28.83 120 TRP D N 1
ATOM 9070 C CA . TRP D 1 120 ? 54.847 15.131 93.228 1.00 28.65 120 TRP D CA 1
ATOM 9071 C C . TRP D 1 120 ? 54.337 13.710 93.073 1.00 30.16 120 TRP D C 1
ATOM 9072 O O . TRP D 1 120 ? 54.350 13.146 91.973 1.00 27.60 120 TRP D O 1
ATOM 9083 N N . MET D 1 121 ? 53.984 13.095 94.201 1.00 29.95 121 MET D N 1
ATOM 9084 C CA . MET D 1 121 ? 53.455 11.752 94.176 1.00 26.80 121 MET D CA 1
ATOM 9085 C C . MET D 1 121 ? 52.131 11.828 93.453 1.00 26.53 121 MET D C 1
ATOM 9086 O O . MET D 1 121 ? 51.279 12.647 93.776 1.00 21.65 121 MET D O 1
ATOM 9091 N N . LYS D 1 122 ? 51.959 10.971 92.463 1.00 27.88 122 LYS D N 1
ATOM 9092 C CA . LYS D 1 122 ? 50.742 11.000 91.688 1.00 29.55 122 LYS D CA 1
ATOM 9093 C C . LYS D 1 122 ? 49.748 10.036 92.302 1.00 30.23 122 LYS D C 1
ATOM 9094 O O . LYS D 1 122 ? 50.087 8.894 92.603 1.00 29.62 122 LYS D O 1
ATOM 9100 N N . LEU D 1 123 ? 48.520 10.512 92.506 1.00 31.65 123 LEU D N 1
ATOM 9101 C CA . LEU D 1 123 ? 47.467 9.684 93.089 1.00 28.44 123 LEU D CA 1
ATOM 9102 C C . LEU D 1 123 ? 46.322 9.459 92.100 1.00 26.42 123 LEU D C 1
ATOM 9103 O O . LEU D 1 123 ? 45.834 10.401 91.482 1.00 28.37 123 LEU D O 1
ATOM 9108 N N . ASP D 1 124 ? 45.936 8.196 91.943 1.00 26.53 124 ASP D N 1
ATOM 9109 C CA . ASP D 1 124 ? 44.813 7.797 91.102 1.00 27.30 124 ASP D CA 1
ATOM 9110 C C . ASP D 1 124 ? 43.540 7.914 91.901 1.00 28.00 124 ASP D C 1
ATOM 9111 O O . ASP D 1 124 ? 43.340 7.179 92.877 1.00 30.97 124 ASP D O 1
ATOM 9116 N N . THR D 1 125 ? 42.685 8.843 91.484 1.00 27.70 125 THR D N 1
ATOM 9117 C CA . THR D 1 125 ? 41.497 9.189 92.238 1.00 33.57 125 THR D CA 1
ATOM 9118 C C . THR D 1 125 ? 40.237 9.008 91.394 1.00 33.02 125 THR D C 1
ATOM 9119 O O . THR D 1 125 ? 39.163 9.506 91.759 1.00 31.53 125 THR D O 1
ATOM 9123 N N . GLY D 1 126 ? 40.369 8.294 90.273 1.00 33.73 126 GLY D N 1
ATOM 9124 C CA . GLY D 1 126 ? 39.208 7.890 89.480 1.00 33.00 126 GLY D CA 1
ATOM 9125 C C . GLY D 1 126 ? 39.383 7.898 87.973 1.00 33.37 126 GLY D C 1
ATOM 9126 O O . GLY D 1 126 ? 38.544 7.358 87.247 1.00 31.64 126 GLY D O 1
ATOM 9127 N N . MET D 1 127 ? 40.399 8.618 87.505 1.00 37.24 127 MET D N 1
ATOM 9128 C CA . MET D 1 127 ? 40.768 8.664 86.087 1.00 33.84 127 MET D CA 1
ATOM 9129 C C . MET D 1 127 ? 41.198 7.276 85.609 1.00 34.37 127 MET D C 1
ATOM 9130 O O . MET D 1 127 ? 40.946 6.901 84.467 1.00 33.43 127 MET D O 1
ATOM 9135 N N . HIS D 1 128 ? 41.874 6.532 86.481 1.00 30.92 128 HIS D N 1
ATOM 9136 C CA . HIS D 1 128 ? 42.470 5.241 86.119 1.00 33.30 128 HIS D CA 1
ATOM 9137 C C . HIS D 1 128 ? 43.269 5.318 84.820 1.00 33.02 128 HIS D C 1
ATOM 9138 O O . HIS D 1 128 ? 43.062 4.542 83.873 1.00 32.36 128 HIS D O 1
ATOM 9145 N N . ARG D 1 129 ? 44.222 6.244 84.818 1.00 29.96 129 ARG D N 1
ATOM 9146 C CA . ARG D 1 129 ? 45.268 6.270 83.827 1.00 28.19 129 ARG D CA 1
ATOM 9147 C C . ARG D 1 129 ? 46.627 6.147 84.515 1.00 30.41 129 ARG D C 1
ATOM 9148 O O . ARG D 1 129 ? 47.242 5.079 84.468 1.00 26.03 129 ARG D O 1
ATOM 9156 N N . LEU D 1 130 ? 47.080 7.226 85.166 1.00 25.51 130 LEU D N 1
ATOM 9157 C CA . LEU D 1 130 ? 48.355 7.214 85.856 1.00 25.54 130 LEU D CA 1
ATOM 9158 C C . LEU D 1 130 ? 48.137 7.420 87.350 1.00 25.43 130 LEU D C 1
ATOM 9159 O O . LEU D 1 130 ? 47.207 8.119 87.745 1.00 26.69 130 LEU D O 1
ATOM 9164 N N . GLY D 1 131 ? 48.964 6.769 88.166 1.00 22.13 131 GLY D N 1
ATOM 9165 C CA . GLY D 1 131 ? 48.992 7.012 89.604 1.00 24.51 131 GLY D CA 1
ATOM 9166 C C . GLY D 1 131 ? 48.910 5.771 90.487 1.00 28.44 131 GLY D C 1
ATOM 9167 O O . GLY D 1 131 ? 48.521 4.679 90.060 1.00 25.05 131 GLY D O 1
ATOM 9168 N N . VAL D 1 132 ? 49.254 5.960 91.750 1.00 32.06 132 VAL D N 1
ATOM 9169 C CA . VAL D 1 132 ? 49.051 4.929 92.747 1.00 32.60 132 VAL D CA 1
ATOM 9170 C C . VAL D 1 132 ? 47.591 4.919 93.176 1.00 30.34 132 VAL D C 1
ATOM 9171 O O . VAL D 1 132 ? 46.941 5.970 93.242 1.00 28.98 132 VAL D O 1
ATOM 9175 N N . ARG D 1 133 ? 47.065 3.712 93.347 1.00 28.72 133 ARG D N 1
ATOM 9176 C CA . ARG D 1 133 ? 45.663 3.492 93.697 1.00 32.35 133 ARG D CA 1
ATOM 9177 C C . ARG D 1 133 ? 45.483 3.535 95.224 1.00 31.57 133 ARG D C 1
ATOM 9178 O O . ARG D 1 133 ? 46.366 3.090 95.959 1.00 37.06 133 ARG D O 1
ATOM 9186 N N . PRO D 1 134 ? 44.332 4.044 95.702 1.00 31.03 134 PRO D N 1
ATOM 9187 C CA . PRO D 1 134 ? 44.035 4.159 97.147 1.00 33.14 134 PRO D CA 1
ATOM 9188 C C . PRO D 1 134 ? 44.522 3.001 98.018 1.00 34.77 134 PRO D C 1
ATOM 9189 O O . PRO D 1 134 ? 44.887 3.214 99.174 1.00 39.91 134 PRO D O 1
ATOM 9193 N N . GLU D 1 135 ? 44.456 1.777 97.495 1.00 44.23 135 GLU D N 1
ATOM 9194 C CA . GLU D 1 135 ? 44.829 0.580 98.260 1.00 39.12 135 GLU D CA 1
ATOM 9195 C C . GLU D 1 135 ? 46.308 0.594 98.646 1.00 36.99 135 GLU D C 1
ATOM 9196 O O . GLU D 1 135 ? 46.683 0.126 99.729 1.00 30.91 135 GLU D O 1
ATOM 9202 N N . GLN D 1 136 ? 47.127 1.187 97.780 1.00 32.69 136 GLN D N 1
ATOM 9203 C CA . GLN D 1 136 ? 48.583 1.095 97.877 1.00 35.19 136 GLN D CA 1
ATOM 9204 C C . GLN D 1 136 ? 49.234 2.421 98.295 1.00 31.67 136 GLN D C 1
ATOM 9205 O O . GLN D 1 136 ? 50.433 2.470 98.558 1.00 28.71 136 GLN D O 1
ATOM 9207 N N . ALA D 1 137 ? 48.456 3.499 98.315 1.00 27.84 137 ALA D N 1
ATOM 9208 C CA . ALA D 1 137 ? 49.026 4.848 98.300 1.00 27.23 137 ALA D CA 1
ATOM 9209 C C . ALA D 1 137 ? 49.742 5.242 99.603 1.00 27.34 137 ALA D C 1
ATOM 9210 O O . ALA D 1 137 ? 50.635 6.088 99.594 1.00 29.72 137 ALA D O 1
ATOM 9212 N N . GLU D 1 138 ? 49.335 4.664 100.726 1.00 24.44 138 GLU D N 1
ATOM 9213 C CA . GLU D 1 138 ? 49.920 5.034 101.998 1.00 22.87 138 GLU D CA 1
ATOM 9214 C C . GLU D 1 138 ? 51.342 4.513 102.149 1.00 22.16 138 GLU D C 1
ATOM 9215 O O . GLU D 1 138 ? 52.263 5.294 102.376 1.00 23.24 138 GLU D O 1
ATOM 9221 N N . ALA D 1 139 ? 51.536 3.206 101.986 1.00 23.76 139 ALA D N 1
ATOM 9222 C CA . ALA D 1 139 ? 52.869 2.612 102.109 1.00 24.40 139 ALA D CA 1
ATOM 9223 C C . ALA D 1 139 ? 53.792 3.200 101.074 1.00 26.58 139 ALA D C 1
ATOM 9224 O O . ALA D 1 139 ? 54.958 3.497 101.358 1.00 29.92 139 ALA D O 1
ATOM 9226 N N . PHE D 1 140 ? 53.247 3.404 99.879 1.00 27.38 140 PHE D N 1
ATOM 9227 C CA . PHE D 1 140 ? 53.942 4.115 98.806 1.00 27.96 140 PHE D CA 1
ATOM 9228 C C . PHE D 1 140 ? 54.401 5.489 99.302 1.00 26.13 140 PHE D C 1
ATOM 9229 O O . PHE D 1 140 ? 55.571 5.864 99.148 1.00 26.54 140 PHE D O 1
ATOM 9237 N N . TYR D 1 141 ? 53.487 6.235 99.915 1.00 26.56 141 TYR D N 1
ATOM 9238 C CA . TYR D 1 141 ? 53.839 7.536 100.490 1.00 28.17 141 TYR D CA 1
ATOM 9239 C C . TYR D 1 141 ? 55.077 7.427 101.371 1.00 27.51 141 TYR D C 1
ATOM 9240 O O . TYR D 1 141 ? 56.016 8.214 101.244 1.00 27.65 141 TYR D O 1
ATOM 9249 N N . HIS D 1 142 ? 55.056 6.475 102.295 1.00 28.95 142 HIS D N 1
ATOM 9250 C CA . HIS D 1 142 ? 56.050 6.446 103.376 1.00 32.58 142 HIS D CA 1
ATOM 9251 C C . HIS D 1 142 ? 57.431 6.000 102.913 1.00 30.46 142 HIS D C 1
ATOM 9252 O O . HIS D 1 142 ? 58.408 6.135 103.650 1.00 32.64 142 HIS D O 1
ATOM 9259 N N . ARG D 1 143 ? 57.538 5.468 101.701 1.00 28.76 143 ARG D N 1
ATOM 9260 C CA . ARG D 1 143 ? 58.858 5.140 101.187 1.00 27.60 143 ARG D CA 1
ATOM 9261 C C . ARG D 1 143 ? 59.467 6.359 100.499 1.00 27.39 143 ARG D C 1
ATOM 9262 O O . ARG D 1 143 ? 60.685 6.565 100.556 1.00 31.66 143 ARG D O 1
ATOM 9270 N N . LEU D 1 144 ? 58.603 7.230 99.982 1.00 28.46 144 LEU D N 1
ATOM 9271 C CA . LEU D 1 144 ? 59.028 8.476 99.364 1.00 26.79 144 LEU D CA 1
ATOM 9272 C C . LEU D 1 144 ? 59.468 9.492 100.410 1.00 30.87 144 LEU D C 1
ATOM 9273 O O . LEU D 1 144 ? 60.439 10.227 100.195 1.00 34.18 144 LEU D O 1
ATOM 9278 N N . THR D 1 145 ? 58.807 9.504 101.563 1.00 27.80 145 THR D N 1
ATOM 9279 C CA . THR D 1 145 ? 59.239 10.391 102.636 1.00 32.19 145 THR D CA 1
ATOM 9280 C C . THR D 1 145 ? 60.578 9.970 103.213 1.00 32.59 145 THR D C 1
ATOM 9281 O O . THR D 1 145 ? 61.268 10.786 103.815 1.00 32.30 145 THR D O 1
ATOM 9285 N N . GLN D 1 146 ? 60.914 8.688 103.085 1.00 35.83 146 GLN D N 1
ATOM 9286 C CA . GLN D 1 146 ? 62.165 8.162 103.629 1.00 34.14 146 GLN D CA 1
ATOM 9287 C C . GLN D 1 146 ? 63.313 8.111 102.601 1.00 39.63 146 GLN D C 1
ATOM 9288 O O . GLN D 1 146 ? 64.368 7.532 102.879 1.00 35.20 146 GLN D O 1
ATOM 9294 N N . CYS D 1 147 ? 63.112 8.713 101.426 1.00 37.50 147 CYS D N 1
ATOM 9295 C CA . CYS D 1 147 ? 64.153 8.750 100.384 1.00 38.19 147 CYS D CA 1
ATOM 9296 C C . CYS D 1 147 ? 65.120 9.911 100.605 1.00 32.98 147 CYS D C 1
ATOM 9297 O O . CYS D 1 147 ? 64.730 11.068 100.469 1.00 37.89 147 CYS D O 1
ATOM 9300 N N . LYS D 1 148 ? 66.383 9.607 100.870 1.00 30.61 148 LYS D N 1
ATOM 9301 C CA . LYS D 1 148 ? 67.451 10.622 100.835 1.00 31.80 148 LYS D CA 1
ATOM 9302 C C . LYS D 1 148 ? 67.485 11.386 99.500 1.00 35.44 148 LYS D C 1
ATOM 9303 O O . LYS D 1 148 ? 67.780 12.576 99.470 1.00 36.50 148 LYS D O 1
ATOM 9305 N N . ASN D 1 149 ? 67.164 10.708 98.401 1.00 32.32 149 ASN D N 1
ATOM 9306 C CA . ASN D 1 149 ? 67.180 11.347 97.083 1.00 35.23 149 ASN D CA 1
ATOM 9307 C C . ASN D 1 149 ? 65.973 12.248 96.790 1.00 29.64 149 ASN D C 1
ATOM 9308 O O . ASN D 1 149 ? 65.946 12.934 95.778 1.00 30.60 149 ASN D O 1
ATOM 9313 N N . VAL D 1 150 ? 65.023 12.309 97.714 1.00 28.87 150 VAL D N 1
ATOM 9314 C CA . VAL D 1 150 ? 63.816 13.112 97.532 1.00 26.70 150 VAL D CA 1
ATOM 9315 C C . VAL D 1 150 ? 63.827 14.288 98.523 1.00 32.16 150 VAL D C 1
ATOM 9316 O O . VAL D 1 150 ? 64.052 14.094 99.722 1.00 33.01 150 VAL D O 1
ATOM 9320 N N . ARG D 1 151 ? 63.670 15.512 98.018 1.00 31.09 151 ARG D N 1
ATOM 9321 C CA . ARG D 1 151 ? 63.530 16.681 98.888 1.00 33.97 151 ARG D CA 1
ATOM 9322 C C . ARG D 1 151 ? 62.166 16.665 99.589 1.00 35.65 151 ARG D C 1
ATOM 9323 O O . ARG D 1 151 ? 61.139 16.467 98.945 1.00 34.32 151 ARG D O 1
ATOM 9325 N N . GLN D 1 152 ? 62.175 16.834 100.913 1.00 33.15 152 GLN D N 1
ATOM 9326 C CA . GLN D 1 152 ? 60.954 16.790 101.723 1.00 31.36 152 GLN D CA 1
ATOM 9327 C C . GLN D 1 152 ? 60.379 18.212 101.894 1.00 31.81 152 GLN D C 1
ATOM 9328 O O . GLN D 1 152 ? 61.148 19.177 101.962 1.00 36.29 152 GLN D O 1
ATOM 9334 N N . PRO D 1 153 ? 59.050 18.363 101.947 1.00 31.02 153 PRO D N 1
ATOM 9335 C CA . PRO D 1 153 ? 58.101 17.247 102.008 1.00 30.17 153 PRO D CA 1
ATOM 9336 C C . PRO D 1 153 ? 57.578 16.799 100.636 1.00 32.42 153 PRO D C 1
ATOM 9337 O O . PRO D 1 153 ? 57.634 17.567 99.667 1.00 29.54 153 PRO D O 1
ATOM 9341 N N . VAL D 1 154 ? 57.017 15.587 100.591 1.00 32.93 154 VAL D N 1
ATOM 9342 C CA . VAL D 1 154 ? 56.500 14.997 99.358 1.00 30.62 154 VAL D CA 1
ATOM 9343 C C . VAL D 1 154 ? 55.175 15.670 99.000 1.00 33.55 154 VAL D C 1
ATOM 9344 O O . VAL D 1 154 ? 54.293 15.820 99.849 1.00 36.89 154 VAL D O 1
ATOM 9348 N N . ASN D 1 155 ? 55.061 16.115 97.751 1.00 30.17 155 ASN D N 1
ATOM 9349 C CA . ASN D 1 155 ? 53.852 16.791 97.284 1.00 28.35 155 ASN D CA 1
ATOM 9350 C C . ASN D 1 155 ? 52.905 15.810 96.590 1.00 27.19 155 ASN D C 1
ATOM 9351 O O . ASN D 1 155 ? 53.300 14.691 96.235 1.00 26.78 155 ASN D O 1
ATOM 9356 N N . ILE D 1 156 ? 51.670 16.254 96.376 1.00 25.79 156 ILE D N 1
ATOM 9357 C CA . ILE D 1 156 ? 50.569 15.365 96.012 1.00 24.96 156 ILE D CA 1
ATOM 9358 C C . ILE D 1 156 ? 49.739 15.994 94.901 1.00 29.03 156 ILE D C 1
ATOM 9359 O O . ILE D 1 156 ? 49.275 17.138 95.040 1.00 23.63 156 ILE D O 1
ATOM 9364 N N . VAL D 1 157 ? 49.522 15.220 93.831 1.00 28.64 157 VAL D N 1
ATOM 9365 C CA . VAL D 1 157 ? 48.824 15.688 92.625 1.00 27.84 157 VAL D CA 1
ATOM 9366 C C . VAL D 1 157 ? 47.881 14.594 92.082 1.00 28.11 157 VAL D C 1
ATOM 9367 O O . VAL D 1 157 ? 48.247 13.421 92.012 1.00 27.39 157 VAL D O 1
ATOM 9371 N N . SER D 1 158 ? 46.657 14.979 91.737 1.00 28.33 158 SER D N 1
ATOM 9372 C CA . SER D 1 158 ? 45.759 14.133 90.934 1.00 25.29 158 SER D CA 1
ATOM 9373 C C . SER D 1 158 ? 45.167 14.980 89.794 1.00 27.48 158 SER D C 1
ATOM 9374 O O . SER D 1 158 ? 45.423 16.181 89.716 1.00 25.65 158 SER D O 1
ATOM 9377 N N . HIS D 1 159 ? 44.284 14.389 88.989 1.00 30.08 159 HIS D N 1
ATOM 9378 C CA . HIS D 1 159 ? 43.727 15.080 87.820 1.00 29.40 159 HIS D CA 1
ATOM 9379 C C . HIS D 1 159 ? 42.277 14.679 87.536 1.00 26.17 159 HIS D C 1
ATOM 9380 O O . HIS D 1 159 ? 41.931 13.492 87.498 1.00 30.76 159 HIS D O 1
ATOM 9387 N N . PHE D 1 160 ? 41.431 15.666 87.294 1.00 27.44 160 PHE D N 1
ATOM 9388 C CA . PHE D 1 160 ? 40.013 15.403 87.035 1.00 29.11 160 PHE D CA 1
ATOM 9389 C C . PHE D 1 160 ? 39.761 14.727 85.678 1.00 31.37 160 PHE D C 1
ATOM 9390 O O . PHE D 1 160 ? 40.450 14.990 84.687 1.00 29.33 160 PHE D O 1
ATOM 9398 N N . ALA D 1 161 ? 38.798 13.812 85.660 1.00 31.37 161 ALA D N 1
ATOM 9399 C CA . ALA D 1 161 ? 38.408 13.131 84.436 1.00 33.29 161 ALA D CA 1
ATOM 9400 C C . ALA D 1 161 ? 37.143 13.756 83.846 1.00 35.28 161 ALA D C 1
ATOM 9401 O O . ALA D 1 161 ? 36.947 13.738 82.628 1.00 33.83 161 ALA D O 1
ATOM 9403 N N . ARG D 1 162 ? 36.288 14.303 84.712 1.00 40.47 162 ARG D N 1
ATOM 9404 C CA . ARG D 1 162 ? 34.977 14.816 84.288 1.00 38.58 162 ARG D CA 1
ATOM 9405 C C . ARG D 1 162 ? 34.555 16.069 85.075 1.00 39.34 162 ARG D C 1
ATOM 9406 O O . ARG D 1 162 ? 33.368 16.269 85.352 1.00 40.17 162 ARG D O 1
ATOM 9414 N N . ALA D 1 163 ? 35.522 16.939 85.364 1.00 34.09 163 ALA D N 1
ATOM 9415 C CA . ALA D 1 163 ? 35.247 18.264 85.932 1.00 36.06 163 ALA D CA 1
ATOM 9416 C C . ALA D 1 163 ? 34.513 19.196 84.955 1.00 39.23 163 ALA D C 1
ATOM 9417 O O . ALA D 1 163 ? 33.906 20.191 85.370 1.00 36.98 163 ALA D O 1
ATOM 9419 N N . ASP D 1 164 ? 34.535 18.846 83.671 1.00 42.53 164 ASP D N 1
ATOM 9420 C CA . ASP D 1 164 ? 33.751 19.549 82.649 1.00 44.24 164 ASP D CA 1
ATOM 9421 C C . ASP D 1 164 ? 32.241 19.251 82.714 1.00 48.86 164 ASP D C 1
ATOM 9422 O O . ASP D 1 164 ? 31.462 19.811 81.938 1.00 53.69 164 ASP D O 1
ATOM 9427 N N . GLU D 1 165 ? 31.838 18.379 83.638 1.00 51.78 165 GLU D N 1
ATOM 9428 C CA . GLU D 1 165 ? 30.422 18.122 83.916 1.00 55.11 165 GLU D CA 1
ATOM 9429 C C . GLU D 1 165 ? 30.097 18.373 85.397 1.00 59.77 165 GLU D C 1
ATOM 9430 O O . GLU D 1 165 ? 30.171 17.455 86.219 1.00 58.42 165 GLU D O 1
ATOM 9436 N N . PRO D 1 166 ? 29.727 19.616 85.741 1.00 55.40 166 PRO D N 1
ATOM 9437 C CA . PRO D 1 166 ? 29.294 19.914 87.100 1.00 54.17 166 PRO D CA 1
ATOM 9438 C C . PRO D 1 166 ? 27.886 19.400 87.383 1.00 56.10 166 PRO D C 1
ATOM 9439 O O . PRO D 1 166 ? 27.616 18.923 88.487 1.00 55.77 166 PRO D O 1
ATOM 9443 N N . CYS D 1 168 ? 28.062 15.921 87.411 1.00 59.15 168 CYS D N 1
ATOM 9444 C CA . CYS D 1 168 ? 27.530 14.557 87.435 1.00 55.94 168 CYS D CA 1
ATOM 9445 C C . CYS D 1 168 ? 27.956 13.744 88.664 1.00 48.15 168 CYS D C 1
ATOM 9446 O O . CYS D 1 168 ? 27.514 12.605 88.835 1.00 46.64 168 CYS D O 1
ATOM 9449 N N . GLY D 1 169 ? 28.823 14.314 89.501 1.00 47.20 169 GLY D N 1
ATOM 9450 C CA . GLY D 1 169 ? 29.160 13.717 90.797 1.00 47.52 169 GLY D CA 1
ATOM 9451 C C . GLY D 1 169 ? 30.552 13.108 90.823 1.00 46.20 169 GLY D C 1
ATOM 9452 O O . GLY D 1 169 ? 31.060 12.732 91.885 1.00 44.96 169 GLY D O 1
ATOM 9453 N N . ALA D 1 170 ? 31.158 12.981 89.647 1.00 44.12 170 ALA D N 1
ATOM 9454 C CA . ALA D 1 170 ? 32.425 12.275 89.508 1.00 46.30 170 ALA D CA 1
ATOM 9455 C C . ALA D 1 170 ? 33.530 13.106 90.134 1.00 44.22 170 ALA D C 1
ATOM 9456 O O . ALA D 1 170 ? 34.440 12.575 90.768 1.00 53.36 170 ALA D O 1
ATOM 9458 N N . THR D 1 171 ? 33.423 14.418 89.974 1.00 46.01 171 THR D N 1
ATOM 9459 C CA . THR D 1 171 ? 34.444 15.338 90.445 1.00 42.61 171 THR D CA 1
ATOM 9460 C C . THR D 1 171 ? 34.445 15.416 91.972 1.00 42.01 171 THR D C 1
ATOM 9461 O O . THR D 1 171 ? 35.503 15.462 92.595 1.00 41.28 171 THR D O 1
ATOM 9465 N N . GLU D 1 172 ? 33.266 15.300 92.574 1.00 39.72 172 GLU D N 1
ATOM 9466 C CA . GLU D 1 172 ? 33.162 15.225 94.029 1.00 40.57 172 GLU D CA 1
ATOM 9467 C C . GLU D 1 172 ? 33.755 13.913 94.552 1.00 41.02 172 GLU D C 1
ATOM 9468 O O . GLU D 1 172 ? 34.564 13.926 95.481 1.00 39.42 172 GLU D O 1
ATOM 9474 N N . LYS D 1 173 ? 33.412 12.799 93.901 1.00 44.40 173 LYS D N 1
ATOM 9475 C CA . LYS D 1 173 ? 34.049 11.498 94.170 1.00 44.27 173 LYS D CA 1
ATOM 9476 C C . LYS D 1 173 ? 35.569 11.637 94.191 1.00 43.67 173 LYS D C 1
ATOM 9477 O O . LYS D 1 173 ? 36.233 11.052 95.044 1.00 46.69 173 LYS D O 1
ATOM 9483 N N . GLN D 1 174 ? 36.114 12.360 93.212 1.00 38.98 174 GLN D N 1
ATOM 9484 C CA . GLN D 1 174 ? 37.566 12.515 93.085 1.00 40.20 174 GLN D CA 1
ATOM 9485 C C . GLN D 1 174 ? 38.131 13.327 94.262 1.00 39.70 174 GLN D C 1
ATOM 9486 O O . GLN D 1 174 ? 39.209 13.016 94.775 1.00 38.61 174 GLN D O 1
ATOM 9492 N N . LEU D 1 175 ? 37.408 14.363 94.680 1.00 35.04 175 LEU D N 1
ATOM 9493 C CA . LEU D 1 175 ? 37.873 15.241 95.756 1.00 37.57 175 LEU D CA 1
ATOM 9494 C C . LEU D 1 175 ? 37.807 14.577 97.133 1.00 39.45 175 LEU D C 1
ATOM 9495 O O . LEU D 1 175 ? 38.634 14.863 98.002 1.00 44.33 175 LEU D O 1
ATOM 9500 N N . ALA D 1 176 ? 36.828 13.702 97.341 1.00 38.51 176 ALA D N 1
ATOM 9501 C CA . ALA D 1 176 ? 36.725 12.965 98.605 1.00 37.40 176 ALA D CA 1
ATOM 9502 C C . ALA D 1 176 ? 37.902 12.013 98.761 1.00 35.91 176 ALA D C 1
ATOM 9503 O O . ALA D 1 176 ? 38.485 11.901 99.841 1.00 34.12 176 ALA D O 1
ATOM 9505 N N . ILE D 1 177 ? 38.263 11.342 97.671 1.00 36.90 177 ILE D N 1
ATOM 9506 C CA . ILE D 1 177 ? 39.361 10.374 97.688 1.00 34.28 177 ILE D CA 1
ATOM 9507 C C . ILE D 1 177 ? 40.704 11.110 97.779 1.00 34.05 177 ILE D C 1
ATOM 9508 O O . ILE D 1 177 ? 41.679 10.590 98.339 1.00 30.46 177 ILE D O 1
ATOM 9513 N N . PHE D 1 178 ? 40.745 12.319 97.223 1.00 32.14 178 PHE D N 1
ATOM 9514 C CA . PHE D 1 178 ? 41.945 13.163 97.268 1.00 31.88 178 PHE D CA 1
ATOM 9515 C C . PHE D 1 178 ? 42.139 13.720 98.669 1.00 32.81 178 PHE D C 1
ATOM 9516 O O . PHE D 1 178 ? 43.200 13.573 99.277 1.00 33.52 178 PHE D O 1
ATOM 9524 N N . ASN D 1 179 ? 41.095 14.360 99.178 1.00 35.34 179 ASN D N 1
ATOM 9525 C CA . ASN D 1 179 ? 41.108 14.890 100.538 1.00 33.13 179 ASN D CA 1
ATOM 9526 C C . ASN D 1 179 ? 41.444 13.836 101.592 1.00 31.45 179 ASN D C 1
ATOM 9527 O O . ASN D 1 179 ? 42.285 14.075 102.454 1.00 32.96 179 ASN D O 1
ATOM 9532 N N . THR D 1 180 ? 40.785 12.680 101.494 1.00 32.74 180 THR D N 1
ATOM 9533 C CA . THR D 1 180 ? 40.951 11.550 102.417 1.00 32.13 180 THR D CA 1
ATOM 9534 C C . THR D 1 180 ? 42.414 11.150 102.554 1.00 36.46 180 THR D C 1
ATOM 9535 O O . THR D 1 180 ? 42.884 10.804 103.652 1.00 35.66 180 THR D O 1
ATOM 9539 N N . PHE D 1 181 ? 43.126 11.169 101.436 1.00 31.47 181 PHE D N 1
ATOM 9540 C CA . PHE D 1 181 ? 44.503 10.709 101.409 1.00 32.11 181 PHE D CA 1
ATOM 9541 C C . PHE D 1 181 ? 45.423 11.795 101.955 1.00 35.37 181 PHE D C 1
ATOM 9542 O O . PHE D 1 181 ? 46.343 11.513 102.719 1.00 28.50 181 PHE D O 1
ATOM 9550 N N . CYS D 1 182 ? 45.186 13.037 101.543 1.00 34.07 182 CYS D N 1
ATOM 9551 C CA . CYS D 1 182 ? 46.061 14.138 101.925 1.00 35.15 182 CYS D CA 1
ATOM 9552 C C . CYS D 1 182 ? 45.908 14.546 103.398 1.00 38.03 182 CYS D C 1
ATOM 9553 O O . CYS D 1 182 ? 46.846 15.094 103.973 1.00 38.50 182 CYS D O 1
ATOM 9556 N N . GLU D 1 183 ? 44.733 14.291 103.988 1.00 34.98 183 GLU D N 1
ATOM 9557 C CA . GLU D 1 183 ? 44.471 14.568 105.417 1.00 36.53 183 GLU D CA 1
ATOM 9558 C C . GLU D 1 183 ? 45.722 14.319 106.251 1.00 33.88 183 GLU D C 1
ATOM 9559 O O . GLU D 1 183 ? 46.187 13.188 106.354 1.00 40.80 183 GLU D O 1
ATOM 9565 N N . GLY D 1 184 ? 46.278 15.376 106.825 1.00 34.12 184 GLY D N 1
ATOM 9566 C CA . GLY D 1 184 ? 47.344 15.239 107.805 1.00 37.10 184 GLY D CA 1
ATOM 9567 C C . GLY D 1 184 ? 48.738 15.212 107.223 1.00 34.85 184 GLY D C 1
ATOM 9568 O O . GLY D 1 184 ? 49.719 15.230 107.964 1.00 36.02 184 GLY D O 1
ATOM 9569 N N . LYS D 1 185 ? 48.844 15.200 105.898 1.00 32.59 185 LYS D N 1
ATOM 9570 C CA . LYS D 1 185 ? 50.160 15.173 105.272 1.00 35.19 185 LYS D CA 1
ATOM 9571 C C . LYS D 1 185 ? 50.646 16.589 104.971 1.00 31.23 185 LYS D C 1
ATOM 9572 O O . LYS D 1 185 ? 49.849 17.481 104.719 1.00 34.51 185 LYS D O 1
ATOM 9578 N N . PRO D 1 186 ? 51.959 16.821 105.066 1.00 35.56 186 PRO D N 1
ATOM 9579 C CA . PRO D 1 186 ? 52.455 18.147 104.726 1.00 37.67 186 PRO D CA 1
ATOM 9580 C C . PRO D 1 186 ? 52.768 18.265 103.242 1.00 35.87 186 PRO D C 1
ATOM 9581 O O . PRO D 1 186 ? 52.589 17.311 102.489 1.00 35.33 186 PRO D O 1
ATOM 9585 N N . GLY D 1 187 ? 53.287 19.409 102.828 1.00 40.62 187 GLY D N 1
ATOM 9586 C CA . GLY D 1 187 ? 53.632 19.596 101.426 1.00 37.61 187 GLY D CA 1
ATOM 9587 C C . GLY D 1 187 ? 52.423 19.830 100.537 1.00 31.35 187 GLY D C 1
ATOM 9588 O O . GLY D 1 187 ? 51.286 19.520 100.900 1.00 31.09 187 GLY D O 1
ATOM 9589 N N . GLN D 1 188 ? 52.687 20.323 99.335 1.00 31.86 188 GLN D N 1
ATOM 9590 C CA . GLN D 1 188 ? 51.646 20.889 98.495 1.00 33.29 188 GLN D CA 1
ATOM 9591 C C . GLN D 1 188 ? 50.690 19.794 98.012 1.00 34.90 188 GLN D C 1
ATOM 9592 O O . GLN D 1 188 ? 51.099 18.643 97.785 1.00 29.86 188 GLN D O 1
ATOM 9598 N N . ARG D 1 189 ? 49.410 20.146 97.939 1.00 31.55 189 ARG D N 1
ATOM 9599 C CA . ARG D 1 189 ? 48.429 19.402 97.158 1.00 32.43 189 ARG D CA 1
ATOM 9600 C C . ARG D 1 189 ? 48.137 20.130 95.843 1.00 33.91 189 ARG D C 1
ATOM 9601 O O . ARG D 1 189 ? 48.188 21.361 95.794 1.00 28.71 189 ARG D O 1
ATOM 9603 N N . SER D 1 190 ? 47.842 19.366 94.785 1.00 30.84 190 SER D N 1
ATOM 9604 C CA . SER D 1 190 ? 47.465 19.936 93.483 1.00 29.93 190 SER D CA 1
ATOM 9605 C C . SER D 1 190 ? 46.606 18.972 92.662 1.00 30.46 190 SER D C 1
ATOM 9606 O O . SER D 1 190 ? 47.079 17.895 92.281 1.00 29.41 190 SER D O 1
ATOM 9609 N N . ILE D 1 191 ? 45.363 19.366 92.372 1.00 27.88 191 ILE D N 1
ATOM 9610 C CA . ILE D 1 191 ? 44.438 18.528 91.575 1.00 31.26 191 ILE D CA 1
ATOM 9611 C C . ILE D 1 191 ? 43.815 19.289 90.398 1.00 33.36 191 ILE D C 1
ATOM 9612 O O . ILE D 1 191 ? 43.444 18.692 89.382 1.00 30.95 191 ILE D O 1
ATOM 9617 N N . ALA D 1 192 ? 43.707 20.606 90.533 1.00 33.62 192 ALA D N 1
ATOM 9618 C CA . ALA D 1 192 ? 42.892 21.392 89.623 1.00 33.65 192 ALA D CA 1
ATOM 9619 C C . ALA D 1 192 ? 43.655 21.822 88.367 1.00 32.88 192 ALA D C 1
ATOM 9620 O O . ALA D 1 192 ? 44.820 22.245 88.426 1.00 28.00 192 ALA D O 1
ATOM 9622 N N . ALA D 1 193 ? 42.975 21.687 87.232 1.00 28.49 193 ALA D N 1
ATOM 9623 C CA . ALA D 1 193 ? 43.459 22.190 85.965 1.00 28.02 193 ALA D CA 1
ATOM 9624 C C . ALA D 1 193 ? 42.394 23.118 85.381 1.00 28.31 193 ALA D C 1
ATOM 9625 O O . ALA D 1 193 ? 41.562 23.651 86.112 1.00 26.01 193 ALA D O 1
ATOM 9627 N N . SER D 1 194 ? 42.431 23.335 84.070 1.00 29.27 194 SER D N 1
ATOM 9628 C CA . SER D 1 194 ? 41.586 24.359 83.459 1.00 28.91 194 SER D CA 1
ATOM 9629 C C . SER D 1 194 ? 40.170 24.312 84.063 1.00 28.24 194 SER D C 1
ATOM 9630 O O . SER D 1 194 ? 39.696 25.298 84.621 1.00 29.93 194 SER D O 1
ATOM 9633 N N . GLY D 1 195 ? 39.543 23.139 84.024 1.00 26.17 195 GLY D N 1
ATOM 9634 C CA . GLY D 1 195 ? 38.146 22.989 84.419 1.00 27.53 195 GLY D CA 1
ATOM 9635 C C . GLY D 1 195 ? 37.892 23.269 85.899 1.00 29.10 195 GLY D C 1
ATOM 9636 O O . GLY D 1 195 ? 36.860 23.839 86.271 1.00 26.81 195 GLY D O 1
ATOM 9637 N N . GLY D 1 196 ? 38.776 22.761 86.746 1.00 27.66 196 GLY D N 1
ATOM 9638 C CA . GLY D 1 196 ? 38.648 22.931 88.185 1.00 29.35 196 GLY D CA 1
ATOM 9639 C C . GLY D 1 196 ? 38.904 24.356 88.630 1.00 31.87 196 GLY D C 1
ATOM 9640 O O . GLY D 1 196 ? 38.275 24.848 89.594 1.00 30.95 196 GLY D O 1
ATOM 9641 N N . ILE D 1 197 ? 39.846 25.004 87.945 1.00 26.13 197 ILE D N 1
ATOM 9642 C CA . ILE D 1 197 ? 40.194 26.397 88.208 1.00 27.54 197 ILE D CA 1
ATOM 9643 C C . ILE D 1 197 ? 38.964 27.276 88.063 1.00 33.84 197 ILE D C 1
ATOM 9644 O O . ILE D 1 197 ? 38.702 28.118 88.923 1.00 35.15 197 ILE D O 1
ATOM 9649 N N . LEU D 1 198 ? 38.174 27.032 87.014 1.00 35.54 198 LEU D N 1
ATOM 9650 C CA . LEU D 1 198 ? 37.044 27.898 86.688 1.00 30.81 198 LEU D CA 1
ATOM 9651 C C . LEU D 1 198 ? 35.767 27.550 87.455 1.00 29.84 198 LEU D C 1
ATOM 9652 O O . LEU D 1 198 ? 34.998 28.442 87.797 1.00 29.22 198 LEU D O 1
ATOM 9657 N N . LEU D 1 199 ? 35.522 26.267 87.709 1.00 33.38 199 LEU D N 1
ATOM 9658 C CA . LEU D 1 199 ? 34.190 25.814 88.148 1.00 32.92 199 LEU D CA 1
ATOM 9659 C C . LEU D 1 199 ? 34.178 25.125 89.525 1.00 35.87 199 LEU D C 1
ATOM 9660 O O . LEU D 1 199 ? 33.109 24.760 90.026 1.00 30.58 199 LEU D O 1
ATOM 9662 N N . TRP D 1 200 ? 35.349 24.972 90.146 1.00 37.71 200 TRP D N 1
ATOM 9663 C CA . TRP D 1 200 ? 35.439 24.360 91.482 1.00 38.75 200 TRP D CA 1
ATOM 9664 C C . TRP D 1 200 ? 36.456 25.074 92.392 1.00 36.08 200 TRP D C 1
ATOM 9665 O O . TRP D 1 200 ? 37.611 24.658 92.497 1.00 39.31 200 TRP D O 1
ATOM 9676 N N . PRO D 1 201 ? 36.025 26.134 93.087 1.00 36.17 201 PRO D N 1
ATOM 9677 C CA . PRO D 1 201 ? 36.947 26.847 93.978 1.00 38.51 201 PRO D CA 1
ATOM 9678 C C . PRO D 1 201 ? 37.533 25.987 95.106 1.00 34.39 201 PRO D C 1
ATOM 9679 O O . PRO D 1 201 ? 38.672 26.204 95.501 1.00 35.87 201 PRO D O 1
ATOM 9683 N N . GLN D 1 202 ? 36.817 24.942 95.511 1.00 39.50 202 GLN D N 1
ATOM 9684 C CA . GLN D 1 202 ? 37.308 24.014 96.535 1.00 40.47 202 GLN D CA 1
ATOM 9685 C C . GLN D 1 202 ? 38.596 23.329 96.122 1.00 43.88 202 GLN D C 1
ATOM 9686 O O . GLN D 1 202 ? 39.385 22.911 96.987 1.00 41.36 202 GLN D O 1
ATOM 9692 N N . SER D 1 203 ? 38.756 23.124 94.811 1.00 34.79 203 SER D N 1
ATOM 9693 C CA . SER D 1 203 ? 39.837 22.301 94.284 1.00 33.56 203 SER D CA 1
ATOM 9694 C C . SER D 1 203 ? 41.155 23.058 94.086 1.00 30.20 203 SER D C 1
ATOM 9695 O O . SER D 1 203 ? 42.105 22.501 93.555 1.00 31.56 203 SER D O 1
ATOM 9698 N N . HIS D 1 204 ? 41.241 24.296 94.564 1.00 33.31 204 HIS D N 1
ATOM 9699 C CA . HIS D 1 204 ? 42.373 25.167 94.217 1.00 33.30 204 HIS D CA 1
ATOM 9700 C C . HIS D 1 204 ? 43.712 24.714 94.831 1.00 32.92 204 HIS D C 1
ATOM 9701 O O . HIS D 1 204 ? 44.696 24.538 94.110 1.00 29.19 204 HIS D O 1
ATOM 9708 N N . PHE D 1 205 ? 43.778 24.659 96.165 1.00 35.08 205 PHE D N 1
ATOM 9709 C CA . PHE D 1 205 ? 44.803 23.888 96.898 1.00 30.45 205 PHE D CA 1
ATOM 9710 C C . PHE D 1 205 ? 46.286 24.267 96.684 1.00 30.77 205 PHE D C 1
ATOM 9711 O O . PHE D 1 205 ? 47.141 23.395 96.690 1.00 32.74 205 PHE D O 1
ATOM 9719 N N . ASP D 1 206 ? 46.635 25.538 96.600 1.00 26.18 206 ASP D N 1
ATOM 9720 C CA . ASP D 1 206 ? 48.059 25.871 96.519 1.00 26.08 206 ASP D CA 1
ATOM 9721 C C . ASP D 1 206 ? 48.710 25.854 95.137 1.00 26.20 206 ASP D C 1
ATOM 9722 O O . ASP D 1 206 ? 49.546 26.705 94.854 1.00 24.30 206 ASP D O 1
ATOM 9723 N N . TRP D 1 207 ? 48.478 24.801 94.351 1.00 26.01 207 TRP D N 1
ATOM 9724 C CA . TRP D 1 207 ? 48.921 24.772 92.942 1.00 25.48 207 TRP D CA 1
ATOM 9725 C C . TRP D 1 207 ? 47.789 24.372 92.016 1.00 25.13 207 TRP D C 1
ATOM 9726 O O . TRP D 1 207 ? 47.160 23.328 92.199 1.00 24.57 207 TRP D O 1
ATOM 9737 N N . VAL D 1 208 ? 47.506 25.240 91.051 1.00 27.55 208 VAL D N 1
ATOM 9738 C CA . VAL D 1 208 ? 46.636 24.900 89.927 1.00 27.11 208 VAL D CA 1
ATOM 9739 C C . VAL D 1 208 ? 47.478 24.780 88.668 1.00 25.36 208 VAL D C 1
ATOM 9740 O O . VAL D 1 208 ? 48.530 25.403 88.569 1.00 25.83 208 VAL D O 1
ATOM 9744 N N . ARG D 1 209 ? 46.980 24.023 87.695 1.00 26.03 209 ARG D N 1
ATOM 9745 C CA . ARG D 1 209 ? 47.745 23.680 86.491 1.00 25.33 209 ARG D CA 1
ATOM 9746 C C . ARG D 1 209 ? 46.906 23.997 85.243 1.00 25.58 209 ARG D C 1
ATOM 9747 O O . ARG D 1 209 ? 46.238 23.115 84.688 1.00 26.30 209 ARG D O 1
ATOM 9755 N N . PRO D 1 210 ? 46.909 25.272 84.822 1.00 22.47 210 PRO D N 1
ATOM 9756 C CA . PRO D 1 210 ? 46.193 25.718 83.626 1.00 22.16 210 PRO D CA 1
ATOM 9757 C C . PRO D 1 210 ? 46.863 25.347 82.313 1.00 22.85 210 PRO D C 1
ATOM 9758 O O . PRO D 1 210 ? 48.062 25.601 82.113 1.00 22.93 210 PRO D O 1
ATOM 9762 N N . GLY D 1 211 ? 46.059 24.793 81.407 1.00 23.37 211 GLY D N 1
ATOM 9763 C CA . GLY D 1 211 ? 46.478 24.531 80.051 1.00 22.48 211 GLY D CA 1
ATOM 9764 C C . GLY D 1 211 ? 45.583 25.313 79.109 1.00 23.74 211 GLY D C 1
ATOM 9765 O O . GLY D 1 211 ? 45.803 26.488 78.850 1.00 21.46 211 GLY D O 1
ATOM 9766 N N . ILE D 1 212 ? 44.490 24.693 78.703 1.00 23.08 212 ILE D N 1
ATOM 9767 C CA . ILE D 1 212 ? 43.762 25.189 77.579 1.00 25.06 212 ILE D CA 1
ATOM 9768 C C . ILE D 1 212 ? 43.295 26.621 77.857 1.00 26.89 212 ILE D C 1
ATOM 9769 O O . ILE D 1 212 ? 43.467 27.508 77.010 1.00 24.75 212 ILE D O 1
ATOM 9774 N N . ILE D 1 213 ? 42.894 26.892 79.099 1.00 25.53 213 ILE D N 1
ATOM 9775 C CA . ILE D 1 213 ? 42.352 28.207 79.427 1.00 25.88 213 ILE D CA 1
ATOM 9776 C C . ILE D 1 213 ? 43.461 29.269 79.451 1.00 27.79 213 ILE D C 1
ATOM 9777 O O . ILE D 1 213 ? 43.252 30.406 79.023 1.00 24.05 213 ILE D O 1
ATOM 9782 N N . LEU D 1 214 ? 44.685 28.843 79.726 1.00 28.05 214 LEU D N 1
ATOM 9783 C CA . LEU D 1 214 ? 45.832 29.737 79.547 1.00 26.32 214 LEU D CA 1
ATOM 9784 C C . LEU D 1 214 ? 45.977 30.248 78.092 1.00 24.72 214 LEU D C 1
ATOM 9785 O O . LEU D 1 214 ? 46.582 31.294 77.847 1.00 20.74 214 LEU D O 1
ATOM 9790 N N . TYR D 1 215 ? 45.412 29.522 77.129 1.00 24.73 215 TYR D N 1
ATOM 9791 C CA . TYR D 1 215 ? 45.528 29.908 75.712 1.00 24.31 215 TYR D CA 1
ATOM 9792 C C . TYR D 1 215 ? 44.257 30.621 75.236 1.00 24.15 215 TYR D C 1
ATOM 9793 O O . TYR D 1 215 ? 44.161 31.057 74.096 1.00 27.34 215 TYR D O 1
ATOM 9802 N N . GLY D 1 216 ? 43.323 30.792 76.158 1.00 23.65 216 GLY D N 1
ATOM 9803 C CA . GLY D 1 216 ? 42.149 31.600 75.950 1.00 21.97 216 GLY D CA 1
ATOM 9804 C C . GLY D 1 216 ? 41.081 30.759 75.312 1.00 23.22 216 GLY D C 1
ATOM 9805 O O . GLY D 1 216 ? 40.327 31.255 74.474 1.00 20.77 216 GLY D O 1
ATOM 9806 N N . VAL D 1 217 ? 41.045 29.481 75.699 1.00 24.37 217 VAL D N 1
ATOM 9807 C CA . VAL D 1 217 ? 40.118 28.504 75.133 1.00 21.20 217 VAL D CA 1
ATOM 9808 C C . VAL D 1 217 ? 39.477 27.684 76.246 1.00 23.07 217 VAL D C 1
ATOM 9809 O O . VAL D 1 217 ? 40.145 27.256 77.190 1.00 21.83 217 VAL D O 1
ATOM 9813 N N . SER D 1 218 ? 38.174 27.466 76.106 1.00 24.17 218 SER D N 1
ATOM 9814 C CA . SER D 1 218 ? 37.378 26.810 77.112 1.00 24.13 218 SER D CA 1
ATOM 9815 C C . SER D 1 218 ? 37.605 25.326 77.052 1.00 26.91 218 SER D C 1
ATOM 9816 O O . SER D 1 218 ? 37.836 24.790 75.972 1.00 31.34 218 SER D O 1
ATOM 9819 N N . PRO D 1 219 ? 37.575 24.669 78.224 1.00 26.69 219 PRO D N 1
ATOM 9820 C CA . PRO D 1 219 ? 37.679 23.229 78.423 1.00 26.48 219 PRO D CA 1
ATOM 9821 C C . PRO D 1 219 ? 36.324 22.534 78.339 1.00 28.34 219 PRO D C 1
ATOM 9822 O O . PRO D 1 219 ? 36.250 21.302 78.201 1.00 27.56 219 PRO D O 1
ATOM 9826 N N . LEU D 1 220 ? 35.257 23.312 78.407 1.00 26.68 220 LEU D N 1
ATOM 9827 C CA . LEU D 1 220 ? 33.929 22.725 78.570 1.00 31.09 220 LEU D CA 1
ATOM 9828 C C . LEU D 1 220 ? 33.358 22.285 77.230 1.00 29.81 220 LEU D C 1
ATOM 9829 O O . LEU D 1 220 ? 33.801 22.759 76.184 1.00 32.17 220 LEU D O 1
ATOM 9834 N N . ARG D 1 223 ? 29.480 24.927 75.473 1.00 36.62 223 ARG D N 1
ATOM 9835 C CA . ARG D 1 223 ? 29.269 25.954 74.455 1.00 36.06 223 ARG D CA 1
ATOM 9836 C C . ARG D 1 223 ? 30.168 27.205 74.622 1.00 37.68 223 ARG D C 1
ATOM 9837 O O . ARG D 1 223 ? 30.264 28.044 73.718 1.00 39.36 223 ARG D O 1
ATOM 9839 N N . SER D 1 224 ? 30.886 27.278 75.739 1.00 32.44 224 SER D N 1
ATOM 9840 C CA . SER D 1 224 ? 31.570 28.497 76.156 1.00 27.48 224 SER D CA 1
ATOM 9841 C C . SER D 1 224 ? 32.904 28.692 75.440 1.00 30.07 224 SER D C 1
ATOM 9842 O O . SER D 1 224 ? 33.538 27.724 74.990 1.00 24.33 224 SER D O 1
ATOM 9845 N N . THR D 1 225 ? 33.329 29.952 75.376 1.00 27.22 225 THR D N 1
ATOM 9846 C CA . THR D 1 225 ? 34.578 30.351 74.716 1.00 27.62 225 THR D CA 1
ATOM 9847 C C . THR D 1 225 ? 35.563 30.810 75.782 1.00 29.60 225 THR D C 1
ATOM 9848 O O . THR D 1 225 ? 35.192 30.984 76.945 1.00 30.59 225 THR D O 1
ATOM 9852 N N . GLY D 1 226 ? 36.808 31.038 75.373 1.00 30.79 226 GLY D N 1
ATOM 9853 C CA . GLY D 1 226 ? 37.782 31.735 76.201 1.00 29.11 226 GLY D CA 1
ATOM 9854 C C . GLY D 1 226 ? 37.246 32.981 76.893 1.00 29.52 226 GLY D C 1
ATOM 9855 O O . GLY D 1 226 ? 37.526 33.197 78.070 1.00 25.07 226 GLY D O 1
ATOM 9856 N N . ALA D 1 227 ? 36.495 33.802 76.154 1.00 24.50 227 ALA D N 1
ATOM 9857 C CA . ALA D 1 227 ? 36.045 35.122 76.622 1.00 27.48 227 ALA D CA 1
ATOM 9858 C C . ALA D 1 227 ? 34.904 35.107 77.657 1.00 25.84 227 ALA D C 1
ATOM 9859 O O . ALA D 1 227 ? 34.758 36.063 78.417 1.00 26.11 227 ALA D O 1
ATOM 9861 N N . ASP D 1 228 ? 34.143 34.016 77.724 1.00 26.88 228 ASP D N 1
ATOM 9862 C CA . ASP D 1 228 ? 33.206 33.769 78.834 1.00 27.80 228 ASP D CA 1
ATOM 9863 C C . ASP D 1 228 ? 33.862 33.998 80.193 1.00 31.04 228 ASP D C 1
ATOM 9864 O O . ASP D 1 228 ? 33.246 34.535 81.113 1.00 28.85 228 ASP D O 1
ATOM 9869 N N . PHE D 1 229 ? 35.118 33.572 80.304 1.00 29.32 229 PHE D N 1
ATOM 9870 C CA . PHE D 1 229 ? 35.852 33.622 81.552 1.00 28.14 229 PHE D CA 1
ATOM 9871 C C . PHE D 1 229 ? 36.922 34.721 81.534 1.00 27.56 229 PHE D C 1
ATOM 9872 O O . PHE D 1 229 ? 37.850 34.703 82.337 1.00 24.27 229 PHE D O 1
ATOM 9880 N N . GLY D 1 230 ? 36.810 35.656 80.600 1.00 26.87 230 GLY D N 1
ATOM 9881 C CA . GLY D 1 230 ? 37.670 36.828 80.607 1.00 26.17 230 GLY D CA 1
ATOM 9882 C C . GLY D 1 230 ? 39.104 36.551 80.196 1.00 28.04 230 GLY D C 1
ATOM 9883 O O . GLY D 1 230 ? 39.985 37.374 80.457 1.00 29.58 230 GLY D O 1
ATOM 9884 N N . CYS D 1 231 ? 39.338 35.432 79.504 1.00 26.70 231 CYS D N 1
ATOM 9885 C CA . CYS D 1 231 ? 40.642 35.180 78.871 1.00 27.54 231 CYS D CA 1
ATOM 9886 C C . CYS D 1 231 ? 40.598 35.460 77.372 1.00 27.59 231 CYS D C 1
ATOM 9887 O O . CYS D 1 231 ? 39.534 35.407 76.765 1.00 34.56 231 CYS D O 1
ATOM 9890 N N . GLN D 1 232 ? 41.753 35.810 76.800 1.00 28.07 232 GLN D N 1
ATOM 9891 C CA . GLN D 1 232 ? 41.852 36.240 75.412 1.00 29.60 232 GLN D CA 1
ATOM 9892 C C . GLN D 1 232 ? 42.542 35.160 74.581 1.00 26.59 232 GLN D C 1
ATOM 9893 O O . GLN D 1 232 ? 43.705 34.866 74.824 1.00 24.47 232 GLN D O 1
ATOM 9899 N N . PRO D 1 233 ? 41.895 34.717 73.489 1.00 25.15 233 PRO D N 1
ATOM 9900 C CA . PRO D 1 233 ? 42.472 33.722 72.571 1.00 25.27 233 PRO D CA 1
ATOM 9901 C C . PRO D 1 233 ? 43.842 34.120 72.025 1.00 22.93 233 PRO D C 1
ATOM 9902 O O . PRO D 1 233 ? 44.045 35.245 71.543 1.00 21.46 233 PRO D O 1
ATOM 9906 N N . VAL D 1 234 ? 44.781 33.195 72.127 1.00 21.92 234 VAL D N 1
ATOM 9907 C CA . VAL D 1 234 ? 46.175 33.503 71.912 1.00 20.88 234 VAL D CA 1
ATOM 9908 C C . VAL D 1 234 ? 46.514 33.173 70.464 1.00 21.27 234 VAL D C 1
ATOM 9909 O O . VAL D 1 234 ? 47.015 34.018 69.762 1.00 23.26 234 VAL D O 1
ATOM 9913 N N . MET D 1 235 ? 46.041 32.028 69.981 1.00 23.36 235 MET D N 1
ATOM 9914 C CA . MET D 1 235 ? 46.354 31.557 68.634 1.00 22.94 235 MET D CA 1
ATOM 9915 C C . MET D 1 235 ? 45.340 32.039 67.600 1.00 22.49 235 MET D C 1
ATOM 9916 O O . MET D 1 235 ? 44.132 31.921 67.790 1.00 23.29 235 MET D O 1
ATOM 9921 N N . SER D 1 236 ? 45.861 32.479 66.466 1.00 23.80 236 SER D N 1
ATOM 9922 C CA . SER D 1 236 ? 45.071 32.680 65.266 1.00 24.86 236 SER D CA 1
ATOM 9923 C C . SER D 1 236 ? 45.669 31.835 64.149 1.00 26.22 236 SER D C 1
ATOM 9924 O O . SER D 1 236 ? 46.885 31.853 63.922 1.00 26.78 236 SER D O 1
ATOM 9927 N N . LEU D 1 237 ? 44.841 31.013 63.513 1.00 24.36 237 LEU D N 1
ATOM 9928 C CA . LEU D 1 237 ? 45.332 30.190 62.426 1.00 22.55 237 LEU D CA 1
ATOM 9929 C C . LEU D 1 237 ? 44.912 30.839 61.126 1.00 22.51 237 LEU D C 1
ATOM 9930 O O . LEU D 1 237 ? 43.732 31.043 60.884 1.00 21.90 237 LEU D O 1
ATOM 9935 N N . THR D 1 238 ? 45.896 31.260 60.351 1.00 22.12 238 THR D N 1
ATOM 9936 C CA . THR D 1 238 ? 45.648 32.092 59.193 1.00 23.34 238 THR D CA 1
ATOM 9937 C C . THR D 1 238 ? 46.416 31.576 57.987 1.00 22.62 238 THR D C 1
ATOM 9938 O O . THR D 1 238 ? 47.401 30.835 58.119 1.00 20.30 238 THR D O 1
ATOM 9942 N N . SER D 1 239 ? 45.982 32.025 56.816 1.00 24.66 239 SER D N 1
ATOM 9943 C CA . SER D 1 239 ? 46.670 31.740 55.572 1.00 22.30 239 SER D CA 1
ATOM 9944 C C . SER D 1 239 ? 46.172 32.746 54.549 1.00 27.07 239 SER D C 1
ATOM 9945 O O . SER D 1 239 ? 45.771 33.868 54.917 1.00 22.13 239 SER D O 1
ATOM 9948 N N . SER D 1 240 ? 46.112 32.326 53.284 1.00 24.80 240 SER D N 1
ATOM 9949 C CA . SER D 1 240 ? 45.759 33.236 52.197 1.00 25.38 240 SER D CA 1
ATOM 9950 C C . SER D 1 240 ? 45.126 32.487 51.017 1.00 27.21 240 SER D C 1
ATOM 9951 O O . SER D 1 240 ? 45.433 31.311 50.792 1.00 27.31 240 SER D O 1
ATOM 9954 N N . LEU D 1 241 ? 44.231 33.163 50.287 1.00 22.79 241 LEU D N 1
ATOM 9955 C CA . LEU D 1 241 ? 43.648 32.618 49.050 1.00 25.01 241 LEU D CA 1
ATOM 9956 C C . LEU D 1 241 ? 44.720 32.384 47.992 1.00 23.58 241 LEU D C 1
ATOM 9957 O O . LEU D 1 241 ? 45.535 33.259 47.709 1.00 23.41 241 LEU D O 1
ATOM 9962 N N . ILE D 1 242 ? 44.666 31.231 47.343 1.00 26.36 242 ILE D N 1
ATOM 9963 C CA . ILE D 1 242 ? 45.560 30.985 46.215 1.00 22.96 242 ILE D CA 1
ATOM 9964 C C . ILE D 1 242 ? 44.804 31.009 44.893 1.00 23.19 242 ILE D C 1
ATOM 9965 O O . ILE D 1 242 ? 45.409 31.171 43.830 1.00 21.58 242 ILE D O 1
ATOM 9970 N N . ALA D 1 243 ? 43.472 31.004 44.973 1.00 22.86 243 ALA D N 1
ATOM 9971 C CA . ALA D 1 243 ? 42.638 31.118 43.771 1.00 23.27 243 ALA D CA 1
ATOM 9972 C C . ALA D 1 243 ? 41.264 31.679 44.070 1.00 22.77 243 ALA D C 1
ATOM 9973 O O . ALA D 1 243 ? 40.736 31.491 45.158 1.00 24.14 243 ALA D O 1
ATOM 9975 N N . VAL D 1 244 ? 40.695 32.390 43.101 1.00 24.20 244 VAL D N 1
ATOM 9976 C CA . VAL D 1 244 ? 39.253 32.672 43.084 1.00 23.66 244 VAL D CA 1
ATOM 9977 C C . VAL D 1 244 ? 38.716 32.358 41.679 1.00 21.58 244 VAL D C 1
ATOM 9978 O O . VAL D 1 244 ? 39.200 32.935 40.710 1.00 20.99 244 VAL D O 1
ATOM 9982 N N . ARG D 1 245 ? 37.717 31.467 41.595 1.00 18.38 245 ARG D N 1
ATOM 9983 C CA . ARG D 1 245 ? 37.329 30.777 40.360 1.00 18.74 245 ARG D CA 1
ATOM 9984 C C . ARG D 1 245 ? 35.807 30.774 40.190 1.00 19.36 245 ARG D C 1
ATOM 9985 O O . ARG D 1 245 ? 35.056 30.488 41.142 1.00 14.90 245 ARG D O 1
ATOM 9993 N N . GLU D 1 246 ? 35.359 31.002 38.954 1.00 19.65 246 GLU D N 1
ATOM 9994 C CA . GLU D 1 246 ? 33.954 30.790 38.586 1.00 19.92 246 GLU D CA 1
ATOM 9995 C C . GLU D 1 246 ? 33.558 29.351 38.839 1.00 18.98 246 GLU D C 1
ATOM 9996 O O . GLU D 1 246 ? 34.397 28.462 38.744 1.00 16.23 246 GLU D O 1
ATOM 10002 N N . HIS D 1 247 ? 32.256 29.127 39.028 1.00 18.55 247 HIS D N 1
ATOM 10003 C CA . HIS D 1 247 ? 31.705 27.801 39.246 1.00 18.83 247 HIS D CA 1
ATOM 10004 C C . HIS D 1 247 ? 30.211 27.796 38.920 1.00 20.38 247 HIS D C 1
ATOM 10005 O O . HIS D 1 247 ? 29.505 28.735 39.269 1.00 20.18 247 HIS D O 1
ATOM 10012 N N . LYS D 1 248 ? 29.705 26.703 38.343 1.00 22.86 248 LYS D N 1
ATOM 10013 C CA . LYS D 1 248 ? 28.314 26.684 37.891 1.00 24.75 248 LYS D CA 1
ATOM 10014 C C . LYS D 1 248 ? 27.382 25.903 38.812 1.00 24.48 248 LYS D C 1
ATOM 10015 O O . LYS D 1 248 ? 27.812 25.052 39.604 1.00 20.85 248 LYS D O 1
ATOM 10017 N N . ALA D 1 249 ? 26.097 26.217 38.703 1.00 24.54 249 ALA D N 1
ATOM 10018 C CA . ALA D 1 249 ? 25.052 25.471 39.402 1.00 27.67 249 ALA D CA 1
ATOM 10019 C C . ALA D 1 249 ? 25.014 24.017 38.946 1.00 25.63 249 ALA D C 1
ATOM 10020 O O . ALA D 1 249 ? 25.277 23.711 37.788 1.00 25.09 249 ALA D O 1
ATOM 10022 N N . GLY D 1 250 ? 24.761 23.108 39.881 1.00 26.34 250 GLY D N 1
ATOM 10023 C CA . GLY D 1 250 ? 24.805 21.682 39.577 1.00 22.99 250 GLY D CA 1
ATOM 10024 C C . GLY D 1 250 ? 26.192 21.053 39.591 1.00 25.09 250 GLY D C 1
ATOM 10025 O O . GLY D 1 250 ? 26.302 19.841 39.518 1.00 24.05 250 GLY D O 1
ATOM 10026 N N . GLU D 1 251 ? 27.256 21.856 39.668 1.00 27.35 251 GLU D N 1
ATOM 10027 C CA . GLU D 1 251 ? 28.623 21.311 39.625 1.00 27.85 251 GLU D CA 1
ATOM 10028 C C . GLU D 1 251 ? 29.119 20.906 41.013 1.00 26.80 251 GLU D C 1
ATOM 10029 O O . GLU D 1 251 ? 29.015 21.680 41.964 1.00 31.32 251 GLU D O 1
ATOM 10035 N N . PRO D 1 252 ? 29.742 19.719 41.114 1.00 28.18 252 PRO D N 1
ATOM 10036 C CA . PRO D 1 252 ? 30.303 19.277 42.388 1.00 24.71 252 PRO D CA 1
ATOM 10037 C C . PRO D 1 252 ? 31.644 19.931 42.734 1.00 24.67 252 PRO D C 1
ATOM 10038 O O . PRO D 1 252 ? 32.266 20.545 41.876 1.00 27.04 252 PRO D O 1
ATOM 10042 N N . VAL D 1 253 ? 32.060 19.848 43.996 1.00 23.96 253 VAL D N 1
ATOM 10043 C CA . VAL D 1 253 ? 33.428 20.223 44.364 1.00 26.88 253 VAL D CA 1
ATOM 10044 C C . VAL D 1 253 ? 34.176 19.109 45.109 1.00 27.31 253 VAL D C 1
ATOM 10045 O O . VAL D 1 253 ? 33.591 18.353 45.877 1.00 26.80 253 VAL D O 1
ATOM 10049 N N . GLY D 1 254 ? 35.471 19.002 44.836 1.00 26.79 254 GLY D N 1
ATOM 10050 C CA . GLY D 1 254 ? 36.367 18.221 45.661 1.00 26.09 254 GLY D CA 1
ATOM 10051 C C . GLY D 1 254 ? 36.139 16.728 45.518 1.00 27.98 254 GLY D C 1
ATOM 10052 O O . GLY D 1 254 ? 35.272 16.277 44.748 1.00 26.96 254 GLY D O 1
ATOM 10053 N N . TYR D 1 255 ? 36.962 15.957 46.223 1.00 25.29 255 TYR D N 1
ATOM 10054 C CA . TYR D 1 255 ? 36.883 14.500 46.175 1.00 24.29 255 TYR D CA 1
ATOM 10055 C C . TYR D 1 255 ? 35.494 14.009 46.516 1.00 24.71 255 TYR D C 1
ATOM 10056 O O . TYR D 1 255 ? 34.841 14.536 47.417 1.00 26.96 255 TYR D O 1
ATOM 10065 N N . GLY D 1 256 ? 35.050 12.987 45.792 1.00 24.73 256 GLY D N 1
ATOM 10066 C CA . GLY D 1 256 ? 33.746 12.384 46.035 1.00 25.42 256 GLY D CA 1
ATOM 10067 C C . GLY D 1 256 ? 32.601 13.302 45.641 1.00 29.31 256 GLY D C 1
ATOM 10068 O O . GLY D 1 256 ? 31.444 12.978 45.873 1.00 26.71 256 GLY D O 1
ATOM 10069 N N . GLY D 1 257 ? 32.928 14.464 45.072 1.00 31.97 257 GLY D N 1
ATOM 10070 C CA . GLY D 1 257 ? 31.967 15.561 44.905 1.00 34.21 257 GLY D CA 1
ATOM 10071 C C . GLY D 1 257 ? 30.894 15.713 45.980 1.00 30.40 257 GLY D C 1
ATOM 10072 O O . GLY D 1 257 ? 29.702 15.752 45.654 1.00 29.46 257 GLY D O 1
ATOM 10073 N N . THR D 1 258 ? 31.294 15.893 47.242 1.00 27.55 258 THR D N 1
ATOM 10074 C CA . THR D 1 258 ? 30.334 15.791 48.360 1.00 29.20 258 THR D CA 1
ATOM 10075 C C . THR D 1 258 ? 29.399 17.000 48.478 1.00 29.63 258 THR D C 1
ATOM 10076 O O . THR D 1 258 ? 28.370 16.935 49.164 1.00 30.65 258 THR D O 1
ATOM 10080 N N . TRP D 1 259 ? 29.731 18.079 47.772 1.00 28.98 259 TRP D N 1
ATOM 10081 C CA . TRP D 1 259 ? 28.908 19.293 47.756 1.00 29.44 259 TRP D CA 1
ATOM 10082 C C . TRP D 1 259 ? 28.568 19.643 46.312 1.00 30.13 259 TRP D C 1
ATOM 10083 O O . TRP D 1 259 ? 29.402 19.474 45.412 1.00 28.01 259 TRP D O 1
ATOM 10094 N N . VAL D 1 260 ? 27.356 20.148 46.099 1.00 28.81 260 VAL D N 1
ATOM 10095 C CA . VAL D 1 260 ? 26.903 20.526 44.753 1.00 29.73 260 VAL D CA 1
ATOM 10096 C C . VAL D 1 260 ? 26.243 21.899 44.813 1.00 30.14 260 VAL D C 1
ATOM 10097 O O . VAL D 1 260 ? 25.362 22.132 45.640 1.00 32.75 260 VAL D O 1
ATOM 10101 N N . SER D 1 261 ? 26.734 22.834 44.006 1.00 32.48 261 SER D N 1
ATOM 10102 C CA . SER D 1 261 ? 26.205 24.195 44.029 1.00 32.69 261 SER D CA 1
ATOM 10103 C C . SER D 1 261 ? 24.803 24.242 43.443 1.00 32.49 261 SER D C 1
ATOM 10104 O O . SER D 1 261 ? 24.548 23.680 42.383 1.00 26.50 261 SER D O 1
ATOM 10107 N N . GLU D 1 262 ? 23.903 24.901 44.166 1.00 34.76 262 GLU D N 1
ATOM 10108 C CA . GLU D 1 262 ? 22.545 25.140 43.699 1.00 32.77 262 GLU D CA 1
ATOM 10109 C C . GLU D 1 262 ? 22.479 26.376 42.808 1.00 31.65 262 GLU D C 1
ATOM 10110 O O . GLU D 1 262 ? 21.443 26.631 42.188 1.00 33.95 262 GLU D O 1
ATOM 10112 N N . ARG D 1 263 ? 23.590 27.119 42.725 1.00 31.13 263 ARG D N 1
ATOM 10113 C CA A ARG D 1 263 ? 23.639 28.406 42.006 0.50 25.98 263 ARG D CA 1
ATOM 10114 C CA B ARG D 1 263 ? 23.633 28.383 41.979 0.50 27.28 263 ARG D CA 1
ATOM 10115 C C . ARG D 1 263 ? 25.005 28.616 41.349 1.00 26.06 263 ARG D C 1
ATOM 10116 O O . ARG D 1 263 ? 26.006 28.048 41.780 1.00 23.24 263 ARG D O 1
ATOM 10131 N N . ASP D 1 264 ? 25.046 29.449 40.313 1.00 24.72 264 ASP D N 1
ATOM 10132 C CA . ASP D 1 264 ? 26.314 29.997 39.827 1.00 24.23 264 ASP D CA 1
ATOM 10133 C C . ASP D 1 264 ? 27.001 30.702 40.993 1.00 23.67 264 ASP D C 1
ATOM 10134 O O . ASP D 1 264 ? 26.350 31.413 41.750 1.00 24.82 264 ASP D O 1
ATOM 10139 N N . THR D 1 265 ? 28.314 30.529 41.141 1.00 20.98 265 THR D N 1
ATOM 10140 C CA . THR D 1 265 ? 29.021 31.193 42.233 1.00 19.92 265 THR D CA 1
ATOM 10141 C C . THR D 1 265 ? 30.519 31.294 41.931 1.00 20.81 265 THR D C 1
ATOM 10142 O O . THR D 1 265 ? 30.963 30.975 40.823 1.00 24.16 265 THR D O 1
ATOM 10146 N N . ARG D 1 266 ? 31.245 31.921 42.838 1.00 20.75 266 ARG D N 1
ATOM 10147 C CA . ARG D 1 266 ? 32.710 31.893 42.825 1.00 23.33 266 ARG D CA 1
ATOM 10148 C C . ARG D 1 266 ? 33.248 31.206 44.087 1.00 23.91 266 ARG D C 1
ATOM 10149 O O . ARG D 1 266 ? 32.684 31.350 45.189 1.00 21.86 266 ARG D O 1
ATOM 10157 N N . LEU D 1 267 ? 34.328 30.446 43.898 1.00 21.92 267 LEU D N 1
ATOM 10158 C CA . LEU D 1 267 ? 34.945 29.657 44.953 1.00 21.59 267 LEU D CA 1
ATOM 10159 C C . LEU D 1 267 ? 36.298 30.266 45.243 1.00 24.23 267 LEU D C 1
ATOM 10160 O O . LEU D 1 267 ? 37.044 30.587 44.315 1.00 24.51 267 LEU D O 1
ATOM 10165 N N . GLY D 1 268 ? 36.588 30.482 46.522 1.00 22.73 268 GLY D N 1
ATOM 10166 C CA . GLY D 1 268 ? 37.960 30.721 46.961 1.00 25.96 268 GLY D CA 1
ATOM 10167 C C . GLY D 1 268 ? 38.671 29.418 47.280 1.00 25.30 268 GLY D C 1
ATOM 10168 O O . GLY D 1 268 ? 38.060 28.488 47.837 1.00 24.12 268 GLY D O 1
ATOM 10169 N N . VAL D 1 269 ? 39.952 29.345 46.910 1.00 21.94 269 VAL D N 1
ATOM 10170 C CA . VAL D 1 269 ? 40.834 28.274 47.381 1.00 22.12 269 VAL D CA 1
ATOM 10171 C C . VAL D 1 269 ? 41.851 28.805 48.388 1.00 20.60 269 VAL D C 1
ATOM 10172 O O . VAL D 1 269 ? 42.526 29.814 48.149 1.00 20.37 269 VAL D O 1
ATOM 10176 N N . VAL D 1 270 ? 41.902 28.150 49.542 1.00 22.01 270 VAL D N 1
ATOM 10177 C CA . VAL D 1 270 ? 42.769 28.562 50.632 1.00 20.72 270 VAL D CA 1
ATOM 10178 C C . VAL D 1 270 ? 44.000 27.664 50.651 1.00 20.28 270 VAL D C 1
ATOM 10179 O O . VAL D 1 270 ? 43.877 26.452 50.541 1.00 20.26 270 VAL D O 1
ATOM 10183 N N . ALA D 1 271 ? 45.171 28.246 50.869 1.00 20.35 271 ALA D N 1
ATOM 10184 C CA . ALA D 1 271 ? 46.377 27.453 51.096 1.00 20.59 271 ALA D CA 1
ATOM 10185 C C . ALA D 1 271 ? 46.367 26.941 52.529 1.00 21.95 271 ALA D C 1
ATOM 10186 O O . ALA D 1 271 ? 46.915 27.565 53.436 1.00 26.60 271 ALA D O 1
ATOM 10188 N N . MET D 1 272 ? 45.626 25.868 52.748 1.00 23.74 272 MET D N 1
ATOM 10189 C CA . MET D 1 272 ? 45.468 25.281 54.074 1.00 21.44 272 MET D CA 1
ATOM 10190 C C . MET D 1 272 ? 44.801 23.930 53.869 1.00 20.59 272 MET D C 1
ATOM 10191 O O . MET D 1 272 ? 43.805 23.850 53.162 1.00 21.14 272 MET D O 1
ATOM 10196 N N . GLY D 1 273 ? 45.397 22.865 54.405 1.00 18.41 273 GLY D N 1
ATOM 10197 C CA . GLY D 1 273 ? 44.710 21.588 54.506 1.00 19.63 273 GLY D CA 1
ATOM 10198 C C . GLY D 1 273 ? 45.171 20.732 55.674 1.00 19.82 273 GLY D C 1
ATOM 10199 O O . GLY D 1 273 ? 45.758 21.231 56.624 1.00 17.57 273 GLY D O 1
ATOM 10200 N N . PHE D 1 274 ? 44.897 19.432 55.601 1.00 22.57 274 PHE D N 1
ATOM 10201 C CA . PHE D 1 274 ? 45.125 18.547 56.754 1.00 23.82 274 PHE D CA 1
ATOM 10202 C C . PHE D 1 274 ? 46.598 18.136 56.900 1.00 24.89 274 PHE D C 1
ATOM 10203 O O . PHE D 1 274 ? 46.996 17.650 57.962 1.00 26.87 274 PHE D O 1
ATOM 10211 N N . GLY D 1 275 ? 47.409 18.444 55.883 1.00 21.76 275 GLY D N 1
ATOM 10212 C CA . GLY D 1 275 ? 48.870 18.424 55.992 1.00 23.67 275 GLY D CA 1
ATOM 10213 C C . GLY D 1 275 ? 49.460 19.589 56.779 1.00 24.32 275 GLY D C 1
ATOM 10214 O O . GLY D 1 275 ? 50.642 19.581 57.143 1.00 22.39 275 GLY D O 1
ATOM 10215 N N . ASP D 1 276 ? 48.623 20.576 57.077 1.00 25.92 276 ASP D N 1
ATOM 10216 C CA . ASP D 1 276 ? 48.985 21.656 57.996 1.00 24.47 276 ASP D CA 1
ATOM 10217 C C . ASP D 1 276 ? 48.478 21.403 59.418 1.00 23.73 276 ASP D C 1
ATOM 10218 O O . ASP D 1 276 ? 48.995 21.977 60.373 1.00 24.22 276 ASP D O 1
ATOM 10223 N N . GLY D 1 277 ? 47.398 20.643 59.528 1.00 22.54 277 GLY D N 1
ATOM 10224 C CA . GLY D 1 277 ? 46.730 20.425 60.806 1.00 23.75 277 GLY D CA 1
ATOM 10225 C C . GLY D 1 277 ? 45.226 20.614 60.758 1.00 23.77 277 GLY D C 1
ATOM 10226 O O . GLY D 1 277 ? 44.517 20.054 61.575 1.00 23.35 277 GLY D O 1
ATOM 10227 N N . TYR D 1 278 ? 44.720 21.367 59.783 1.00 27.03 278 TYR D N 1
ATOM 10228 C CA . TYR D 1 278 ? 43.279 21.612 59.719 1.00 26.29 278 TYR D CA 1
ATOM 10229 C C . TYR D 1 278 ? 42.536 20.277 59.610 1.00 26.72 278 TYR D C 1
ATOM 10230 O O . TYR D 1 278 ? 42.987 19.385 58.907 1.00 25.08 278 TYR D O 1
ATOM 10239 N N . PRO D 1 279 ? 41.426 20.107 60.355 1.00 25.72 279 PRO D N 1
ATOM 10240 C CA . PRO D 1 279 ? 40.821 18.775 60.391 1.00 25.42 279 PRO D CA 1
ATOM 10241 C C . PRO D 1 279 ? 40.140 18.403 59.087 1.00 25.26 279 PRO D C 1
ATOM 10242 O O . PRO D 1 279 ? 39.275 19.142 58.584 1.00 26.41 279 PRO D O 1
ATOM 10246 N N . ARG D 1 280 ? 40.425 17.201 58.620 1.00 24.83 280 ARG D N 1
ATOM 10247 C CA . ARG D 1 280 ? 39.721 16.660 57.468 1.00 27.45 280 ARG D CA 1
ATOM 10248 C C . ARG D 1 280 ? 38.228 16.437 57.748 1.00 26.93 280 ARG D C 1
ATOM 10249 O O . ARG D 1 280 ? 37.423 16.515 56.845 1.00 24.09 280 ARG D O 1
ATOM 10257 N N . ALA D 1 281 ? 37.847 16.179 58.995 1.00 28.54 281 ALA D N 1
ATOM 10258 C CA . ALA D 1 281 ? 36.437 15.884 59.298 1.00 29.93 281 ALA D CA 1
ATOM 10259 C C . ALA D 1 281 ? 35.534 17.121 59.274 1.00 29.87 281 ALA D C 1
ATOM 10260 O O . ALA D 1 281 ? 34.341 17.015 59.527 1.00 29.66 281 ALA D O 1
ATOM 10262 N N . ALA D 1 282 ? 36.104 18.284 58.971 1.00 30.21 282 ALA D N 1
ATOM 10263 C CA . ALA D 1 282 ? 35.339 19.525 58.879 1.00 32.33 282 ALA D CA 1
ATOM 10264 C C . ALA D 1 282 ? 34.350 19.469 57.717 1.00 32.42 282 ALA D C 1
ATOM 10265 O O . ALA D 1 282 ? 34.762 19.290 56.570 1.00 31.72 282 ALA D O 1
ATOM 10267 N N . PRO D 1 283 ? 33.053 19.675 58.009 1.00 31.27 283 PRO D N 1
ATOM 10268 C CA . PRO D 1 283 ? 32.015 19.510 56.999 1.00 30.58 283 PRO D CA 1
ATOM 10269 C C . PRO D 1 283 ? 31.929 20.733 56.108 1.00 30.41 283 PRO D C 1
ATOM 10270 O O . PRO D 1 283 ? 32.508 21.770 56.440 1.00 33.93 283 PRO D O 1
ATOM 10274 N N . SER D 1 284 ? 31.192 20.613 55.009 1.00 24.10 284 SER D N 1
ATOM 10275 C CA . SER D 1 284 ? 30.746 21.767 54.251 1.00 25.18 284 SER D CA 1
ATOM 10276 C C . SER D 1 284 ? 29.913 22.679 55.161 1.00 26.14 284 SER D C 1
ATOM 10277 O O . SER D 1 284 ? 29.206 22.217 56.033 1.00 23.53 284 SER D O 1
ATOM 10280 N N . GLY D 1 285 ? 30.025 23.984 54.967 1.00 26.93 285 GLY D N 1
ATOM 10281 C CA . GLY D 1 285 ? 29.315 24.939 55.809 1.00 28.02 285 GLY D CA 1
ATOM 10282 C C . GLY D 1 285 ? 30.053 25.376 57.067 1.00 24.71 285 GLY D C 1
ATOM 10283 O O . GLY D 1 285 ? 29.599 26.283 57.750 1.00 24.58 285 GLY D O 1
ATOM 10284 N N . THR D 1 286 ? 31.174 24.728 57.387 1.00 26.95 286 THR D N 1
ATOM 10285 C CA . THR D 1 286 ? 32.066 25.209 58.447 1.00 23.89 286 THR D CA 1
ATOM 10286 C C . THR D 1 286 ? 32.648 26.572 58.091 1.00 23.64 286 THR D C 1
ATOM 10287 O O . THR D 1 286 ? 33.159 26.763 56.996 1.00 23.27 286 THR D O 1
ATOM 10291 N N . PRO D 1 287 ? 32.616 27.511 59.051 1.00 26.64 287 PRO D N 1
ATOM 10292 C CA . PRO D 1 287 ? 32.965 28.910 58.802 1.00 24.87 287 PRO D CA 1
ATOM 10293 C C . PRO D 1 287 ? 34.471 29.178 58.699 1.00 24.68 287 PRO D C 1
ATOM 10294 O O . PRO D 1 287 ? 35.259 28.607 59.450 1.00 26.92 287 PRO D O 1
ATOM 10298 N N . VAL D 1 288 ? 34.837 29.972 57.699 1.00 23.88 288 VAL D N 1
ATOM 10299 C CA . VAL D 1 288 ? 36.172 30.541 57.529 1.00 23.34 288 VAL D CA 1
ATOM 10300 C C . VAL D 1 288 ? 35.935 32.022 57.330 1.00 20.08 288 VAL D C 1
ATOM 10301 O O . VAL D 1 288 ? 34.919 32.398 56.752 1.00 20.38 288 VAL D O 1
ATOM 10305 N N . LEU D 1 289 ? 36.874 32.862 57.739 1.00 20.33 289 LEU D N 1
ATOM 10306 C CA . LEU D 1 289 ? 36.775 34.294 57.440 1.00 23.74 289 LEU D CA 1
ATOM 10307 C C . LEU D 1 289 ? 37.609 34.630 56.200 1.00 25.83 289 LEU D C 1
ATOM 10308 O O . LEU D 1 289 ? 38.806 34.340 56.159 1.00 31.01 289 LEU D O 1
ATOM 10313 N N . VAL D 1 290 ? 36.986 35.253 55.204 1.00 27.00 290 VAL D N 1
ATOM 10314 C CA . VAL D 1 290 ? 37.726 35.825 54.082 1.00 28.03 290 VAL D CA 1
ATOM 10315 C C . VAL D 1 290 ? 37.480 37.333 53.999 1.00 26.41 290 VAL D C 1
ATOM 10316 O O . VAL D 1 290 ? 36.332 37.786 53.971 1.00 26.98 290 VAL D O 1
ATOM 10320 N N . ASN D 1 291 ? 38.564 38.107 53.980 1.00 26.77 291 ASN D N 1
ATOM 10321 C CA . ASN D 1 291 ? 38.483 39.571 54.062 1.00 27.83 291 ASN D CA 1
ATOM 10322 C C . ASN D 1 291 ? 37.528 40.028 55.167 1.00 33.09 291 ASN D C 1
ATOM 10323 O O . ASN D 1 291 ? 36.634 40.843 54.930 1.00 28.61 291 ASN D O 1
ATOM 10328 N N . GLY D 1 292 ? 37.664 39.414 56.344 1.00 35.14 292 GLY D N 1
ATOM 10329 C CA . GLY D 1 292 ? 36.822 39.743 57.487 1.00 34.64 292 GLY D CA 1
ATOM 10330 C C . GLY D 1 292 ? 35.428 39.130 57.490 1.00 37.18 292 GLY D C 1
ATOM 10331 O O . GLY D 1 292 ? 34.740 39.182 58.506 1.00 35.79 292 GLY D O 1
ATOM 10332 N N . ARG D 1 293 ? 34.979 38.589 56.358 1.00 34.90 293 ARG D N 1
ATOM 10333 C CA . ARG D 1 293 ? 33.589 38.135 56.242 1.00 33.95 293 ARG D CA 1
ATOM 10334 C C . ARG D 1 293 ? 33.517 36.615 56.243 1.00 33.43 293 ARG D C 1
ATOM 10335 O O . ARG D 1 293 ? 34.395 35.945 55.693 1.00 29.29 293 ARG D O 1
ATOM 10337 N N . GLU D 1 294 ? 32.479 36.083 56.886 1.00 29.76 294 GLU D N 1
ATOM 10338 C CA . GLU D 1 294 ? 32.323 34.642 57.049 1.00 32.21 294 GLU D CA 1
ATOM 10339 C C . GLU D 1 294 ? 31.821 33.967 55.775 1.00 29.47 294 GLU D C 1
ATOM 10340 O O . GLU D 1 294 ? 30.847 34.404 55.173 1.00 28.54 294 GLU D O 1
ATOM 10346 N N . VAL D 1 295 ? 32.469 32.868 55.399 1.00 29.33 295 VAL D N 1
ATOM 10347 C CA . VAL D 1 295 ? 32.025 32.061 54.263 1.00 27.30 295 VAL D CA 1
ATOM 10348 C C . VAL D 1 295 ? 32.269 30.568 54.510 1.00 27.03 295 VAL D C 1
ATOM 10349 O O . VAL D 1 295 ? 33.200 30.196 55.250 1.00 24.28 295 VAL D O 1
ATOM 10353 N N . PRO D 1 296 ? 31.455 29.710 53.855 1.00 23.92 296 PRO D N 1
ATOM 10354 C CA . PRO D 1 296 ? 31.453 28.290 54.177 1.00 21.77 296 PRO D CA 1
ATOM 10355 C C . PRO D 1 296 ? 32.495 27.509 53.408 1.00 22.61 296 PRO D C 1
ATOM 10356 O O . PRO D 1 296 ? 32.704 27.768 52.211 1.00 22.36 296 PRO D O 1
ATOM 10360 N N . ILE D 1 297 ? 33.168 26.593 54.109 1.00 20.80 297 ILE D N 1
ATOM 10361 C CA . ILE D 1 297 ? 33.869 25.470 53.479 1.00 20.31 297 ILE D CA 1
ATOM 10362 C C . ILE D 1 297 ? 32.900 24.721 52.583 1.00 20.75 297 ILE D C 1
ATOM 10363 O O . ILE D 1 297 ? 31.750 24.480 52.956 1.00 24.04 297 ILE D O 1
ATOM 10368 N N . VAL D 1 298 ? 33.352 24.380 51.386 1.00 23.08 298 VAL D N 1
ATOM 10369 C CA . VAL D 1 298 ? 32.556 23.564 50.489 1.00 24.13 298 VAL D CA 1
ATOM 10370 C C . VAL D 1 298 ? 33.376 22.384 49.976 1.00 24.62 298 VAL D C 1
ATOM 10371 O O . VAL D 1 298 ? 34.561 22.512 49.674 1.00 27.29 298 VAL D O 1
ATOM 10375 N N . GLY D 1 299 ? 32.785 21.201 50.055 1.00 25.23 299 GLY D N 1
ATOM 10376 C CA . GLY D 1 299 ? 33.482 19.986 49.697 1.00 26.30 299 GLY D CA 1
ATOM 10377 C C . GLY D 1 299 ? 34.530 19.609 50.722 1.00 27.57 299 GLY D C 1
ATOM 10378 O O . GLY D 1 299 ? 34.766 20.334 51.694 1.00 28.88 299 GLY D O 1
ATOM 10379 N N . ARG D 1 300 ? 35.177 18.477 50.486 1.00 26.13 300 ARG D N 1
ATOM 10380 C CA . ARG D 1 300 ? 36.049 17.875 51.477 1.00 29.61 300 ARG D CA 1
ATOM 10381 C C . ARG D 1 300 ? 37.327 18.711 51.595 1.00 29.47 300 ARG D C 1
ATOM 10382 O O . ARG D 1 300 ? 37.828 19.260 50.594 1.00 24.95 300 ARG D O 1
ATOM 10390 N N . VAL D 1 301 ? 37.777 18.917 52.834 1.00 26.05 301 VAL D N 1
ATOM 10391 C CA . VAL D 1 301 ? 39.090 19.519 53.089 1.00 23.68 301 VAL D CA 1
ATOM 10392 C C . VAL D 1 301 ? 40.188 18.626 52.502 1.00 22.01 301 VAL D C 1
ATOM 10393 O O . VAL D 1 301 ? 40.221 17.429 52.768 1.00 22.01 301 VAL D O 1
ATOM 10397 N N . ALA D 1 302 ? 41.150 19.228 51.810 1.00 21.16 302 ALA D N 1
ATOM 10398 C CA . ALA D 1 302 ? 42.233 18.469 51.202 1.00 23.90 302 ALA D CA 1
ATOM 10399 C C . ALA D 1 302 ? 43.518 18.573 52.024 1.00 20.07 302 ALA D C 1
ATOM 10400 O O . ALA D 1 302 ? 43.540 19.222 53.060 1.00 22.59 302 ALA D O 1
ATOM 10402 N N . MET D 1 303 ? 44.548 17.843 51.615 1.00 20.87 303 MET D N 1
ATOM 10403 C CA . MET D 1 303 ? 45.839 17.862 52.298 1.00 21.55 303 MET D CA 1
ATOM 10404 C C . MET D 1 303 ? 46.367 19.282 52.421 1.00 22.61 303 MET D C 1
ATOM 10405 O O . MET D 1 303 ? 46.842 19.693 53.483 1.00 21.14 303 MET D O 1
ATOM 10410 N N . ASP D 1 304 ? 46.366 19.997 51.301 1.00 23.54 304 ASP D N 1
ATOM 10411 C CA . ASP D 1 304 ? 47.047 21.292 51.204 1.00 21.93 304 ASP D CA 1
ATOM 10412 C C . ASP D 1 304 ? 46.063 22.455 51.062 1.00 23.12 304 ASP D C 1
ATOM 10413 O O . ASP D 1 304 ? 46.458 23.625 51.169 1.00 23.65 304 ASP D O 1
ATOM 10418 N N . MET D 1 305 ? 44.801 22.138 50.763 1.00 20.13 305 MET D N 1
ATOM 10419 C CA . MET D 1 305 ? 43.875 23.116 50.223 1.00 21.23 305 MET D CA 1
ATOM 10420 C C . MET D 1 305 ? 42.466 22.939 50.785 1.00 18.60 305 MET D C 1
ATOM 10421 O O . MET D 1 305 ? 42.018 21.825 51.062 1.00 16.96 305 MET D O 1
ATOM 10426 N N . ILE D 1 306 ? 41.751 24.055 50.842 1.00 18.57 306 ILE D N 1
ATOM 10427 C CA . ILE D 1 306 ? 40.373 24.094 51.299 1.00 19.72 306 ILE D CA 1
ATOM 10428 C C . ILE D 1 306 ? 39.610 25.069 50.412 1.00 20.25 306 ILE D C 1
ATOM 10429 O O . ILE D 1 306 ? 40.130 26.140 50.068 1.00 20.82 306 ILE D O 1
ATOM 10434 N N . CYS D 1 307 ? 38.392 24.687 50.038 1.00 19.56 307 CYS D N 1
ATOM 10435 C CA . CYS D 1 307 ? 37.583 25.449 49.093 1.00 21.12 307 CYS D CA 1
ATOM 10436 C C . CYS D 1 307 ? 36.407 26.095 49.799 1.00 19.63 307 CYS D C 1
ATOM 10437 O O . CYS D 1 307 ? 35.700 25.439 50.561 1.00 22.78 307 CYS D O 1
ATOM 10440 N N . VAL D 1 308 ? 36.161 27.365 49.504 1.00 17.42 308 VAL D N 1
ATOM 10441 C CA . VAL D 1 308 ? 35.055 28.078 50.147 1.00 19.61 308 VAL D CA 1
ATOM 10442 C C . VAL D 1 308 ? 34.186 28.776 49.103 1.00 16.13 308 VAL D C 1
ATOM 10443 O O . VAL D 1 308 ? 34.677 29.233 48.106 1.00 15.54 308 VAL D O 1
ATOM 10447 N N . ASP D 1 309 ? 32.911 28.939 49.408 1.00 19.29 309 ASP D N 1
ATOM 10448 C CA . ASP D 1 309 ? 31.953 29.595 48.518 1.00 18.55 309 ASP D CA 1
ATOM 10449 C C . ASP D 1 309 ? 31.935 31.114 48.789 1.00 19.82 309 ASP D C 1
ATOM 10450 O O . ASP D 1 309 ? 31.621 31.520 49.886 1.00 21.19 309 ASP D O 1
ATOM 10455 N N . LEU D 1 310 ? 32.360 31.941 47.830 1.00 22.33 310 LEU D N 1
ATOM 10456 C CA . LEU D 1 310 ? 32.426 33.411 48.042 1.00 21.69 310 LEU D CA 1
ATOM 10457 C C . LEU D 1 310 ? 31.190 34.162 47.564 1.00 22.74 310 LEU D C 1
ATOM 10458 O O . LEU D 1 310 ? 30.980 35.306 47.955 1.00 26.57 310 LEU D O 1
ATOM 10463 N N . GLY D 1 311 ? 30.443 33.570 46.638 1.00 22.93 311 GLY D N 1
ATOM 10464 C CA . GLY D 1 311 ? 29.289 34.242 46.026 1.00 24.61 311 GLY D CA 1
ATOM 10465 C C . GLY D 1 311 ? 29.578 34.692 44.605 1.00 21.31 311 GLY D C 1
ATOM 10466 O O . GLY D 1 311 ? 30.705 35.048 44.298 1.00 20.01 311 GLY D O 1
ATOM 10467 N N . PRO D 1 312 ? 28.540 34.758 43.754 1.00 22.65 312 PRO D N 1
ATOM 10468 C CA . PRO D 1 312 ? 28.710 34.935 42.293 1.00 23.54 312 PRO D CA 1
ATOM 10469 C C . PRO D 1 312 ? 29.417 36.212 41.872 1.00 22.84 312 PRO D C 1
ATOM 10470 O O . PRO D 1 312 ? 30.063 36.218 40.834 1.00 22.89 312 PRO D O 1
ATOM 10474 N N . GLN D 1 313 ? 29.366 37.252 42.701 1.00 22.37 313 GLN D N 1
ATOM 10475 C CA . GLN D 1 313 ? 29.982 38.517 42.349 1.00 25.18 313 GLN D CA 1
ATOM 10476 C C . GLN D 1 313 ? 31.013 38.983 43.374 1.00 25.80 313 GLN D C 1
ATOM 10477 O O . GLN D 1 313 ? 31.245 40.187 43.518 1.00 24.18 313 GLN D O 1
ATOM 10483 N N . ALA D 1 314 ? 31.607 38.046 44.110 1.00 24.48 314 ALA D N 1
ATOM 10484 C CA . ALA D 1 314 ? 32.511 38.413 45.196 1.00 21.78 314 ALA D CA 1
ATOM 10485 C C . ALA D 1 314 ? 33.857 38.908 44.652 1.00 22.27 314 ALA D C 1
ATOM 10486 O O . ALA D 1 314 ? 34.422 38.309 43.752 1.00 23.12 314 ALA D O 1
ATOM 10488 N N . GLN D 1 315 ? 34.377 39.983 45.236 1.00 22.47 315 GLN D N 1
ATOM 10489 C CA . GLN D 1 315 ? 35.533 40.691 44.685 1.00 23.25 315 GLN D CA 1
ATOM 10490 C C . GLN D 1 315 ? 36.833 40.202 45.311 1.00 24.85 315 GLN D C 1
ATOM 10491 O O . GLN D 1 315 ? 37.906 40.721 44.997 1.00 22.76 315 GLN D O 1
ATOM 10497 N N . ASP D 1 316 ? 36.734 39.265 46.251 1.00 22.87 316 ASP D N 1
ATOM 10498 C CA . ASP D 1 316 ? 37.937 38.656 46.826 1.00 26.36 316 ASP D CA 1
ATOM 10499 C C . ASP D 1 316 ? 38.826 38.120 45.708 1.00 27.54 316 ASP D C 1
ATOM 10500 O O . ASP D 1 316 ? 38.316 37.566 44.739 1.00 25.89 316 ASP D O 1
ATOM 10505 N N . LYS D 1 317 ? 40.135 38.364 45.812 1.00 27.30 317 LYS D N 1
ATOM 10506 C CA . LYS D 1 317 ? 41.111 37.933 44.797 1.00 26.30 317 LYS D CA 1
ATOM 10507 C C . LYS D 1 317 ? 42.204 37.067 45.438 1.00 26.24 317 LYS D C 1
ATOM 10508 O O . LYS D 1 317 ? 42.429 37.124 46.646 1.00 22.67 317 LYS D O 1
ATOM 10514 N N . ALA D 1 318 ? 42.942 36.339 44.606 1.00 28.25 318 ALA D N 1
ATOM 10515 C CA . ALA D 1 318 ? 44.064 35.523 45.075 1.00 26.56 318 ALA D CA 1
ATOM 10516 C C . ALA D 1 318 ? 45.032 36.374 45.881 1.00 27.31 318 ALA D C 1
ATOM 10517 O O . ALA D 1 318 ? 45.270 37.534 45.538 1.00 28.38 318 ALA D O 1
ATOM 10519 N N . GLY D 1 319 ? 45.513 35.835 47.005 1.00 25.66 319 GLY D N 1
ATOM 10520 C CA . GLY D 1 319 ? 46.479 36.553 47.840 1.00 26.48 319 GLY D CA 1
ATOM 10521 C C . GLY D 1 319 ? 45.832 37.360 48.963 1.00 27.76 319 GLY D C 1
ATOM 10522 O O . GLY D 1 319 ? 46.526 37.960 49.783 1.00 25.07 319 GLY D O 1
ATOM 10523 N N . ASP D 1 320 ? 44.501 37.359 49.012 1.00 24.82 320 ASP D N 1
ATOM 10524 C CA . ASP D 1 320 ? 43.786 37.994 50.097 1.00 22.68 320 ASP D CA 1
ATOM 10525 C C . ASP D 1 320 ? 43.848 37.159 51.354 1.00 23.58 320 ASP D C 1
ATOM 10526 O O . ASP D 1 320 ? 43.953 35.939 51.272 1.00 24.83 320 ASP D O 1
ATOM 10531 N N . PRO D 1 321 ? 43.716 37.809 52.526 1.00 23.87 321 PRO D N 1
ATOM 10532 C CA . PRO D 1 321 ? 43.896 37.162 53.834 1.00 24.78 321 PRO D CA 1
ATOM 10533 C C . PRO D 1 321 ? 42.736 36.256 54.288 1.00 25.53 321 PRO D C 1
ATOM 10534 O O . PRO D 1 321 ? 41.563 36.536 54.018 1.00 27.76 321 PRO D O 1
ATOM 10538 N N . VAL D 1 322 ? 43.070 35.188 55.005 1.00 23.90 322 VAL D N 1
ATOM 10539 C CA . VAL D 1 322 ? 42.071 34.223 55.445 1.00 24.81 322 VAL D CA 1
ATOM 10540 C C . VAL D 1 322 ? 42.355 33.785 56.886 1.00 24.50 322 VAL D C 1
ATOM 10541 O O . VAL D 1 322 ? 43.490 33.434 57.238 1.00 23.58 322 VAL D O 1
ATOM 10545 N N . ILE D 1 323 ? 41.314 33.787 57.711 1.00 22.99 323 ILE D N 1
ATOM 10546 C CA . ILE D 1 323 ? 41.447 33.317 59.080 1.00 22.37 323 ILE D CA 1
ATOM 10547 C C . ILE D 1 323 ? 40.678 32.027 59.256 1.00 20.93 323 ILE D C 1
ATOM 10548 O O . ILE D 1 323 ? 39.481 31.985 59.009 1.00 21.09 323 ILE D O 1
ATOM 10553 N N . LEU D 1 324 ? 41.363 30.972 59.689 1.00 21.29 324 LEU D N 1
ATOM 10554 C CA . LEU D 1 324 ? 40.692 29.717 60.021 1.00 21.77 324 LEU D CA 1
ATOM 10555 C C . LEU D 1 324 ? 40.115 29.746 61.451 1.00 22.32 324 LEU D C 1
ATOM 10556 O O . LEU D 1 324 ? 38.962 29.405 61.670 1.00 26.31 324 LEU D O 1
ATOM 10561 N N . TRP D 1 325 ? 40.918 30.165 62.418 1.00 26.41 325 TRP D N 1
ATOM 10562 C CA . TRP D 1 325 ? 40.400 30.595 63.722 1.00 27.81 325 TRP D CA 1
ATOM 10563 C C . TRP D 1 325 ? 41.234 31.741 64.271 1.00 27.02 325 TRP D C 1
ATOM 10564 O O . TRP D 1 325 ? 42.391 31.925 63.874 1.00 31.97 325 TRP D O 1
ATOM 10575 N N . GLY D 1 326 ? 40.597 32.593 65.063 1.00 30.74 326 GLY D N 1
ATOM 10576 C CA . GLY D 1 326 ? 41.227 33.828 65.544 1.00 33.18 326 GLY D CA 1
ATOM 10577 C C . GLY D 1 326 ? 40.213 34.933 65.771 1.00 35.12 326 GLY D C 1
ATOM 10578 O O . GLY D 1 326 ? 39.122 34.683 66.289 1.00 39.07 326 GLY D O 1
ATOM 10579 N N . GLU D 1 327 ? 40.561 36.155 65.377 1.00 35.56 327 GLU D N 1
ATOM 10580 C CA . GLU D 1 327 ? 39.704 37.314 65.648 1.00 36.86 327 GLU D CA 1
ATOM 10581 C C . GLU D 1 327 ? 38.482 37.325 64.731 1.00 39.23 327 GLU D C 1
ATOM 10582 O O . GLU D 1 327 ? 38.600 37.565 63.523 1.00 34.73 327 GLU D O 1
ATOM 10588 N N . GLY D 1 328 ? 37.312 37.097 65.326 1.00 31.70 328 GLY D N 1
ATOM 10589 C CA . GLY D 1 328 ? 36.067 36.996 64.578 1.00 31.41 328 GLY D CA 1
ATOM 10590 C C . GLY D 1 328 ? 35.494 35.588 64.628 1.00 30.00 328 GLY D C 1
ATOM 10591 O O . GLY D 1 328 ? 34.314 35.379 64.377 1.00 22.86 328 GLY D O 1
ATOM 10592 N N . LEU D 1 329 ? 36.335 34.618 64.973 1.00 28.47 329 LEU D N 1
ATOM 10593 C CA . LEU D 1 329 ? 36.002 33.218 64.744 1.00 28.73 329 LEU D CA 1
ATOM 10594 C C . LEU D 1 329 ? 36.712 32.312 65.779 1.00 27.06 329 LEU D C 1
ATOM 10595 O O . LEU D 1 329 ? 37.774 31.753 65.504 1.00 24.43 329 LEU D O 1
ATOM 10600 N N . PRO D 1 330 ? 36.149 32.218 66.999 1.00 28.43 330 PRO D N 1
ATOM 10601 C CA . PRO D 1 330 ? 36.685 31.364 68.075 1.00 26.10 330 PRO D CA 1
ATOM 10602 C C . PRO D 1 330 ? 36.904 29.904 67.648 1.00 27.65 330 PRO D C 1
ATOM 10603 O O . PRO D 1 330 ? 36.100 29.352 66.884 1.00 28.91 330 PRO D O 1
ATOM 10607 N N . VAL D 1 331 ? 37.949 29.270 68.177 1.00 24.03 331 VAL D N 1
ATOM 10608 C CA . VAL D 1 331 ? 38.242 27.883 67.846 1.00 23.16 331 VAL D CA 1
ATOM 10609 C C . VAL D 1 331 ? 37.150 26.953 68.381 1.00 24.96 331 VAL D C 1
ATOM 10610 O O . VAL D 1 331 ? 36.966 25.853 67.860 1.00 22.95 331 VAL D O 1
ATOM 10614 N N . GLU D 1 332 ? 36.367 27.446 69.352 1.00 26.30 332 GLU D N 1
ATOM 10615 C CA . GLU D 1 332 ? 35.259 26.684 69.957 1.00 26.28 332 GLU D CA 1
ATOM 10616 C C . GLU D 1 332 ? 34.049 26.559 69.020 1.00 27.85 332 GLU D C 1
ATOM 10617 O O . GLU D 1 332 ? 33.359 25.537 69.009 1.00 29.09 332 GLU D O 1
ATOM 10623 N N . ARG D 1 333 ? 33.804 27.571 68.199 1.00 30.16 333 ARG D N 1
ATOM 10624 C CA . ARG D 1 333 ? 32.828 27.410 67.116 1.00 32.33 333 ARG D CA 1
ATOM 10625 C C . ARG D 1 333 ? 33.305 26.405 66.037 1.00 32.50 333 ARG D C 1
ATOM 10626 O O . ARG D 1 333 ? 32.510 25.601 65.542 1.00 35.66 333 ARG D O 1
ATOM 10628 N N . ILE D 1 334 ? 34.602 26.427 65.707 1.00 27.96 334 ILE D N 1
ATOM 10629 C CA . ILE D 1 334 ? 35.188 25.432 64.812 1.00 28.26 334 ILE D CA 1
ATOM 10630 C C . ILE D 1 334 ? 35.122 24.032 65.419 1.00 32.63 334 ILE D C 1
ATOM 10631 O O . ILE D 1 334 ? 34.886 23.057 64.710 1.00 30.01 334 ILE D O 1
ATOM 10636 N N . ALA D 1 335 ? 35.367 23.940 66.725 1.00 32.43 335 ALA D N 1
ATOM 10637 C CA . ALA D 1 335 ? 35.235 22.681 67.467 1.00 33.16 335 ALA D CA 1
ATOM 10638 C C . ALA D 1 335 ? 33.829 22.132 67.396 1.00 32.57 335 ALA D C 1
ATOM 10639 O O . ALA D 1 335 ? 33.633 20.922 67.276 1.00 30.10 335 ALA D O 1
ATOM 10641 N N . GLU D 1 336 ? 32.859 23.018 67.591 1.00 39.90 336 GLU D N 1
ATOM 10642 C CA . GLU D 1 336 ? 31.437 22.657 67.556 1.00 45.57 336 GLU D CA 1
ATOM 10643 C C . GLU D 1 336 ? 31.054 22.194 66.146 1.00 43.46 336 GLU D C 1
ATOM 10644 O O . GLU D 1 336 ? 30.457 21.134 65.972 1.00 34.85 336 GLU D O 1
ATOM 10650 N N . MET D 1 337 ? 31.479 22.950 65.137 1.00 42.58 337 MET D N 1
ATOM 10651 C CA . MET D 1 337 ? 31.095 22.668 63.754 1.00 39.66 337 MET D CA 1
ATOM 10652 C C . MET D 1 337 ? 31.824 21.438 63.193 1.00 38.89 337 MET D C 1
ATOM 10653 O O . MET D 1 337 ? 31.341 20.791 62.261 1.00 35.46 337 MET D O 1
ATOM 10658 N N . THR D 1 338 ? 32.999 21.128 63.729 1.00 33.06 338 THR D N 1
ATOM 10659 C CA . THR D 1 338 ? 33.766 19.994 63.220 1.00 32.17 338 THR D CA 1
ATOM 10660 C C . THR D 1 338 ? 33.519 18.769 64.096 1.00 32.24 338 THR D C 1
ATOM 10661 O O . THR D 1 338 ? 33.756 17.638 63.678 1.00 31.63 338 THR D O 1
ATOM 10665 N N . LYS D 1 339 ? 33.022 19.002 65.309 1.00 33.69 339 LYS D N 1
ATOM 10666 C CA . LYS D 1 339 ? 32.929 17.949 66.333 1.00 34.12 339 LYS D CA 1
ATOM 10667 C C . LYS D 1 339 ? 34.305 17.392 66.741 1.00 33.53 339 LYS D C 1
ATOM 10668 O O . LYS D 1 339 ? 34.415 16.324 67.354 1.00 31.74 339 LYS D O 1
ATOM 10674 N N . VAL D 1 340 ? 35.352 18.144 66.415 1.00 32.50 340 VAL D N 1
ATOM 10675 C CA . VAL D 1 340 ? 36.675 17.904 66.973 1.00 33.11 340 VAL D CA 1
ATOM 10676 C C . VAL D 1 340 ? 36.832 18.718 68.260 1.00 33.86 340 VAL D C 1
ATOM 10677 O O . VAL D 1 340 ? 36.463 19.902 68.308 1.00 34.37 340 VAL D O 1
ATOM 10681 N N . SER D 1 341 ? 37.371 18.091 69.302 1.00 30.82 341 SER D N 1
ATOM 10682 C CA . SER D 1 341 ? 37.665 18.816 70.539 1.00 31.28 341 SER D CA 1
ATOM 10683 C C . SER D 1 341 ? 38.683 19.910 70.253 1.00 29.59 341 SER D C 1
ATOM 10684 O O . SER D 1 341 ? 39.695 19.672 69.595 1.00 33.16 341 SER D O 1
ATOM 10687 N N . ALA D 1 342 ? 38.385 21.112 70.731 1.00 28.90 342 ALA D N 1
ATOM 10688 C CA . ALA D 1 342 ? 39.310 22.240 70.687 1.00 29.17 342 ALA D CA 1
ATOM 10689 C C . ALA D 1 342 ? 40.723 21.958 71.220 1.00 29.61 342 ALA D C 1
ATOM 10690 O O . ALA D 1 342 ? 41.653 22.677 70.852 1.00 31.07 342 ALA D O 1
ATOM 10692 N N . TYR D 1 343 ? 40.881 20.971 72.116 1.00 27.53 343 TYR D N 1
ATOM 10693 C CA . TYR D 1 343 ? 42.224 20.511 72.553 1.00 25.02 343 TYR D CA 1
ATOM 10694 C C . TYR D 1 343 ? 43.031 19.992 71.355 1.00 25.40 343 TYR D C 1
ATOM 10695 O O . TYR D 1 343 ? 44.229 20.293 71.200 1.00 21.81 343 TYR D O 1
ATOM 10704 N N . GLU D 1 344 ? 42.396 19.113 70.585 1.00 28.67 344 GLU D N 1
ATOM 10705 C CA . GLU D 1 344 ? 43.014 18.500 69.407 1.00 25.11 344 GLU D CA 1
ATOM 10706 C C . GLU D 1 344 ? 43.228 19.519 68.301 1.00 25.15 344 GLU D C 1
ATOM 10707 O O . GLU D 1 344 ? 44.307 19.578 67.735 1.00 25.52 344 GLU D O 1
ATOM 10713 N N . LEU D 1 345 ? 42.210 20.331 68.006 1.00 28.98 345 LEU D N 1
ATOM 10714 C CA . LEU D 1 345 ? 42.332 21.393 66.984 1.00 29.71 345 LEU D CA 1
ATOM 10715 C C . LEU D 1 345 ? 43.599 22.237 67.158 1.00 29.53 345 LEU D C 1
ATOM 10716 O O . LEU D 1 345 ? 44.382 22.391 66.227 1.00 28.36 345 LEU D O 1
ATOM 10721 N N . ILE D 1 346 ? 43.808 22.782 68.352 1.00 27.39 346 ILE D N 1
ATOM 10722 C CA . ILE D 1 346 ? 44.909 23.721 68.549 1.00 26.25 346 ILE D CA 1
ATOM 10723 C C . ILE D 1 346 ? 46.258 23.044 68.684 1.00 24.79 346 ILE D C 1
ATOM 10724 O O . ILE D 1 346 ? 47.275 23.619 68.278 1.00 23.44 346 ILE D O 1
ATOM 10729 N N . THR D 1 347 ? 46.261 21.806 69.184 1.00 23.50 347 THR D N 1
ATOM 10730 C CA . THR D 1 347 ? 47.501 21.044 69.354 1.00 24.59 347 THR D CA 1
ATOM 10731 C C . THR D 1 347 ? 47.957 20.298 68.079 1.00 26.22 347 THR D C 1
ATOM 10732 O O . THR D 1 347 ? 49.168 20.118 67.855 1.00 28.10 347 THR D O 1
ATOM 10736 N N . ARG D 1 348 ? 47.023 19.716 67.339 1.00 21.78 348 ARG D N 1
ATOM 10737 C CA . ARG D 1 348 ? 47.392 18.621 66.436 1.00 21.30 348 ARG D CA 1
ATOM 10738 C C . ARG D 1 348 ? 47.733 19.133 65.041 1.00 22.32 348 ARG D C 1
ATOM 10739 O O . ARG D 1 348 ? 47.102 18.759 64.054 1.00 24.28 348 ARG D O 1
ATOM 10747 N N . LEU D 1 349 ? 48.702 20.044 64.991 1.00 21.67 349 LEU D N 1
ATOM 10748 C CA . LEU D 1 349 ? 49.095 20.723 63.757 1.00 23.33 349 LEU D CA 1
ATOM 10749 C C . LEU D 1 349 ? 50.486 20.233 63.386 1.00 22.10 349 LEU D C 1
ATOM 10750 O O . LEU D 1 349 ? 51.216 19.738 64.261 1.00 21.90 349 LEU D O 1
ATOM 10755 N N . THR D 1 350 ? 50.886 20.474 62.133 1.00 18.85 350 THR D N 1
ATOM 10756 C CA . THR D 1 350 ? 52.165 19.986 61.625 1.00 19.47 350 THR D CA 1
ATOM 10757 C C . THR D 1 350 ? 53.268 21.040 61.692 1.00 18.58 350 THR D C 1
ATOM 10758 O O . THR D 1 350 ? 52.998 22.234 61.899 1.00 19.49 350 THR D O 1
ATOM 10762 N N . SER D 1 351 ? 54.497 20.609 61.400 1.00 20.50 351 SER D N 1
ATOM 10763 C CA . SER D 1 351 ? 55.656 21.518 61.271 1.00 21.15 351 SER D CA 1
ATOM 10764 C C . SER D 1 351 ? 55.615 22.403 59.999 1.00 22.02 351 SER D C 1
ATOM 10765 O O . SER D 1 351 ? 56.387 23.351 59.863 1.00 21.22 351 SER D O 1
ATOM 10768 N N . ARG D 1 352 ? 54.684 22.118 59.094 1.00 23.71 352 ARG D N 1
ATOM 10769 C CA . ARG D 1 352 ? 54.549 22.888 57.855 1.00 27.65 352 ARG D CA 1
ATOM 10770 C C . ARG D 1 352 ? 53.998 24.301 58.119 1.00 29.76 352 ARG D C 1
ATOM 10771 O O . ARG D 1 352 ? 54.249 25.236 57.355 1.00 31.31 352 ARG D O 1
ATOM 10779 N N . VAL D 1 353 ? 53.218 24.445 59.181 1.00 28.50 353 VAL D N 1
ATOM 10780 C CA . VAL D 1 353 ? 52.685 25.747 59.567 1.00 31.94 353 VAL D CA 1
ATOM 10781 C C . VAL D 1 353 ? 53.786 26.588 60.195 1.00 30.32 353 VAL D C 1
ATOM 10782 O O . VAL D 1 353 ? 54.390 26.177 61.179 1.00 34.44 353 VAL D O 1
ATOM 10786 N N . ALA D 1 354 ? 54.005 27.784 59.656 1.00 30.93 354 ALA D N 1
ATOM 10787 C CA . ALA D 1 354 ? 55.008 28.707 60.202 1.00 33.14 354 ALA D CA 1
ATOM 10788 C C . ALA D 1 354 ? 54.546 29.284 61.538 1.00 28.21 354 ALA D C 1
ATOM 10789 O O . ALA D 1 354 ? 53.352 29.274 61.862 1.00 29.68 354 ALA D O 1
ATOM 10791 N N . MET D 1 355 ? 55.489 29.766 62.338 1.00 30.95 355 MET D N 1
ATOM 10792 C CA . MET D 1 355 ? 55.133 30.298 63.667 1.00 28.24 355 MET D CA 1
ATOM 10793 C C . MET D 1 355 ? 55.447 31.792 63.714 1.00 29.37 355 MET D C 1
ATOM 10794 O O . MET D 1 355 ? 56.573 32.195 63.421 1.00 32.65 355 MET D O 1
ATOM 10799 N N . LYS D 1 356 ? 54.433 32.610 63.997 1.00 30.23 356 LYS D N 1
ATOM 10800 C CA . LYS D 1 356 ? 54.627 34.056 64.186 1.00 31.91 356 LYS D CA 1
ATOM 10801 C C . LYS D 1 356 ? 54.120 34.560 65.537 1.00 30.15 356 LYS D C 1
ATOM 10802 O O . LYS D 1 356 ? 52.981 34.282 65.928 1.00 30.35 356 LYS D O 1
ATOM 10808 N N . TYR D 1 357 ? 54.966 35.346 66.207 1.00 34.09 357 TYR D N 1
ATOM 10809 C CA . TYR D 1 357 ? 54.713 35.846 67.552 1.00 28.96 357 TYR D CA 1
ATOM 10810 C C . TYR D 1 357 ? 54.571 37.370 67.517 1.00 34.56 357 TYR D C 1
ATOM 10811 O O . TYR D 1 357 ? 55.436 38.071 66.984 1.00 34.43 357 TYR D O 1
ATOM 10820 N N . VAL D 1 358 ? 53.498 37.876 68.126 1.00 31.74 358 VAL D N 1
ATOM 10821 C CA . VAL D 1 358 ? 53.213 39.302 68.123 1.00 34.02 358 VAL D CA 1
ATOM 10822 C C . VAL D 1 358 ? 52.921 39.828 69.534 1.00 34.96 358 VAL D C 1
ATOM 10823 O O . VAL D 1 358 ? 52.468 39.084 70.396 1.00 33.42 358 VAL D O 1
ATOM 10827 N N . ASP D 1 359 ? 53.152 41.125 69.734 1.00 36.93 359 ASP D N 1
ATOM 10828 C CA . ASP D 1 359 ? 53.145 41.751 71.060 1.00 42.46 359 ASP D CA 1
ATOM 10829 C C . ASP D 1 359 ? 54.209 41.145 71.964 1.00 41.45 359 ASP D C 1
ATOM 10830 O O . ASP D 1 359 ? 55.400 41.270 71.692 1.00 42.03 359 ASP D O 1
#

Foldseek 3Di:
DWAKEFELVLLQQLVVLLCVLQVQAAEAEEQELLLLQQGRQVSLVSCPPHQEHEYQAVVSVVVNVVSPNLHEYEHAQFYDDLVCLQVCFVSQHEYEDFDPRRLVSQQPDDYPAAHAYAAEDCLDQPDTHDYLVCPPVSLVSLPVGPNHDPDHHYEYEQDPLQPVVPCRVVSSVVSVCVVCPPGDHFYEYAEQSCSQPPNVRRGHHYYYRPLSQFAHQHQPLDTSVNSPRAHGIWTKWWWQFKDWDAAQAFDDPPSPFGHNGTFIKTKTQDAVLFQADQLQAWQQWKDWVRDTWTFGYTGDNGITMTTQTRPHPGGRPTMIISDDPPHHLSSSCVRSVHRSSRSSNRGDPPHHYHYDD/DAWAKEFELVLLQQLVVLLCVLQVQAAEAAECELLQLQAGRQVSLVSCPVHQEHEYAAPVSVVVNVVSPNQHEYEHAQFYDDLVCLQVCQVSQHEYEDFDPRRLVSQQPDDYPAAHAYAAEEELDLPDTHDYLVCRVVSLVSLPVRPNYDPDHHYEYEFDPLQCVVDCSVVSSVVSQCVVCVPGDHFYEYAEQSCSQPPNVRRTHYHYYGPLSQFAHQYLPLDTNVNSPRAHGIWTKWWWQFKDWDAAQAFDEDPSPFGDNGIFIKTKTQDAV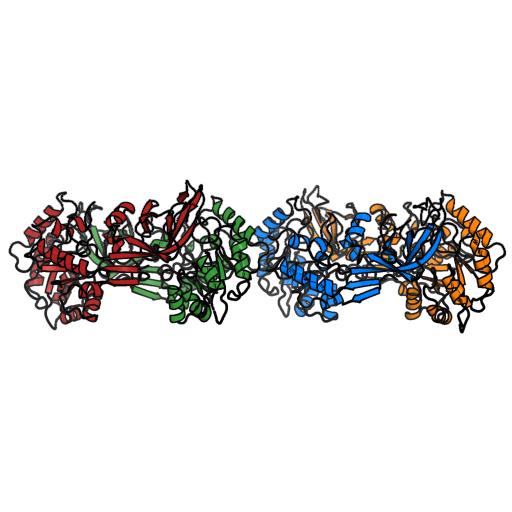LFPADQQQDWQQWKDWVHDTWTFGYTGDNGITMTTQGHVHDGGGGTMMINADDPHHLSSVCNNRVHRSSSRSNRGDPVHHYHYDD/DWAKEFELVLLQVLVVLLCVLQVQAAEAAEQELLQLQAGLQVSQVSCPVHQEYEYQAVVSVVVNVVSPRQHEYEHPPFYDDLVCLAVCAVSQHEGEDFDDVRLVSLQPHYDAAHEYAAEDDLDQPDTHDYLVCCVVSLVSQPVRPSYPDDHHYEYEANPLLDPVDCRRVSSVVSQVVVCPPGDHFYEYAEQSCSVPPNVRRGHYYYYRQLSQQAHQHLPLDGSVVSPRDHGIWTKWWWAFKAKDDAQFADDDPSPFGGHIFIKTKTQDACLFPADQLQAWQFWKDWVDIWTFGYTGDNGITMTTQGHPHDGGTGTMMINQDVRHCSSSNSPDRSSRSSNRGDPVHHYHYDD/DAKEFELVLLQQLQVLLCVLQVQAFEAAEQELLQLQAGLQVSLVSPPGQEYEYAAVVSVVVNVVSPNLHEYEHEQFYDDLVCLVVCFVSQYEYEDADPVRLVSLQPDDPAAHEYAHEDDQDQPDTHDYLVCVPVSLVSQCVGPNYDDDHHYEYEDDVLLPPPCSVVSSVVSQCVVCVPGDHWYEYAEQSCSQRPNPRRTHYYYYGPLSQQAHPHLDGSPVSPRAHGIWDKFWWQFKAWDAAQDFDDPVSPFGHNGTFIKTKTQDAVLFPADQLQAWQQWKAFPNHTWTFGYTGDNGITMTTQTHDHPRGGGGMIIPDDVNHTVSSVCVRSVPPSSSSSSVGDPVHHYHYDD

InterPro domains:
  IPR000821 Alanine racemase [MF_01201] (3-358)
  IPR000821 Alanine racemase [PR00992] (26-42)
  IPR000821 Alanine racemase [PR00992] (60-78)
  IPR000821 Alanine racemase [PR00992] (120-132)
  IPR000821 Alanine racemase [PR00992] (155-166)
  IPR000821 Alanine racemase [PR00992] (192-219)
  IPR000821 Alanine racemase [PR00992] (250-265)
  IPR000821 Alanine racemase [PR00992] (267-282)
  IPR000821 Alanine racemase [PR00992] (288-305)
  IPR000821 Alanine racemase [PR00992] (340-353)
  IPR000821 Alanine racemase [PTHR30511] (1-358)
  IPR000821 Alanine racemase [TIGR00492] (3-359)
  IPR001608 Alanine racemase, N-terminal [PF01168] (8-219)
  IPR009006 Alanine racemase/group IV decarboxylase, C-terminal [G3DSA:2.40.37.10] (215-359)
  IPR009006 Alanine racemase/group IV decarboxylase, C-terminal [SSF50621] (228-358)
  IPR011079 Alanine racemase, C-terminal [PF00842] (234-357)
  IPR011079 Alanine racemase, C-terminal [SM01005] (234-358)
  IPR020622 Alanine racemase, pyridoxal-phosphate attachment site [PS00395] (31-41)
  IPR029066 PLP-binding barrel [G3DSA:3.20.20.10] (10-214)
  IPR029066 PLP-binding barrel [SSF51419] (8-235)

Nearest PDB structures (foldseek):
  4wr3-assembly2_D  TM=1.002E+00  e=1.850E-73  Escherichia coli
  3b8w-assembly1_B  TM=1.002E+00  e=2.332E-73  Escherichia coli K-12
  2rjg-assembly1_B  TM=1.002E+00  e=2.618E-73  Escherichia coli K-12
  3b8t-assembly1_B  TM=1.002E+00  e=3.114E-73  Escherichia coli K-12
  3b8v-assembly1_B  TM=1.002E+00  e=5.883E-73  Escherichia coli K-12

Solvent-accessible surface area: 52029 Å² total; per-residue (Å²): 52,4,29,0,35,0,32,49,138,3,0,114,68,0,5,94,78,0,46,99,55,1,48,58,9,106,0,2,0,8,0,27,3,56,0,13,8,0,8,8,50,40,0,1,116,1,2,92,80,1,36,4,2,0,0,1,11,26,59,2,0,64,103,0,42,95,21,55,17,119,54,49,0,7,0,26,2,0,6,72,45,59,201,32,1,78,53,0,4,68,53,103,2,42,0,1,0,7,22,89,81,5,0,22,13,0,71,144,29,110,28,148,58,51,3,20,0,7,0,26,2,4,6,20,12,19,36,11,5,10,34,64,156,96,0,97,71,18,20,105,81,0,34,129,11,98,14,4,98,88,61,0,10,0,4,3,47,9,9,71,11,57,57,78,206,56,35,23,1,87,154,6,5,57,64,0,38,92,13,11,65,38,30,51,2,66,49,1,0,0,25,4,8,1,4,26,66,17,44,72,0,14,44,34,24,0,11,0,3,1,0,0,0,2,4,3,12,24,137,90,185,12,30,1,72,94,36,31,1,54,67,3,9,27,0,29,8,34,2,8,0,44,19,89,3,99,55,55,26,48,1,5,79,27,16,80,49,79,1,169,114,82,1,63,2,0,1,0,1,0,0,8,2,0,0,0,0,55,66,1,50,48,35,0,2,0,14,0,74,62,106,114,2,52,0,3,1,84,1,5,10,6,11,0,6,0,12,4,10,50,146,17,164,15,130,32,53,31,80,1,40,0,2,7,156,66,6,48,9,16,105,0,13,68,51,6,184,22,12,12,67,8,0,0,5,7,12,14,73,46,13,58,74,36,60,61,108,138,41,3,9,0,38,0,45,55,124,0,0,107,60,0,4,90,75,0,52,94,55,1,114,99,11,100,0,2,0,7,0,26,3,56,0,12,6,0,6,15,48,45,0,2,114,8,3,105,87,5,41,1,0,0,0,0,4,18,83,9,0,59,162,0,40,91,21,56,21,116,32,54,0,5,0,30,3,0,7,75,51,56,197,37,0,75,52,0,5,70,52,84,1,33,0,1,0,6,20,90,90,6,0,26,9,0,74,141,30,117,29,152,74,59,2,18,0,9,0,26,4,3,4,21,10,20,31,10,3,11,18,68,104,93,0,101,72,18,17,108,81,0,36,116,10,196,18,5,101,92,61,0,10,1,7,3,51,11,9,72,10,65,56,77,202,26,32,26,0,80,144,6,10,56,69,0,61,91,17,8,131,86,43,79,22,66,89,1,0,0,22,4,9,1,4,28,56,20,95,107,0,19,45,45,27,0,11,0,4,2,0,0,0,1,6,2,10,21,144,82,191,10,25,1,68,95,39,30,1,63,65,3,11,26,0,30,7,7,2,6,0,41,19,93,2,111,57,52,32,46,2,8,73,14,17,74,51,78,2,173,112,82,1,65,0,0,0,0,0,0,0,9,2,1,0,0,1,54,66,6,66,48,35,0,8,0,10,0,70,56,99,117,6,53,0,3,2,90,1,7,11,6,11,1,6,0,14,13,8,50,141,17,167,7,114,31,32,34,87,1,40,0,2,6,151,63,3,44,9,19,132,0,12,77,82,8,191,19,7,10,69,10,0,1,5,6,14,17,72,24,11,46,70,111,58,65,114,63,3,21,0,36,0,39,48,166,0,0,116,70,0,4,98,75,0,45,99,49,1,45,57,13,104,0,3,0,7,0,34,3,62,0,13,5,0,6,12,46,45,0,2,118,4,2,100,83,0,32,2,2,0,0,0,8,18,105,12,0,66,162,0,45,91,19,59,14,125,71,41,0,7,0,22,2,1,8,84,45,59,193,35,1,82,40,0,6,64,58,100,2,40,0,1,0,5,23,96,88,6,0,26,12,0,75,150,52,58,153,76,50,3,22,0,10,0,30,2,4,4,23,14,17,29,10,4,11,48,70,163,97,0,104,71,17,19,106,80,0,40,118,10,193,20,4,104,84,60,0,9,0,8,4,48,9,8,69,10,64,59,87,108,35,26,25,0,86,146,7,20,56,63,0,58,92,19,11,73,36,27,37,10,68,61,1,0,0,22,3,8,1,4,26,59,36,48,89,0,14,42,37,27,0,13,0,3,2,0,0,0,2,6,3,16,28,104,94,99,11,30,2,72,92,40,34,1,77,66,2,11,28,1,29,11,33,2,7,0,42,19,98,8,95,44,55,37,45,1,6,80,31,17,76,52,89,29,133,77,3,70,2,0,1,0,0,0,0,7,1,0,0,0,1,60,58,1,58,47,46,0,7,0,28,0,82,137,117,3,53,0,3,3,86,1,5,11,4,11,1,8,0,14,1,10,53,145,17,164,11,118,32,53,36,81,1,53,1,3,25,96,8,51,9,42,151,4,105,5,200,34,25,18,66,9,1,1,4,6,15,16,77,46,10,47,67,133,66,65,115,32,33,0,33,1,30,49,119,0,0,109,71,0,14,85,85,0,87,96,54,1,112,93,17,21,0,1,0,8,0,36,3,58,0,12,7,1,7,13,49,36,1,2,126,1,1,119,2,54,2,2,0,0,0,16,26,59,10,0,69,164,0,43,96,24,53,15,122,83,46,0,6,0,23,3,1,7,84,53,47,189,40,9,90,42,0,10,68,61,130,1,38,0,1,0,5,19,91,77,5,0,22,13,2,74,143,43,113,178,47,80,10,34,0,7,0,27,4,2,4,26,12,17,27,13,4,12,49,73,170,53,0,81,69,17,10,103,86,0,34,147,10,97,33,5,38,92,64,0,12,2,6,3,49,11,11,67,8,72,71,113,78,24,20,1,87,147,6,16,59,68,1,64,90,14,22,129,89,42,82,29,80,19,1,0,0,19,6,10,1,4,34,47,20,96,126,0,30,72,27,37,0,17,0,4,2,0,0,1,1,7,5,15,93,133,21,36,2,71,100,45,32,2,64,67,3,11,21,0,28,15,38,3,10,0,44,19,95,6,33,51,54,34,53,1,7,83,28,14,83,48,86,2,104,108,94,1,60,1,0,0,0,7,0,0,9,2,0,0,0,0,61,61,1,56,49,37,0,18,0,11,2,72,66,58,101,21,50,0,3,2,85,2,6,12,3,10,1,7,0,16,21,11,49,145,18,153,23,111,30,55,34,86,2,42,0,3,10,160,64,5,55,9,22,40,0,16,111,77,7,175,17,25,11,74,8,0,2,5,6,15,19,78,44,8,58,78,116,56,46,110

CATH classification: 2.40.37.10 (+1 more: 3.20.20.10)

Secondary structure (DSSP, 8-state):
--EEEEEHHHHHHHHHHHHHHSTTSEEEEE-HHHHHTT-HHHHHHH-TT-SEEEESSHHHHHHHHHTT--S-EEETT--S-GGGHHHHHHTTEEEEE-SHHHHHHHHH---SS-B-EEEEB-SSS-SSSB-GGGHHHHHHHHHT-TTBPSSPEEE---SSTT-TTSSHHHHHHHHHHHHHTT--S-EE---HHHHHH-GGG-SSEE--SGGGGT--S-SSS--GGGGT----EEEEEEEEEEEEE-TT-EESGGG-EE-SS-EEEEEES--TTTT--TTPPTT-EEEETTEEEEB-S---SS-EEEE--TT----TT-EEEEEBTTB-HHHHHHHHT--HHHHHH---TTSEEEEE-/--SEEEEEHHHHHHHHHHHHHHSTT-EEEEE-HHHHHTT-HHHHHHH-TT-SEEEESSHHHHHHHHHTT--S-EEETT--S-GGGHHHHHHTTEEEEE-SHHHHHHHHH---SS-B-EEEEB-SS--SSSB-HHHHHHHHHHHHT-TTB-SSPEEE---SSTT-TTSSHHHHHHHHHHHHHTT--S-EEEE-HHHHHH-GGG-SSEE---GGGGT--S-SSS--GGGGT----EEEEEEEEEEEEE-TT-EESGGG-EE-SS-EEEEEES--TTTT--TTPPTT-EEEETTEEEEB-S---SS-EEEE--TT----TT-EEEEEBTTB-HHHHHHHHT--HHHHHH---TTSEEEEE-/--EEEEEHHHHHHHHHHHHHHSTTSEEEEE-HHHHHTT-HHHHHHT-TT-SEEEESSHHHHHHHHHTT--S-EEETT--S-GGGHHHHHHTTEEEEE-SHHHHHHHHH---S-B-EEEEB-SS--SSSB-HHHHHHHHHHHHT-TTBPSSPEEE---SSTT-SSSTHHHHHHHHHHHHHTT--S-EE---HHHHHH-GGG-SSEE--SGGGGT--S-SSS--SGGGTPPP-EEEEEEEEEEEEE-TT-EESGGG-EE---EEEEEES--TTTT--TT--TT-EEEE--EEEB-S---SS-EEEEEETT----TT-EEEEE----TTT------HHHHHH---TTSEEEEE-/-EEEEEHHHHHHHHHHHHHHSTTEEEEEE-HHHHHTT-HHHHHHT----EEEESSHHHHHHHHHTT--S-EEESS--SSGGGHHHHHHTTEEEEE-SHHHHHHHHH-----B-EEEEB-SS--SSSB-TTTHHHHHHHHTT-TTBPSSPEEE---SSTT----HHHHHHHHHHHHHTT--S-EE--BHHHHHH-GGG-SEEEB-SGGGGT-------GGGGT----EEEEEEEEEEEEE-TT-EESGGG-EE-SS-EEEEEEE--TTTT--TTPPTT-EEEETTEEEEB-S---SSEEEEE--TT----TT-EEEEEBTTB-HHHHHHHH---HHHHHH---TTSEEEEE-

Organism: Escherichia coli (strain K12) (NCBI:txid83333)